Protein AF-0000000082846440 (afdb_homodimer)

pLDDT: mean 71.42, std 30.98, range [16.47, 98.06]

Sequence (1108 aa):
MDTTSIDSFGSFGTASIDEDKLRETFQKALLSAKKEAWNESFSQLTEIINIGTTDIPFLSKVYMWCGLIAMKMDQIDIAYDFFQHELDAQKLLNNLEGAAQAYKRIIELRVKSGNFNRAKSLGLELIGLAQDKNDKEVVLDARLTLIDIYIKETEKTENDEEKKSIFEEAKNQLRLCAAESESSNPLVLMREAKIEAMTGNDSNAETLYIQCINIFNKMKNLEKIHECHFEIGNMHSGKFLLPAIERLKTALYYAKKCNNKNKTIEYTIGVSELLSRGNRYDEAFSNALDALRLSRDYSDQYSIYSIIAAADALIGLKLYEKVAYFIVIGSLLAKVTDNAKLFEKLYKKIDAATIQMRNELAENEKVELHLDGSDDWMPFEDVGTVIRLEHVTTLETWRQTITGIMEKKKKAAEPAPEQSEDDFFNLIMKLNSRMETQRAELPQINFSRPVTRPQSSLSKQKSSRILPGLRASVAKFKDLKVDAKTLKGYLKKRGKAKSKVSLNSDSLSQDIAEDSSVAETICSAGDVASCDSISLNKENIENREPSTSGPSQRMDTTSIDSFGSFGTASIDEDKLRETFQKALLSAKKEAWNESFSQLTEIINIGTTDIPFLSKVYMWCGLIAMKMDQIDIAYDFFQHELDAQKLLNNLEGAAQAYKRIIELRVKSGNFNRAKSLGLELIGLAQDKNDKEVVLDARLTLIDIYIKETEKTENDEEKKSIFEEAKNQLRLCAAESESSNPLVLMREAKIEAMTGNDSNAETLYIQCINIFNKMKNLEKIHECHFEIGNMHSGKFLLPAIERLKTALYYAKKCNNKNKTIEYTIGVSELLSRGNRYDEAFSNALDALRLSRDYSDQYSIYSIIAAADALIGLKLYEKVAYFIVIGSLLAKVTDNAKLFEKLYKKIDAATIQMRNELAENEKVELHLDGSDDWMPFEDVGTVIRLEHVTTLETWRQTITGIMEKKKKAAEPAPEQSEDDFFNLIMKLNSRMETQRAELPQINFSRPVTRPQSSLSKQKSSRILPGLRASVAKFKDLKVDAKTLKGYLKKRGKAKSKVSLNSDSLSQDIAEDSSVAETICSAGDVASCDSISLNKENIENREPSTSGPSQR

Solvent-accessible surface area (backbone atoms only — not comparable to full-atom values): 62756 Å² total; per-residue (Å²): 135,86,79,78,69,86,67,79,68,66,82,70,73,80,64,79,70,55,60,66,57,50,52,51,44,47,53,50,19,50,53,28,42,76,57,57,32,47,67,61,16,43,51,42,47,50,47,46,60,70,72,53,76,87,51,56,73,59,49,26,53,50,26,41,50,47,13,53,46,25,47,75,68,66,35,60,68,63,14,47,52,26,28,50,50,20,28,50,43,20,55,75,65,68,35,62,71,57,25,51,50,30,49,50,53,46,31,50,52,27,50,74,71,64,38,51,67,60,26,50,52,50,31,52,50,47,29,50,54,23,54,74,66,67,37,68,68,55,26,47,52,28,46,51,51,39,33,50,50,34,51,53,49,38,72,72,44,83,53,65,69,60,31,50,54,40,48,50,54,30,50,51,49,48,53,54,42,54,71,74,38,68,95,74,47,50,71,58,40,47,53,51,18,51,53,30,42,76,73,66,39,48,71,61,16,49,52,36,36,51,52,32,42,57,52,29,57,76,66,66,37,50,72,58,38,19,50,43,29,37,51,51,12,57,68,26,52,85,79,37,56,67,65,12,48,41,26,29,52,50,14,30,53,33,23,53,73,66,65,38,62,68,55,30,36,52,34,32,36,49,47,14,46,50,29,36,74,67,70,38,23,68,62,7,28,55,34,7,50,51,20,27,66,61,16,64,86,68,31,68,67,50,24,38,52,13,34,52,39,28,34,54,11,26,54,71,67,66,38,58,29,41,28,51,28,40,42,50,54,33,38,51,50,22,58,75,66,67,34,64,68,60,34,50,53,42,46,53,50,53,39,52,47,50,51,54,50,50,72,71,41,58,92,87,55,79,64,71,36,52,59,41,46,83,82,43,94,77,52,73,88,68,94,75,59,67,48,39,64,80,42,48,74,42,74,66,43,32,52,51,47,52,49,48,53,53,52,55,54,45,44,68,67,6,65,86,84,77,72,68,83,73,48,54,66,48,42,61,59,42,55,61,51,54,54,59,68,63,67,64,81,74,69,39,73,45,82,69,78,84,72,80,75,86,82,72,88,74,68,78,72,76,72,78,68,68,83,67,70,81,68,69,86,66,76,76,34,57,80,31,81,80,60,76,74,61,65,66,63,65,78,47,66,82,74,71,81,77,82,77,77,79,72,83,74,77,71,88,73,74,86,77,75,77,90,74,77,73,37,73,72,80,78,81,78,71,81,73,70,69,81,67,70,74,67,77,83,70,67,82,77,67,78,82,71,81,81,77,82,72,84,72,90,120,140,80,82,77,73,85,66,80,68,68,81,69,74,81,64,82,69,55,61,66,56,50,51,50,43,48,53,52,19,50,53,28,42,76,64,61,34,48,67,62,15,43,50,42,48,49,49,46,62,70,72,50,75,88,52,56,72,59,50,27,54,51,26,42,50,49,13,54,47,26,47,76,68,67,33,58,66,63,14,46,52,26,28,51,52,20,28,50,42,20,56,73,64,69,33,61,71,56,26,51,52,28,50,50,54,47,31,51,52,27,49,74,72,65,40,52,68,60,26,50,51,50,30,53,50,49,29,49,54,23,52,74,67,66,36,65,69,55,27,46,52,29,47,51,49,41,32,50,50,34,52,54,49,37,73,72,45,82,53,65,70,61,31,50,54,41,47,50,52,29,50,53,50,47,54,55,42,55,71,74,39,68,97,73,47,50,70,58,40,45,53,51,19,50,52,30,42,75,70,66,38,48,71,61,15,47,53,38,36,51,52,32,40,56,53,28,57,76,67,66,37,50,72,60,39,19,51,42,30,36,52,52,11,58,68,26,52,84,78,36,57,66,66,13,47,41,28,29,53,50,14,32,54,33,23,53,72,67,66,36,62,68,55,29,38,52,36,32,37,50,46,14,48,51,30,34,75,69,68,37,23,70,60,8,29,54,34,7,51,51,20,28,66,60,17,66,85,68,32,69,67,51,24,38,52,13,34,51,40,26,33,54,11,27,53,73,67,66,39,56,29,40,28,50,30,42,42,50,54,32,39,52,50,22,57,76,67,67,34,65,69,60,35,49,53,43,46,53,50,53,39,51,48,52,52,53,49,50,73,73,42,58,92,88,57,77,66,72,34,52,59,43,47,83,82,45,94,76,52,73,86,71,88,76,59,68,50,38,65,80,41,49,71,41,75,67,43,32,52,51,46,53,50,49,51,53,50,55,54,44,40,71,67,16,73,83,86,80,74,71,86,73,50,54,69,49,42,59,59,43,52,61,52,52,54,61,66,64,69,64,81,73,72,45,77,55,83,70,80,86,72,82,77,88,86,71,87,72,70,79,70,76,72,79,62,74,76,62,72,86,65,68,86,66,75,76,44,61,80,28,81,75,63,78,72,63,66,67,62,70,76,60,66,82,73,73,81,78,80,76,77,78,70,81,74,77,70,88,72,74,87,75,77,75,91,76,78,74,29,73,62,84,78,80,78,70,82,74,72,68,83,69,72,76,66,79,86,69,69,82,78,69,80,85,73,81,82,79,83,74,86,79,87,128

Secondary structure (DSSP, 8-state):
-----TT-----------HHHHHHHHHHHHHHHHTT-HHHHHHHHHHHHHH--S-HHHHHHHHHHHHHHHHHTT-HHHHHHHHHHHHHHHHHTT-HHHHHHHHHHHHHHHHHTT-HHHHHHHHHHHHHHHHHTT-HHHHHHHHHHHHHHHHHHHHH---HHHHHHHHHHHHHHHHHHHHHS-TT-HHHHHHHHHHHHHTT-HHHHHHHHHHHHHHHHHHT-HHHHHHHHHHHHHHHHTT-HHHHHHHHHHHHHHHHHTT-HHHHHHHHHHHHHHHHHTT-HHHHHHHHHHHHHHHHTT-HHHHHHHHHHHHHHHHHHT-HHHHHHHHHHHHHHHHHTT-HHHHHHHHHHHHHHHHHHHHHS-TT---EEE---TT-SS----SS-EEEGGGGSSHHHHHHHHHHHHHHHHHHT--SS---TTHHHHHHHHHHHHTTT-------------------------------STTSTTSSTT-----THHHHHTTTGGG-----------------------------------GGGG----GGGS------------/-----TT-----------HHHHHHHHHHHHHHHHTT-HHHHHHHHHHHHHH--S-HHHHHHHHHHHHHHHHHTT-HHHHHHHHHHHHHHHHHTT-HHHHHHHHHHHHHHHHHTT-HHHHHHHHHHHHHHHHHTT-HHHHHHHHHHHHHHHHHHHHH---HHHHHHHHHHHHHHHHHHHHHS-TT-HHHHHHHHHHHHHTT-HHHHHHHHHHHHHHHHHHT-HHHHHHHHHHHHHHHHTT-HHHHHHHHHHHHHHHHHTT-HHHHHHHHHHHHHHHHHTT-HHHHHHHHHHHHHHHHTT-HHHHHHHHHHHHHHHHHHT-HHHHHHHHHHHHHHHHHTT-HHHHHHHHHHHHHHHHHHHHHS-TT---EEE---TT-SS-----S-EEEGGGGSSHHHHHHHHHHHHHHHHHHT--SS---TTHHHHHHHHHHHHTTT-------------------------------STTSTTSSTT-----THHHHHTTTGGG-----------------------------------GGGG----GGG-------------

Nearest PDB structures (foldseek):
  4wne-assembly1_A  TM=6.270E-01  e=1.825E-10  Homo sapiens
  4wng-assembly1_A  TM=6.332E-01  e=2.844E-10  Homo sapiens
  4g2v-assembly1_A  TM=6.435E-01  e=6.122E-10  Mus musculus
  3ro2-assembly1_A  TM=6.299E-01  e=8.120E-10  Mus musculus
  4wnf-assembly1_A  TM=7.459E-01  e=2.399E-07  Homo sapiens

Organism: NCBI:txid2654633

Structure (mmCIF, N/CA/C/O backbone):
data_AF-0000000082846440-model_v1
#
loop_
_entity.id
_entity.type
_entity.pdbx_description
1 polymer 'Uncharacterized protein'
#
loop_
_atom_site.group_PDB
_atom_site.id
_atom_site.type_symbol
_atom_site.label_atom_id
_atom_site.label_alt_id
_atom_site.label_comp_id
_atom_site.label_asym_id
_atom_site.label_entity_id
_atom_site.label_seq_id
_atom_site.pdbx_PDB_ins_code
_atom_site.Cartn_x
_atom_site.Cartn_y
_atom_site.Cartn_z
_atom_site.occupancy
_atom_site.B_iso_or_equiv
_atom_site.auth_seq_id
_atom_site.auth_comp_id
_atom_site.auth_asym_id
_atom_site.auth_atom_id
_atom_site.pdbx_PDB_model_num
ATOM 1 N N . MET A 1 1 ? -9.531 -56 -32.125 1 20.36 1 MET A N 1
ATOM 2 C CA . MET A 1 1 ? -10.359 -55.562 -33.25 1 20.36 1 MET A CA 1
ATOM 3 C C . MET A 1 1 ? -9.602 -54.562 -34.094 1 20.36 1 MET A C 1
ATOM 5 O O . MET A 1 1 ? -8.562 -54.031 -33.688 1 20.36 1 MET A O 1
ATOM 9 N N . ASP A 1 2 ? -10.398 -53.781 -35 1 21.12 2 ASP A N 1
ATOM 10 C CA . ASP A 1 2 ? -10.156 -53.062 -36.25 1 21.12 2 ASP A CA 1
ATOM 11 C C . ASP A 1 2 ? -9.258 -51.844 -36.031 1 21.12 2 ASP A C 1
ATOM 13 O O . ASP A 1 2 ? -9.555 -51 -35.156 1 21.12 2 ASP A O 1
ATOM 17 N N . THR A 1 3 ? -7.965 -51.906 -36.344 1 25.47 3 THR A N 1
ATOM 18 C CA . THR A 1 3 ? -6.848 -51 -36.5 1 25.47 3 THR A CA 1
ATOM 19 C C . THR A 1 3 ? -7.246 -49.844 -37.438 1 25.47 3 THR A C 1
ATOM 21 O O . THR A 1 3 ? -7.129 -49.938 -38.656 1 25.47 3 THR A O 1
ATOM 24 N N . THR A 1 4 ? -8.5 -49.281 -37.188 1 26.36 4 THR A N 1
ATOM 25 C CA . THR A 1 4 ? -8.953 -48.219 -38.094 1 26.36 4 THR A CA 1
ATOM 26 C C . THR A 1 4 ? -7.832 -47.219 -38.344 1 26.36 4 THR A C 1
ATOM 28 O O . THR A 1 4 ? -7.223 -46.719 -37.406 1 26.36 4 THR A O 1
ATOM 31 N N . SER A 1 5 ? -7.215 -47.312 -39.5 1 24.45 5 SER A N 1
ATOM 32 C CA . SER A 1 5 ? -6.105 -46.719 -40.219 1 24.45 5 SER A CA 1
ATOM 33 C C . SER A 1 5 ? -6.223 -45.188 -40.25 1 24.45 5 SER A C 1
ATOM 35 O O . SER A 1 5 ? -7.289 -44.656 -40.562 1 24.45 5 SER A O 1
ATOM 37 N N . ILE A 1 6 ? -5.547 -44.5 -39.406 1 26.11 6 ILE A N 1
ATOM 38 C CA . ILE A 1 6 ? -5.277 -43.062 -39.344 1 26.11 6 ILE A CA 1
ATOM 39 C C . ILE A 1 6 ? -4.895 -42.531 -40.719 1 26.11 6 ILE A C 1
ATOM 41 O O . ILE A 1 6 ? -4.348 -41.438 -40.844 1 26.11 6 ILE A O 1
ATOM 45 N N . ASP A 1 7 ? -5.043 -43.438 -41.844 1 26.3 7 ASP A N 1
ATOM 46 C CA . ASP A 1 7 ? -4.48 -43.094 -43.156 1 26.3 7 ASP A CA 1
ATOM 47 C C . ASP A 1 7 ? -5.172 -41.875 -43.75 1 26.3 7 ASP A C 1
ATOM 49 O O . ASP A 1 7 ? -4.73 -41.344 -44.75 1 26.3 7 ASP A O 1
ATOM 53 N N . SER A 1 8 ? -6.48 -41.781 -43.562 1 27.19 8 SER A N 1
ATOM 54 C CA . SER A 1 8 ? -7.164 -40.938 -44.531 1 27.19 8 SER A CA 1
ATOM 55 C C . SER A 1 8 ? -6.758 -39.469 -44.344 1 27.19 8 SER A C 1
ATOM 57 O O . SER A 1 8 ? -7.461 -38.688 -43.719 1 27.19 8 SER A O 1
ATOM 59 N N . PHE A 1 9 ? -5.516 -39.188 -43.969 1 28 9 PHE A N 1
ATOM 60 C CA . PHE A 1 9 ? -5.113 -37.781 -44.062 1 28 9 PHE A CA 1
ATOM 61 C C . PHE A 1 9 ? -5.336 -37.25 -45.469 1 28 9 PHE A C 1
ATOM 63 O O . PHE A 1 9 ? -4.613 -37.625 -46.406 1 28 9 PHE A O 1
ATOM 70 N N . GLY A 1 10 ? -6.57 -37.188 -45.938 1 27.73 10 GLY A N 1
ATOM 71 C CA . GLY A 1 10 ? -6.953 -36.656 -47.25 1 27.73 10 GLY A CA 1
ATOM 72 C C . GLY A 1 10 ? -6.043 -35.531 -47.719 1 27.73 10 GLY A C 1
ATOM 73 O O . GLY A 1 10 ? -5.301 -34.938 -46.938 1 27.73 10 GLY A O 1
ATOM 74 N N . SER A 1 11 ? -5.645 -35.594 -49.031 1 29.34 11 SER A N 1
ATOM 75 C CA . SER A 1 11 ? -4.949 -34.625 -49.844 1 29.34 11 SER A CA 1
ATOM 76 C C . SER A 1 11 ? -5.488 -33.219 -49.594 1 29.34 11 SER A C 1
ATOM 78 O O . SER A 1 11 ? -6.637 -32.906 -49.938 1 29.34 11 SER A O 1
ATOM 80 N N . PHE A 1 12 ? -5.293 -32.656 -48.5 1 32.25 12 PHE A N 1
ATOM 81 C CA . PHE A 1 12 ? -5.645 -31.25 -48.344 1 32.25 12 PHE A CA 1
ATOM 82 C C . PHE A 1 12 ? -5.246 -30.469 -49.594 1 32.25 12 PHE A C 1
ATOM 84 O O . PHE A 1 12 ? -4.125 -30.609 -50.094 1 32.25 12 PHE A O 1
ATOM 91 N N . GLY A 1 13 ? -6.148 -30.359 -50.562 1 32.97 13 GLY A N 1
ATOM 92 C CA . GLY A 1 13 ? -5.934 -29.391 -51.625 1 32.97 13 GLY A CA 1
ATOM 93 C C . GLY A 1 13 ? -5.09 -28.203 -51.188 1 32.97 13 GLY A C 1
ATOM 94 O O . GLY A 1 13 ? -5.137 -27.781 -50.031 1 32.97 13 GLY A O 1
ATOM 95 N N . THR A 1 14 ? -3.877 -28.031 -51.75 1 38.09 14 THR A N 1
ATOM 96 C CA . THR A 1 14 ? -2.867 -26.984 -51.625 1 38.09 14 THR A CA 1
ATOM 97 C C . THR A 1 14 ? -3.51 -25.594 -51.688 1 38.09 14 THR A C 1
ATOM 99 O O . THR A 1 14 ? -3.531 -24.969 -52.719 1 38.09 14 THR A O 1
ATOM 102 N N . ALA A 1 15 ? -4.777 -25.422 -51.438 1 39.25 15 ALA A N 1
ATOM 103 C CA . ALA A 1 15 ? -5.156 -24 -51.438 1 39.25 15 ALA A CA 1
ATOM 104 C C . ALA A 1 15 ? -4.133 -23.156 -50.656 1 39.25 15 ALA A C 1
ATOM 106 O O . ALA A 1 15 ? -3.582 -23.594 -49.656 1 39.25 15 ALA A O 1
ATOM 107 N N . SER A 1 16 ? -3.369 -22.359 -51.281 1 49.16 16 SER A N 1
ATOM 108 C CA . SER A 1 16 ? -2.34 -21.422 -50.812 1 49.16 16 SER A CA 1
ATOM 109 C C . SER A 1 16 ? -2.68 -20.844 -49.438 1 49.16 16 SER A C 1
ATOM 111 O O . SER A 1 16 ? -3.65 -20.094 -49.312 1 49.16 16 SER A O 1
ATOM 113 N N . ILE A 1 17 ? -2.656 -21.562 -48.438 1 62.12 17 ILE A N 1
ATOM 114 C CA . ILE A 1 17 ? -2.865 -21.125 -47.062 1 62.12 17 ILE A CA 1
ATOM 115 C C . ILE A 1 17 ? -2.113 -19.812 -46.812 1 62.12 17 ILE A C 1
ATOM 117 O O . ILE A 1 17 ? -0.899 -19.734 -47.031 1 62.12 17 ILE A O 1
ATOM 121 N N . ASP A 1 18 ? -2.799 -18.797 -46.969 1 75.19 18 ASP A N 1
ATOM 122 C CA . ASP A 1 18 ? -2.248 -17.484 -46.688 1 75.19 18 ASP A CA 1
ATOM 123 C C . ASP A 1 18 ? -1.782 -17.375 -45.25 1 75.19 18 ASP A C 1
ATOM 125 O O . ASP A 1 18 ? -2.568 -17.047 -44.375 1 75.19 18 ASP A O 1
ATOM 129 N N . GLU A 1 19 ? -0.537 -17.781 -45.094 1 80.06 19 GLU A N 1
ATOM 130 C CA . GLU A 1 19 ? 0.073 -17.797 -43.781 1 80.06 19 GLU A CA 1
ATOM 131 C C . GLU A 1 19 ? 0.003 -16.422 -43.125 1 80.06 19 GLU A C 1
ATOM 133 O O . GLU A 1 19 ? -0.148 -16.312 -41.906 1 80.06 19 GLU A O 1
ATOM 138 N N . ASP A 1 20 ? 0.022 -15.523 -43.969 1 81.81 20 ASP A N 1
ATOM 139 C CA . ASP A 1 20 ? -0.027 -14.164 -43.438 1 81.81 20 ASP A CA 1
ATOM 140 C C . ASP A 1 20 ? -1.392 -13.867 -42.812 1 81.81 20 ASP A C 1
ATOM 142 O O . ASP A 1 20 ? -1.479 -13.195 -41.781 1 81.81 20 ASP A O 1
ATOM 146 N N . LYS A 1 21 ? -2.35 -14.398 -43.5 1 86.19 21 LYS A N 1
ATOM 147 C CA . LYS A 1 21 ? -3.693 -14.195 -42.969 1 86.19 21 LYS A CA 1
ATOM 148 C C . LYS A 1 21 ? -3.881 -14.93 -41.656 1 86.19 21 LYS A C 1
ATOM 150 O O . LYS A 1 21 ? -4.555 -14.43 -40.75 1 86.19 21 LYS A O 1
ATOM 155 N N . LEU A 1 22 ? -3.318 -16.062 -41.531 1 90.38 22 LEU A N 1
ATOM 156 C CA . LEU A 1 22 ? -3.414 -16.844 -40.281 1 90.38 22 LEU A CA 1
ATOM 157 C C . LEU A 1 22 ? -2.727 -16.109 -39.125 1 90.38 22 LEU A C 1
ATOM 159 O O . LEU A 1 22 ? -3.242 -16.078 -38 1 90.38 22 LEU A O 1
ATOM 163 N N . ARG A 1 23 ? -1.644 -15.516 -39.438 1 90.88 23 ARG A N 1
ATOM 164 C CA . ARG A 1 23 ? -0.904 -14.781 -38.438 1 90.88 23 ARG A CA 1
ATOM 165 C C . ARG A 1 23 ? -1.657 -13.531 -38 1 90.88 23 ARG A C 1
ATOM 167 O O . ARG A 1 23 ? -1.61 -13.141 -36.844 1 90.88 23 ARG A O 1
ATOM 174 N N . GLU A 1 24 ? -2.264 -13.008 -38.969 1 88.81 24 GLU A N 1
ATOM 175 C CA . GLU A 1 24 ? -3.098 -11.859 -38.625 1 88.81 24 GLU A CA 1
ATOM 176 C C . GLU A 1 24 ? -4.246 -12.258 -37.719 1 88.81 24 GLU A C 1
ATOM 178 O O . GLU A 1 24 ? -4.57 -11.531 -36.781 1 88.81 24 GLU A O 1
ATOM 183 N N . THR A 1 25 ? -4.855 -13.359 -38.094 1 91 25 THR A N 1
ATOM 184 C CA . THR A 1 25 ? -5.938 -13.859 -37.25 1 91 25 THR A CA 1
ATOM 185 C C . THR A 1 25 ? -5.43 -14.172 -35.844 1 91 25 THR A C 1
ATOM 187 O O . THR A 1 25 ? -6.145 -13.961 -34.875 1 91 25 THR A O 1
ATOM 190 N N . PHE A 1 26 ? -4.289 -14.672 -35.781 1 93.75 26 PHE A N 1
ATOM 191 C CA . PHE A 1 26 ? -3.68 -14.977 -34.5 1 93.75 26 PHE A CA 1
ATOM 192 C C . PHE A 1 26 ? -3.492 -13.711 -33.688 1 93.75 26 PHE A C 1
ATOM 194 O O . PHE A 1 26 ? -3.795 -13.695 -32.469 1 93.75 26 PHE A O 1
ATOM 201 N N . GLN A 1 27 ? -2.996 -12.688 -34.281 1 91.62 27 GLN A N 1
ATOM 202 C CA . GLN A 1 27 ? -2.801 -11.422 -33.562 1 91.62 27 GLN A CA 1
ATOM 203 C C . GLN A 1 27 ? -4.129 -10.852 -33.094 1 91.62 27 GLN A C 1
ATOM 205 O O . GLN A 1 27 ? -4.199 -10.281 -32 1 91.62 27 GLN A O 1
ATOM 210 N N . LYS A 1 28 ? -5.105 -11.031 -33.875 1 88.69 28 LYS A N 1
ATOM 211 C CA . LYS A 1 28 ? -6.438 -10.602 -33.469 1 88.69 28 LYS A CA 1
ATOM 212 C C . LYS A 1 28 ? -6.922 -11.391 -32.25 1 88.69 28 LYS A C 1
ATOM 214 O O . LYS A 1 28 ? -7.562 -10.844 -31.359 1 88.69 28 LYS A O 1
ATOM 219 N N . ALA A 1 29 ? -6.66 -12.609 -32.281 1 91.38 29 ALA A N 1
ATOM 220 C CA . ALA A 1 29 ? -7.059 -13.469 -31.156 1 91.38 29 ALA A CA 1
ATOM 221 C C . ALA A 1 29 ? -6.371 -13.039 -29.859 1 91.38 29 ALA A C 1
ATOM 223 O O . ALA A 1 29 ? -6.992 -13.031 -28.797 1 91.38 29 ALA A O 1
ATOM 224 N N . LEU A 1 30 ? -5.117 -12.688 -30 1 90.75 30 LEU A N 1
ATOM 225 C CA . LEU A 1 30 ? -4.363 -12.25 -28.828 1 90.75 30 LEU A CA 1
ATOM 226 C C . LEU A 1 30 ? -4.91 -10.938 -28.297 1 90.75 30 LEU A C 1
ATOM 228 O O . LEU A 1 30 ? -4.957 -10.727 -27.078 1 90.75 30 LEU A O 1
ATOM 232 N N . LEU A 1 31 ? -5.223 -10.117 -29.156 1 85.81 31 LEU A N 1
ATOM 233 C CA . LEU A 1 31 ? -5.82 -8.859 -28.734 1 85.81 31 LEU A CA 1
ATOM 234 C C . LEU A 1 31 ? -7.148 -9.094 -28.031 1 85.81 31 LEU A C 1
ATOM 236 O O . LEU A 1 31 ? -7.445 -8.43 -27.031 1 85.81 31 LEU A O 1
ATOM 240 N N . SER A 1 32 ? -7.879 -10 -28.562 1 84.06 32 SER A N 1
ATOM 241 C CA . SER A 1 32 ? -9.141 -10.359 -27.922 1 84.06 32 SER A CA 1
ATOM 242 C C . SER A 1 32 ? -8.906 -10.945 -26.547 1 84.06 32 SER A C 1
ATOM 244 O O . SER A 1 32 ? -9.672 -10.688 -25.609 1 84.06 32 SER A O 1
ATOM 246 N N . ALA A 1 33 ? -7.895 -11.68 -26.453 1 86.19 33 ALA A N 1
ATOM 247 C CA . ALA A 1 33 ? -7.555 -12.273 -25.172 1 86.19 33 ALA A CA 1
ATOM 248 C C . ALA A 1 33 ? -7.133 -11.195 -24.172 1 86.19 33 ALA A C 1
ATOM 250 O O . ALA A 1 33 ? -7.465 -11.281 -22.984 1 86.19 33 ALA A O 1
ATOM 251 N N . LYS A 1 34 ? -6.395 -10.211 -24.641 1 77.94 34 LYS A N 1
ATOM 252 C CA . LYS A 1 34 ? -5.961 -9.102 -23.797 1 77.94 34 LYS A CA 1
ATOM 253 C C . LYS A 1 34 ? -7.16 -8.328 -23.25 1 77.94 34 LYS A C 1
ATOM 255 O O . LYS A 1 34 ? -7.117 -7.809 -22.141 1 77.94 34 LYS A O 1
ATOM 260 N N . LYS A 1 35 ? -8.156 -8.359 -24.047 1 68.44 35 LYS A N 1
ATOM 261 C CA . LYS A 1 35 ? -9.391 -7.688 -23.641 1 68.44 35 LYS A CA 1
ATOM 262 C C . LYS A 1 35 ? -10.305 -8.633 -22.859 1 68.44 35 LYS A C 1
ATOM 264 O O . LYS A 1 35 ? -11.469 -8.305 -22.609 1 68.44 35 LYS A O 1
ATOM 269 N N . GLU A 1 36 ? -9.75 -9.82 -22.703 1 70 36 GLU A N 1
ATOM 270 C CA . GLU A 1 36 ? -10.414 -10.875 -21.938 1 70 36 GLU A CA 1
ATOM 271 C C . GLU A 1 36 ? -11.68 -11.359 -22.641 1 70 36 GLU A C 1
ATOM 273 O O . GLU A 1 36 ? -12.625 -11.797 -21.984 1 70 36 GLU A O 1
ATOM 278 N N . ALA A 1 37 ? -11.844 -11.016 -23.828 1 79.38 37 ALA A N 1
ATOM 279 C CA . ALA A 1 37 ? -12.867 -11.625 -24.656 1 79.38 37 ALA A CA 1
ATOM 280 C C . ALA A 1 37 ? -12.5 -13.062 -25.031 1 79.38 37 ALA A C 1
ATOM 282 O O . ALA A 1 37 ? -12.133 -13.344 -26.172 1 79.38 37 ALA A O 1
ATOM 283 N N . TRP A 1 38 ? -12.688 -13.992 -24.172 1 85.31 38 TRP A N 1
ATOM 284 C CA . TRP A 1 38 ? -12.109 -15.328 -24.266 1 85.31 38 TRP A CA 1
ATOM 285 C C . TRP A 1 38 ? -12.797 -16.141 -25.344 1 85.31 38 TRP A C 1
ATOM 287 O O . TRP A 1 38 ? -12.133 -16.859 -26.109 1 85.31 38 TRP A O 1
ATOM 297 N N . ASN A 1 39 ? -14.102 -16.031 -25.406 1 85.38 39 ASN A N 1
ATOM 298 C CA . ASN A 1 39 ? -14.828 -16.812 -26.406 1 85.38 39 ASN A CA 1
ATOM 299 C C . ASN A 1 39 ? -14.445 -16.406 -27.828 1 85.38 39 ASN A C 1
ATOM 301 O O . ASN A 1 39 ? -14.266 -17.266 -28.688 1 85.38 39 ASN A O 1
ATOM 305 N N . GLU A 1 40 ? -14.406 -15.125 -27.922 1 87.44 40 GLU A N 1
ATOM 306 C CA . GLU A 1 40 ? -14.016 -14.617 -29.234 1 87.44 40 GLU A CA 1
ATOM 307 C C . GLU A 1 40 ? -12.594 -15.055 -29.578 1 87.44 40 GLU A C 1
ATOM 309 O O . GLU A 1 40 ? -12.336 -15.484 -30.703 1 87.44 40 GLU A O 1
ATOM 314 N N . SER A 1 41 ? -11.766 -14.914 -28.688 1 92.19 41 SER A N 1
ATOM 315 C CA . SER A 1 41 ? -10.383 -15.312 -28.906 1 92.19 41 SER A CA 1
ATOM 316 C C . SER A 1 41 ? -10.273 -16.797 -29.234 1 92.19 41 SER A C 1
ATOM 318 O O . SER A 1 41 ? -9.562 -17.188 -30.156 1 92.19 41 SER A O 1
ATOM 320 N N . PHE A 1 42 ? -10.984 -17.578 -28.547 1 93.06 42 PHE A N 1
ATOM 321 C CA . PHE A 1 42 ? -10.953 -19.016 -28.75 1 93.06 42 PHE A CA 1
ATOM 322 C C . PHE A 1 42 ? -11.453 -19.391 -30.141 1 93.06 42 PHE A C 1
ATOM 324 O O . PHE A 1 42 ? -10.891 -20.25 -30.797 1 93.06 42 PHE A O 1
ATOM 331 N N . SER A 1 43 ? -12.5 -18.734 -30.516 1 91.88 43 SER A N 1
ATOM 332 C CA . SER A 1 43 ? -13.07 -18.984 -31.828 1 91.88 43 SER A CA 1
ATOM 333 C C . SER A 1 43 ? -12.078 -18.625 -32.938 1 91.88 43 SER A C 1
ATOM 335 O O . SER A 1 43 ? -11.945 -19.359 -33.938 1 91.88 43 SER A O 1
ATOM 337 N N . GLN A 1 44 ? -11.445 -17.594 -32.781 1 92.88 44 GLN A N 1
ATOM 338 C CA . GLN A 1 44 ? -10.453 -17.156 -33.75 1 92.88 44 GLN A CA 1
ATOM 339 C C . GLN A 1 44 ? -9.297 -18.156 -33.844 1 92.88 44 GLN A C 1
ATOM 341 O O . GLN A 1 44 ? -8.828 -18.469 -34.938 1 92.88 44 GLN A O 1
ATOM 346 N N . LEU A 1 45 ? -8.914 -18.625 -32.75 1 94.81 45 LEU A N 1
ATOM 347 C CA . LEU A 1 45 ? -7.82 -19.594 -32.719 1 94.81 45 LEU A CA 1
ATOM 348 C C . LEU A 1 45 ? -8.242 -20.922 -33.344 1 94.81 45 LEU A C 1
ATOM 350 O O . LEU A 1 45 ? -7.477 -21.531 -34.094 1 94.81 45 LEU A O 1
ATOM 354 N N . THR A 1 46 ? -9.43 -21.312 -32.969 1 93 46 THR A N 1
ATOM 355 C CA . THR A 1 46 ? -9.922 -22.578 -33.531 1 93 46 THR A CA 1
ATOM 356 C C . THR A 1 46 ? -10.094 -22.484 -35.031 1 93 46 THR A C 1
ATOM 358 O O . THR A 1 46 ? -9.922 -23.469 -35.75 1 93 46 THR A O 1
ATOM 361 N N . GLU A 1 47 ? -10.414 -21.297 -35.469 1 91.62 47 GLU A N 1
ATOM 362 C CA . GLU A 1 47 ? -10.484 -21.094 -36.906 1 91.62 47 GLU A CA 1
ATOM 363 C C . GLU A 1 47 ? -9.141 -21.375 -37.562 1 91.62 47 GLU A C 1
ATOM 365 O O . GLU A 1 47 ? -9.086 -21.969 -38.656 1 91.62 47 GLU A O 1
ATOM 370 N N . ILE A 1 48 ? -8.141 -20.969 -36.938 1 92.25 48 ILE A N 1
ATOM 371 C CA . ILE A 1 48 ? -6.793 -21.203 -37.469 1 92.25 48 ILE A CA 1
ATOM 372 C C . ILE A 1 48 ? -6.527 -22.703 -37.531 1 92.25 48 ILE A C 1
ATOM 374 O O . ILE A 1 48 ? -5.957 -23.203 -38.5 1 92.25 48 ILE A O 1
ATOM 378 N N . ILE A 1 49 ? -6.922 -23.438 -36.562 1 91.75 49 ILE A N 1
ATOM 379 C CA . ILE A 1 49 ? -6.699 -24.891 -36.5 1 91.75 49 ILE A CA 1
ATOM 380 C C . ILE A 1 49 ? -7.488 -25.578 -37.594 1 91.75 49 ILE A C 1
ATOM 382 O O . ILE A 1 49 ? -6.996 -26.531 -38.219 1 91.75 49 ILE A O 1
ATOM 386 N N . ASN A 1 50 ? -8.641 -25.094 -37.844 1 89.25 50 ASN A N 1
ATOM 387 C CA . ASN A 1 50 ? -9.484 -25.688 -38.875 1 89.25 50 ASN A CA 1
ATOM 388 C C . ASN A 1 50 ? -8.906 -25.469 -40.281 1 89.25 50 ASN A C 1
ATOM 390 O O . ASN A 1 50 ? -9.016 -26.344 -41.156 1 89.25 50 ASN A O 1
ATOM 394 N N . ILE A 1 51 ? -8.414 -24.281 -40.469 1 86.94 51 ILE A N 1
ATOM 395 C CA . ILE A 1 51 ? -7.789 -23.984 -41.75 1 86.94 51 ILE A CA 1
ATOM 396 C C . ILE A 1 51 ? -6.516 -24.812 -41.906 1 86.94 51 ILE A C 1
ATOM 398 O O . ILE A 1 51 ? -6.238 -25.344 -42.969 1 86.94 51 ILE A O 1
ATOM 402 N N . GLY A 1 52 ? -5.77 -24.969 -40.781 1 84.12 52 GLY A N 1
ATOM 403 C CA . GLY A 1 52 ? -4.57 -25.797 -40.781 1 84.12 52 GLY A CA 1
ATOM 404 C C . GLY A 1 52 ? -3.34 -25.062 -41.281 1 84.12 52 GLY A C 1
ATOM 405 O O . GLY A 1 52 ? -3.453 -24.062 -42 1 84.12 52 GLY A O 1
ATOM 406 N N . THR A 1 53 ? -2.23 -25.422 -40.75 1 86.5 53 THR A N 1
ATOM 407 C CA . THR A 1 53 ? -0.945 -24.891 -41.188 1 86.5 53 THR A CA 1
ATOM 408 C C . THR A 1 53 ? 0.142 -25.953 -41.094 1 86.5 53 THR A C 1
ATOM 410 O O . THR A 1 53 ? 0.029 -26.906 -40.344 1 86.5 53 THR A O 1
ATOM 413 N N . THR A 1 54 ? 1.135 -25.766 -42.031 1 84.75 54 THR A N 1
ATOM 414 C CA . THR A 1 54 ? 2.27 -26.688 -42.031 1 84.75 54 THR A CA 1
ATOM 415 C C . THR A 1 54 ? 3.373 -26.156 -41.094 1 84.75 54 THR A C 1
ATOM 417 O O . THR A 1 54 ? 4.375 -26.844 -40.875 1 84.75 54 THR A O 1
ATOM 420 N N . ASP A 1 55 ? 3.27 -24.969 -40.656 1 89.88 55 ASP A N 1
ATOM 421 C CA . ASP A 1 55 ? 4.207 -24.391 -39.688 1 89.88 55 ASP A CA 1
ATOM 422 C C . ASP A 1 55 ? 3.969 -24.938 -38.281 1 89.88 55 ASP A C 1
ATOM 424 O O . ASP A 1 55 ? 3.205 -24.359 -37.5 1 89.88 55 ASP A O 1
ATOM 428 N N . ILE A 1 56 ? 4.672 -25.922 -37.938 1 90.19 56 ILE A N 1
ATOM 429 C CA . ILE A 1 56 ? 4.434 -26.672 -36.719 1 90.19 56 ILE A CA 1
ATOM 430 C C . ILE A 1 56 ? 4.707 -25.766 -35.5 1 90.19 56 ILE A C 1
ATOM 432 O O . ILE A 1 56 ? 3.945 -25.781 -34.531 1 90.19 56 ILE A O 1
ATOM 436 N N . PRO A 1 57 ? 5.797 -24.969 -35.531 1 91 57 PRO A N 1
ATOM 437 C CA . PRO A 1 57 ? 6.016 -24.062 -34.406 1 91 57 PRO A CA 1
ATOM 438 C C . PRO A 1 57 ? 4.859 -23.094 -34.219 1 91 57 PRO A C 1
ATOM 440 O O . PRO A 1 57 ? 4.461 -22.828 -33.062 1 91 57 PRO A O 1
ATOM 443 N N . PHE A 1 58 ? 4.379 -22.672 -35.281 1 91.94 58 PHE A N 1
ATOM 444 C CA . PHE A 1 58 ? 3.24 -21.766 -35.188 1 91.94 58 PHE A CA 1
ATOM 445 C C . PHE A 1 58 ? 2.008 -22.484 -34.656 1 91.94 58 PHE A C 1
ATOM 447 O O . PHE A 1 58 ? 1.299 -21.969 -33.812 1 91.94 58 PHE A O 1
ATOM 454 N N . LEU A 1 59 ? 1.781 -23.578 -35.156 1 91.81 59 LEU A N 1
ATOM 455 C CA . LEU A 1 59 ? 0.642 -24.375 -34.719 1 91.81 59 LEU A CA 1
ATOM 456 C C . LEU A 1 59 ? 0.743 -24.703 -33.25 1 91.81 59 LEU A C 1
ATOM 458 O O . LEU A 1 59 ? -0.267 -24.703 -32.531 1 91.81 59 LEU A O 1
ATOM 462 N N . SER A 1 60 ? 1.889 -25 -32.719 1 93.44 60 SER A N 1
ATOM 463 C CA . SER A 1 60 ? 2.119 -25.266 -31.312 1 93.44 60 SER A CA 1
ATOM 464 C C . SER A 1 60 ? 1.715 -24.078 -30.453 1 93.44 60 SER A C 1
ATOM 466 O O . SER A 1 60 ? 1.102 -24.234 -29.406 1 93.44 60 SER A O 1
ATOM 468 N N . LYS A 1 61 ? 2.037 -22.938 -30.938 1 94 61 LYS A N 1
ATOM 469 C CA . LYS A 1 61 ? 1.678 -21.703 -30.234 1 94 61 LYS A CA 1
ATOM 470 C C . LYS A 1 61 ? 0.163 -21.531 -30.188 1 94 61 LYS A C 1
ATOM 472 O O . LYS A 1 61 ? -0.376 -21.062 -29.172 1 94 61 LYS A O 1
ATOM 477 N N . VAL A 1 62 ? -0.4 -21.859 -31.25 1 94.19 62 VAL A N 1
ATOM 478 C CA . VAL A 1 62 ? -1.854 -21.766 -31.312 1 94.19 62 VAL A CA 1
ATOM 479 C C . VAL A 1 62 ? -2.482 -22.719 -30.312 1 94.19 62 VAL A C 1
ATOM 481 O O . VAL A 1 62 ? -3.408 -22.344 -29.578 1 94.19 62 VAL A O 1
ATOM 484 N N . TYR A 1 63 ? -2.006 -23.938 -30.219 1 94.44 63 TYR A N 1
ATOM 485 C CA . TYR A 1 63 ? -2.504 -24.906 -29.266 1 94.44 63 TYR A CA 1
ATOM 486 C C . TYR A 1 63 ? -2.33 -24.391 -27.828 1 94.44 63 TYR A C 1
ATOM 488 O O . TYR A 1 63 ? -3.229 -24.547 -27 1 94.44 63 TYR A O 1
ATOM 496 N N . MET A 1 64 ? -1.199 -23.875 -27.594 1 95.44 64 MET A N 1
ATOM 497 C CA . MET A 1 64 ? -0.906 -23.344 -26.266 1 95.44 64 MET A CA 1
ATOM 498 C C . MET A 1 64 ? -1.938 -22.297 -25.859 1 95.44 64 MET A C 1
ATOM 500 O O . MET A 1 64 ? -2.496 -22.359 -24.766 1 95.44 64 MET A O 1
ATOM 504 N N . TRP A 1 65 ? -2.178 -21.406 -26.719 1 94.44 65 TRP A N 1
ATOM 505 C CA . TRP A 1 65 ? -3.104 -20.328 -26.406 1 94.44 65 TRP A CA 1
ATOM 506 C C . TRP A 1 65 ? -4.527 -20.844 -26.266 1 94.44 65 TRP A C 1
ATOM 508 O O . TRP A 1 65 ? -5.293 -20.375 -25.422 1 94.44 65 TRP A O 1
ATOM 518 N N . CYS A 1 66 ? -4.883 -21.766 -27.094 1 92.81 66 CYS A N 1
ATOM 519 C CA . CYS A 1 66 ? -6.191 -22.391 -26.938 1 92.81 66 CYS A CA 1
ATOM 520 C C . CYS A 1 66 ? -6.34 -23.016 -25.562 1 92.81 66 CYS A C 1
ATOM 522 O O . CYS A 1 66 ? -7.371 -22.844 -24.906 1 92.81 66 CYS A O 1
ATOM 524 N N . GLY A 1 67 ? -5.324 -23.672 -25.156 1 93.81 67 GLY A N 1
ATOM 525 C CA . GLY A 1 67 ? -5.34 -24.281 -23.828 1 93.81 67 GLY A CA 1
ATOM 526 C C . GLY A 1 67 ? -5.453 -23.266 -22.703 1 93.81 67 GLY A C 1
ATOM 527 O O . GLY A 1 67 ? -6.238 -23.438 -21.781 1 93.81 67 GLY A O 1
ATOM 528 N N . LEU A 1 68 ? -4.672 -22.219 -22.812 1 92.06 68 LEU A N 1
ATOM 529 C CA . LEU A 1 68 ? -4.664 -21.172 -21.797 1 92.06 68 LEU A CA 1
ATOM 530 C C . LEU A 1 68 ? -6.035 -20.516 -21.688 1 92.06 68 LEU A C 1
ATOM 532 O O . LEU A 1 68 ? -6.52 -20.266 -20.578 1 92.06 68 LEU A O 1
ATOM 536 N N . ILE A 1 69 ? -6.566 -20.266 -22.797 1 88.31 69 ILE A N 1
ATOM 537 C CA . ILE A 1 69 ? -7.875 -19.625 -22.812 1 88.31 69 ILE A CA 1
ATOM 538 C C . ILE A 1 69 ? -8.922 -20.578 -22.266 1 88.31 69 ILE A C 1
ATOM 540 O O . ILE A 1 69 ? -9.805 -20.172 -21.5 1 88.31 69 ILE A O 1
ATOM 544 N N . ALA A 1 70 ? -8.805 -21.781 -22.625 1 88.81 70 ALA A N 1
ATOM 545 C CA . ALA A 1 70 ? -9.711 -22.797 -22.094 1 88.81 70 ALA A CA 1
ATOM 546 C C . ALA A 1 70 ? -9.594 -22.891 -20.578 1 88.81 70 ALA A C 1
ATOM 548 O O . ALA A 1 70 ? -10.594 -23.094 -19.891 1 88.81 70 ALA A O 1
ATOM 549 N N . MET A 1 71 ? -8.391 -22.75 -20.094 1 86.19 71 MET A N 1
ATOM 550 C CA . MET A 1 71 ? -8.164 -22.766 -18.641 1 86.19 71 MET A CA 1
ATOM 551 C C . MET A 1 71 ? -8.867 -21.578 -17.984 1 86.19 71 MET A C 1
ATOM 553 O O . MET A 1 71 ? -9.469 -21.734 -16.922 1 86.19 71 MET A O 1
ATOM 557 N N . LYS A 1 72 ? -8.719 -20.453 -18.609 1 78.69 72 LYS A N 1
ATOM 558 C CA . LYS A 1 72 ? -9.367 -19.25 -18.078 1 78.69 72 LYS A CA 1
ATOM 559 C C . LYS A 1 72 ? -10.883 -19.391 -18.078 1 78.69 72 LYS A C 1
ATOM 561 O O . LYS A 1 72 ? -11.562 -18.828 -17.219 1 78.69 72 LYS A O 1
ATOM 566 N N . MET A 1 73 ? -11.375 -20.141 -19 1 75.75 73 MET A N 1
ATOM 567 C CA . MET A 1 73 ? -12.812 -20.391 -19.094 1 75.75 73 MET A CA 1
ATOM 568 C C . MET A 1 73 ? -13.219 -21.594 -18.25 1 75.75 73 MET A C 1
ATOM 570 O O . MET A 1 73 ? -14.359 -22.047 -18.328 1 75.75 73 MET A O 1
ATOM 574 N N . ASP A 1 74 ? -12.281 -22.141 -17.531 1 75.12 74 ASP A N 1
ATOM 575 C CA . ASP A 1 74 ? -12.461 -23.266 -16.609 1 75.12 74 ASP A CA 1
ATOM 576 C C . ASP A 1 74 ? -12.898 -24.531 -17.359 1 75.12 74 ASP A C 1
ATOM 578 O O . ASP A 1 74 ? -13.734 -25.281 -16.859 1 75.12 74 ASP A O 1
ATOM 582 N N . GLN A 1 75 ? -12.617 -24.578 -18.516 1 82.81 75 GLN A N 1
ATOM 583 C CA . GLN A 1 75 ? -12.805 -25.797 -19.297 1 82.81 75 GLN A CA 1
ATOM 584 C C . GLN A 1 75 ? -11.562 -26.688 -19.25 1 82.81 75 GLN A C 1
ATOM 586 O O . GLN A 1 75 ? -10.789 -26.719 -20.219 1 82.81 75 GLN A O 1
ATOM 591 N N . ILE A 1 76 ? -11.461 -27.484 -18.25 1 86.62 76 ILE A N 1
ATOM 592 C CA . ILE A 1 76 ? -10.227 -28.188 -17.891 1 86.62 76 ILE A CA 1
ATOM 593 C C . ILE A 1 76 ? -9.945 -29.281 -18.906 1 86.62 76 ILE A C 1
ATOM 595 O O . ILE A 1 76 ? -8.797 -29.469 -19.328 1 86.62 76 ILE A O 1
ATOM 599 N N . ASP A 1 77 ? -10.961 -29.922 -19.344 1 87.31 77 ASP A N 1
ATOM 600 C CA . ASP A 1 77 ? -10.758 -31.031 -20.266 1 87.31 77 ASP A CA 1
ATOM 601 C C . ASP A 1 77 ? -10.305 -30.547 -21.641 1 87.31 77 ASP A C 1
ATOM 603 O O . ASP A 1 77 ? -9.422 -31.141 -22.25 1 87.31 77 ASP A O 1
ATOM 607 N N . ILE A 1 78 ? -10.953 -29.5 -22.031 1 90.5 78 ILE A N 1
ATOM 608 C CA . ILE A 1 78 ? -10.57 -28.922 -23.328 1 90.5 78 ILE A CA 1
ATOM 609 C C . ILE A 1 78 ? -9.141 -28.391 -23.25 1 90.5 78 ILE A C 1
ATOM 611 O O . ILE A 1 78 ? -8.359 -28.562 -24.188 1 90.5 78 ILE A O 1
ATOM 615 N N . ALA A 1 79 ? -8.812 -27.781 -22.188 1 94.06 79 ALA A N 1
ATOM 616 C CA . ALA A 1 79 ? -7.461 -27.266 -21.984 1 94.06 79 ALA A CA 1
ATOM 617 C C . ALA A 1 79 ? -6.438 -28.406 -22.047 1 94.06 79 ALA A C 1
ATOM 619 O O . ALA A 1 79 ? -5.391 -28.281 -22.688 1 94.06 79 ALA A O 1
ATOM 620 N N . TYR A 1 80 ? -6.75 -29.5 -21.422 1 93.19 80 TYR A N 1
ATOM 621 C CA . TYR A 1 80 ? -5.863 -30.656 -21.391 1 93.19 80 TYR A CA 1
ATOM 622 C C . TYR A 1 80 ? -5.555 -31.125 -22.812 1 93.19 80 TYR A C 1
ATOM 624 O O . TYR A 1 80 ? -4.398 -31.391 -23.156 1 93.19 80 TYR A O 1
ATOM 632 N N . ASP A 1 81 ? -6.582 -31.203 -23.562 1 93.5 81 ASP A N 1
ATOM 633 C CA . ASP A 1 81 ? -6.422 -31.688 -24.922 1 93.5 81 ASP A CA 1
ATOM 634 C C . ASP A 1 81 ? -5.488 -30.781 -25.719 1 93.5 81 ASP A C 1
ATOM 636 O O . ASP A 1 81 ? -4.613 -31.25 -26.453 1 93.5 81 ASP A O 1
ATOM 640 N N . PHE A 1 82 ? -5.754 -29.594 -25.578 1 95.56 82 PHE A N 1
ATOM 641 C CA . PHE A 1 82 ? -4.949 -28.656 -26.359 1 95.56 82 PHE A CA 1
ATOM 642 C C . PHE A 1 82 ? -3.504 -28.656 -25.875 1 95.56 82 PHE A C 1
ATOM 644 O O . PHE A 1 82 ? -2.572 -28.547 -26.672 1 95.56 82 PHE A O 1
ATOM 651 N N . PHE A 1 83 ? -3.289 -28.781 -24.625 1 95.88 83 PHE A N 1
ATOM 652 C CA . PHE A 1 83 ? -1.924 -28.828 -24.125 1 95.88 83 PHE A CA 1
ATOM 653 C C . PHE A 1 83 ? -1.228 -30.109 -24.547 1 95.88 83 PHE A C 1
ATOM 655 O O . PHE A 1 83 ? -0.019 -30.125 -24.797 1 95.88 83 PHE A O 1
ATOM 662 N N . GLN A 1 84 ? -1.999 -31.156 -24.625 1 95.06 84 GLN A N 1
ATOM 663 C CA . GLN A 1 84 ? -1.432 -32.406 -25.125 1 95.06 84 GLN A CA 1
ATOM 664 C C . GLN A 1 84 ? -0.994 -32.25 -26.578 1 95.06 84 GLN A C 1
ATOM 666 O O . GLN A 1 84 ? 0.067 -32.75 -26.969 1 95.06 84 GLN A O 1
ATOM 671 N N . HIS A 1 85 ? -1.803 -31.578 -27.312 1 95.06 85 HIS A N 1
ATOM 672 C CA . HIS A 1 85 ? -1.426 -31.297 -28.688 1 95.06 85 HIS A CA 1
ATOM 673 C C . HIS A 1 85 ? -0.171 -30.438 -28.766 1 95.06 85 HIS A C 1
ATOM 675 O O . HIS A 1 85 ? 0.694 -30.672 -29.609 1 95.06 85 HIS A O 1
ATOM 681 N N . GLU A 1 86 ? -0.153 -29.484 -27.922 1 95.62 86 GLU A N 1
ATOM 682 C CA . GLU A 1 86 ? 1.05 -28.672 -27.844 1 95.62 86 GLU A CA 1
ATOM 683 C C . GLU A 1 86 ? 2.281 -29.516 -27.547 1 95.62 86 GLU A C 1
ATOM 685 O O . GLU A 1 86 ? 3.322 -29.359 -28.188 1 95.62 86 GLU A O 1
ATOM 690 N N . LEU A 1 87 ? 2.166 -30.375 -26.547 1 95.56 87 LEU A N 1
ATOM 691 C CA . LEU A 1 87 ? 3.27 -31.234 -26.141 1 95.56 87 LEU A CA 1
ATOM 692 C C . LEU A 1 87 ? 3.738 -32.125 -27.297 1 95.56 87 LEU A C 1
ATOM 694 O O . LEU A 1 87 ? 4.941 -32.25 -27.547 1 95.56 87 LEU A O 1
ATOM 698 N N . ASP A 1 88 ? 2.818 -32.625 -27.984 1 93.69 88 ASP A N 1
ATOM 699 C CA . ASP A 1 88 ? 3.148 -33.469 -29.125 1 93.69 88 ASP A CA 1
ATOM 700 C C . ASP A 1 88 ? 3.891 -32.688 -30.188 1 93.69 88 ASP A C 1
ATOM 702 O O . ASP A 1 88 ? 4.855 -33.188 -30.781 1 93.69 88 ASP A O 1
ATOM 706 N N . ALA A 1 89 ? 3.377 -31.531 -30.406 1 91.94 89 ALA A N 1
ATOM 707 C CA . ALA A 1 89 ? 4.043 -30.672 -31.391 1 91.94 89 ALA A CA 1
ATOM 708 C C . ALA A 1 89 ? 5.469 -30.359 -30.953 1 91.94 89 ALA A C 1
ATOM 710 O O . ALA A 1 89 ? 6.395 -30.391 -31.766 1 91.94 89 ALA A O 1
ATOM 711 N N . GLN A 1 90 ? 5.656 -30.141 -29.75 1 94.12 90 GLN A N 1
ATOM 712 C CA . GLN A 1 90 ? 6.977 -29.797 -29.234 1 94.12 90 GLN A CA 1
ATOM 713 C C . GLN A 1 90 ? 7.918 -31 -29.312 1 94.12 90 GLN A C 1
ATOM 715 O O . GLN A 1 90 ? 9.109 -30.844 -29.594 1 94.12 90 GLN A O 1
ATOM 720 N N . LYS A 1 91 ? 7.367 -32.125 -29.031 1 91.44 91 LYS A N 1
ATOM 721 C CA . LYS A 1 91 ? 8.164 -33.344 -29.125 1 91.44 91 LYS A CA 1
ATOM 722 C C . LYS A 1 91 ? 8.586 -33.594 -30.578 1 91.44 91 LYS A C 1
ATOM 724 O O . LYS A 1 91 ? 9.727 -33.969 -30.828 1 91.44 91 LYS A O 1
ATOM 729 N N . LEU A 1 92 ? 7.66 -33.312 -31.438 1 90.94 92 LEU A N 1
ATOM 730 C CA . LEU A 1 92 ? 7.953 -33.5 -32.844 1 90.94 92 LEU A CA 1
ATOM 731 C C . LEU A 1 92 ? 9.07 -32.531 -33.281 1 90.94 92 LEU A C 1
ATOM 733 O O . LEU A 1 92 ? 9.891 -32.906 -34.156 1 90.94 92 LEU A O 1
ATOM 737 N N . LEU A 1 93 ? 9.055 -31.406 -32.688 1 92.38 93 LEU A N 1
ATOM 738 C CA . LEU A 1 93 ? 10.062 -30.391 -33.031 1 92.38 93 LEU A CA 1
ATOM 739 C C . LEU A 1 93 ? 11.352 -30.641 -32.25 1 92.38 93 LEU A C 1
ATOM 741 O O . LEU A 1 93 ? 12.344 -29.938 -32.438 1 92.38 93 LEU A O 1
ATOM 745 N N . ASN A 1 94 ? 11.406 -31.625 -31.391 1 91.38 94 ASN A N 1
ATOM 746 C CA . ASN A 1 94 ? 12.531 -31.922 -30.5 1 91.38 94 ASN A CA 1
ATOM 747 C C . ASN A 1 94 ? 12.953 -30.703 -29.703 1 91.38 94 ASN A C 1
ATOM 749 O O . ASN A 1 94 ? 14.148 -30.453 -29.531 1 91.38 94 ASN A O 1
ATOM 753 N N . ASN A 1 95 ? 11.984 -29.922 -29.406 1 93.25 95 ASN A N 1
ATOM 754 C CA . ASN A 1 95 ? 12.18 -28.734 -28.578 1 93.25 95 ASN A CA 1
ATOM 755 C C . ASN A 1 95 ? 11.938 -29.062 -27.094 1 93.25 95 ASN A C 1
ATOM 757 O O . ASN A 1 95 ? 10.805 -28.984 -26.625 1 93.25 95 ASN A O 1
ATOM 761 N N . LEU A 1 96 ? 12.969 -29.266 -26.391 1 92.94 96 LEU A N 1
ATOM 762 C CA . LEU A 1 96 ? 12.875 -29.703 -25 1 92.94 96 LEU A CA 1
ATOM 763 C C . LEU A 1 96 ? 12.258 -28.609 -24.141 1 92.94 96 LEU A C 1
ATOM 765 O O . LEU A 1 96 ? 11.406 -28.891 -23.297 1 92.94 96 LEU A O 1
ATOM 769 N N . GLU A 1 97 ? 12.711 -27.422 -24.328 1 91.81 97 GLU A N 1
ATOM 770 C CA . GLU A 1 97 ? 12.211 -26.312 -23.516 1 91.81 97 GLU A CA 1
ATOM 771 C C . GLU A 1 97 ? 10.711 -26.125 -23.719 1 91.81 97 GLU A C 1
ATOM 773 O O . GLU A 1 97 ? 9.969 -25.938 -22.75 1 91.81 97 GLU A O 1
ATOM 778 N N . GLY A 1 98 ? 10.312 -26.172 -24.906 1 93.19 98 GLY A N 1
ATOM 779 C CA . GLY A 1 98 ? 8.891 -26.078 -25.203 1 93.19 98 GLY A CA 1
ATOM 780 C C . GLY A 1 98 ? 8.086 -27.234 -24.641 1 93.19 98 GLY A C 1
ATOM 781 O O . GLY A 1 98 ? 6.988 -27.031 -24.109 1 93.19 98 GLY A O 1
ATOM 782 N N . ALA A 1 99 ? 8.609 -28.359 -24.75 1 94 99 ALA A N 1
ATOM 783 C CA . ALA A 1 99 ? 7.961 -29.547 -24.203 1 94 99 ALA A CA 1
ATOM 784 C C . ALA A 1 99 ? 7.836 -29.453 -22.688 1 94 99 ALA A C 1
ATOM 786 O O . ALA A 1 99 ? 6.809 -29.828 -22.109 1 94 99 ALA A O 1
ATOM 787 N N . ALA A 1 100 ? 8.906 -29 -22.125 1 95.06 100 ALA A N 1
ATOM 788 C CA . ALA A 1 100 ? 8.906 -28.844 -20.672 1 95.06 100 ALA A CA 1
ATOM 789 C C . ALA A 1 100 ? 7.785 -27.906 -20.219 1 95.06 100 ALA A C 1
ATOM 791 O O . ALA A 1 100 ? 7.098 -28.188 -19.234 1 95.06 100 ALA A O 1
ATOM 792 N N . GLN A 1 101 ? 7.621 -26.875 -20.922 1 94.19 101 GLN A N 1
ATOM 793 C CA . GLN A 1 101 ? 6.566 -25.922 -20.594 1 94.19 101 GLN A CA 1
ATOM 794 C C . GLN A 1 101 ? 5.188 -26.547 -20.766 1 94.19 101 GLN A C 1
ATOM 796 O O . GLN A 1 101 ? 4.281 -26.312 -19.969 1 94.19 101 GLN A O 1
ATOM 801 N N . ALA A 1 102 ? 5.059 -27.25 -21.781 1 94.19 102 ALA A N 1
ATOM 802 C CA . ALA A 1 102 ? 3.791 -27.938 -22 1 94.19 102 ALA A CA 1
ATOM 803 C C . ALA A 1 102 ? 3.506 -28.953 -20.891 1 94.19 102 ALA A C 1
ATOM 805 O O . ALA A 1 102 ? 2.379 -29.031 -20.391 1 94.19 102 ALA A O 1
ATOM 806 N N . TYR A 1 103 ? 4.5 -29.734 -20.531 1 95.06 103 TYR A N 1
ATOM 807 C CA . TYR A 1 103 ? 4.363 -30.641 -19.406 1 95.06 103 TYR A CA 1
ATOM 808 C C . TYR A 1 103 ? 3.877 -29.922 -18.172 1 95.06 103 TYR A C 1
ATOM 810 O O . TYR A 1 103 ? 2.963 -30.391 -17.484 1 95.06 103 TYR A O 1
ATOM 818 N N . LYS A 1 104 ? 4.465 -28.812 -17.859 1 94.69 104 LYS A N 1
ATOM 819 C CA . LYS A 1 104 ? 4.129 -28.062 -16.656 1 94.69 104 LYS A CA 1
ATOM 820 C C . LYS A 1 104 ? 2.68 -27.594 -16.688 1 94.69 104 LYS A C 1
ATOM 822 O O . LYS A 1 104 ? 1.994 -27.625 -15.656 1 94.69 104 LYS A O 1
ATOM 827 N N . ARG A 1 105 ? 2.262 -27.188 -17.812 1 94.12 105 ARG A N 1
ATOM 828 C CA . ARG A 1 105 ? 0.876 -26.75 -17.938 1 94.12 105 ARG A CA 1
ATOM 829 C C . ARG A 1 105 ? -0.087 -27.906 -17.703 1 94.12 105 ARG A C 1
ATOM 831 O O . ARG A 1 105 ? -1.122 -27.75 -17.062 1 94.12 105 ARG A O 1
ATOM 838 N N . ILE A 1 106 ? 0.229 -29.031 -18.219 1 94.31 106 ILE A N 1
ATOM 839 C CA . ILE A 1 106 ? -0.596 -30.219 -18.031 1 94.31 106 ILE A CA 1
ATOM 840 C C . ILE A 1 106 ? -0.58 -30.625 -16.562 1 94.31 106 ILE A C 1
ATOM 842 O O . ILE A 1 106 ? -1.62 -30.969 -15.992 1 94.31 106 ILE A O 1
ATOM 846 N N . ILE A 1 107 ? 0.566 -30.562 -16.031 1 94.5 107 ILE A N 1
ATOM 847 C CA . ILE A 1 107 ? 0.725 -30.906 -14.625 1 94.5 107 ILE A CA 1
ATOM 848 C C . ILE A 1 107 ? -0.137 -29.984 -13.766 1 94.5 107 ILE A C 1
ATOM 850 O O . ILE A 1 107 ? -0.83 -30.453 -12.852 1 94.5 107 ILE A O 1
ATOM 854 N N . GLU A 1 108 ? -0.066 -28.75 -14.062 1 92.12 108 GLU A N 1
ATOM 855 C CA . GLU A 1 108 ? -0.866 -27.781 -13.312 1 92.12 108 GLU A CA 1
ATOM 856 C C . GLU A 1 108 ? -2.35 -28.125 -13.375 1 92.12 108 GLU A C 1
ATOM 858 O O . GLU A 1 108 ? -3.057 -28.031 -12.367 1 92.12 108 GLU A O 1
ATOM 863 N N . LEU A 1 109 ? -2.799 -28.516 -14.477 1 90.69 109 LEU A N 1
ATOM 864 C CA . LEU A 1 109 ? -4.195 -28.891 -14.656 1 90.69 109 LEU A CA 1
ATOM 865 C C . LEU A 1 109 ? -4.539 -30.125 -13.82 1 90.69 109 LEU A C 1
ATOM 867 O O . LEU A 1 109 ? -5.613 -30.203 -13.227 1 90.69 109 LEU A O 1
ATOM 871 N N . ARG A 1 110 ? -3.68 -31 -13.828 1 91.38 110 ARG A N 1
ATOM 872 C CA . ARG A 1 110 ? -3.912 -32.25 -13.086 1 91.38 110 ARG A CA 1
ATOM 873 C C . ARG A 1 110 ? -3.902 -31.984 -11.586 1 91.38 110 ARG A C 1
ATOM 875 O O . ARG A 1 110 ? -4.684 -32.594 -10.844 1 91.38 110 ARG A O 1
ATOM 882 N N . VAL A 1 111 ? -3.045 -31.141 -11.172 1 91.12 111 VAL A N 1
ATOM 883 C CA . VAL A 1 111 ? -2.996 -30.781 -9.766 1 91.12 111 VAL A CA 1
ATOM 884 C C . VAL A 1 111 ? -4.293 -30.078 -9.367 1 91.12 111 VAL A C 1
ATOM 886 O O . VAL A 1 111 ? -4.883 -30.391 -8.328 1 91.12 111 VAL A O 1
ATOM 889 N N . LYS A 1 112 ? -4.734 -29.234 -10.188 1 82.5 112 LYS A N 1
ATOM 890 C CA . LYS A 1 112 ? -5.965 -28.5 -9.922 1 82.5 112 LYS A CA 1
ATOM 891 C C . LYS A 1 112 ? -7.16 -29.453 -9.828 1 82.5 112 LYS A C 1
ATOM 893 O O . LYS A 1 112 ? -8.094 -29.203 -9.055 1 82.5 112 LYS A O 1
ATOM 898 N N . SER A 1 113 ? -7.105 -30.453 -10.609 1 84.12 113 SER A N 1
ATOM 899 C CA . SER A 1 113 ? -8.211 -31.406 -10.633 1 84.12 113 SER A CA 1
ATOM 900 C C . SER A 1 113 ? -8.047 -32.469 -9.547 1 84.12 113 SER A C 1
ATOM 902 O O . SER A 1 113 ? -8.867 -33.375 -9.43 1 84.12 113 SER A O 1
ATOM 904 N N . GLY A 1 114 ? -6.957 -32.469 -8.844 1 87.38 114 GLY A N 1
ATOM 905 C CA . GLY A 1 114 ? -6.73 -33.375 -7.738 1 87.38 114 GLY A CA 1
ATOM 906 C C . GLY A 1 114 ? -6.141 -34.719 -8.172 1 87.38 114 GLY A C 1
ATOM 907 O O . GLY A 1 114 ? -6.074 -35.656 -7.379 1 87.38 114 GLY A O 1
ATOM 908 N N . ASN A 1 115 ? -5.812 -34.812 -9.414 1 91.88 115 ASN A N 1
ATOM 909 C CA . ASN A 1 115 ? -5.191 -36.031 -9.914 1 91.88 115 ASN A CA 1
ATOM 910 C C . ASN A 1 115 ? -3.68 -36.031 -9.711 1 91.88 115 ASN A C 1
ATOM 912 O O . ASN A 1 115 ? -2.922 -35.938 -10.688 1 91.88 115 ASN A O 1
ATOM 916 N N . PHE A 1 116 ? -3.24 -36.281 -8.531 1 94.06 116 PHE A N 1
ATOM 917 C CA . PHE A 1 116 ? -1.838 -36.156 -8.156 1 94.06 116 PHE A CA 1
ATOM 918 C C . PHE A 1 116 ? -1.011 -37.281 -8.719 1 94.06 116 PHE A C 1
ATOM 920 O O . PHE A 1 116 ? 0.158 -37.125 -9.062 1 94.06 116 PHE A O 1
ATOM 927 N N . ASN A 1 117 ? -1.633 -38.406 -8.82 1 94.06 117 ASN A N 1
ATOM 928 C CA . ASN A 1 117 ? -0.902 -39.562 -9.367 1 94.06 117 ASN A CA 1
ATOM 929 C C . ASN A 1 117 ? -0.45 -39.312 -10.797 1 94.06 117 ASN A C 1
ATOM 931 O O . ASN A 1 117 ? 0.705 -39.562 -11.148 1 94.06 117 ASN A O 1
ATOM 935 N N . ARG A 1 118 ? -1.397 -38.844 -11.523 1 94.44 118 ARG A N 1
ATOM 936 C CA . ARG A 1 118 ? -1.041 -38.531 -12.906 1 94.44 118 ARG A CA 1
ATOM 937 C C . ARG A 1 118 ? -0.043 -37.375 -12.977 1 94.44 118 ARG A C 1
ATOM 939 O O . ARG A 1 118 ? 0.855 -37.375 -13.82 1 94.44 118 ARG A O 1
ATOM 946 N N . ALA A 1 119 ? -0.213 -36.406 -12.188 1 96.06 119 ALA A N 1
ATOM 947 C CA . ALA A 1 119 ? 0.712 -35.281 -12.141 1 96.06 119 ALA A CA 1
ATOM 948 C C . ALA A 1 119 ? 2.133 -35.719 -11.844 1 96.06 119 ALA A C 1
ATOM 950 O O . ALA A 1 119 ? 3.086 -35.312 -12.5 1 96.06 119 ALA A O 1
ATOM 951 N N . LYS A 1 120 ? 2.293 -36.625 -10.867 1 95.81 120 LYS A N 1
ATOM 952 C CA . LYS A 1 120 ? 3.605 -37.125 -10.492 1 95.81 120 LYS A CA 1
ATOM 953 C C . LYS A 1 120 ? 4.23 -37.938 -11.641 1 95.81 120 LYS A C 1
ATOM 955 O O . LYS A 1 120 ? 5.422 -37.781 -11.922 1 95.81 120 LYS A O 1
ATOM 960 N N . SER A 1 121 ? 3.352 -38.719 -12.258 1 96.38 121 SER A N 1
ATOM 961 C CA . SER A 1 121 ? 3.832 -39.5 -13.391 1 96.38 121 SER A CA 1
ATOM 962 C C . SER A 1 121 ? 4.359 -38.594 -14.5 1 96.38 121 SER A C 1
ATOM 964 O O . SER A 1 121 ? 5.41 -38.875 -15.086 1 96.38 121 SER A O 1
ATOM 966 N N . LEU A 1 122 ? 3.617 -37.562 -14.742 1 95.62 122 LEU A N 1
ATOM 967 C CA . LEU A 1 122 ? 4.043 -36.625 -15.766 1 95.62 122 LEU A CA 1
ATOM 968 C C . LEU A 1 122 ? 5.336 -35.906 -15.352 1 95.62 122 LEU A C 1
ATOM 970 O O . LEU A 1 122 ? 6.199 -35.656 -16.188 1 95.62 122 LEU A O 1
ATOM 974 N N . GLY A 1 123 ? 5.457 -35.594 -14.078 1 95.75 123 GLY A N 1
ATOM 975 C CA . GLY A 1 123 ? 6.691 -35 -13.578 1 95.75 123 GLY A CA 1
ATOM 976 C C . GLY A 1 123 ? 7.902 -35.906 -13.789 1 95.75 123 GLY A C 1
ATOM 977 O O . GLY A 1 123 ? 8.953 -35.438 -14.227 1 95.75 123 GLY A O 1
ATOM 978 N N . LEU A 1 124 ? 7.707 -37.125 -13.516 1 95.5 124 LEU A N 1
ATOM 979 C CA . LEU A 1 124 ? 8.789 -38.094 -13.68 1 95.5 124 LEU A CA 1
ATOM 980 C C . LEU A 1 124 ? 9.141 -38.281 -15.156 1 95.5 124 LEU A C 1
ATOM 982 O O . LEU A 1 124 ? 10.312 -38.406 -15.5 1 95.5 124 LEU A O 1
ATOM 986 N N . GLU A 1 125 ? 8.062 -38.219 -15.969 1 94.81 125 GLU A N 1
ATOM 987 C CA . GLU A 1 125 ? 8.305 -38.312 -17.406 1 94.81 125 GLU A CA 1
ATOM 988 C C . GLU A 1 125 ? 9.133 -37.125 -17.891 1 94.81 125 GLU A C 1
ATOM 990 O O . GLU A 1 125 ? 10.031 -37.281 -18.734 1 94.81 125 GLU A O 1
ATOM 995 N N . LEU A 1 126 ? 8.82 -36 -17.422 1 95.44 126 LEU A N 1
ATOM 996 C CA . LEU A 1 126 ? 9.555 -34.812 -17.812 1 95.44 126 LEU A CA 1
ATOM 997 C C . LEU A 1 126 ? 11.008 -34.875 -17.359 1 95.44 126 LEU A C 1
ATOM 999 O O . LEU A 1 126 ? 11.914 -34.5 -18.109 1 95.44 126 LEU A O 1
ATOM 1003 N N . ILE A 1 127 ? 11.289 -35.344 -16.141 1 94.62 127 ILE A N 1
ATOM 1004 C CA . ILE A 1 127 ? 12.656 -35.531 -15.656 1 94.62 127 ILE A CA 1
ATOM 1005 C C . ILE A 1 127 ? 13.414 -36.469 -16.562 1 94.62 127 ILE A C 1
ATOM 1007 O O . ILE A 1 127 ? 14.547 -36.219 -16.969 1 94.62 127 ILE A O 1
ATOM 1011 N N . GLY A 1 128 ? 12.758 -37.562 -16.906 1 94 128 GLY A N 1
ATOM 1012 C CA . GLY A 1 128 ? 13.367 -38.531 -17.797 1 94 128 GLY A CA 1
ATOM 1013 C C . GLY A 1 128 ? 13.734 -37.969 -19.141 1 94 128 GLY A C 1
ATOM 1014 O O . GLY A 1 128 ? 14.836 -38.188 -19.641 1 94 128 GLY A O 1
ATOM 1015 N N . LEU A 1 129 ? 12.781 -37.219 -19.656 1 93.38 129 LEU A N 1
ATOM 1016 C CA . LEU A 1 129 ? 13.008 -36.594 -20.953 1 93.38 129 LEU A CA 1
ATOM 1017 C C . LEU A 1 129 ? 14.188 -35.625 -20.875 1 93.38 129 LEU A C 1
ATOM 1019 O O . LEU A 1 129 ? 15.008 -35.562 -21.797 1 93.38 129 LEU A O 1
ATOM 1023 N N . ALA A 1 130 ? 14.258 -34.844 -19.844 1 94.12 130 ALA A N 1
ATOM 1024 C CA . ALA A 1 130 ? 15.32 -33.875 -19.672 1 94.12 130 ALA A CA 1
ATOM 1025 C C . ALA A 1 130 ? 16.672 -34.531 -19.453 1 94.12 130 ALA A C 1
ATOM 1027 O O . ALA A 1 130 ? 17.703 -34.062 -19.938 1 94.12 130 ALA A O 1
ATOM 1028 N N . GLN A 1 131 ? 16.656 -35.625 -18.703 1 92.88 131 GLN A N 1
ATOM 1029 C CA . GLN A 1 131 ? 17.875 -36.375 -18.469 1 92.88 131 GLN A CA 1
ATOM 1030 C C . GLN A 1 131 ? 18.422 -36.969 -19.75 1 92.88 131 GLN A C 1
ATOM 1032 O O . GLN A 1 131 ? 19.625 -37 -19.984 1 92.88 131 GLN A O 1
ATOM 1037 N N . ASP A 1 132 ? 17.484 -37.469 -20.562 1 92.88 132 ASP A N 1
ATOM 1038 C CA . ASP A 1 132 ? 17.859 -38.031 -21.844 1 92.88 132 ASP A CA 1
ATOM 1039 C C . ASP A 1 132 ? 18.562 -37 -22.719 1 92.88 132 ASP A C 1
ATOM 1041 O O . ASP A 1 132 ? 19.469 -37.344 -23.484 1 92.88 132 ASP A O 1
ATOM 1045 N N . LYS A 1 133 ? 18.156 -35.844 -22.562 1 92.88 133 LYS A N 1
ATOM 1046 C CA . LYS A 1 133 ? 18.734 -34.75 -23.375 1 92.88 133 LYS A CA 1
ATOM 1047 C C . LYS A 1 133 ? 19.891 -34.094 -22.641 1 92.88 133 LYS A C 1
ATOM 1049 O O . LYS A 1 133 ? 20.469 -33.125 -23.156 1 92.88 133 LYS A O 1
ATOM 1054 N N . ASN A 1 134 ? 20.266 -34.531 -21.422 1 89.75 134 ASN A N 1
ATOM 1055 C CA . ASN A 1 134 ? 21.375 -34.031 -20.609 1 89.75 134 ASN A CA 1
ATOM 1056 C C . ASN A 1 134 ? 21.297 -32.531 -20.375 1 89.75 134 ASN A C 1
ATOM 1058 O O . ASN A 1 134 ? 22.297 -31.828 -20.5 1 89.75 134 ASN A O 1
ATOM 1062 N N . ASP A 1 135 ? 20.188 -32.031 -20.344 1 91.19 135 ASP A N 1
ATOM 1063 C CA . ASP A 1 135 ? 19.969 -30.625 -20.016 1 91.19 135 ASP A CA 1
ATOM 1064 C C . ASP A 1 135 ? 19.781 -30.422 -18.516 1 91.19 135 ASP A C 1
ATOM 1066 O O . ASP A 1 135 ? 18.672 -30.578 -17.984 1 91.19 135 ASP A O 1
ATOM 1070 N N . LYS A 1 136 ? 20.797 -30 -17.828 1 87 136 LYS A N 1
ATOM 1071 C CA . LYS A 1 136 ? 20.812 -29.922 -16.375 1 87 136 LYS A CA 1
ATOM 1072 C C . LYS A 1 136 ? 19.812 -28.891 -15.867 1 87 136 LYS A C 1
ATOM 1074 O O . LYS A 1 136 ? 19.234 -29.062 -14.797 1 87 136 LYS A O 1
ATOM 1079 N N . GLU A 1 137 ? 19.688 -27.844 -16.594 1 88.31 137 GLU A N 1
ATOM 1080 C CA . GLU A 1 137 ? 18.781 -26.781 -16.172 1 88.31 137 GLU A CA 1
ATOM 1081 C C . GLU A 1 137 ? 17.328 -27.25 -16.234 1 88.31 137 GLU A C 1
ATOM 1083 O O . GLU A 1 137 ? 16.547 -26.984 -15.312 1 88.31 137 GLU A O 1
ATOM 1088 N N . VAL A 1 138 ? 17 -27.984 -17.25 1 91.38 138 VAL A N 1
ATOM 1089 C CA . VAL A 1 138 ? 15.625 -28.469 -17.406 1 91.38 138 VAL A CA 1
ATOM 1090 C C . VAL A 1 138 ? 15.367 -29.609 -16.406 1 91.38 138 VAL A C 1
ATOM 1092 O O . VAL A 1 138 ? 14.25 -29.75 -15.898 1 91.38 138 VAL A O 1
ATOM 1095 N N . VAL A 1 139 ? 16.359 -30.344 -16.141 1 92.06 139 VAL A N 1
ATOM 1096 C CA . VAL A 1 139 ? 16.234 -31.406 -15.141 1 92.06 139 VAL A CA 1
ATOM 1097 C C . VAL A 1 139 ? 15.898 -30.781 -13.781 1 92.06 139 VAL A C 1
ATOM 1099 O O . VAL A 1 139 ? 14.984 -31.234 -13.094 1 92.06 139 VAL A O 1
ATOM 1102 N N . LEU A 1 140 ? 16.703 -29.781 -13.406 1 91.31 140 LEU A N 1
ATOM 1103 C CA . LEU A 1 140 ? 16.469 -29.109 -12.133 1 91.31 140 LEU A CA 1
ATOM 1104 C C . LEU A 1 140 ? 15.062 -28.531 -12.07 1 91.31 140 LEU A C 1
ATOM 1106 O O . LEU A 1 140 ? 14.367 -28.703 -11.062 1 91.31 140 LEU A O 1
ATOM 1110 N N . ASP A 1 141 ? 14.68 -27.906 -13.07 1 91.94 141 ASP A N 1
ATOM 1111 C CA . ASP A 1 141 ? 13.352 -27.312 -13.133 1 91.94 141 ASP A CA 1
ATOM 1112 C C . ASP A 1 141 ? 12.258 -28.375 -13.008 1 91.94 141 ASP A C 1
ATOM 1114 O O . ASP A 1 141 ? 11.242 -28.156 -12.344 1 91.94 141 ASP A O 1
ATOM 1118 N N . ALA A 1 142 ? 12.438 -29.422 -13.664 1 93.5 142 ALA A N 1
ATOM 1119 C CA . ALA A 1 142 ? 11.484 -30.531 -13.602 1 93.5 142 ALA A CA 1
ATOM 1120 C C . ALA A 1 142 ? 11.406 -31.094 -12.188 1 93.5 142 ALA A C 1
ATOM 1122 O O . ALA A 1 142 ? 10.32 -31.422 -11.703 1 93.5 142 ALA A O 1
ATOM 1123 N N . ARG A 1 143 ? 12.523 -31.234 -11.594 1 93.25 143 ARG A N 1
ATOM 1124 C CA . ARG A 1 143 ? 12.539 -31.734 -10.227 1 93.25 143 ARG A CA 1
ATOM 1125 C C . ARG A 1 143 ? 11.828 -30.781 -9.281 1 93.25 143 ARG A C 1
ATOM 1127 O O . ARG A 1 143 ? 11.109 -31.203 -8.375 1 93.25 143 ARG A O 1
ATOM 1134 N N . LEU A 1 144 ? 12.102 -29.562 -9.477 1 93.19 144 LEU A N 1
ATOM 1135 C CA . LEU A 1 144 ? 11.406 -28.562 -8.664 1 93.19 144 LEU A CA 1
ATOM 1136 C C . LEU A 1 144 ? 9.898 -28.656 -8.867 1 93.19 144 LEU A C 1
ATOM 1138 O O . LEU A 1 144 ? 9.133 -28.531 -7.906 1 93.19 144 LEU A O 1
ATOM 1142 N N . THR A 1 145 ? 9.508 -28.859 -10.047 1 94.56 145 THR A N 1
ATOM 1143 C CA . THR A 1 145 ? 8.086 -29.031 -10.344 1 94.56 145 THR A CA 1
ATOM 1144 C C . THR A 1 145 ? 7.523 -30.234 -9.602 1 94.56 145 THR A C 1
ATOM 1146 O O . THR A 1 145 ? 6.41 -30.188 -9.07 1 94.56 145 THR A O 1
ATOM 1149 N N . LEU A 1 146 ? 8.25 -31.266 -9.602 1 94.75 146 LEU A N 1
ATOM 1150 C CA . LEU A 1 146 ? 7.832 -32.469 -8.898 1 94.75 146 LEU A CA 1
ATOM 1151 C C . LEU A 1 146 ? 7.699 -32.188 -7.398 1 94.75 146 LEU A C 1
ATOM 1153 O O . LEU A 1 146 ? 6.762 -32.688 -6.762 1 94.75 146 LEU A O 1
ATOM 1157 N N . ILE A 1 147 ? 8.625 -31.484 -6.859 1 94.5 147 ILE A N 1
ATOM 1158 C CA . ILE A 1 147 ? 8.562 -31.109 -5.449 1 94.5 147 ILE A CA 1
ATOM 1159 C C . ILE A 1 147 ? 7.285 -30.312 -5.184 1 94.5 147 ILE A C 1
ATOM 1161 O O . ILE A 1 147 ? 6.602 -30.547 -4.184 1 94.5 147 ILE A O 1
ATOM 1165 N N . ASP A 1 148 ? 6.941 -29.469 -6.039 1 94.19 148 ASP A N 1
ATOM 1166 C CA . ASP A 1 148 ? 5.73 -28.672 -5.895 1 94.19 148 ASP A CA 1
ATOM 1167 C C . ASP A 1 148 ? 4.484 -29.562 -5.875 1 94.19 148 ASP A C 1
ATOM 1169 O O . ASP A 1 148 ? 3.523 -29.266 -5.156 1 94.19 148 ASP A O 1
ATOM 1173 N N . ILE A 1 149 ? 4.5 -30.5 -6.695 1 94.38 149 ILE A N 1
ATOM 1174 C CA . ILE A 1 149 ? 3.383 -31.438 -6.723 1 94.38 149 ILE A CA 1
ATOM 1175 C C . ILE A 1 149 ? 3.244 -32.125 -5.359 1 94.38 149 ILE A C 1
ATOM 1177 O O . ILE A 1 149 ? 2.143 -32.188 -4.812 1 94.38 149 ILE A O 1
ATOM 1181 N N . TYR A 1 150 ? 4.367 -32.562 -4.84 1 93.56 150 TYR A N 1
ATOM 1182 C CA . TYR A 1 150 ? 4.348 -33.188 -3.531 1 93.56 150 TYR A CA 1
ATOM 1183 C C . TYR A 1 150 ? 3.832 -32.25 -2.459 1 93.56 150 TYR A C 1
ATOM 1185 O O . TYR A 1 150 ? 3.064 -32.656 -1.581 1 93.56 150 TYR A O 1
ATOM 1193 N N . ILE A 1 151 ? 4.258 -31.047 -2.537 1 91.38 151 ILE A N 1
ATOM 1194 C CA . ILE A 1 151 ? 3.85 -30.047 -1.562 1 91.38 151 ILE A CA 1
ATOM 1195 C C . ILE A 1 151 ? 2.338 -29.844 -1.638 1 91.38 151 ILE A C 1
ATOM 1197 O O . ILE A 1 151 ? 1.648 -29.875 -0.617 1 91.38 151 ILE A O 1
ATOM 1201 N N . LYS A 1 152 ? 1.819 -29.719 -2.781 1 90.62 152 LYS A N 1
ATOM 1202 C CA . LYS A 1 152 ? 0.389 -29.5 -2.967 1 90.62 152 LYS A CA 1
ATOM 1203 C C . LYS A 1 152 ? -0.418 -30.719 -2.545 1 90.62 152 LYS A C 1
ATOM 1205 O O . LYS A 1 152 ? -1.513 -30.594 -1.994 1 90.62 152 LYS A O 1
ATOM 1210 N N . GLU A 1 153 ? 0.107 -31.828 -2.859 1 92.12 153 GLU A N 1
ATOM 1211 C CA . GLU A 1 153 ? -0.55 -33.062 -2.445 1 92.12 153 GLU A CA 1
ATOM 1212 C C . GLU A 1 153 ? -0.635 -33.156 -0.924 1 92.12 153 GLU A C 1
ATOM 1214 O O . GLU A 1 153 ? -1.649 -33.594 -0.38 1 92.12 153 GLU A O 1
ATOM 1219 N N . THR A 1 154 ? 0.414 -32.75 -0.267 1 89.94 154 THR A N 1
ATOM 1220 C CA . THR A 1 154 ? 0.456 -32.781 1.19 1 89.94 154 THR A CA 1
ATOM 1221 C C . THR A 1 154 ? -0.614 -31.875 1.776 1 89.94 154 THR A C 1
ATOM 1223 O O . THR A 1 154 ? -1.247 -32.219 2.779 1 89.94 154 THR A O 1
ATOM 1226 N N . GLU A 1 155 ? -0.79 -30.797 1.182 1 84.44 155 GLU A N 1
ATOM 1227 C CA . GLU A 1 155 ? -1.776 -29.828 1.646 1 84.44 155 GLU A CA 1
ATOM 1228 C C . GLU A 1 155 ? -3.191 -30.391 1.549 1 84.44 155 GLU A C 1
ATOM 1230 O O . GLU A 1 155 ? -4.059 -30.047 2.357 1 84.44 155 GLU A O 1
ATOM 1235 N N . LYS A 1 156 ? -3.43 -31.281 0.625 1 86.62 156 LYS A N 1
ATOM 1236 C CA . LYS A 1 156 ? -4.77 -31.812 0.384 1 86.62 156 LYS A CA 1
ATOM 1237 C C . LYS A 1 156 ? -4.977 -33.125 1.115 1 86.62 156 LYS A C 1
ATOM 1239 O O . LYS A 1 156 ? -6.102 -33.625 1.211 1 86.62 156 LYS A O 1
ATOM 1244 N N . THR A 1 157 ? -3.895 -33.625 1.578 1 87.69 157 THR A N 1
ATOM 1245 C CA . THR A 1 157 ? -3.965 -34.906 2.281 1 87.69 157 THR A CA 1
ATOM 1246 C C . THR A 1 157 ? -4.324 -34.688 3.75 1 87.69 157 THR A C 1
ATOM 1248 O O . THR A 1 157 ? -3.77 -33.812 4.41 1 87.69 157 THR A O 1
ATOM 1251 N N . GLU A 1 158 ? -5.281 -35.375 4.234 1 82.88 158 GLU A N 1
ATOM 1252 C CA . GLU A 1 158 ? -5.762 -35.188 5.602 1 82.88 158 GLU A CA 1
ATOM 1253 C C . GLU A 1 158 ? -5.035 -36.156 6.559 1 82.88 158 GLU A C 1
ATOM 1255 O O . GLU A 1 158 ? -4.73 -35.781 7.691 1 82.88 158 GLU A O 1
ATOM 1260 N N . ASN A 1 159 ? -4.645 -37.344 6.07 1 86.44 159 ASN A N 1
ATOM 1261 C CA . ASN A 1 159 ? -4.008 -38.344 6.898 1 86.44 159 ASN A CA 1
ATOM 1262 C C . ASN A 1 159 ? -2.559 -38 7.215 1 86.44 159 ASN A C 1
ATOM 1264 O O . ASN A 1 159 ? -1.737 -37.844 6.309 1 86.44 159 ASN A O 1
ATOM 1268 N N . ASP A 1 160 ? -2.168 -38.062 8.461 1 84.25 160 ASP A N 1
ATOM 1269 C CA . ASP A 1 160 ? -0.857 -37.594 8.906 1 84.25 160 ASP A CA 1
ATOM 1270 C C . ASP A 1 160 ? 0.244 -38.562 8.445 1 84.25 160 ASP A C 1
ATOM 1272 O O . ASP A 1 160 ? 1.347 -38.125 8.109 1 84.25 160 ASP A O 1
ATOM 1276 N N . GLU A 1 161 ? -0.074 -39.812 8.5 1 87.19 161 GLU A N 1
ATOM 1277 C CA . GLU A 1 161 ? 0.928 -40.781 8.062 1 87.19 161 GLU A CA 1
ATOM 1278 C C . GLU A 1 161 ? 1.229 -40.625 6.578 1 87.19 161 GLU A C 1
ATOM 1280 O O . GLU A 1 161 ? 2.385 -40.719 6.16 1 87.19 161 GLU A O 1
ATOM 1285 N N . GLU A 1 162 ? 0.192 -40.438 5.816 1 88.88 162 GLU A N 1
ATOM 1286 C CA . GLU A 1 162 ? 0.359 -40.25 4.379 1 88.88 162 GLU A CA 1
ATOM 1287 C C . GLU A 1 162 ? 1.093 -38.938 4.09 1 88.88 162 GLU A C 1
ATOM 1289 O O . GLU A 1 162 ? 1.924 -38.875 3.184 1 88.88 162 GLU A O 1
ATOM 1294 N N . LYS A 1 163 ? 0.872 -37.969 4.855 1 87 163 LYS A N 1
ATOM 1295 C CA . LYS A 1 163 ? 1.54 -36.688 4.719 1 87 163 LYS A CA 1
ATOM 1296 C C . LYS A 1 163 ? 3.047 -36.812 4.914 1 87 163 LYS A C 1
ATOM 1298 O O . LYS A 1 163 ? 3.832 -36.25 4.16 1 87 163 LYS A O 1
ATOM 1303 N N . LYS A 1 164 ? 3.332 -37.562 5.887 1 85.62 164 LYS A N 1
ATOM 1304 C CA . LYS A 1 164 ? 4.746 -37.75 6.191 1 85.62 164 LYS A CA 1
ATOM 1305 C C . LYS A 1 164 ? 5.465 -38.438 5.039 1 85.62 164 LYS A C 1
ATOM 1307 O O . LYS A 1 164 ? 6.602 -38.094 4.707 1 85.62 164 LYS A O 1
ATOM 1312 N N . SER A 1 165 ? 4.785 -39.438 4.516 1 89.25 165 SER A N 1
ATOM 1313 C CA . SER A 1 165 ? 5.375 -40.156 3.402 1 89.25 165 SER A CA 1
ATOM 1314 C C . SER A 1 165 ? 5.59 -39.25 2.193 1 89.25 165 SER A C 1
ATOM 1316 O O . SER A 1 165 ? 6.637 -39.312 1.546 1 89.25 165 SER A O 1
ATOM 1318 N N . ILE A 1 166 ? 4.633 -38.469 1.908 1 89.31 166 ILE A N 1
ATOM 1319 C CA . ILE A 1 166 ? 4.711 -37.531 0.78 1 89.31 166 ILE A CA 1
ATOM 1320 C C . ILE A 1 166 ? 5.824 -36.531 1.019 1 89.31 166 ILE A C 1
ATOM 1322 O O . ILE A 1 166 ? 6.578 -36.188 0.101 1 89.31 166 ILE A O 1
ATOM 1326 N N . PHE A 1 167 ? 5.992 -36.156 2.234 1 87.62 167 PHE A N 1
ATOM 1327 C CA . PHE A 1 167 ? 7.027 -35.188 2.58 1 87.62 167 PHE A CA 1
ATOM 1328 C C . PHE A 1 167 ? 8.414 -35.781 2.402 1 87.62 167 PHE A C 1
ATOM 1330 O O . PHE A 1 167 ? 9.352 -35.094 1.99 1 87.62 167 PHE A O 1
ATOM 1337 N N . GLU A 1 168 ? 8.469 -37 2.766 1 90.06 168 GLU A N 1
ATOM 1338 C CA . GLU A 1 168 ? 9.758 -37.656 2.607 1 90.06 168 GLU A CA 1
ATOM 1339 C C . GLU A 1 168 ? 10.164 -37.719 1.139 1 90.06 168 GLU A C 1
ATOM 1341 O O . GLU A 1 168 ? 11.352 -37.594 0.811 1 90.06 168 GLU A O 1
ATOM 1346 N N . GLU A 1 169 ? 9.211 -37.969 0.302 1 91.81 169 GLU A N 1
ATOM 1347 C CA . GLU A 1 169 ? 9.5 -37.969 -1.129 1 91.81 169 GLU A CA 1
ATOM 1348 C C . GLU A 1 169 ? 9.93 -36.594 -1.618 1 91.81 169 GLU A C 1
ATOM 1350 O O . GLU A 1 169 ? 10.844 -36.469 -2.443 1 91.81 169 GLU A O 1
ATOM 1355 N N . ALA A 1 170 ? 9.289 -35.562 -1.144 1 92.44 170 ALA A N 1
ATOM 1356 C CA . ALA A 1 170 ? 9.664 -34.188 -1.492 1 92.44 170 ALA A CA 1
ATOM 1357 C C . ALA A 1 170 ? 11.086 -33.875 -1.037 1 92.44 170 ALA A C 1
ATOM 1359 O O . ALA A 1 170 ? 11.859 -33.281 -1.774 1 92.44 170 ALA A O 1
ATOM 1360 N N . LYS A 1 171 ? 11.438 -34.344 0.152 1 90.31 171 LYS A N 1
ATOM 1361 C CA . LYS A 1 171 ? 12.781 -34.125 0.694 1 90.31 171 LYS A CA 1
ATOM 1362 C C . LYS A 1 171 ? 13.836 -34.844 -0.134 1 90.31 171 LYS A C 1
ATOM 1364 O O . LYS A 1 171 ? 14.938 -34.312 -0.332 1 90.31 171 LYS A O 1
ATOM 1369 N N . ASN A 1 172 ? 13.438 -36 -0.514 1 91.12 172 ASN A N 1
ATOM 1370 C CA . ASN A 1 172 ? 14.352 -36.75 -1.36 1 91.12 172 ASN A CA 1
ATOM 1371 C C . ASN A 1 172 ? 14.648 -36.031 -2.666 1 91.12 172 ASN A C 1
ATOM 1373 O O . ASN A 1 172 ? 15.797 -35.969 -3.102 1 91.12 172 ASN A O 1
ATOM 1377 N N . GLN A 1 173 ? 13.609 -35.531 -3.279 1 90.81 173 GLN A N 1
ATOM 1378 C CA . GLN A 1 173 ? 13.797 -34.781 -4.512 1 90.81 173 GLN A CA 1
ATOM 1379 C C . GLN A 1 173 ? 14.609 -33.5 -4.254 1 90.81 173 GLN A C 1
ATOM 1381 O O . GLN A 1 173 ? 15.406 -33.094 -5.098 1 90.81 173 GLN A O 1
ATOM 1386 N N . LEU A 1 174 ? 14.469 -32.906 -3.141 1 91.44 174 LEU A N 1
ATOM 1387 C CA . LEU A 1 174 ? 15.219 -31.703 -2.773 1 91.44 174 LEU A CA 1
ATOM 1388 C C . LEU A 1 174 ? 16.703 -32 -2.645 1 91.44 174 LEU A C 1
ATOM 1390 O O . LEU A 1 174 ? 17.547 -31.219 -3.066 1 91.44 174 LEU A O 1
ATOM 1394 N N . ARG A 1 175 ? 16.984 -33.094 -2.066 1 89.19 175 ARG A N 1
ATOM 1395 C CA . ARG A 1 175 ? 18.375 -33.531 -1.935 1 89.19 175 ARG A CA 1
ATOM 1396 C C . ARG A 1 175 ? 19.016 -33.719 -3.303 1 89.19 175 ARG A C 1
ATOM 1398 O O . ARG A 1 175 ? 20.188 -33.375 -3.502 1 89.19 175 ARG A O 1
ATOM 1405 N N . LEU A 1 176 ? 18.25 -34.219 -4.227 1 89.19 176 LEU A N 1
ATOM 1406 C CA . LEU A 1 176 ? 18.75 -34.406 -5.582 1 89.19 176 LEU A CA 1
ATOM 1407 C C . LEU A 1 176 ? 19 -33.062 -6.27 1 89.19 176 LEU A C 1
ATOM 1409 O O . LEU A 1 176 ? 19.969 -32.938 -7.02 1 89.19 176 LEU A O 1
ATOM 1413 N N . CYS A 1 177 ? 18.125 -32.125 -5.992 1 89.62 177 CYS A N 1
ATOM 1414 C CA . CYS A 1 177 ? 18.297 -30.797 -6.547 1 89.62 177 CYS A CA 1
ATOM 1415 C C . CYS A 1 177 ? 19.562 -30.141 -5.984 1 89.62 177 CYS A C 1
ATOM 1417 O O . CYS A 1 177 ? 20.312 -29.484 -6.719 1 89.62 177 CYS A O 1
ATOM 1419 N N . ALA A 1 178 ? 19.734 -30.25 -4.703 1 83.06 178 ALA A N 1
ATOM 1420 C CA . ALA A 1 178 ? 20.875 -29.641 -4.043 1 83.06 178 ALA A CA 1
ATOM 1421 C C . ALA A 1 178 ? 22.188 -30.219 -4.578 1 83.06 178 ALA A C 1
ATOM 1423 O O . ALA A 1 178 ? 23.188 -29.5 -4.688 1 83.06 178 ALA A O 1
ATOM 1424 N N . ALA A 1 179 ? 22.109 -31.469 -4.922 1 79.75 179 ALA A N 1
ATOM 1425 C CA . ALA A 1 179 ? 23.297 -32.125 -5.461 1 79.75 179 ALA A CA 1
ATOM 1426 C C . ALA A 1 179 ? 23.609 -31.641 -6.871 1 79.75 179 ALA A C 1
ATOM 1428 O O . ALA A 1 179 ? 24.766 -31.594 -7.277 1 79.75 179 ALA A O 1
ATOM 1429 N N . GLU A 1 180 ? 22.625 -31.25 -7.586 1 74 180 GLU A N 1
ATOM 1430 C CA . GLU A 1 180 ? 22.781 -30.859 -8.984 1 74 180 GLU A CA 1
ATOM 1431 C C . GLU A 1 180 ? 23 -29.359 -9.109 1 74 180 GLU A C 1
ATOM 1433 O O . GLU A 1 180 ? 23.516 -28.875 -10.133 1 74 180 GLU A O 1
ATOM 1438 N N . SER A 1 181 ? 22.562 -28.656 -8.086 1 71.56 181 SER A N 1
ATOM 1439 C CA . SER A 1 181 ? 22.609 -27.203 -8.219 1 71.56 181 SER A CA 1
ATOM 1440 C C . SER A 1 181 ? 23.703 -26.609 -7.352 1 71.56 181 SER A C 1
ATOM 1442 O O . SER A 1 181 ? 24.203 -27.25 -6.43 1 71.56 181 SER A O 1
ATOM 1444 N N . GLU A 1 182 ? 24.203 -25.516 -7.816 1 66.5 182 GLU A N 1
ATOM 1445 C CA . GLU A 1 182 ? 25.125 -24.75 -6.973 1 66.5 182 GLU A CA 1
ATOM 1446 C C . GLU A 1 182 ? 24.453 -24.344 -5.668 1 66.5 182 GLU A C 1
ATOM 1448 O O . GLU A 1 182 ? 23.234 -24.141 -5.621 1 66.5 182 GLU A O 1
ATOM 1453 N N . SER A 1 183 ? 25.031 -24.594 -4.457 1 61.88 183 SER A N 1
ATOM 1454 C CA . SER A 1 183 ? 24.594 -24.422 -3.078 1 61.88 183 SER A CA 1
ATOM 1455 C C . SER A 1 183 ? 23.766 -23.141 -2.916 1 61.88 183 SER A C 1
ATOM 1457 O O . SER A 1 183 ? 23 -23.016 -1.97 1 61.88 183 SER A O 1
ATOM 1459 N N . SER A 1 184 ? 23.516 -22.391 -3.994 1 76.19 184 SER A N 1
ATOM 1460 C CA . SER A 1 184 ? 22.938 -21.078 -3.727 1 76.19 184 SER A CA 1
ATOM 1461 C C . SER A 1 184 ? 21.797 -20.781 -4.695 1 76.19 184 SER A C 1
ATOM 1463 O O . SER A 1 184 ? 21.469 -19.609 -4.914 1 76.19 184 SER A O 1
ATOM 1465 N N . ASN A 1 185 ? 21.109 -21.875 -5.168 1 88 185 ASN A N 1
ATOM 1466 C CA . ASN A 1 185 ? 20 -21.578 -6.062 1 88 185 ASN A CA 1
ATOM 1467 C C . ASN A 1 185 ? 18.75 -21.172 -5.289 1 88 185 ASN A C 1
ATOM 1469 O O . ASN A 1 185 ? 18.219 -21.969 -4.504 1 88 185 ASN A O 1
ATOM 1473 N N . PRO A 1 186 ? 18.281 -19.938 -5.504 1 91 186 PRO A N 1
ATOM 1474 C CA . PRO A 1 186 ? 17.188 -19.438 -4.676 1 91 186 PRO A CA 1
ATOM 1475 C C . PRO A 1 186 ? 15.875 -20.203 -4.895 1 91 186 PRO A C 1
ATOM 1477 O O . PRO A 1 186 ? 15.031 -20.266 -3.994 1 91 186 PRO A O 1
ATOM 1480 N N . LEU A 1 187 ? 15.703 -20.875 -5.992 1 91.5 187 LEU A N 1
ATOM 1481 C CA . LEU A 1 187 ? 14.484 -21.625 -6.25 1 91.5 187 LEU A CA 1
ATOM 1482 C C . LEU A 1 187 ? 14.461 -22.906 -5.418 1 91.5 187 LEU A C 1
ATOM 1484 O O . LEU A 1 187 ? 13.391 -23.344 -4.969 1 91.5 187 LEU A O 1
ATOM 1488 N N . VAL A 1 188 ? 15.586 -23.484 -5.258 1 91.62 188 VAL A N 1
ATOM 1489 C CA . VAL A 1 188 ? 15.711 -24.656 -4.414 1 91.62 188 VAL A CA 1
ATOM 1490 C C . VAL A 1 188 ? 15.5 -24.281 -2.949 1 91.62 188 VAL A C 1
ATOM 14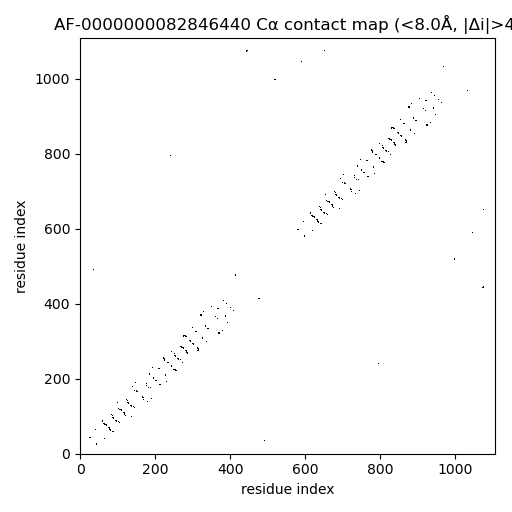92 O O . VAL A 1 188 ? 14.766 -24.953 -2.225 1 91.62 188 VAL A O 1
ATOM 1495 N N . LEU A 1 189 ? 16.109 -23.156 -2.596 1 92.44 189 LEU A N 1
ATOM 1496 C CA . LEU A 1 189 ? 16 -22.672 -1.225 1 92.44 189 LEU A CA 1
ATOM 1497 C C . LEU A 1 189 ? 14.547 -22.375 -0.87 1 92.44 189 LEU A C 1
ATOM 1499 O O . LEU A 1 189 ? 14.117 -22.625 0.257 1 92.44 189 LEU A O 1
ATOM 1503 N N . MET A 1 190 ? 13.812 -21.891 -1.798 1 93.62 190 MET A N 1
ATOM 1504 C CA . MET A 1 190 ? 12.406 -21.547 -1.57 1 93.62 190 MET A CA 1
ATOM 1505 C C . MET A 1 190 ? 11.594 -22.797 -1.252 1 93.62 190 MET A C 1
ATOM 1507 O O . MET A 1 190 ? 10.719 -22.781 -0.381 1 93.62 190 MET A O 1
ATOM 1511 N N . ARG A 1 191 ? 11.844 -23.828 -1.967 1 93.06 191 ARG A N 1
ATOM 1512 C CA . ARG A 1 191 ? 11.125 -25.062 -1.715 1 93.06 191 ARG A CA 1
ATOM 1513 C C . ARG A 1 191 ? 11.57 -25.703 -0.398 1 93.06 191 ARG A C 1
ATOM 1515 O O . ARG A 1 191 ? 10.758 -26.312 0.305 1 93.06 191 ARG A O 1
ATOM 1522 N N . GLU A 1 192 ? 12.836 -25.562 -0.143 1 91.25 192 GLU A N 1
ATOM 1523 C CA . GLU A 1 192 ? 13.312 -26.016 1.162 1 91.25 192 GLU A CA 1
ATOM 1524 C C . GLU A 1 192 ? 12.617 -25.266 2.293 1 91.25 192 GLU A C 1
ATOM 1526 O O . GLU A 1 192 ? 12.195 -25.875 3.283 1 91.25 192 GLU A O 1
ATOM 1531 N N . ALA A 1 193 ? 12.516 -24 2.098 1 93.88 193 ALA A N 1
ATOM 1532 C CA . ALA A 1 193 ? 11.844 -23.172 3.096 1 93.88 193 ALA A CA 1
ATOM 1533 C C . ALA A 1 193 ? 10.398 -23.609 3.281 1 93.88 193 ALA A C 1
ATOM 1535 O O . ALA A 1 193 ? 9.906 -23.703 4.41 1 93.88 193 ALA A O 1
ATOM 1536 N N . LYS A 1 194 ? 9.742 -23.875 2.195 1 92.12 194 LYS A N 1
ATOM 1537 C CA . LYS A 1 194 ? 8.336 -24.281 2.252 1 92.12 194 LYS A CA 1
ATOM 1538 C C . LYS A 1 194 ? 8.172 -25.609 2.982 1 92.12 194 LYS A C 1
ATOM 1540 O O . LYS A 1 194 ? 7.258 -25.766 3.797 1 92.12 194 LYS A O 1
ATOM 1545 N N . ILE A 1 195 ? 9.031 -26.484 2.729 1 90 195 ILE A N 1
ATOM 1546 C CA . ILE A 1 195 ? 8.984 -27.797 3.375 1 90 195 ILE A CA 1
ATOM 1547 C C . ILE A 1 195 ? 9.266 -27.641 4.867 1 90 195 ILE A C 1
ATOM 1549 O O . ILE A 1 195 ? 8.594 -28.266 5.699 1 90 195 ILE A O 1
ATOM 1553 N N . GLU A 1 196 ? 10.211 -26.781 5.199 1 90.25 196 GLU A N 1
ATOM 1554 C CA . GLU A 1 196 ? 10.516 -26.516 6.602 1 90.25 196 GLU A CA 1
ATOM 1555 C C . GLU A 1 196 ? 9.32 -25.891 7.316 1 90.25 196 GLU A C 1
ATOM 1557 O O . GLU A 1 196 ? 9.031 -26.234 8.469 1 90.25 196 GLU A O 1
ATOM 1562 N N . ALA A 1 197 ? 8.664 -25.047 6.676 1 89.81 197 ALA A N 1
ATOM 1563 C CA . ALA A 1 197 ? 7.488 -24.406 7.262 1 89.81 197 ALA A CA 1
ATOM 1564 C C . ALA A 1 197 ? 6.371 -25.406 7.504 1 89.81 197 ALA A C 1
ATOM 1566 O O . ALA A 1 197 ? 5.711 -25.375 8.547 1 89.81 197 ALA A O 1
ATOM 1567 N N . MET A 1 198 ? 6.191 -26.297 6.586 1 86.56 198 MET A N 1
ATOM 1568 C CA . MET A 1 198 ? 5.121 -27.281 6.68 1 86.56 198 MET A CA 1
ATOM 1569 C C . MET A 1 198 ? 5.414 -28.312 7.773 1 86.56 198 MET A C 1
ATOM 1571 O O . MET A 1 198 ? 4.496 -28.906 8.336 1 86.56 198 MET A O 1
ATOM 1575 N N . THR A 1 199 ? 6.703 -28.453 8.07 1 84.44 199 THR A N 1
ATOM 1576 C CA . THR A 1 199 ? 7.094 -29.406 9.109 1 84.44 199 THR A CA 1
ATOM 1577 C C . THR A 1 199 ? 7.133 -28.734 10.477 1 84.44 199 THR A C 1
ATOM 1579 O O . THR A 1 199 ? 7.48 -29.359 11.477 1 84.44 199 THR A O 1
ATOM 1582 N N . GLY A 1 200 ? 6.875 -27.438 10.523 1 84.81 200 GLY A N 1
ATOM 1583 C CA . GLY A 1 200 ? 6.77 -26.734 11.781 1 84.81 200 GLY A CA 1
ATOM 1584 C C . GLY A 1 200 ? 8.055 -26.031 12.18 1 84.81 200 GLY A C 1
ATOM 1585 O O . GLY A 1 200 ? 8.156 -25.469 13.273 1 84.81 200 GLY A O 1
ATOM 1586 N N . ASN A 1 201 ? 9.039 -26.094 11.359 1 90.06 201 ASN A N 1
ATOM 1587 C CA . ASN A 1 201 ? 10.281 -25.375 11.633 1 90.06 201 ASN A CA 1
ATOM 1588 C C . ASN A 1 201 ? 10.25 -23.953 11.086 1 90.06 201 ASN A C 1
ATOM 1590 O O . ASN A 1 201 ? 10.984 -23.625 10.156 1 90.06 201 ASN A O 1
ATOM 1594 N N . ASP A 1 202 ? 9.555 -23.125 11.734 1 91.44 202 ASP A N 1
ATOM 1595 C CA . ASP A 1 202 ? 9.25 -21.797 11.227 1 91.44 202 ASP A CA 1
ATOM 1596 C C . ASP A 1 202 ? 10.484 -20.906 11.242 1 91.44 202 ASP A C 1
ATOM 1598 O O . ASP A 1 202 ? 10.695 -20.109 10.32 1 91.44 202 ASP A O 1
ATOM 1602 N N . SER A 1 203 ? 11.289 -20.953 12.305 1 93.12 203 SER A N 1
ATOM 1603 C CA . SER A 1 203 ? 12.469 -20.094 12.406 1 93.12 203 SER A CA 1
ATOM 1604 C C . SER A 1 203 ? 13.438 -20.344 11.258 1 93.12 203 SER A C 1
ATOM 1606 O O . SER A 1 203 ? 13.906 -19.391 10.617 1 93.12 203 SER A O 1
ATOM 1608 N N . ASN A 1 204 ? 13.648 -21.672 11.016 1 94.12 204 ASN A N 1
ATOM 1609 C CA . ASN A 1 204 ? 14.531 -22.016 9.906 1 94.12 204 ASN A CA 1
ATOM 1610 C C . ASN A 1 204 ? 13.914 -21.625 8.562 1 94.12 204 ASN A C 1
ATOM 1612 O O . ASN A 1 204 ? 14.617 -21.172 7.664 1 94.12 204 ASN A O 1
ATOM 1616 N N . ALA A 1 205 ? 12.664 -21.891 8.398 1 95.06 205 ALA A N 1
ATOM 1617 C CA . ALA A 1 205 ? 11.961 -21.531 7.172 1 95.06 205 ALA A CA 1
ATOM 1618 C C . ALA A 1 205 ? 12.094 -20.031 6.879 1 95.06 205 ALA A C 1
ATOM 1620 O O . ALA A 1 205 ? 12.398 -19.641 5.75 1 95.06 205 ALA A O 1
ATOM 1621 N N . GLU A 1 206 ? 11.898 -19.234 7.887 1 95.38 206 GLU A N 1
ATOM 1622 C CA . GLU A 1 206 ? 11.984 -17.781 7.715 1 95.38 206 GLU A CA 1
ATOM 1623 C C . GLU A 1 206 ? 13.391 -17.359 7.312 1 95.38 206 GLU A C 1
ATOM 1625 O O . GLU A 1 206 ? 13.562 -16.484 6.453 1 95.38 206 GLU A O 1
ATOM 1630 N N . THR A 1 207 ? 14.375 -17.953 7.965 1 96.12 207 THR A N 1
ATOM 1631 C CA . THR A 1 207 ? 15.758 -17.656 7.625 1 96.12 207 THR A CA 1
ATOM 1632 C C . THR A 1 207 ? 16.031 -17.969 6.156 1 96.12 207 THR A C 1
ATOM 1634 O O . THR A 1 207 ? 16.688 -17.188 5.461 1 96.12 207 THR A O 1
ATOM 1637 N N . LEU A 1 208 ? 15.539 -19.094 5.723 1 94.94 208 LEU A N 1
ATOM 1638 C CA . LEU A 1 208 ? 15.727 -19.516 4.336 1 94.94 208 LEU A CA 1
ATOM 1639 C C . LEU A 1 208 ? 15.023 -18.547 3.387 1 94.94 208 LEU A C 1
ATOM 1641 O O . LEU A 1 208 ? 15.578 -18.172 2.352 1 94.94 208 LEU A O 1
ATOM 1645 N N . TYR A 1 209 ? 13.812 -18.141 3.695 1 96.31 209 TYR A N 1
ATOM 1646 C CA . TYR A 1 209 ? 13.086 -17.188 2.859 1 96.31 209 TYR A CA 1
ATOM 1647 C C . TYR A 1 209 ? 13.82 -15.859 2.797 1 96.31 209 TYR A C 1
ATOM 1649 O O . TYR A 1 209 ? 13.859 -15.219 1.745 1 96.31 209 TYR A O 1
ATOM 1657 N N . ILE A 1 210 ? 14.359 -15.414 3.902 1 95.31 210 ILE A N 1
ATOM 1658 C CA . ILE A 1 210 ? 15.094 -14.148 3.936 1 95.31 210 ILE A CA 1
ATOM 1659 C C . ILE A 1 210 ? 16.312 -14.242 3.029 1 95.31 210 ILE A C 1
ATOM 1661 O O . ILE A 1 210 ? 16.641 -13.297 2.307 1 95.31 210 ILE A O 1
ATOM 1665 N N . GLN A 1 211 ? 16.953 -15.398 3.064 1 94.88 211 GLN A N 1
ATOM 1666 C CA . GLN A 1 211 ? 18.078 -15.617 2.156 1 94.88 211 GLN A CA 1
ATOM 1667 C C . GLN A 1 211 ? 17.625 -15.539 0.699 1 94.88 211 GLN A C 1
ATOM 1669 O O . GLN A 1 211 ? 18.312 -14.938 -0.134 1 94.88 211 GLN A O 1
ATOM 1674 N N . CYS A 1 212 ? 16.516 -16.125 0.426 1 95.75 212 CYS A N 1
ATOM 1675 C CA . CYS A 1 212 ? 15.953 -16.062 -0.918 1 95.75 212 CYS A CA 1
ATOM 1676 C C . CYS A 1 212 ? 15.695 -14.617 -1.332 1 95.75 212 CYS A C 1
ATOM 1678 O O . CYS A 1 212 ? 16.047 -14.211 -2.438 1 95.75 212 CYS A O 1
ATOM 1680 N N . ILE A 1 213 ? 15.125 -13.867 -0.445 1 95.69 213 ILE A N 1
ATOM 1681 C CA . ILE A 1 213 ? 14.781 -12.477 -0.718 1 95.69 213 ILE A CA 1
ATOM 1682 C C . ILE A 1 213 ? 16.047 -11.688 -1.051 1 95.69 213 ILE A C 1
ATOM 1684 O O . ILE A 1 213 ? 16.062 -10.914 -2.006 1 95.69 213 ILE A O 1
ATOM 1688 N N . ASN A 1 214 ? 17.062 -11.906 -0.282 1 93.12 214 ASN A N 1
ATOM 1689 C CA . ASN A 1 214 ? 18.328 -11.219 -0.518 1 93.12 214 ASN A CA 1
ATOM 1690 C C . ASN A 1 214 ? 18.891 -11.539 -1.899 1 93.12 214 ASN A C 1
ATOM 1692 O O . ASN A 1 214 ? 19.359 -10.641 -2.607 1 93.12 214 ASN A O 1
ATOM 1696 N N . ILE A 1 215 ? 18.812 -12.797 -2.279 1 93.56 215 ILE A N 1
ATOM 1697 C CA . ILE A 1 215 ? 19.328 -13.219 -3.578 1 93.56 215 ILE A CA 1
ATOM 1698 C C . ILE A 1 215 ? 18.453 -12.641 -4.691 1 93.56 215 ILE A C 1
ATOM 1700 O O . ILE A 1 215 ? 18.969 -12.125 -5.688 1 93.56 215 ILE A O 1
ATOM 1704 N N . PHE A 1 216 ? 17.156 -12.664 -4.535 1 94.62 216 PHE A N 1
ATOM 1705 C CA . PHE A 1 216 ? 16.25 -12.164 -5.555 1 94.62 216 PHE A CA 1
ATOM 1706 C C . PHE A 1 216 ? 16.375 -10.656 -5.711 1 94.62 216 PHE A C 1
ATOM 1708 O O . PHE A 1 216 ? 16.188 -10.125 -6.809 1 94.62 216 PHE A O 1
ATOM 1715 N N . ASN A 1 217 ? 16.641 -10.016 -4.629 1 92.38 217 ASN A N 1
ATOM 1716 C CA . ASN A 1 217 ? 16.891 -8.578 -4.723 1 92.38 217 ASN A CA 1
ATOM 1717 C C . ASN A 1 217 ? 18.078 -8.266 -5.617 1 92.38 217 ASN A C 1
ATOM 1719 O O . ASN A 1 217 ? 18.031 -7.332 -6.422 1 92.38 217 ASN A O 1
ATOM 1723 N N . LYS A 1 218 ? 19.125 -9.07 -5.453 1 88.56 218 LYS A N 1
ATOM 1724 C CA . LYS A 1 218 ? 20.297 -8.891 -6.293 1 88.56 218 LYS A CA 1
ATOM 1725 C C . LYS A 1 218 ? 19.984 -9.164 -7.758 1 88.56 218 LYS A C 1
ATOM 1727 O O . LYS A 1 218 ? 20.516 -8.5 -8.648 1 88.56 218 LYS A O 1
ATOM 1732 N N . MET A 1 219 ? 19.062 -10.094 -7.902 1 91 219 MET A N 1
ATOM 1733 C CA . MET A 1 219 ? 18.656 -10.477 -9.258 1 91 219 MET A CA 1
ATOM 1734 C C . MET A 1 219 ? 17.562 -9.555 -9.781 1 91 219 MET A C 1
ATOM 1736 O O . MET A 1 219 ? 17.156 -9.664 -10.938 1 91 219 MET A O 1
ATOM 1740 N N . LYS A 1 220 ? 17.047 -8.656 -8.969 1 88.62 220 LYS A N 1
ATOM 1741 C CA . LYS A 1 220 ? 15.977 -7.723 -9.289 1 88.62 220 LYS A CA 1
ATOM 1742 C C . LYS A 1 220 ? 14.727 -8.469 -9.766 1 88.62 220 LYS A C 1
ATOM 1744 O O . LYS A 1 220 ? 14.102 -8.078 -10.75 1 88.62 220 LYS A O 1
ATOM 1749 N N . ASN A 1 221 ? 14.508 -9.633 -9.164 1 92.69 221 ASN A N 1
ATOM 1750 C CA . ASN A 1 221 ? 13.312 -10.422 -9.453 1 92.69 221 ASN A CA 1
ATOM 1751 C C . ASN A 1 221 ? 12.188 -10.109 -8.469 1 92.69 221 ASN A C 1
ATOM 1753 O O . ASN A 1 221 ? 12.008 -10.812 -7.477 1 92.69 221 ASN A O 1
ATOM 1757 N N . LEU A 1 222 ? 11.383 -9.156 -8.742 1 92.31 222 LEU A N 1
ATOM 1758 C CA . LEU A 1 222 ? 10.336 -8.656 -7.855 1 92.31 222 LEU A CA 1
ATOM 1759 C C . LEU A 1 222 ? 9.211 -9.68 -7.711 1 92.31 222 LEU A C 1
ATOM 1761 O O . LEU A 1 222 ? 8.547 -9.727 -6.676 1 92.31 222 LEU A O 1
ATOM 1765 N N . GLU A 1 223 ? 9.016 -10.523 -8.688 1 93.31 223 GLU A N 1
ATOM 1766 C CA . GLU A 1 223 ? 7.953 -11.523 -8.664 1 93.31 223 GLU A CA 1
ATOM 1767 C C . GLU A 1 223 ? 8.188 -12.562 -7.574 1 93.31 223 GLU A C 1
ATOM 1769 O O . GLU A 1 223 ? 7.258 -12.938 -6.863 1 93.31 223 GLU A O 1
ATOM 1774 N N . LYS A 1 224 ? 9.391 -12.875 -7.48 1 94.81 224 LYS A N 1
ATOM 1775 C CA . LYS A 1 224 ? 9.695 -13.898 -6.48 1 94.81 224 LYS A CA 1
ATOM 1776 C C . LYS A 1 224 ? 9.805 -13.281 -5.086 1 94.81 224 LYS A C 1
ATOM 1778 O O . LYS A 1 224 ? 9.539 -13.953 -4.086 1 94.81 224 LYS A O 1
ATOM 1783 N N . ILE A 1 225 ? 10.086 -12.008 -5.039 1 96.44 225 ILE A N 1
ATOM 1784 C CA . ILE A 1 225 ? 10.195 -11.328 -3.752 1 96.44 225 ILE A CA 1
ATOM 1785 C C . ILE A 1 225 ? 8.82 -11.289 -3.076 1 96.44 225 ILE A C 1
ATOM 1787 O O . ILE A 1 225 ? 8.695 -11.641 -1.901 1 96.44 225 ILE A O 1
ATOM 1791 N N . HIS A 1 226 ? 7.82 -10.898 -3.85 1 97.06 226 HIS A N 1
ATOM 1792 C CA . HIS A 1 226 ? 6.508 -10.82 -3.215 1 97.06 226 HIS A CA 1
ATOM 1793 C C . HIS A 1 226 ? 6.012 -12.203 -2.811 1 97.06 226 HIS A C 1
ATOM 1795 O O . HIS A 1 226 ? 5.32 -12.352 -1.801 1 97.06 226 HIS A O 1
ATOM 1801 N N . GLU A 1 227 ? 6.371 -13.266 -3.496 1 95.81 227 GLU A N 1
ATOM 1802 C CA . GLU A 1 227 ? 5.977 -14.617 -3.135 1 95.81 227 GLU A CA 1
ATOM 1803 C C . GLU A 1 227 ? 6.609 -15.039 -1.811 1 95.81 227 GLU A C 1
ATOM 1805 O O . GLU A 1 227 ? 5.953 -15.672 -0.976 1 95.81 227 GLU A O 1
ATOM 1810 N N . CYS A 1 228 ? 7.863 -14.68 -1.708 1 96.81 228 CYS A N 1
ATOM 1811 C CA . CYS A 1 228 ? 8.555 -15.023 -0.468 1 96.81 228 CYS A CA 1
ATOM 1812 C C . CYS A 1 228 ? 7.895 -14.336 0.726 1 96.81 228 CYS A C 1
ATOM 1814 O O . CYS A 1 228 ? 7.652 -14.977 1.753 1 96.81 228 CYS A O 1
ATOM 1816 N N . HIS A 1 229 ? 7.613 -13.07 0.567 1 97.31 229 HIS A N 1
ATOM 1817 C CA . HIS A 1 229 ? 6.965 -12.344 1.653 1 97.31 229 HIS A CA 1
ATOM 1818 C C . HIS A 1 229 ? 5.582 -12.922 1.955 1 97.31 229 HIS A C 1
ATOM 1820 O O . HIS A 1 229 ? 5.18 -12.992 3.117 1 97.31 229 HIS A O 1
ATOM 1826 N N . PHE A 1 230 ? 4.906 -13.375 0.96 1 97.31 230 PHE A N 1
ATOM 1827 C CA . PHE A 1 230 ? 3.594 -13.977 1.143 1 97.31 230 PHE A CA 1
ATOM 1828 C C . PHE A 1 230 ? 3.697 -15.273 1.942 1 97.31 230 PHE A C 1
ATOM 1830 O O . PHE A 1 230 ? 2.916 -15.5 2.867 1 97.31 230 PHE A O 1
ATOM 1837 N N . GLU A 1 231 ? 4.652 -16.031 1.592 1 95.06 231 GLU A N 1
ATOM 1838 C CA . GLU A 1 231 ? 4.836 -17.297 2.281 1 95.06 231 GLU A CA 1
ATOM 1839 C C . GLU A 1 231 ? 5.203 -17.078 3.746 1 95.06 231 GLU A C 1
ATOM 1841 O O . GLU A 1 231 ? 4.742 -17.812 4.621 1 95.06 231 GLU A O 1
ATOM 1846 N N . ILE A 1 232 ? 6.051 -16.094 3.977 1 95.5 232 ILE A N 1
ATOM 1847 C CA . ILE A 1 232 ? 6.398 -15.773 5.355 1 95.5 232 ILE A CA 1
ATOM 1848 C C . ILE A 1 232 ? 5.148 -15.344 6.121 1 95.5 232 ILE A C 1
ATOM 1850 O O . ILE A 1 232 ? 4.93 -15.773 7.258 1 95.5 232 ILE A O 1
ATOM 1854 N N . GLY A 1 233 ? 4.344 -14.508 5.469 1 94.62 233 GLY A N 1
ATOM 1855 C CA . GLY A 1 233 ? 3.098 -14.078 6.082 1 94.62 233 GLY A CA 1
ATOM 1856 C C . GLY A 1 233 ? 2.16 -15.234 6.398 1 94.62 233 GLY A C 1
ATOM 1857 O O . GLY A 1 233 ? 1.574 -15.281 7.48 1 94.62 233 GLY A O 1
ATOM 1858 N N . ASN A 1 234 ? 2.055 -16.125 5.496 1 90.69 234 ASN A N 1
ATOM 1859 C CA . ASN A 1 234 ? 1.199 -17.281 5.688 1 90.69 234 ASN A CA 1
ATOM 1860 C C . ASN A 1 234 ? 1.689 -18.156 6.844 1 90.69 234 ASN A C 1
ATOM 1862 O O . ASN A 1 234 ? 0.885 -18.703 7.594 1 90.69 234 ASN A O 1
ATOM 1866 N N . MET A 1 235 ? 2.949 -18.266 6.902 1 90.69 235 MET A N 1
ATOM 1867 C CA . MET A 1 235 ? 3.543 -19.031 7.984 1 90.69 235 MET A CA 1
ATOM 1868 C C . MET A 1 235 ? 3.184 -18.438 9.344 1 90.69 235 MET A C 1
ATOM 1870 O O . MET A 1 235 ? 2.883 -19.172 10.289 1 90.69 235 MET A O 1
ATOM 1874 N N . HIS A 1 236 ? 3.115 -17.109 9.422 1 92.31 236 HIS A N 1
ATOM 1875 C CA . HIS A 1 236 ? 2.859 -16.406 10.672 1 92.31 236 HIS A CA 1
ATOM 1876 C C . HIS A 1 236 ? 1.364 -16.297 10.953 1 92.31 236 HIS A C 1
ATOM 1878 O O . HIS A 1 236 ? 0.955 -16.031 12.078 1 92.31 236 HIS A O 1
ATOM 1884 N N . SER A 1 237 ? 0.518 -16.469 10.016 1 90.56 237 SER A N 1
ATOM 1885 C CA . SER A 1 237 ? -0.903 -16.141 10.102 1 90.56 237 SER A CA 1
ATOM 1886 C C . SER A 1 237 ? -1.587 -16.938 11.211 1 90.56 237 SER A C 1
ATOM 1888 O O . SER A 1 237 ? -2.527 -16.438 11.836 1 90.56 237 SER A O 1
ATOM 1890 N N . GLY A 1 238 ? -1.126 -18.141 11.508 1 85.44 238 GLY A N 1
ATOM 1891 C CA . GLY A 1 238 ? -1.755 -18.969 12.531 1 85.44 238 GLY A CA 1
ATOM 1892 C C . GLY A 1 238 ? -1.294 -18.625 13.938 1 85.44 238 GLY A C 1
ATOM 1893 O O . GLY A 1 238 ? -2.016 -18.859 14.906 1 85.44 238 GLY A O 1
ATOM 1894 N N . LYS A 1 239 ? -0.172 -17.984 14.07 1 87.25 239 LYS A N 1
ATOM 1895 C CA . LYS A 1 239 ? 0.419 -17.812 15.391 1 87.25 239 LYS A CA 1
ATOM 1896 C C . LYS A 1 239 ? 0.529 -16.328 15.75 1 87.25 239 LYS A C 1
ATOM 1898 O O . LYS A 1 239 ? 0.205 -15.93 16.875 1 87.25 239 LYS A O 1
ATOM 1903 N N . PHE A 1 240 ? 0.956 -15.57 14.836 1 91.94 240 PHE A N 1
ATOM 1904 C CA . PHE A 1 240 ? 1.215 -14.156 15.094 1 91.94 240 PHE A CA 1
ATOM 1905 C C . PHE A 1 240 ? 0.542 -13.281 14.039 1 91.94 240 PHE A C 1
ATOM 1907 O O . PHE A 1 240 ? 1.023 -13.188 12.906 1 91.94 240 PHE A O 1
ATOM 1914 N N . LEU A 1 241 ? -0.395 -12.57 14.406 1 94.12 241 LEU A N 1
ATOM 1915 C CA . LEU A 1 241 ? -1.214 -11.828 13.453 1 94.12 241 LEU A CA 1
ATOM 1916 C C . LEU A 1 241 ? -0.47 -10.602 12.938 1 94.12 241 LEU A C 1
ATOM 1918 O O . LEU A 1 241 ? -0.485 -10.32 11.742 1 94.12 241 LEU A O 1
ATOM 1922 N N . LEU A 1 242 ? 0.208 -9.898 13.859 1 94.5 242 LEU A N 1
ATOM 1923 C CA . LEU A 1 242 ? 0.828 -8.633 13.477 1 94.5 242 LEU A CA 1
ATOM 1924 C C . LEU A 1 242 ? 1.938 -8.859 12.453 1 94.5 242 LEU A C 1
ATOM 1926 O O . LEU A 1 242 ? 1.958 -8.219 11.398 1 94.5 242 LEU A O 1
ATOM 1930 N N . PRO A 1 243 ? 2.887 -9.812 12.688 1 94.44 243 PRO A N 1
ATOM 1931 C CA . PRO A 1 243 ? 3.891 -10.086 11.664 1 94.44 243 PRO A CA 1
ATOM 1932 C C . PRO A 1 243 ? 3.275 -10.562 10.352 1 94.44 243 PRO A C 1
ATOM 1934 O O . PRO A 1 243 ? 3.773 -10.234 9.273 1 94.44 243 PRO A O 1
ATOM 1937 N N . ALA A 1 244 ? 2.229 -11.305 10.43 1 96.44 244 ALA A N 1
ATOM 1938 C CA . ALA A 1 244 ? 1.558 -11.805 9.234 1 96.44 244 ALA A CA 1
ATOM 1939 C C . ALA A 1 244 ? 0.979 -10.664 8.406 1 96.44 244 ALA A C 1
ATOM 1941 O O . ALA A 1 244 ? 1.153 -10.625 7.188 1 96.44 244 ALA A O 1
ATOM 1942 N N . ILE A 1 245 ? 0.347 -9.719 9.102 1 96.88 245 ILE A N 1
ATOM 1943 C CA . ILE A 1 245 ? -0.264 -8.578 8.422 1 96.88 245 ILE A CA 1
ATOM 1944 C C . ILE A 1 245 ? 0.818 -7.734 7.754 1 96.88 245 ILE A C 1
ATOM 1946 O O . ILE A 1 245 ? 0.69 -7.363 6.586 1 96.88 245 ILE A O 1
ATOM 1950 N N . GLU A 1 246 ? 1.839 -7.418 8.445 1 96.5 246 GLU A N 1
ATOM 1951 C CA . GLU A 1 246 ? 2.916 -6.59 7.91 1 96.5 246 GLU A CA 1
ATOM 1952 C C . GLU A 1 246 ? 3.566 -7.246 6.695 1 96.5 246 GLU A C 1
ATOM 1954 O O . GLU A 1 246 ? 3.842 -6.578 5.695 1 96.5 246 GLU A O 1
ATOM 1959 N N . ARG A 1 247 ? 3.834 -8.57 6.75 1 96.81 247 ARG A N 1
ATOM 1960 C CA . ARG A 1 247 ? 4.465 -9.281 5.641 1 96.81 247 ARG A CA 1
ATOM 1961 C C . ARG A 1 247 ? 3.537 -9.344 4.43 1 96.81 247 ARG A C 1
ATOM 1963 O O . ARG A 1 247 ? 3.99 -9.227 3.291 1 96.81 247 ARG A O 1
ATOM 1970 N N . LEU A 1 248 ? 2.293 -9.531 4.695 1 97.25 248 LEU A N 1
ATOM 1971 C CA . LEU A 1 248 ? 1.346 -9.562 3.588 1 97.25 248 LEU A CA 1
ATOM 1972 C C . LEU A 1 248 ? 1.239 -8.195 2.928 1 97.25 248 LEU A C 1
ATOM 1974 O O . LEU A 1 248 ? 1.115 -8.094 1.704 1 97.25 248 LEU A O 1
ATOM 1978 N N . LYS A 1 249 ? 1.253 -7.16 3.736 1 96.81 249 LYS A N 1
ATOM 1979 C CA . LYS A 1 249 ? 1.258 -5.812 3.182 1 96.81 249 LYS A CA 1
ATOM 1980 C C . LYS A 1 249 ? 2.514 -5.562 2.352 1 96.81 249 LYS A C 1
ATOM 1982 O O . LYS A 1 249 ? 2.461 -4.887 1.322 1 96.81 249 LYS A O 1
ATOM 1987 N N . THR A 1 250 ? 3.627 -6.113 2.789 1 97.06 250 THR A N 1
ATOM 1988 C CA . THR A 1 250 ? 4.867 -6.012 2.025 1 97.06 250 THR A CA 1
ATOM 1989 C C . THR A 1 250 ? 4.758 -6.773 0.71 1 97.06 250 THR A C 1
ATOM 1991 O O . THR A 1 250 ? 5.195 -6.289 -0.334 1 97.06 250 THR A O 1
ATOM 1994 N N . ALA A 1 251 ? 4.191 -7.988 0.801 1 97.94 251 ALA A N 1
ATOM 1995 C CA . ALA A 1 251 ? 3.951 -8.758 -0.415 1 97.94 251 ALA A CA 1
ATOM 1996 C C . ALA A 1 251 ? 3.08 -7.98 -1.396 1 97.94 251 ALA A C 1
ATOM 1998 O O . ALA A 1 251 ? 3.357 -7.957 -2.598 1 97.94 251 ALA A O 1
ATOM 1999 N N . LEU A 1 252 ? 2.051 -7.348 -0.873 1 97.38 252 LEU A N 1
ATOM 2000 C CA . LEU A 1 252 ? 1.145 -6.543 -1.685 1 97.38 252 LEU A CA 1
ATOM 2001 C C . LEU A 1 252 ? 1.892 -5.395 -2.355 1 97.38 252 LEU A C 1
ATOM 2003 O O . LEU A 1 252 ? 1.658 -5.098 -3.529 1 97.38 252 LEU A O 1
ATOM 2007 N N . TYR A 1 253 ? 2.771 -4.773 -1.58 1 96.56 253 TYR A N 1
ATOM 2008 C CA . TYR A 1 253 ? 3.594 -3.686 -2.104 1 96.56 253 TYR A CA 1
ATOM 2009 C C . TYR A 1 253 ? 4.379 -4.137 -3.328 1 96.56 253 TYR A C 1
ATOM 2011 O O . TYR A 1 253 ? 4.352 -3.479 -4.371 1 96.56 253 TYR A O 1
ATOM 2019 N N . TYR A 1 254 ? 5.012 -5.27 -3.277 1 97.19 254 TYR A N 1
ATOM 2020 C CA . TYR A 1 254 ? 5.848 -5.75 -4.371 1 97.19 254 TYR A CA 1
ATOM 2021 C C . TYR A 1 254 ? 4.992 -6.289 -5.512 1 97.19 254 TYR A C 1
ATOM 2023 O O . TYR A 1 254 ? 5.367 -6.18 -6.684 1 97.19 254 TYR A O 1
ATOM 2031 N N . ALA A 1 255 ? 3.877 -6.848 -5.219 1 96.81 255 ALA A N 1
ATOM 2032 C CA . ALA A 1 255 ? 2.975 -7.305 -6.273 1 96.81 255 ALA A CA 1
ATOM 2033 C C . ALA A 1 255 ? 2.492 -6.133 -7.125 1 96.81 255 ALA A C 1
ATOM 2035 O O . ALA A 1 255 ? 2.4 -6.242 -8.352 1 96.81 255 ALA A O 1
ATOM 2036 N N . LYS A 1 256 ? 2.213 -5.023 -6.457 1 94.25 256 LYS A N 1
ATOM 2037 C CA . LYS A 1 256 ? 1.796 -3.816 -7.168 1 94.25 256 LYS A CA 1
ATOM 2038 C C . LYS A 1 256 ? 2.932 -3.262 -8.023 1 94.25 256 LYS A C 1
ATOM 2040 O O . LYS A 1 256 ? 2.707 -2.812 -9.148 1 94.25 256 LYS A O 1
ATOM 2045 N N . LYS A 1 257 ? 4.082 -3.398 -7.477 1 92.06 257 LYS A N 1
ATOM 2046 C CA . LYS A 1 257 ? 5.25 -2.879 -8.18 1 92.06 257 LYS A CA 1
ATOM 2047 C C . LYS A 1 257 ? 5.504 -3.656 -9.469 1 92.06 257 LYS A C 1
ATOM 2049 O O . LYS A 1 257 ? 5.973 -3.092 -10.461 1 92.06 257 LYS A O 1
ATOM 2054 N N . CYS A 1 258 ? 5.219 -4.926 -9.453 1 92.31 258 CYS A N 1
ATOM 2055 C CA . CYS A 1 258 ? 5.43 -5.738 -10.648 1 92.31 258 CYS A CA 1
ATOM 2056 C C . CYS A 1 258 ? 4.18 -5.766 -11.523 1 92.31 258 CYS A C 1
ATOM 2058 O O . CYS A 1 258 ? 4.137 -6.473 -12.531 1 92.31 258 CYS A O 1
ATOM 2060 N N . ASN A 1 259 ? 3.113 -5.066 -11.148 1 90.06 259 ASN A N 1
ATOM 2061 C CA . ASN A 1 259 ? 1.856 -4.941 -11.875 1 90.06 259 ASN A CA 1
ATOM 2062 C C . ASN A 1 259 ? 1.176 -6.293 -12.062 1 90.06 259 ASN A C 1
ATOM 2064 O O . ASN A 1 259 ? 0.647 -6.586 -13.133 1 90.06 259 ASN A O 1
ATOM 2068 N N . ASN A 1 260 ? 1.373 -7.137 -11.102 1 91.56 260 ASN A N 1
ATOM 2069 C CA . ASN A 1 260 ? 0.641 -8.398 -11.07 1 91.56 260 ASN A CA 1
ATOM 2070 C C . ASN A 1 260 ? -0.754 -8.227 -10.484 1 91.56 260 ASN A C 1
ATOM 2072 O O . ASN A 1 260 ? -0.928 -8.281 -9.266 1 91.56 260 ASN A O 1
ATOM 2076 N N . LYS A 1 261 ? -1.722 -8.078 -11.219 1 88.56 261 LYS A N 1
ATOM 2077 C CA . LYS A 1 261 ? -3.074 -7.73 -10.781 1 88.56 261 LYS A CA 1
ATOM 2078 C C . LYS A 1 261 ? -3.705 -8.867 -9.984 1 88.56 261 LYS A C 1
ATOM 2080 O O . LYS A 1 261 ? -4.359 -8.633 -8.969 1 88.56 261 LYS A O 1
ATOM 2085 N N . ASN A 1 262 ? -3.486 -10.062 -10.43 1 88 262 ASN A N 1
ATOM 2086 C CA . ASN A 1 262 ? -4.055 -11.219 -9.75 1 88 262 ASN A CA 1
ATOM 2087 C C . ASN A 1 262 ? -3.568 -11.32 -8.305 1 88 262 ASN A C 1
ATOM 2089 O O . ASN A 1 262 ? -4.375 -11.438 -7.383 1 88 262 ASN A O 1
ATOM 2093 N N . LYS A 1 263 ? -2.305 -11.172 -8.227 1 94.5 263 LYS A N 1
ATOM 2094 C CA . LYS A 1 263 ? -1.73 -11.289 -6.887 1 94.5 263 LYS A CA 1
ATOM 2095 C C . LYS A 1 263 ? -2.078 -10.078 -6.027 1 94.5 263 LYS A C 1
ATOM 2097 O O . LYS A 1 263 ? -2.246 -10.195 -4.812 1 94.5 263 LYS A O 1
ATOM 2102 N N . THR A 1 264 ? -2.193 -8.93 -6.66 1 96.25 264 THR A N 1
ATOM 2103 C CA . THR A 1 264 ? -2.605 -7.734 -5.93 1 96.25 264 THR A CA 1
ATOM 2104 C C . THR A 1 264 ? -3.986 -7.93 -5.309 1 96.25 264 THR A C 1
ATOM 2106 O O . THR A 1 264 ? -4.195 -7.613 -4.137 1 96.25 264 THR A O 1
ATOM 2109 N N . ILE A 1 265 ? -4.891 -8.508 -6.035 1 95.56 265 ILE A N 1
ATOM 2110 C CA . ILE A 1 265 ? -6.246 -8.75 -5.551 1 95.56 265 ILE A CA 1
ATOM 2111 C C . ILE A 1 265 ? -6.223 -9.805 -4.449 1 95.56 265 ILE A C 1
ATOM 2113 O O . ILE A 1 265 ? -6.789 -9.602 -3.373 1 95.56 265 ILE A O 1
ATOM 2117 N N . GLU A 1 266 ? -5.508 -10.82 -4.715 1 95.56 266 GLU A N 1
ATOM 2118 C CA . GLU A 1 266 ? -5.426 -11.93 -3.77 1 95.56 266 GLU A CA 1
ATOM 2119 C C . GLU A 1 266 ? -4.844 -11.477 -2.434 1 95.56 266 GLU A C 1
ATOM 2121 O O . GLU A 1 266 ? -5.391 -11.789 -1.375 1 95.56 266 GLU A O 1
ATOM 2126 N N . TYR A 1 267 ? -3.752 -10.75 -2.518 1 97.69 267 TYR A N 1
ATOM 2127 C CA . TYR A 1 267 ? -3.096 -10.297 -1.295 1 97.69 267 TYR A CA 1
ATOM 2128 C C . TYR A 1 267 ? -3.959 -9.281 -0.559 1 97.69 267 TYR A C 1
ATOM 2130 O O . TYR A 1 267 ? -3.969 -9.242 0.674 1 97.69 267 TYR A O 1
ATOM 2138 N N . THR A 1 268 ? -4.664 -8.43 -1.312 1 97.62 268 THR A N 1
ATOM 2139 C CA . THR A 1 268 ? -5.551 -7.461 -0.675 1 97.62 268 THR A CA 1
ATOM 2140 C C . THR A 1 268 ? -6.66 -8.164 0.093 1 97.62 268 THR A C 1
ATOM 2142 O O . THR A 1 268 ? -7.016 -7.758 1.2 1 97.62 268 THR A O 1
ATOM 2145 N N . ILE A 1 269 ? -7.203 -9.18 -0.467 1 97.44 269 ILE A N 1
ATOM 2146 C CA . ILE A 1 269 ? -8.211 -9.977 0.212 1 97.44 269 ILE A CA 1
ATOM 2147 C C . ILE A 1 269 ? -7.613 -10.609 1.47 1 97.44 269 ILE A C 1
ATOM 2149 O O . ILE A 1 269 ? -8.227 -10.57 2.539 1 97.44 269 ILE A O 1
ATOM 2153 N N . GLY A 1 270 ? -6.426 -11.141 1.283 1 97.31 270 GLY A N 1
ATOM 2154 C CA . GLY A 1 270 ? -5.742 -11.727 2.424 1 97.31 270 GLY A CA 1
ATOM 2155 C C . GLY A 1 270 ? -5.531 -10.75 3.564 1 97.31 270 GLY A C 1
ATOM 2156 O O . GLY A 1 270 ? -5.727 -11.102 4.73 1 97.31 270 GLY A O 1
ATOM 2157 N N . VAL A 1 271 ? -5.117 -9.516 3.236 1 97.5 271 VAL A N 1
ATOM 2158 C CA . VAL A 1 271 ? -4.93 -8.477 4.25 1 97.5 271 VAL A CA 1
ATOM 2159 C C . VAL A 1 271 ? -6.25 -8.211 4.965 1 97.5 271 VAL A C 1
ATOM 2161 O O . VAL A 1 271 ? -6.289 -8.102 6.191 1 97.5 271 VAL A O 1
ATOM 2164 N N . SER A 1 272 ? -7.32 -8.133 4.191 1 97.88 272 SER A N 1
ATOM 2165 C CA . SER A 1 272 ? -8.641 -7.891 4.762 1 97.88 272 SER A CA 1
ATOM 2166 C C . SER A 1 272 ? -9.031 -8.992 5.746 1 97.88 272 SER A C 1
ATOM 2168 O O . SER A 1 272 ? -9.516 -8.711 6.844 1 97.88 272 SER A O 1
ATOM 2170 N N . GLU A 1 273 ? -8.75 -10.172 5.41 1 97.06 273 GLU A N 1
ATOM 2171 C CA . GLU A 1 273 ? -9.102 -11.305 6.254 1 97.06 273 GLU A CA 1
ATOM 2172 C C . GLU A 1 273 ? -8.305 -11.297 7.559 1 97.06 273 GLU A C 1
ATOM 2174 O O . GLU A 1 273 ? -8.859 -11.523 8.633 1 97.06 273 GLU A O 1
ATOM 2179 N N . LEU A 1 274 ? -7.051 -11.055 7.438 1 97 274 LEU A N 1
ATOM 2180 C CA . LEU A 1 274 ? -6.207 -11.023 8.625 1 97 274 LEU A CA 1
ATOM 2181 C C . LEU A 1 274 ? -6.605 -9.875 9.547 1 97 274 LEU A C 1
ATOM 2183 O O . LEU A 1 274 ? -6.594 -10.023 10.766 1 97 274 LEU A O 1
ATOM 2187 N N . LEU A 1 275 ? -6.91 -8.758 8.953 1 97.19 275 LEU A N 1
ATOM 2188 C CA . LEU A 1 275 ? -7.34 -7.609 9.742 1 97.19 275 LEU A CA 1
ATOM 2189 C C . LEU A 1 275 ? -8.641 -7.918 10.484 1 97.19 275 LEU A C 1
ATOM 2191 O O . LEU A 1 275 ? -8.812 -7.516 11.633 1 97.19 275 LEU A O 1
ATOM 2195 N N . SER A 1 276 ? -9.547 -8.633 9.844 1 96.5 276 SER A N 1
ATOM 2196 C CA . SER A 1 276 ? -10.797 -9.039 10.484 1 96.5 276 SER A CA 1
ATOM 2197 C C . SER A 1 276 ? -10.531 -9.953 11.68 1 96.5 276 SER A C 1
ATOM 2199 O O . SER A 1 276 ? -11.18 -9.828 12.719 1 96.5 276 SER A O 1
ATOM 2201 N N . ARG A 1 277 ? -9.586 -10.789 11.531 1 95.31 277 ARG A N 1
ATOM 2202 C CA . ARG A 1 277 ? -9.219 -11.68 12.625 1 95.31 277 ARG A CA 1
ATOM 2203 C C . ARG A 1 277 ? -8.648 -10.898 13.805 1 95.31 277 ARG A C 1
ATOM 2205 O O . ARG A 1 277 ? -8.781 -11.312 14.961 1 95.31 277 ARG A O 1
ATOM 2212 N N . GLY A 1 278 ? -8.023 -9.789 13.461 1 94.06 278 GLY A N 1
ATOM 2213 C CA . GLY A 1 278 ? -7.461 -8.938 14.492 1 94.06 278 GLY A CA 1
ATOM 2214 C C . GLY A 1 278 ? -8.445 -7.898 15.008 1 94.06 278 GLY A C 1
ATOM 2215 O O . GLY A 1 278 ? -8.047 -6.922 15.648 1 94.06 278 GLY A O 1
ATOM 2216 N N . ASN A 1 279 ? -9.68 -7.996 14.648 1 94.12 279 ASN A N 1
ATOM 2217 C CA . ASN A 1 279 ? -10.766 -7.129 15.094 1 94.12 279 ASN A CA 1
ATOM 2218 C C . ASN A 1 279 ? -10.602 -5.707 14.57 1 94.12 279 ASN A C 1
ATOM 2220 O O . ASN A 1 279 ? -10.984 -4.746 15.234 1 94.12 279 ASN A O 1
ATOM 2224 N N . ARG A 1 280 ? -9.906 -5.465 13.555 1 94.75 280 ARG A N 1
ATOM 2225 C CA . ARG A 1 280 ? -9.812 -4.191 12.844 1 94.75 280 ARG A CA 1
ATOM 2226 C C . ARG A 1 280 ? -10.75 -4.168 11.633 1 94.75 280 ARG A C 1
ATOM 2228 O O . ARG A 1 280 ? -10.289 -4.09 10.492 1 94.75 280 ARG A O 1
ATOM 2235 N N . TYR A 1 281 ? -11.984 -4.16 11.938 1 96.81 281 TYR A N 1
ATOM 2236 C CA . TYR A 1 281 ? -13.031 -4.457 10.961 1 96.81 281 TYR A CA 1
ATOM 2237 C C . TYR A 1 281 ? -13.172 -3.318 9.953 1 96.81 281 TYR A C 1
ATOM 2239 O O . TYR A 1 281 ? -13.391 -3.557 8.766 1 96.81 281 TYR A O 1
ATOM 2247 N N . ASP A 1 282 ? -13.031 -2.084 10.406 1 95.19 282 ASP A N 1
ATOM 2248 C CA . ASP A 1 282 ? -13.172 -0.953 9.492 1 95.19 282 ASP A CA 1
ATOM 2249 C C . ASP A 1 282 ? -12.094 -0.982 8.414 1 95.19 282 ASP A C 1
ATOM 2251 O O . ASP A 1 282 ? -12.391 -0.789 7.23 1 95.19 282 ASP A O 1
ATOM 2255 N N . GLU A 1 283 ? -10.914 -1.222 8.844 1 96.06 283 GLU A N 1
ATOM 2256 C CA . GLU A 1 283 ? -9.805 -1.319 7.906 1 96.06 283 GLU A CA 1
ATOM 2257 C C . GLU A 1 283 ? -9.969 -2.52 6.98 1 96.06 283 GLU A C 1
ATOM 2259 O O . GLU A 1 283 ? -9.672 -2.436 5.785 1 96.06 283 GLU A O 1
ATOM 2264 N N . ALA A 1 284 ? -10.398 -3.654 7.555 1 98 284 ALA A N 1
ATOM 2265 C CA . ALA A 1 284 ? -10.641 -4.863 6.773 1 98 284 ALA A CA 1
ATOM 2266 C C . ALA A 1 284 ? -11.672 -4.605 5.676 1 98 284 ALA A C 1
ATOM 2268 O O . ALA A 1 284 ? -11.477 -4.996 4.523 1 98 284 ALA A O 1
ATOM 2269 N N . PHE A 1 285 ? -12.75 -3.887 6.027 1 97.81 285 PHE A N 1
ATOM 2270 C CA . PHE A 1 285 ? -13.797 -3.572 5.07 1 97.81 285 PHE A CA 1
ATOM 2271 C C . PHE A 1 285 ? -13.273 -2.678 3.957 1 97.81 285 PHE A C 1
ATOM 2273 O O . PHE A 1 285 ? -13.578 -2.891 2.781 1 97.81 285 PHE A O 1
ATOM 2280 N N . SER A 1 286 ? -12.508 -1.702 4.359 1 96.31 286 SER A N 1
ATOM 2281 C CA . SER A 1 286 ? -11.93 -0.801 3.373 1 96.31 286 SER A CA 1
ATOM 2282 C C . SER A 1 286 ? -11.07 -1.562 2.369 1 96.31 286 SER A C 1
ATOM 2284 O O . SER A 1 286 ? -11.148 -1.321 1.163 1 96.31 286 SER A O 1
ATOM 2286 N N . ASN A 1 287 ? -10.234 -2.492 2.811 1 97.19 287 ASN A N 1
ATOM 2287 C CA . ASN A 1 287 ? -9.398 -3.311 1.933 1 97.19 287 ASN A CA 1
ATOM 2288 C C . ASN A 1 287 ? -10.242 -4.223 1.049 1 97.19 287 ASN A C 1
ATOM 2290 O O . ASN A 1 287 ? -9.938 -4.406 -0.131 1 97.19 287 ASN A O 1
ATOM 2294 N N . ALA A 1 288 ? -11.281 -4.797 1.623 1 97.88 288 ALA A N 1
ATOM 2295 C CA . ALA A 1 288 ? -12.156 -5.664 0.847 1 97.88 288 ALA A CA 1
ATOM 2296 C C . ALA A 1 288 ? -12.82 -4.898 -0.296 1 97.88 288 ALA A C 1
ATOM 2298 O O . ALA A 1 288 ? -12.945 -5.414 -1.407 1 97.88 288 ALA A O 1
ATOM 2299 N N . LEU A 1 289 ? -13.195 -3.68 0.002 1 96.19 289 LEU A N 1
ATOM 2300 C CA . LEU A 1 289 ? -13.812 -2.848 -1.026 1 96.19 289 LEU A CA 1
ATOM 2301 C C . LEU A 1 289 ? -12.812 -2.527 -2.133 1 96.19 289 LEU A C 1
ATOM 2303 O O . LEU A 1 289 ? -13.18 -2.467 -3.309 1 96.19 289 LEU A O 1
ATOM 2307 N N . ASP A 1 290 ? -11.633 -2.297 -1.744 1 95.69 290 ASP A N 1
ATOM 2308 C CA . ASP A 1 290 ? -10.594 -2.057 -2.744 1 95.69 290 ASP A CA 1
ATOM 2309 C C . ASP A 1 290 ? -10.391 -3.283 -3.631 1 95.69 290 ASP A C 1
ATOM 2311 O O . ASP A 1 290 ? -10.258 -3.16 -4.848 1 95.69 290 ASP A O 1
ATOM 2315 N N . ALA A 1 291 ? -10.32 -4.445 -2.998 1 96.81 291 ALA A N 1
ATOM 2316 C CA . ALA A 1 291 ? -10.188 -5.688 -3.756 1 96.81 291 ALA A CA 1
ATOM 2317 C C . ALA A 1 291 ? -11.352 -5.871 -4.719 1 96.81 291 ALA A C 1
ATOM 2319 O O . ALA A 1 291 ? -11.164 -6.316 -5.855 1 96.81 291 ALA A O 1
ATOM 2320 N N . LEU A 1 292 ? -12.539 -5.516 -4.23 1 95.81 292 LEU A N 1
ATOM 2321 C CA . LEU A 1 292 ? -13.734 -5.629 -5.07 1 95.81 292 LEU A CA 1
ATOM 2322 C C . LEU A 1 292 ? -13.648 -4.691 -6.27 1 95.81 292 LEU A C 1
ATOM 2324 O O . LEU A 1 292 ? -13.977 -5.078 -7.391 1 95.81 292 LEU A O 1
ATOM 2328 N N . ARG A 1 293 ? -13.219 -3.521 -6.039 1 93.44 293 ARG A N 1
ATOM 2329 C CA . ARG A 1 293 ? -13.062 -2.545 -7.113 1 93.44 293 ARG A CA 1
ATOM 2330 C C . ARG A 1 293 ? -12.094 -3.051 -8.18 1 93.44 293 ARG A C 1
ATOM 2332 O O . ARG A 1 293 ? -12.344 -2.904 -9.375 1 93.44 293 ARG A O 1
ATOM 2339 N N . LEU A 1 294 ? -11.07 -3.67 -7.746 1 91.19 294 LEU A N 1
ATOM 2340 C CA . LEU A 1 294 ? -10.047 -4.164 -8.664 1 91.19 294 LEU A CA 1
ATOM 2341 C C . LEU A 1 294 ? -10.531 -5.406 -9.398 1 91.19 294 LEU A C 1
ATOM 2343 O O . LEU A 1 294 ? -10.195 -5.605 -10.57 1 91.19 294 LEU A O 1
ATOM 2347 N N . SER A 1 295 ? -11.297 -6.227 -8.727 1 90.94 295 SER A N 1
ATOM 2348 C CA . SER A 1 295 ? -11.641 -7.539 -9.266 1 90.94 295 SER A CA 1
ATOM 2349 C C . SER A 1 295 ? -12.859 -7.465 -10.172 1 90.94 295 SER A C 1
ATOM 2351 O O . SER A 1 295 ? -13.047 -8.312 -11.047 1 90.94 295 SER A O 1
ATOM 2353 N N . ARG A 1 296 ? -13.688 -6.547 -9.938 1 84.12 296 ARG A N 1
ATOM 2354 C CA . ARG A 1 296 ? -14.969 -6.492 -10.633 1 84.12 296 ARG A CA 1
ATOM 2355 C C . ARG A 1 296 ? -14.766 -6.539 -12.148 1 84.12 296 ARG A C 1
ATOM 2357 O O . ARG A 1 296 ? -15.531 -7.199 -12.859 1 84.12 296 ARG A O 1
ATOM 2364 N N . ASP A 1 297 ? -13.664 -5.879 -12.617 1 72.38 297 ASP A N 1
ATOM 2365 C CA . ASP A 1 297 ? -13.43 -5.879 -14.055 1 72.38 297 ASP A CA 1
ATOM 2366 C C . ASP A 1 297 ? -12.414 -6.949 -14.445 1 72.38 297 ASP A C 1
ATOM 2368 O O . ASP A 1 297 ? -12.055 -7.07 -15.617 1 72.38 297 ASP A O 1
ATOM 2372 N N . TYR A 1 298 ? -12.109 -7.699 -13.5 1 75.19 298 TYR A N 1
ATOM 2373 C CA . TYR A 1 298 ? -10.977 -8.578 -13.773 1 75.19 298 TYR A CA 1
ATOM 2374 C C . TYR A 1 298 ? -11.359 -10.039 -13.594 1 75.19 298 TYR A C 1
ATOM 2376 O O . TYR A 1 298 ? -11.016 -10.883 -14.422 1 75.19 298 TYR A O 1
ATOM 2384 N N . SER A 1 299 ? -12.031 -10.383 -12.539 1 79.69 299 SER A N 1
ATOM 2385 C CA . SER A 1 299 ? -12.336 -11.773 -12.211 1 79.69 299 SER A CA 1
ATOM 2386 C C . SER A 1 299 ? -13.586 -11.875 -11.336 1 79.69 299 SER A C 1
ATOM 2388 O O . SER A 1 299 ? -13.625 -11.32 -10.234 1 79.69 299 SER A O 1
ATOM 2390 N N . ASP A 1 300 ? -14.5 -12.688 -11.773 1 81.56 300 ASP A N 1
ATOM 2391 C CA . ASP A 1 300 ? -15.727 -12.898 -11.008 1 81.56 300 ASP A CA 1
ATOM 2392 C C . ASP A 1 300 ? -15.445 -13.672 -9.727 1 81.56 300 ASP A C 1
ATOM 2394 O O . ASP A 1 300 ? -16.047 -13.406 -8.688 1 81.56 300 ASP A O 1
ATOM 2398 N N . GLN A 1 301 ? -14.594 -14.531 -9.906 1 84.94 301 GLN A N 1
ATOM 2399 C CA . GLN A 1 301 ? -14.25 -15.344 -8.742 1 84.94 301 GLN A CA 1
ATOM 2400 C C . GLN A 1 301 ? -13.648 -14.492 -7.633 1 84.94 301 GLN A C 1
ATOM 2402 O O . GLN A 1 301 ? -14.062 -14.586 -6.477 1 84.94 301 GLN A O 1
ATOM 2407 N N . TYR A 1 302 ? -12.766 -13.641 -8.031 1 90.12 302 TYR A N 1
ATOM 2408 C CA . TYR A 1 302 ? -12.133 -12.773 -7.047 1 90.12 302 TYR A CA 1
ATOM 2409 C C . TYR A 1 302 ? -13.125 -11.75 -6.5 1 90.12 302 TYR A C 1
ATOM 2411 O O . TYR A 1 302 ? -13.039 -11.352 -5.34 1 90.12 302 TYR A O 1
ATOM 2419 N N . SER A 1 303 ? -14.023 -11.445 -7.375 1 92.69 303 SER A N 1
ATOM 2420 C CA . SER A 1 303 ? -15.062 -10.539 -6.898 1 92.69 303 SER A CA 1
ATOM 2421 C C . SER A 1 303 ? -15.883 -11.18 -5.781 1 92.69 303 SER A C 1
ATOM 2423 O O . SER A 1 303 ? -16.203 -10.523 -4.785 1 92.69 303 SER A O 1
ATOM 2425 N N . ILE A 1 304 ? -16.203 -12.391 -5.953 1 94.88 304 ILE A N 1
ATOM 2426 C CA . ILE A 1 304 ? -16.984 -13.086 -4.941 1 94.88 304 ILE A CA 1
ATOM 2427 C C . ILE A 1 304 ? -16.172 -13.219 -3.656 1 94.88 304 ILE A C 1
ATOM 2429 O O . ILE A 1 304 ? -16.688 -12.984 -2.562 1 94.88 304 ILE A O 1
ATOM 2433 N N . TYR A 1 305 ? -14.914 -13.531 -3.783 1 95.5 305 TYR A N 1
ATOM 2434 C CA . TYR A 1 305 ? -14.055 -13.609 -2.607 1 95.5 305 TYR A CA 1
ATOM 2435 C C . TYR A 1 305 ? -13.977 -12.266 -1.895 1 95.5 305 TYR A C 1
ATOM 2437 O O . TYR A 1 305 ? -13.953 -12.211 -0.663 1 95.5 305 TYR A O 1
ATOM 2445 N N . SER A 1 306 ? -13.867 -11.211 -2.654 1 96.88 306 SER A N 1
ATOM 2446 C CA . SER A 1 306 ? -13.836 -9.875 -2.074 1 96.88 306 SER A CA 1
ATOM 2447 C C . SER A 1 306 ? -15.125 -9.57 -1.312 1 96.88 306 SER A C 1
ATOM 2449 O O . SER A 1 306 ? -15.094 -8.945 -0.254 1 96.88 306 SER A O 1
ATOM 2451 N N . ILE A 1 307 ? -16.188 -10.023 -1.846 1 97.06 307 ILE A N 1
ATOM 2452 C CA . ILE A 1 307 ? -17.484 -9.805 -1.221 1 97.06 307 ILE A CA 1
ATOM 2453 C C . ILE A 1 307 ? -17.562 -10.586 0.091 1 97.06 307 ILE A C 1
ATOM 2455 O O . ILE A 1 307 ? -18.078 -10.078 1.094 1 97.06 307 ILE A O 1
ATOM 2459 N N . ILE A 1 308 ? -17.094 -11.734 0.093 1 97.56 308 ILE A N 1
ATOM 2460 C CA . ILE A 1 308 ? -17.078 -12.547 1.302 1 97.56 308 ILE A CA 1
ATOM 2461 C C . ILE A 1 308 ? -16.234 -11.859 2.377 1 97.56 308 ILE A C 1
ATOM 2463 O O . ILE A 1 308 ? -16.656 -11.781 3.537 1 97.56 308 ILE A O 1
ATOM 2467 N N . ALA A 1 309 ? -15.086 -11.359 1.979 1 97.69 309 ALA A N 1
ATOM 2468 C CA . ALA A 1 309 ? -14.234 -10.641 2.922 1 97.69 309 ALA A CA 1
ATOM 2469 C C . ALA A 1 309 ? -14.938 -9.398 3.463 1 97.69 309 ALA A C 1
ATOM 2471 O O . ALA A 1 309 ? -14.852 -9.094 4.656 1 97.69 309 ALA A O 1
ATOM 2472 N N . ALA A 1 310 ? -15.594 -8.711 2.572 1 97.56 310 ALA A N 1
ATOM 2473 C CA . ALA A 1 310 ? -16.344 -7.531 2.996 1 97.56 310 ALA A CA 1
ATOM 2474 C C . ALA A 1 310 ? -17.438 -7.906 3.992 1 97.56 310 ALA A C 1
ATOM 2476 O O . ALA A 1 310 ? -17.625 -7.234 5.012 1 97.56 310 ALA A O 1
ATOM 2477 N N . ALA A 1 311 ? -18.125 -8.961 3.699 1 97.5 311 ALA A N 1
ATOM 2478 C CA . ALA A 1 311 ? -19.188 -9.43 4.574 1 97.5 311 ALA A CA 1
ATOM 2479 C C . ALA A 1 311 ? -18.656 -9.789 5.957 1 97.5 311 ALA A C 1
ATOM 2481 O O . ALA A 1 311 ? -19.266 -9.469 6.977 1 97.5 311 ALA A O 1
ATOM 2482 N N . ASP A 1 312 ? -17.547 -10.43 6.004 1 97.19 312 ASP A N 1
ATOM 2483 C CA . ASP A 1 312 ? -16.922 -10.805 7.273 1 97.19 312 ASP A CA 1
ATOM 2484 C C . ASP A 1 312 ? -16.609 -9.578 8.117 1 97.19 312 ASP A C 1
ATOM 2486 O O . ASP A 1 312 ? -16.875 -9.555 9.32 1 97.19 312 ASP A O 1
ATOM 2490 N N . ALA A 1 313 ? -16.031 -8.625 7.469 1 97.38 313 ALA A N 1
ATOM 2491 C CA . ALA A 1 313 ? -15.711 -7.391 8.18 1 97.38 313 ALA A CA 1
ATOM 2492 C C . ALA A 1 313 ? -16.984 -6.711 8.695 1 97.38 313 ALA A C 1
ATOM 2494 O O . ALA A 1 313 ? -17.016 -6.246 9.836 1 97.38 313 ALA A O 1
ATOM 2495 N N . LEU A 1 314 ? -18 -6.723 7.906 1 96.94 314 LEU A N 1
ATOM 2496 C CA . LEU A 1 314 ? -19.25 -6.055 8.258 1 96.94 314 LEU A CA 1
ATOM 2497 C C . LEU A 1 314 ? -19.969 -6.797 9.375 1 96.94 314 LEU A C 1
ATOM 2499 O O . LEU A 1 314 ? -20.641 -6.176 10.211 1 96.94 314 LEU A O 1
ATOM 2503 N N . ILE A 1 315 ? -19.891 -8.062 9.383 1 96.12 315 ILE A N 1
ATOM 2504 C CA . ILE A 1 315 ? -20.469 -8.844 10.477 1 96.12 315 ILE A CA 1
ATOM 2505 C C . ILE A 1 315 ? -19.812 -8.438 11.797 1 96.12 315 ILE A C 1
ATOM 2507 O O . ILE A 1 315 ? -20.5 -8.273 12.812 1 96.12 315 ILE A O 1
ATOM 2511 N N . GLY A 1 316 ? -18.484 -8.266 11.742 1 94.75 316 GLY A N 1
ATOM 2512 C CA . GLY A 1 316 ? -17.781 -7.793 12.922 1 94.75 316 GLY A CA 1
ATOM 2513 C C . GLY A 1 316 ? -18.234 -6.414 13.367 1 94.75 316 GLY A C 1
ATOM 2514 O O . GLY A 1 316 ? -18.266 -6.125 14.562 1 94.75 316 GLY A O 1
ATOM 2515 N N . LEU A 1 317 ? -18.594 -5.531 12.414 1 94.56 317 LEU A N 1
ATOM 2516 C CA . LEU A 1 317 ? -19.047 -4.176 12.703 1 94.56 317 LEU A CA 1
ATOM 2517 C C . LEU A 1 317 ? -20.531 -4.164 13.062 1 94.56 317 LEU A C 1
ATOM 2519 O O . LEU A 1 317 ? -21.078 -3.117 13.398 1 94.56 317 LEU A O 1
ATOM 2523 N N . LYS A 1 318 ? -21.219 -5.328 12.93 1 93.94 318 LYS A N 1
ATOM 2524 C CA . LYS A 1 318 ? -22.625 -5.504 13.227 1 93.94 318 LYS A CA 1
ATOM 2525 C C . LYS A 1 318 ? -23.5 -4.637 12.312 1 93.94 318 LYS A C 1
ATOM 2527 O O . LYS A 1 318 ? -24.469 -4.039 12.766 1 93.94 318 LYS A O 1
ATOM 2532 N N . LEU A 1 319 ? -23.047 -4.445 11.133 1 94.94 319 LEU A N 1
ATOM 2533 C CA . LEU A 1 319 ? -23.812 -3.756 10.102 1 94.94 319 LEU A CA 1
ATOM 2534 C C . LEU A 1 319 ? -24.484 -4.754 9.164 1 94.94 319 LEU A C 1
ATOM 2536 O O . LEU A 1 319 ? -24.094 -4.895 8.008 1 94.94 319 LEU A O 1
ATOM 2540 N N . TYR A 1 320 ? -25.609 -5.305 9.562 1 95.31 320 TYR A N 1
ATOM 2541 C CA . TYR A 1 320 ? -26.203 -6.488 8.953 1 95.31 320 TYR A CA 1
ATOM 2542 C C . TYR A 1 320 ? -26.891 -6.137 7.641 1 95.31 320 TYR A C 1
ATOM 2544 O O . TYR A 1 320 ? -26.906 -6.945 6.707 1 95.31 320 TYR A O 1
ATOM 2552 N N . GLU A 1 321 ? -27.438 -4.965 7.539 1 93.5 321 GLU A N 1
ATOM 2553 C CA . GLU A 1 321 ? -28.078 -4.57 6.297 1 93.5 321 GLU A CA 1
ATOM 2554 C C . GLU A 1 321 ? -27.078 -4.496 5.145 1 93.5 321 GLU A C 1
ATOM 2556 O O . GLU A 1 321 ? -27.406 -4.852 4.012 1 93.5 321 GLU A O 1
ATOM 2561 N N . LYS A 1 322 ? -25.938 -4.039 5.473 1 94.44 322 LYS A N 1
ATOM 2562 C CA . LYS A 1 322 ? -24.891 -3.994 4.465 1 94.44 322 LYS A CA 1
ATOM 2563 C C . LYS A 1 322 ? -24.391 -5.398 4.125 1 94.44 322 LYS A C 1
ATOM 2565 O O . LYS A 1 322 ? -24.047 -5.68 2.973 1 94.44 322 LYS A O 1
ATOM 2570 N N . VAL A 1 323 ? -24.359 -6.285 5.129 1 96.94 323 VAL A N 1
ATOM 2571 C CA . VAL A 1 323 ? -23.984 -7.676 4.898 1 96.94 323 VAL A CA 1
ATOM 2572 C C . VAL A 1 323 ? -24.938 -8.305 3.885 1 96.94 323 VAL A C 1
ATOM 2574 O O . VAL A 1 323 ? -24.5 -8.93 2.918 1 96.94 323 VAL A O 1
ATOM 2577 N N . ALA A 1 324 ? -26.188 -8.078 4.145 1 95.25 324 ALA A N 1
ATOM 2578 C CA . ALA A 1 324 ? -27.203 -8.641 3.262 1 95.25 324 ALA A CA 1
ATOM 2579 C C . ALA A 1 324 ? -27.016 -8.156 1.827 1 95.25 324 ALA A C 1
ATOM 2581 O O . ALA A 1 324 ? -27.125 -8.938 0.88 1 95.25 324 ALA A O 1
ATOM 2582 N N . TYR A 1 325 ? -26.75 -6.926 1.689 1 94.06 325 TYR A N 1
ATOM 2583 C CA . TYR A 1 325 ? -26.547 -6.355 0.363 1 94.06 325 TYR A CA 1
ATOM 2584 C C . TYR A 1 325 ? -25.422 -7.078 -0.373 1 94.06 325 TYR A C 1
ATOM 2586 O O . TYR A 1 325 ? -25.609 -7.543 -1.501 1 94.06 325 TYR A O 1
ATOM 2594 N N . PHE A 1 326 ? -24.297 -7.18 0.225 1 96 326 PHE A N 1
ATOM 2595 C CA . PHE A 1 326 ? -23.125 -7.75 -0.431 1 96 326 PHE A CA 1
ATOM 2596 C C . PHE A 1 326 ? -23.328 -9.242 -0.687 1 96 326 PHE A C 1
ATOM 2598 O O . PHE A 1 326 ? -22.938 -9.75 -1.739 1 96 326 PHE A O 1
ATOM 2605 N N . ILE A 1 327 ? -23.922 -9.891 0.238 1 96.44 327 ILE A N 1
ATOM 2606 C CA . ILE A 1 327 ? -24.094 -11.328 0.078 1 96.44 327 ILE A CA 1
ATOM 2607 C C . ILE A 1 327 ? -25.094 -11.602 -1.044 1 96.44 327 ILE A C 1
ATOM 2609 O O . ILE A 1 327 ? -24.938 -12.555 -1.806 1 96.44 327 ILE A O 1
ATOM 2613 N N . VAL A 1 328 ? -26.078 -10.781 -1.13 1 94 328 VAL A N 1
ATOM 2614 C CA . VAL A 1 328 ? -27.031 -10.945 -2.217 1 94 328 VAL A CA 1
ATOM 2615 C C . VAL A 1 328 ? -26.328 -10.758 -3.561 1 94 328 VAL A C 1
ATOM 2617 O O . VAL A 1 328 ? -26.484 -11.578 -4.469 1 94 328 VAL A O 1
ATOM 2620 N N . ILE A 1 329 ? -25.578 -9.727 -3.684 1 93.56 329 ILE A N 1
ATOM 2621 C CA . ILE A 1 329 ? -24.844 -9.461 -4.918 1 93.56 329 ILE A CA 1
ATOM 2622 C C . ILE A 1 329 ? -23.891 -10.617 -5.207 1 93.56 329 ILE A C 1
ATOM 2624 O O . ILE A 1 329 ? -23.781 -11.07 -6.348 1 93.56 329 ILE A O 1
ATOM 2628 N N . GLY A 1 330 ? -23.172 -11.07 -4.191 1 94.88 330 GLY A N 1
ATOM 2629 C CA . GLY A 1 330 ? -22.266 -12.188 -4.355 1 94.88 330 GLY A CA 1
ATOM 2630 C C . GLY A 1 330 ? -22.953 -13.469 -4.777 1 94.88 330 GLY A C 1
ATOM 2631 O O . GLY A 1 330 ? -22.453 -14.203 -5.625 1 94.88 330 GLY A O 1
ATOM 2632 N N . SER A 1 331 ? -24.109 -13.68 -4.223 1 94.88 331 SER A N 1
ATOM 2633 C CA . SER A 1 331 ? -24.875 -14.883 -4.547 1 94.88 331 SER A CA 1
ATOM 2634 C C . SER A 1 331 ? -25.391 -14.836 -5.98 1 94.88 331 SER A C 1
ATOM 2636 O O . SER A 1 331 ? -25.406 -15.859 -6.668 1 94.88 331 SER A O 1
ATOM 2638 N N . LEU A 1 332 ? -25.781 -13.711 -6.359 1 91.69 332 LEU A N 1
ATOM 2639 C CA . LEU A 1 332 ? -26.203 -13.539 -7.746 1 91.69 332 LEU A CA 1
ATOM 2640 C C . LEU A 1 332 ? -25.062 -13.836 -8.703 1 91.69 332 LEU A C 1
ATOM 2642 O O . LEU A 1 332 ? -25.234 -14.555 -9.688 1 91.69 332 LEU A O 1
ATOM 2646 N N . LEU A 1 333 ? -23.969 -13.32 -8.32 1 89.62 333 LEU A N 1
ATOM 2647 C CA . LEU A 1 333 ? -22.781 -13.539 -9.148 1 89.62 333 LEU A CA 1
ATOM 2648 C C . LEU A 1 333 ? -22.391 -15.008 -9.164 1 89.62 333 LEU A C 1
ATOM 2650 O O . LEU A 1 333 ? -22.016 -15.547 -10.211 1 89.62 333 LEU A O 1
ATOM 2654 N N . ALA A 1 334 ? -22.438 -15.602 -8.023 1 91.12 334 ALA A N 1
ATOM 2655 C CA . ALA A 1 334 ? -22.109 -17.016 -7.926 1 91.12 334 ALA A CA 1
ATOM 2656 C C . ALA A 1 334 ? -23.062 -17.875 -8.75 1 91.12 334 ALA A C 1
ATOM 2658 O O . ALA A 1 334 ? -22.672 -18.875 -9.352 1 91.12 334 ALA A O 1
ATOM 2659 N N . LYS A 1 335 ? -24.281 -17.5 -8.797 1 88.94 335 LYS A N 1
ATOM 2660 C CA . LYS A 1 335 ? -25.281 -18.234 -9.562 1 88.94 335 LYS A CA 1
ATOM 2661 C C . LYS A 1 335 ? -25.062 -18.062 -11.062 1 88.94 335 LYS A C 1
ATOM 2663 O O . LYS A 1 335 ? -25.141 -19.047 -11.812 1 88.94 335 LYS A O 1
ATOM 2668 N N . VAL A 1 336 ? -24.766 -16.875 -11.453 1 82.06 336 VAL A N 1
ATOM 2669 C CA . VAL A 1 336 ? -24.562 -16.609 -12.875 1 82.06 336 VAL A CA 1
ATOM 2670 C C . VAL A 1 336 ? -23.312 -17.328 -13.367 1 82.06 336 VAL A C 1
ATOM 2672 O O . VAL A 1 336 ? -23.266 -17.797 -14.508 1 82.06 336 VAL A O 1
ATOM 2675 N N . THR A 1 337 ? -22.375 -17.406 -12.523 1 78.38 337 THR A N 1
ATOM 2676 C CA . THR A 1 337 ? -21.125 -18.062 -12.914 1 78.38 337 THR A CA 1
ATOM 2677 C C . THR A 1 337 ? -21.156 -19.547 -12.586 1 78.38 337 THR A C 1
ATOM 2679 O O . THR A 1 337 ? -20.156 -20.25 -12.75 1 78.38 337 THR A O 1
ATOM 2682 N N . ASP A 1 338 ? -22.219 -20.016 -12.039 1 81.62 338 ASP A N 1
ATOM 2683 C CA . ASP A 1 338 ? -22.438 -21.406 -11.703 1 81.62 338 ASP A CA 1
ATOM 2684 C C . ASP A 1 338 ? -21.359 -21.922 -10.75 1 81.62 338 ASP A C 1
ATOM 2686 O O . ASP A 1 338 ? -20.734 -22.953 -11 1 81.62 338 ASP A O 1
ATOM 2690 N N . ASN A 1 339 ? -21.062 -21.172 -9.844 1 84.94 339 ASN A N 1
ATOM 2691 C CA . ASN A 1 339 ? -20.109 -21.562 -8.82 1 84.94 339 ASN A CA 1
ATOM 2692 C C . ASN A 1 339 ? -20.797 -22 -7.535 1 84.94 339 ASN A C 1
ATOM 2694 O O . ASN A 1 339 ? -21.047 -21.172 -6.645 1 84.94 339 ASN A O 1
ATOM 2698 N N . ALA A 1 340 ? -21.016 -23.234 -7.316 1 87.31 340 ALA A N 1
ATOM 2699 C CA . ALA A 1 340 ? -21.812 -23.781 -6.227 1 87.31 340 ALA A CA 1
ATOM 2700 C C . ALA A 1 340 ? -21.078 -23.672 -4.895 1 87.31 340 ALA A C 1
ATOM 2702 O O . ALA A 1 340 ? -21.703 -23.406 -3.857 1 87.31 340 ALA A O 1
ATOM 2703 N N . LYS A 1 341 ? -19.812 -23.859 -4.945 1 88.5 341 LYS A N 1
ATOM 2704 C CA . LYS A 1 341 ? -19.031 -23.812 -3.717 1 88.5 341 LYS A CA 1
ATOM 2705 C C . LYS A 1 341 ? -19.062 -22.422 -3.09 1 88.5 341 LYS A C 1
ATOM 2707 O O . LYS A 1 341 ? -19.25 -22.281 -1.88 1 88.5 341 LYS A O 1
ATOM 2712 N N . LEU A 1 342 ? -18.891 -21.453 -3.939 1 91.25 342 LEU A N 1
ATOM 2713 C CA . LEU A 1 342 ? -18.891 -20.078 -3.438 1 91.25 342 LEU A CA 1
ATOM 2714 C C . LEU A 1 342 ? -20.297 -19.656 -3.021 1 91.25 342 LEU A C 1
ATOM 2716 O O . LEU A 1 342 ? -20.453 -18.875 -2.072 1 91.25 342 LEU A O 1
ATOM 2720 N N . PHE A 1 343 ? -21.266 -20.203 -3.703 1 94.81 343 PHE A N 1
ATOM 2721 C CA . PHE A 1 343 ? -22.641 -19.922 -3.316 1 94.81 343 PHE A CA 1
ATOM 2722 C C . PHE A 1 343 ? -22.922 -20.438 -1.905 1 94.81 343 PHE A C 1
ATOM 2724 O O . PHE A 1 343 ? -23.578 -19.75 -1.11 1 94.81 343 PHE A O 1
ATOM 2731 N N . GLU A 1 344 ? -22.422 -21.531 -1.634 1 95.62 344 GLU A N 1
ATOM 2732 C CA . GLU A 1 344 ? -22.609 -22.125 -0.31 1 95.62 344 GLU A CA 1
ATOM 2733 C C . GLU A 1 344 ? -21.906 -21.297 0.764 1 95.62 344 GLU A C 1
ATOM 2735 O O . GLU A 1 344 ? -22.422 -21.125 1.866 1 95.62 344 GLU A O 1
ATOM 2740 N N . LYS A 1 345 ? -20.734 -20.875 0.443 1 94.88 345 LYS A N 1
ATOM 2741 C CA . LYS A 1 345 ? -20 -20.031 1.392 1 94.88 345 LYS A CA 1
ATOM 2742 C C . LYS A 1 345 ? -20.766 -18.75 1.706 1 94.88 345 LYS A C 1
ATOM 2744 O O . LYS A 1 345 ? -20.781 -18.312 2.854 1 94.88 345 LYS A O 1
ATOM 2749 N N . LEU A 1 346 ? -21.312 -18.188 0.727 1 96.94 346 LEU A N 1
ATOM 2750 C CA . LEU A 1 346 ? -22.094 -16.969 0.896 1 96.94 346 LEU A CA 1
ATOM 2751 C C . LEU A 1 346 ? -23.328 -17.234 1.74 1 96.94 346 LEU A C 1
ATOM 2753 O O . LEU A 1 346 ? -23.688 -16.422 2.594 1 96.94 346 LEU A O 1
ATOM 2757 N N . TYR A 1 347 ? -23.906 -18.359 1.535 1 96.81 347 TYR A N 1
ATOM 2758 C CA . TYR A 1 347 ? -25.062 -18.75 2.342 1 96.81 347 TYR A CA 1
ATOM 2759 C C . TYR A 1 347 ? -24.672 -18.859 3.814 1 96.81 347 TYR A C 1
ATOM 2761 O O . TYR A 1 347 ? -25.391 -18.359 4.688 1 96.81 347 TYR A O 1
ATOM 2769 N N . LYS A 1 348 ? -23.594 -19.438 4.055 1 95.69 348 LYS A N 1
ATOM 2770 C CA . LYS A 1 348 ? -23.141 -19.609 5.438 1 95.69 348 LYS A CA 1
ATOM 2771 C C . LYS A 1 348 ? -22.953 -18.25 6.121 1 95.69 348 LYS A C 1
ATOM 2773 O O . LYS A 1 348 ? -23.219 -18.109 7.316 1 95.69 348 LYS A O 1
ATOM 2778 N N . LYS A 1 349 ? -22.562 -17.312 5.355 1 95.62 349 LYS A N 1
ATOM 2779 C CA . LYS A 1 349 ? -22.312 -15.992 5.914 1 95.62 349 LYS A CA 1
ATOM 2780 C C . LYS A 1 349 ? -23.609 -15.281 6.25 1 95.62 349 LYS A C 1
ATOM 2782 O O . LYS A 1 349 ? -23.719 -14.641 7.297 1 95.62 349 LYS A O 1
ATOM 2787 N N . ILE A 1 350 ? -24.578 -15.406 5.355 1 95.5 350 ILE A N 1
ATOM 2788 C CA . ILE A 1 350 ? -25.844 -14.734 5.621 1 95.5 350 ILE A CA 1
ATOM 2789 C C . ILE A 1 350 ? -26.578 -15.453 6.75 1 95.5 350 ILE A C 1
ATOM 2791 O O . ILE A 1 350 ? -27.281 -14.82 7.543 1 95.5 350 ILE A O 1
ATOM 2795 N N . ASP A 1 351 ? -26.406 -16.719 6.77 1 94.06 351 ASP A N 1
ATOM 2796 C CA . ASP A 1 351 ? -26.984 -17.469 7.875 1 94.06 351 ASP A CA 1
ATOM 2797 C C . ASP A 1 351 ? -26.391 -17.031 9.211 1 94.06 351 ASP A C 1
ATOM 2799 O O . ASP A 1 351 ? -27.125 -16.781 10.172 1 94.06 351 ASP A O 1
ATOM 2803 N N . ALA A 1 352 ? -25.125 -16.906 9.25 1 92.25 352 ALA A N 1
ATOM 2804 C CA . ALA A 1 352 ? -24.438 -16.453 10.453 1 92.25 352 ALA A CA 1
ATOM 2805 C C . ALA A 1 352 ? -24.875 -15.039 10.844 1 92.25 352 ALA A C 1
ATOM 2807 O O . ALA A 1 352 ? -25.094 -14.758 12.023 1 92.25 352 ALA A O 1
ATOM 2808 N N . ALA A 1 353 ? -25 -14.188 9.898 1 94.06 353 ALA A N 1
ATOM 2809 C CA . ALA A 1 353 ? -25.375 -12.797 10.148 1 94.06 353 ALA A CA 1
ATOM 2810 C C . ALA A 1 353 ? -26.797 -12.711 10.703 1 94.06 353 ALA A C 1
ATOM 2812 O O . ALA A 1 353 ? -27.062 -11.945 11.633 1 94.06 353 ALA A O 1
ATOM 2813 N N . THR A 1 354 ? -27.703 -13.492 10.164 1 93.06 354 THR A N 1
ATOM 2814 C CA . THR A 1 354 ? -29.094 -13.461 10.609 1 93.06 354 THR A CA 1
ATOM 2815 C C . THR A 1 354 ? -29.219 -14.031 12.016 1 93.06 354 THR A C 1
ATOM 2817 O O . THR A 1 354 ? -30.016 -13.539 12.82 1 93.06 354 THR A O 1
ATOM 2820 N N . ILE A 1 355 ? -28.484 -15.039 12.273 1 91.19 355 ILE A N 1
ATOM 2821 C CA . ILE A 1 355 ? -28.5 -15.625 13.602 1 91.19 355 ILE A CA 1
ATOM 2822 C C . ILE A 1 355 ? -27.969 -14.617 14.617 1 91.19 355 ILE A C 1
ATOM 2824 O O . ILE A 1 355 ? -28.547 -14.453 15.703 1 91.19 355 ILE A O 1
ATOM 2828 N N . GLN A 1 356 ? -26.922 -13.977 14.281 1 92.31 356 GLN A N 1
ATOM 2829 C CA . GLN A 1 356 ? -26.359 -12.977 15.18 1 92.31 356 GLN A CA 1
ATOM 2830 C C . GLN A 1 356 ? -27.328 -11.828 15.414 1 92.31 356 GLN A C 1
ATOM 2832 O O . GLN A 1 356 ? -27.469 -11.352 16.531 1 92.31 356 GLN A O 1
ATOM 2837 N N . MET A 1 357 ? -27.938 -11.414 14.359 1 92.62 357 MET A N 1
ATOM 2838 C CA . MET A 1 357 ? -28.922 -10.336 14.484 1 92.62 357 MET A CA 1
ATOM 2839 C C . MET A 1 357 ? -30.094 -10.766 15.359 1 92.62 357 MET A C 1
ATOM 2841 O O . MET A 1 357 ? -30.562 -9.992 16.188 1 92.62 357 MET A O 1
ATOM 2845 N N . ARG A 1 358 ? -30.531 -11.953 15.172 1 91.25 358 ARG A N 1
ATOM 2846 C CA . ARG A 1 358 ? -31.641 -12.492 15.953 1 91.25 358 ARG A CA 1
ATOM 2847 C C . ARG A 1 358 ? -31.312 -12.484 17.438 1 91.25 358 ARG A C 1
ATOM 2849 O O . ARG A 1 358 ? -32.156 -12.156 18.266 1 91.25 358 ARG A O 1
ATOM 2856 N N . ASN A 1 359 ? -30.109 -12.812 17.75 1 91.44 359 ASN A N 1
ATOM 2857 C CA . ASN A 1 359 ? -29.672 -12.867 19.141 1 91.44 359 ASN A CA 1
ATOM 2858 C C . ASN A 1 359 ? -29.609 -11.477 19.766 1 91.44 359 ASN A C 1
ATOM 2860 O O . ASN A 1 359 ? -29.703 -11.336 20.984 1 91.44 359 ASN A O 1
ATOM 2864 N N . GLU A 1 360 ? -29.516 -10.461 18.969 1 91.31 360 GLU A N 1
ATOM 2865 C CA . GLU A 1 360 ? -29.391 -9.102 19.469 1 91.31 360 GLU A CA 1
ATOM 2866 C C . GLU A 1 360 ? -30.75 -8.43 19.578 1 91.31 360 GLU A C 1
ATOM 2868 O O . GLU A 1 360 ? -30.922 -7.457 20.328 1 91.31 360 GLU A O 1
ATOM 2873 N N . LEU A 1 361 ? -31.672 -8.945 18.844 1 89.81 361 LEU A N 1
ATOM 2874 C CA . LEU A 1 361 ? -33.031 -8.375 18.844 1 89.81 361 LEU A CA 1
ATOM 2875 C C . LEU A 1 361 ? -33.875 -8.969 19.953 1 89.81 361 LEU A C 1
ATOM 2877 O O . LEU A 1 361 ? -33.594 -10.086 20.422 1 89.81 361 LEU A O 1
ATOM 2881 N N . ALA A 1 362 ? -34.812 -8.133 20.391 1 88.12 362 ALA A N 1
ATOM 2882 C CA . ALA A 1 362 ? -35.75 -8.617 21.375 1 88.12 362 ALA A CA 1
ATOM 2883 C C . ALA A 1 362 ? -36.594 -9.758 20.812 1 88.12 362 ALA A C 1
ATOM 2885 O O . ALA A 1 362 ? -36.719 -9.922 19.594 1 88.12 362 ALA A O 1
ATOM 2886 N N . GLU A 1 363 ? -37.094 -10.625 21.656 1 83.88 363 GLU A N 1
ATOM 2887 C CA . GLU A 1 363 ? -37.812 -11.844 21.297 1 83.88 363 GLU A CA 1
ATOM 2888 C C . GLU A 1 363 ? -38.969 -11.547 20.344 1 83.88 363 GLU A C 1
ATOM 2890 O O . GLU A 1 363 ? -39.25 -12.336 19.438 1 83.88 363 GLU A O 1
ATOM 2895 N N . ASN A 1 364 ? -39.562 -10.406 20.438 1 84.44 364 ASN A N 1
ATOM 2896 C CA . ASN A 1 364 ? -40.75 -10.125 19.641 1 84.44 364 ASN A CA 1
ATOM 2897 C C . ASN A 1 364 ? -40.406 -9.391 18.344 1 84.44 364 ASN A C 1
ATOM 2899 O O . ASN A 1 364 ? -41.281 -9.133 17.516 1 84.44 364 ASN A O 1
ATOM 2903 N N . GLU A 1 365 ? -39.156 -9.078 18.141 1 88.19 365 GLU A N 1
ATOM 2904 C CA . GLU A 1 365 ? -38.781 -8.328 16.953 1 88.19 365 GLU A CA 1
ATOM 2905 C C . GLU A 1 365 ? -38.344 -9.266 15.82 1 88.19 365 GLU A C 1
ATOM 2907 O O . GLU A 1 365 ? -37.656 -10.25 16.062 1 88.19 365 GLU A O 1
ATOM 2912 N N . LYS A 1 366 ? -38.906 -8.992 14.656 1 87.56 366 LYS A N 1
ATOM 2913 C CA . LYS A 1 366 ? -38.562 -9.82 13.492 1 87.56 366 LYS A CA 1
ATOM 2914 C C . LYS A 1 366 ? -37.281 -9.344 12.828 1 87.56 366 LYS A C 1
ATOM 2916 O O . LYS A 1 366 ? -36.938 -8.156 12.875 1 87.56 366 LYS A O 1
ATOM 2921 N N . VAL A 1 367 ? -36.562 -10.375 12.281 1 91.5 367 VAL A N 1
ATOM 2922 C CA . VAL A 1 367 ? -35.312 -10.078 11.562 1 91.5 367 VAL A CA 1
ATOM 2923 C C . VAL A 1 367 ? -35.625 -9.648 10.133 1 91.5 367 VAL A C 1
ATOM 2925 O O . VAL A 1 367 ? -36.156 -10.445 9.344 1 91.5 367 VAL A O 1
ATOM 2928 N N . GLU A 1 368 ? -35.531 -8.391 9.852 1 90.81 368 GLU A N 1
ATOM 2929 C CA . GLU A 1 368 ? -35.688 -7.828 8.516 1 90.81 368 GLU A CA 1
ATOM 2930 C C . GLU A 1 368 ? -34.469 -7.02 8.086 1 90.81 368 GLU A C 1
ATOM 2932 O O . GLU A 1 368 ? -34.156 -5.996 8.695 1 90.81 368 GLU A O 1
ATOM 2937 N N . LEU A 1 369 ? -33.844 -7.566 7.012 1 92.5 369 LEU A N 1
ATOM 2938 C CA . LEU A 1 369 ? -32.656 -6.895 6.535 1 92.5 369 LEU A CA 1
ATOM 2939 C C . LEU A 1 369 ? -32.906 -6.152 5.23 1 92.5 369 LEU A C 1
ATOM 2941 O O . LEU A 1 369 ? -33.062 -6.777 4.18 1 92.5 369 LEU A O 1
ATOM 2945 N N . HIS A 1 370 ? -32.938 -4.844 5.332 1 90.88 370 HIS A N 1
ATOM 2946 C CA . HIS A 1 370 ? -33.031 -4.008 4.137 1 90.88 370 HIS A CA 1
ATOM 2947 C C . HIS A 1 370 ? -31.656 -3.828 3.486 1 90.88 370 HIS A C 1
ATOM 2949 O O . HIS A 1 370 ? -30.672 -3.566 4.172 1 90.88 370 HIS A O 1
ATOM 2955 N N . LEU A 1 371 ? -31.625 -4.031 2.225 1 90.38 371 LEU A N 1
ATOM 2956 C CA . LEU A 1 371 ? -30.344 -3.951 1.521 1 90.38 371 LEU A CA 1
ATOM 2957 C C . LEU A 1 371 ? -29.812 -2.52 1.503 1 90.38 371 LEU A C 1
ATOM 2959 O O . LEU A 1 371 ? -30.531 -1.602 1.079 1 90.38 371 LEU A O 1
ATOM 2963 N N . ASP A 1 372 ? -28.562 -2.34 2.037 1 90.38 372 ASP A N 1
ATOM 2964 C CA . ASP A 1 372 ? -27.891 -1.042 2.068 1 90.38 372 ASP A CA 1
ATOM 2965 C C . ASP A 1 372 ? -26.594 -1.076 1.274 1 90.38 372 ASP A C 1
ATOM 2967 O O . ASP A 1 372 ? -25.562 -1.55 1.772 1 90.38 372 ASP A O 1
ATOM 2971 N N . GLY A 1 373 ? -26.625 -0.547 0.062 1 88.75 373 GLY A N 1
ATOM 2972 C CA . GLY A 1 373 ? -25.453 -0.548 -0.803 1 88.75 373 GLY A CA 1
ATOM 2973 C C . GLY A 1 373 ? -24.719 0.78 -0.815 1 88.75 373 GLY A C 1
ATOM 2974 O O . GLY A 1 373 ? -24 1.085 -1.763 1 88.75 373 GLY A O 1
ATOM 2975 N N . SER A 1 374 ? -24.766 1.563 0.221 1 86.38 374 SER A N 1
ATOM 2976 C CA . SER A 1 374 ? -24.266 2.932 0.234 1 86.38 374 SER A CA 1
ATOM 2977 C C . SER A 1 374 ? -22.734 2.957 0.118 1 86.38 374 SER A C 1
ATOM 2979 O O . SER A 1 374 ? -22.172 3.918 -0.404 1 86.38 374 SER A O 1
ATOM 2981 N N . ASP A 1 375 ? -22.141 1.844 0.456 1 86.12 375 ASP A N 1
ATOM 2982 C CA . ASP A 1 375 ? -20.672 1.837 0.457 1 86.12 375 ASP A CA 1
ATOM 2983 C C . ASP A 1 375 ? -20.125 1.299 -0.863 1 86.12 375 ASP A C 1
ATOM 2985 O O . ASP A 1 375 ? -18.938 1.44 -1.15 1 86.12 375 ASP A O 1
ATOM 2989 N N . ASP A 1 376 ? -21 0.729 -1.537 1 87 376 ASP A N 1
ATOM 2990 C CA . ASP A 1 376 ? -20.594 0.222 -2.842 1 87 376 ASP A CA 1
ATOM 2991 C C . ASP A 1 376 ? -20.578 1.338 -3.885 1 87 376 ASP A C 1
ATOM 2993 O O . ASP A 1 376 ? -21.531 2.098 -4.004 1 87 376 ASP A O 1
ATOM 2997 N N . TRP A 1 377 ? -19.422 1.45 -4.547 1 80.81 377 TRP A N 1
ATOM 2998 C CA . TRP A 1 377 ? -19.328 2.518 -5.535 1 80.81 377 TRP A CA 1
ATOM 2999 C C . TRP A 1 377 ? -20.234 2.23 -6.73 1 80.81 377 TRP A C 1
ATOM 3001 O O . TRP A 1 377 ? -20.594 3.145 -7.48 1 80.81 377 TRP A O 1
ATOM 3011 N N . MET A 1 378 ? -20.625 0.937 -6.949 1 81.31 378 MET A N 1
ATOM 3012 C CA . MET A 1 378 ? -21.578 0.51 -7.965 1 81.31 378 MET A CA 1
ATOM 3013 C C . MET A 1 378 ? -22.734 -0.259 -7.336 1 81.31 378 MET A C 1
ATOM 3015 O O . MET A 1 378 ? -22.844 -1.476 -7.504 1 81.31 378 MET A O 1
ATOM 3019 N N . PRO A 1 379 ? -23.562 0.508 -6.727 1 79.81 379 PRO A N 1
ATOM 3020 C CA . PRO A 1 379 ? -24.609 -0.205 -5.984 1 79.81 379 PRO A CA 1
ATOM 3021 C C . PRO A 1 379 ? -25.641 -0.872 -6.902 1 79.81 379 PRO A C 1
ATOM 3023 O O . PRO A 1 379 ? -25.938 -0.352 -7.98 1 79.81 379 PRO A O 1
ATOM 3026 N N . PHE A 1 380 ? -25.984 -1.963 -6.371 1 76.12 380 PHE A N 1
ATOM 3027 C CA . PHE A 1 380 ? -27.062 -2.742 -6.992 1 76.12 380 PHE A CA 1
ATOM 3028 C C . PHE A 1 380 ? -28.422 -2.111 -6.727 1 76.12 380 PHE A C 1
ATOM 3030 O O . PHE A 1 380 ? -28.703 -1.695 -5.602 1 76.12 380 PHE A O 1
ATOM 3037 N N . GLU A 1 381 ? -29.062 -1.685 -7.863 1 66.62 381 GLU A N 1
ATOM 3038 C CA . GLU A 1 381 ? -30.406 -1.16 -7.699 1 66.62 381 GLU A CA 1
ATOM 3039 C C . GLU A 1 381 ? -31.359 -2.238 -7.184 1 66.62 381 GLU A C 1
ATOM 3041 O O . GLU A 1 381 ? -31.562 -3.262 -7.844 1 66.62 381 GLU A O 1
ATOM 3046 N N . ASP A 1 382 ? -31.594 -2.119 -5.898 1 64.5 382 ASP A N 1
ATOM 3047 C CA . ASP A 1 382 ? -32.438 -3.174 -5.336 1 64.5 382 ASP A CA 1
ATOM 3048 C C . ASP A 1 382 ? -33.906 -2.777 -5.367 1 64.5 382 ASP A C 1
ATOM 3050 O O . ASP A 1 382 ? -34.25 -1.605 -5.191 1 64.5 382 ASP A O 1
ATOM 3054 N N . VAL A 1 383 ? -34.906 -3.523 -5.918 1 61.06 383 VAL A N 1
ATOM 3055 C CA . VAL A 1 383 ? -36.312 -3.352 -6.121 1 61.06 383 VAL A CA 1
ATOM 3056 C C . VAL A 1 383 ? -37.062 -3.48 -4.785 1 61.06 383 VAL A C 1
ATOM 3058 O O . VAL A 1 383 ? -38.125 -4.086 -4.711 1 61.06 383 VAL A O 1
ATOM 3061 N N . GLY A 1 384 ? -36.312 -3.023 -3.662 1 69.38 384 GLY A N 1
ATOM 3062 C CA . GLY A 1 384 ? -37.031 -3.076 -2.395 1 69.38 384 GLY A CA 1
ATOM 3063 C C . GLY A 1 384 ? -36.969 -4.445 -1.741 1 69.38 384 GLY A C 1
ATOM 3064 O O . GLY A 1 384 ? -37.906 -4.84 -1.052 1 69.38 384 GLY A O 1
ATOM 3065 N N . THR A 1 385 ? -35.938 -5.172 -1.96 1 81.19 385 THR A N 1
ATOM 3066 C CA . THR A 1 385 ? -35.812 -6.527 -1.441 1 81.19 385 THR A CA 1
ATOM 3067 C C . THR A 1 385 ? -35.406 -6.508 0.032 1 81.19 385 THR A C 1
ATOM 3069 O O . THR A 1 385 ? -34.531 -5.738 0.434 1 81.19 385 THR A O 1
ATOM 3072 N N . VAL A 1 386 ? -36.281 -7.281 0.822 1 89.62 386 VAL A N 1
ATOM 3073 C CA . VAL A 1 386 ? -36 -7.438 2.25 1 89.62 386 VAL A CA 1
ATOM 3074 C C . VAL A 1 386 ? -35.688 -8.898 2.559 1 89.62 386 VAL A C 1
ATOM 3076 O O . VAL A 1 386 ? -36.406 -9.805 2.125 1 89.62 386 VAL A O 1
ATOM 3079 N N . ILE A 1 387 ? -34.625 -9.133 3.229 1 92 387 ILE A N 1
ATOM 3080 C CA . ILE A 1 387 ? -34.219 -10.492 3.584 1 92 387 ILE A CA 1
ATOM 3081 C C . ILE A 1 387 ? -34.688 -10.812 5.004 1 92 387 ILE A C 1
ATOM 3083 O O . ILE A 1 387 ? -34.406 -10.047 5.934 1 92 387 ILE A O 1
ATOM 3087 N N . ARG A 1 388 ? -35.406 -11.93 5.102 1 91.12 388 ARG A N 1
ATOM 3088 C CA . ARG A 1 388 ? -35.938 -12.383 6.379 1 91.12 388 ARG A CA 1
ATOM 3089 C C . ARG A 1 388 ? -35.375 -13.734 6.77 1 91.12 388 ARG A C 1
ATOM 3091 O O . ARG A 1 388 ? -34.656 -14.367 5.98 1 91.12 388 ARG A O 1
ATOM 3098 N N . LEU A 1 389 ? -35.625 -14.133 7.949 1 88.75 389 LEU A N 1
ATOM 3099 C CA . LEU A 1 389 ? -35.125 -15.398 8.461 1 88.75 389 LEU A CA 1
ATOM 3100 C C . LEU A 1 389 ? -35.625 -16.562 7.629 1 88.75 389 LEU A C 1
ATOM 3102 O O . LEU A 1 389 ? -34.938 -17.562 7.453 1 88.75 389 LEU A O 1
ATOM 3106 N N . GLU A 1 390 ? -36.781 -16.422 7.125 1 86.81 390 GLU A N 1
ATOM 3107 C CA . GLU A 1 390 ? -37.406 -17.469 6.336 1 86.81 390 GLU A CA 1
ATOM 3108 C C . GLU A 1 390 ? -36.656 -17.688 5.016 1 86.81 390 GLU A C 1
ATOM 3110 O O . GLU A 1 390 ? -36.719 -18.766 4.43 1 86.81 390 GLU A O 1
ATOM 3115 N N . HIS A 1 391 ? -35.969 -16.672 4.598 1 89.75 391 HIS A N 1
ATOM 3116 C CA . HIS A 1 391 ? -35.312 -16.734 3.311 1 89.75 391 HIS A CA 1
ATOM 3117 C C . HIS A 1 391 ? -33.969 -17.484 3.424 1 89.75 391 HIS A C 1
ATOM 3119 O O . HIS A 1 391 ? -33.375 -17.859 2.412 1 89.75 391 HIS A O 1
ATOM 3125 N N . VAL A 1 392 ? -33.438 -17.734 4.742 1 91.31 392 VAL A N 1
ATOM 3126 C CA . VAL A 1 392 ? -32.094 -18.234 4.918 1 91.31 392 VAL A CA 1
ATOM 3127 C C . VAL A 1 392 ? -32.094 -19.5 5.77 1 91.31 392 VAL A C 1
ATOM 3129 O O . VAL A 1 392 ? -31.094 -19.844 6.387 1 91.31 392 VAL A O 1
ATOM 3132 N N . THR A 1 393 ? -33.156 -20.203 5.82 1 90.06 393 THR A N 1
ATOM 3133 C CA . THR A 1 393 ? -33.281 -21.375 6.684 1 90.06 393 THR A CA 1
ATOM 3134 C C . THR A 1 393 ? -32.406 -22.516 6.188 1 90.06 393 THR A C 1
ATOM 3136 O O . THR A 1 393 ? -31.766 -23.203 6.984 1 90.06 393 THR A O 1
ATOM 3139 N N . THR A 1 394 ? -32.469 -22.719 4.887 1 93.38 394 THR A N 1
ATOM 3140 C CA . THR A 1 394 ? -31.641 -23.75 4.266 1 93.38 394 THR A CA 1
ATOM 3141 C C . THR A 1 394 ? -30.969 -23.203 3.006 1 93.38 394 THR A C 1
ATOM 3143 O O . THR A 1 394 ? -31.328 -22.125 2.521 1 93.38 394 THR A O 1
ATOM 3146 N N . LEU A 1 395 ? -30 -23.969 2.533 1 95.25 395 LEU A N 1
ATOM 3147 C CA . LEU A 1 395 ? -29.312 -23.609 1.301 1 95.25 395 LEU A CA 1
ATOM 3148 C C . LEU A 1 395 ? -30.281 -23.547 0.127 1 95.25 395 LEU A C 1
ATOM 3150 O O . LEU A 1 395 ? -30.156 -22.688 -0.749 1 95.25 395 LEU A O 1
ATOM 3154 N N . GLU A 1 396 ? -31.219 -24.469 0.147 1 93.75 396 GLU A N 1
ATOM 3155 C CA . GLU A 1 396 ? -32.188 -24.531 -0.936 1 93.75 396 GLU A CA 1
ATOM 3156 C C . GLU A 1 396 ? -33.156 -23.344 -0.899 1 93.75 396 GLU A C 1
ATOM 3158 O O . GLU A 1 396 ? -33.5 -22.781 -1.944 1 93.75 396 GLU A O 1
ATOM 3163 N N . THR A 1 397 ? -33.562 -22.984 0.259 1 94.88 397 THR A N 1
ATOM 3164 C CA . THR A 1 397 ? -34.438 -21.812 0.381 1 94.88 397 THR A CA 1
ATOM 3165 C C . THR A 1 397 ? -33.719 -20.547 -0.082 1 94.88 397 THR A C 1
ATOM 3167 O O . THR A 1 397 ? -34.344 -19.672 -0.697 1 94.88 397 THR A O 1
ATOM 3170 N N . TRP A 1 398 ? -32.469 -20.516 0.258 1 95.81 398 TRP A N 1
ATOM 3171 C CA . TRP A 1 398 ? -31.672 -19.359 -0.169 1 95.81 398 TRP A CA 1
ATOM 3172 C C . TRP A 1 398 ? -31.547 -19.312 -1.688 1 95.81 398 TRP A C 1
ATOM 3174 O O . TRP A 1 398 ? -31.641 -18.25 -2.295 1 95.81 398 TRP A O 1
ATOM 3184 N N . ARG A 1 399 ? -31.375 -20.438 -2.299 1 94.81 399 ARG A N 1
ATOM 3185 C CA . ARG A 1 399 ? -31.297 -20.531 -3.752 1 94.81 399 ARG A CA 1
ATOM 3186 C C . ARG A 1 399 ? -32.594 -20.016 -4.395 1 94.81 399 ARG A C 1
ATOM 3188 O O . ARG A 1 399 ? -32.531 -19.328 -5.414 1 94.81 399 ARG A O 1
ATOM 3195 N N . GLN A 1 400 ? -33.688 -20.391 -3.76 1 92.56 400 GLN A N 1
ATOM 3196 C CA . GLN A 1 400 ? -34.969 -19.953 -4.27 1 92.56 400 GLN A CA 1
ATOM 3197 C C . GLN A 1 400 ? -35.125 -18.438 -4.125 1 92.56 400 GLN A C 1
ATOM 3199 O O . GLN A 1 400 ? -35.688 -17.781 -5.016 1 92.56 400 GLN A O 1
ATOM 3204 N N . THR A 1 401 ? -34.688 -18 -3.021 1 92.44 401 THR A N 1
ATOM 3205 C CA . THR A 1 401 ? -34.781 -16.562 -2.773 1 92.44 401 THR A CA 1
ATOM 3206 C C . THR A 1 401 ? -33.969 -15.789 -3.822 1 92.44 401 THR A C 1
ATOM 3208 O O . THR A 1 401 ? -34.5 -14.812 -4.387 1 92.44 401 THR A O 1
ATOM 3211 N N . ILE A 1 402 ? -32.781 -16.203 -4.098 1 93.06 402 ILE A N 1
ATOM 3212 C CA . ILE A 1 402 ? -31.906 -15.516 -5.035 1 93.06 402 ILE A CA 1
ATOM 3213 C C . ILE A 1 402 ? -32.469 -15.641 -6.453 1 93.06 402 ILE A C 1
ATOM 3215 O O . ILE A 1 402 ? -32.406 -14.695 -7.238 1 93.06 402 ILE A O 1
ATOM 3219 N N . THR A 1 403 ? -33 -16.75 -6.75 1 91 403 THR A N 1
ATOM 3220 C CA . THR A 1 403 ? -33.656 -16.938 -8.047 1 91 403 THR A CA 1
ATOM 3221 C C . THR A 1 403 ? -34.844 -15.984 -8.203 1 91 403 THR A C 1
ATOM 3223 O O . THR A 1 403 ? -35.062 -15.438 -9.281 1 91 403 THR A O 1
ATOM 3226 N N . GLY A 1 404 ? -35.531 -15.906 -7.102 1 86.44 404 GLY A N 1
ATOM 3227 C CA . GLY A 1 404 ? -36.656 -14.977 -7.109 1 86.44 404 GLY A CA 1
ATOM 3228 C C . GLY A 1 404 ? -36.219 -13.539 -7.355 1 86.44 404 GLY A C 1
ATOM 3229 O O . GLY A 1 404 ? -36.906 -12.805 -8.086 1 86.44 404 GLY A O 1
ATOM 3230 N N . ILE A 1 405 ? -35.125 -13.188 -6.766 1 86.38 405 ILE A N 1
ATOM 3231 C CA . ILE A 1 405 ? -34.625 -11.836 -6.938 1 86.38 405 ILE A CA 1
ATOM 3232 C C . ILE A 1 405 ? -34.188 -11.633 -8.383 1 86.38 405 ILE A C 1
ATOM 3234 O O . ILE A 1 405 ? -34.406 -10.578 -8.969 1 86.38 405 ILE A O 1
ATOM 3238 N N . MET A 1 406 ? -33.594 -12.594 -8.945 1 85.12 406 MET A N 1
ATOM 3239 C CA . MET A 1 406 ? -33.094 -12.539 -10.32 1 85.12 406 MET A CA 1
ATOM 3240 C C . MET A 1 406 ? -34.281 -12.406 -11.297 1 85.12 406 MET A C 1
ATOM 3242 O O . MET A 1 406 ? -34.188 -11.641 -12.266 1 85.12 406 MET A O 1
ATOM 3246 N N . GLU A 1 407 ? -35.281 -13.117 -11.023 1 82 407 GLU A N 1
ATOM 3247 C CA . GLU A 1 407 ? -36.469 -13.102 -11.891 1 82 407 GLU A CA 1
ATOM 3248 C C . GLU A 1 407 ? -37.188 -11.766 -11.789 1 82 407 GLU A C 1
ATOM 3250 O O . GLU A 1 407 ? -37.688 -11.242 -12.797 1 82 407 GLU A O 1
ATOM 3255 N N . LYS A 1 408 ? -37.25 -11.258 -10.594 1 76.38 408 LYS A N 1
ATOM 3256 C CA . LYS A 1 408 ? -37.875 -9.969 -10.398 1 76.38 408 LYS A CA 1
ATOM 3257 C C . LYS A 1 408 ? -37.156 -8.867 -11.156 1 76.38 408 LYS A C 1
ATOM 3259 O O . LYS A 1 408 ? -37.781 -7.961 -11.719 1 76.38 408 LYS A O 1
ATOM 3264 N N . LYS A 1 409 ? -35.938 -8.938 -11.266 1 69.75 409 LYS A N 1
ATOM 3265 C CA . LYS A 1 409 ? -35.125 -7.941 -11.961 1 69.75 409 LYS A CA 1
ATOM 3266 C C . LYS A 1 409 ? -35.281 -8.086 -13.477 1 69.75 409 LYS A C 1
ATOM 3268 O O . LYS A 1 409 ? -35.312 -7.09 -14.203 1 69.75 409 LYS A O 1
ATOM 3273 N N . LYS A 1 410 ? -35.406 -9.273 -13.977 1 64.25 410 LYS A N 1
ATOM 3274 C CA . LYS A 1 410 ? -35.625 -9.523 -15.398 1 64.25 410 LYS A CA 1
ATOM 3275 C C . LYS A 1 410 ? -36.969 -8.992 -15.844 1 64.25 410 LYS A C 1
ATOM 3277 O O . LYS A 1 410 ? -37.094 -8.438 -16.938 1 64.25 410 LYS A O 1
ATOM 3282 N N . LYS A 1 411 ? -37.969 -9.133 -15.148 1 59.78 411 LYS A N 1
ATOM 3283 C CA . LYS A 1 411 ? -39.312 -8.664 -15.469 1 59.78 411 LYS A CA 1
ATOM 3284 C C . LYS A 1 411 ? -39.375 -7.141 -15.445 1 59.78 411 LYS A C 1
ATOM 3286 O O . LYS A 1 411 ? -40.094 -6.535 -16.25 1 59.78 411 LYS A O 1
ATOM 3291 N N . ALA A 1 412 ? -38.625 -6.465 -14.75 1 55.47 412 ALA A N 1
ATOM 3292 C CA . ALA A 1 412 ? -38.656 -5.008 -14.656 1 55.47 412 ALA A CA 1
ATOM 3293 C C . ALA A 1 412 ? -37.906 -4.375 -15.844 1 55.47 412 ALA A C 1
ATOM 3295 O O . ALA A 1 412 ? -38.219 -3.248 -16.234 1 55.47 412 ALA A O 1
ATOM 3296 N N . ALA A 1 413 ? -37.031 -4.902 -16.719 1 50 413 ALA A N 1
ATOM 3297 C CA . ALA A 1 413 ? -36.219 -4.414 -17.844 1 50 413 ALA A CA 1
ATOM 3298 C C . ALA A 1 413 ? -36.969 -4.633 -19.156 1 50 413 ALA A C 1
ATOM 3300 O O . ALA A 1 413 ? -36.531 -4.18 -20.219 1 50 413 ALA A O 1
ATOM 3301 N N . GLU A 1 414 ? -38.031 -5.211 -19.609 1 42.5 414 GLU A N 1
ATOM 3302 C CA . GLU A 1 414 ? -38.719 -5.477 -20.875 1 42.5 414 GLU A CA 1
ATOM 3303 C C . GLU A 1 414 ? -39.312 -4.199 -21.469 1 42.5 414 GLU A C 1
ATOM 3305 O O . GLU A 1 414 ? -40.344 -3.725 -21 1 42.5 414 GLU A O 1
ATOM 3310 N N . PRO A 1 415 ? -38.656 -3.033 -22.172 1 39.69 415 PRO A N 1
ATOM 3311 C CA . PRO A 1 415 ? -39.406 -2.139 -23.078 1 39.69 415 PRO A CA 1
ATOM 3312 C C . PRO A 1 415 ? -40.094 -2.883 -24.219 1 39.69 415 PRO A C 1
ATOM 3314 O O . PRO A 1 415 ? -39.812 -4.07 -24.438 1 39.69 415 PRO A O 1
ATOM 3317 N N . ALA A 1 416 ? -40.688 -1.759 -25.625 1 33.09 416 ALA A N 1
ATOM 3318 C CA . ALA A 1 416 ? -41.094 -1.92 -27.016 1 33.09 416 ALA A CA 1
ATOM 3319 C C . ALA A 1 416 ? -40.156 -2.883 -27.75 1 33.09 416 ALA A C 1
ATOM 3321 O O . ALA A 1 416 ? -39.031 -3.131 -27.297 1 33.09 416 ALA A O 1
ATOM 3322 N N . PRO A 1 417 ? -40.438 -2.871 -29.375 1 31.22 417 PRO A N 1
ATOM 3323 C CA . PRO A 1 417 ? -39.875 -3.84 -30.328 1 31.22 417 PRO A CA 1
ATOM 3324 C C . PRO A 1 417 ? -38.375 -4.066 -30.109 1 31.22 417 PRO A C 1
ATOM 3326 O O . PRO A 1 417 ? -37.719 -3.297 -29.391 1 31.22 417 PRO A O 1
ATOM 3329 N N . GLU A 1 418 ? -37.688 -4.688 -31.266 1 31.88 418 GLU A N 1
ATOM 3330 C CA . GLU A 1 418 ? -36.562 -5.574 -31.547 1 31.88 418 GLU A CA 1
ATOM 3331 C C . GLU A 1 418 ? -35.219 -4.875 -31.281 1 31.88 418 GLU A C 1
ATOM 3333 O O . GLU A 1 418 ? -34.188 -5.297 -31.797 1 31.88 418 GLU A O 1
ATOM 3338 N N . GLN A 1 419 ? -35.25 -3.496 -30.953 1 29.62 419 GLN A N 1
ATOM 3339 C CA . GLN A 1 419 ? -33.875 -3.127 -31.266 1 29.62 419 GLN A CA 1
ATOM 3340 C C . GLN A 1 419 ? -32.875 -4.008 -30.5 1 29.62 419 GLN A C 1
ATOM 3342 O O . GLN A 1 419 ? -33.219 -4.543 -29.438 1 29.62 419 GLN A O 1
ATOM 3347 N N . SER A 1 420 ? -31.625 -4.262 -31.125 1 28.56 420 SER A N 1
ATOM 3348 C CA . SER A 1 420 ? -30.594 -5.262 -30.891 1 28.56 420 SER A CA 1
ATOM 3349 C C . SER A 1 420 ? -30.188 -5.305 -29.422 1 28.56 420 SER A C 1
ATOM 3351 O O . SER A 1 420 ? -30.219 -4.285 -28.734 1 28.56 420 SER A O 1
ATOM 3353 N N . GLU A 1 421 ? -30.203 -6.52 -28.891 1 30.12 421 GLU A N 1
ATOM 3354 C CA . GLU A 1 421 ? -29.969 -7.156 -27.609 1 30.12 421 GLU A CA 1
ATOM 3355 C C . GLU A 1 421 ? -28.797 -6.496 -26.875 1 30.12 421 GLU A C 1
ATOM 3357 O O . GLU A 1 421 ? -28.531 -6.805 -25.719 1 30.12 421 GLU A O 1
ATOM 3362 N N . ASP A 1 422 ? -28.062 -5.695 -27.75 1 31.52 422 ASP A N 1
ATOM 3363 C CA . ASP A 1 422 ? -26.75 -5.289 -27.266 1 31.52 422 ASP A CA 1
ATOM 3364 C C . ASP A 1 422 ? -26.859 -4.176 -26.219 1 31.52 422 ASP A C 1
ATOM 3366 O O . ASP A 1 422 ? -25.891 -3.861 -25.531 1 31.52 422 ASP A O 1
ATOM 3370 N N . ASP A 1 423 ? -28.078 -3.434 -26.328 1 30.05 423 ASP A N 1
ATOM 3371 C CA . ASP A 1 423 ? -28.125 -2.098 -25.734 1 30.05 423 ASP A CA 1
ATOM 3372 C C . ASP A 1 423 ? -28.344 -2.166 -24.234 1 30.05 423 ASP A C 1
ATOM 3374 O O . ASP A 1 423 ? -28.25 -1.151 -23.531 1 30.05 423 ASP A O 1
ATOM 3378 N N . PHE A 1 424 ? -28.938 -3.199 -23.812 1 29.36 424 PHE A N 1
ATOM 3379 C CA . PHE A 1 424 ? -29.531 -2.957 -22.5 1 29.36 424 PHE A CA 1
ATOM 3380 C C . PHE A 1 424 ? -28.453 -2.773 -21.438 1 29.36 424 PHE A C 1
ATOM 3382 O O . PHE A 1 424 ? -28.531 -1.856 -20.625 1 29.36 424 PHE A O 1
ATOM 3389 N N . PHE A 1 425 ? -27.578 -3.781 -21.359 1 30.58 425 PHE A N 1
ATOM 3390 C CA . PHE A 1 425 ? -26.656 -3.607 -20.25 1 30.58 425 PHE A CA 1
ATOM 3391 C C . PHE A 1 425 ? -25.812 -2.357 -20.438 1 30.58 425 PHE A C 1
ATOM 3393 O O . PHE A 1 425 ? -25.391 -1.735 -19.453 1 30.58 425 PHE A O 1
ATOM 3400 N N . ASN A 1 426 ? -25.781 -1.955 -21.75 1 31.81 426 ASN A N 1
ATOM 3401 C CA . ASN A 1 426 ? -25.109 -0.676 -21.984 1 31.81 426 ASN A CA 1
ATOM 3402 C C . ASN A 1 426 ? -25.875 0.476 -21.328 1 31.81 426 ASN A C 1
ATOM 3404 O O . ASN A 1 426 ? -25.25 1.421 -20.828 1 31.81 426 ASN A O 1
ATOM 3408 N N . LEU A 1 427 ? -27.172 0.351 -21.406 1 30.08 427 LEU A N 1
ATOM 3409 C CA . LEU A 1 427 ? -27.953 1.461 -20.891 1 30.08 427 LEU A CA 1
ATOM 3410 C C . LEU A 1 427 ? -27.812 1.577 -19.375 1 30.08 427 LEU A C 1
ATOM 3412 O O . LEU A 1 427 ? -27.641 2.68 -18.844 1 30.08 427 LEU A O 1
ATOM 3416 N N . ILE A 1 428 ? -27.969 0.422 -18.719 1 30.69 428 ILE A N 1
ATOM 3417 C CA . ILE A 1 428 ? -27.938 0.65 -17.281 1 30.69 428 ILE A CA 1
ATOM 3418 C C . ILE A 1 428 ? -26.562 1.202 -16.891 1 30.69 428 ILE A C 1
ATOM 3420 O O . ILE A 1 428 ? -26.469 2.135 -16.078 1 30.69 428 ILE A O 1
ATOM 3424 N N . MET A 1 429 ? -25.562 0.546 -17.5 1 29.58 429 MET A N 1
ATOM 3425 C CA . MET A 1 429 ? -24.266 1.076 -17.078 1 29.58 429 MET A CA 1
ATOM 3426 C C . MET A 1 429 ? -24.047 2.467 -17.672 1 29.58 429 MET A C 1
ATOM 3428 O O . MET A 1 429 ? -23.297 3.266 -17.109 1 29.58 429 MET A O 1
ATOM 3432 N N . LYS A 1 430 ? -24.672 2.756 -18.859 1 30.08 430 LYS A N 1
ATOM 3433 C CA . LYS A 1 430 ? -24.578 4.102 -19.422 1 30.08 430 LYS A CA 1
ATOM 3434 C C . LYS A 1 430 ? -25.359 5.102 -18.562 1 30.08 430 LYS A C 1
ATOM 3436 O O . LYS A 1 430 ? -25.047 6.297 -18.562 1 30.08 430 LYS A O 1
ATOM 3441 N N . LEU A 1 431 ? -26.547 4.691 -18.172 1 28.97 431 LEU A N 1
ATOM 3442 C CA . LEU A 1 431 ? -27.234 5.734 -17.422 1 28.97 431 LEU A CA 1
ATOM 3443 C C . LEU A 1 431 ? -26.375 6.246 -16.281 1 28.97 431 LEU A C 1
ATOM 3445 O O . LEU A 1 431 ? -26.375 7.438 -15.977 1 28.97 431 LEU A O 1
ATOM 3449 N N . ASN A 1 432 ? -25.703 5.285 -15.648 1 28.11 432 ASN A N 1
ATOM 3450 C CA . ASN A 1 432 ? -24.953 5.828 -14.531 1 28.11 432 ASN A CA 1
ATOM 3451 C C . ASN A 1 432 ? -23.719 6.609 -15.008 1 28.11 432 ASN A C 1
ATOM 3453 O O . ASN A 1 432 ? -23.078 7.297 -14.211 1 28.11 432 ASN A O 1
ATOM 3457 N N . SER A 1 433 ? -23.453 6.332 -16.297 1 27.58 433 SER A N 1
ATOM 3458 C CA . SER A 1 433 ? -22.312 7.133 -16.719 1 27.58 433 SER A CA 1
ATOM 3459 C C . SER A 1 433 ? -22.703 8.594 -16.938 1 27.58 433 SER A C 1
ATOM 3461 O O . SER A 1 433 ? -21.844 9.461 -17.094 1 27.58 433 SER A O 1
ATOM 3463 N N . ARG A 1 434 ? -23.984 8.773 -17.266 1 27.22 434 ARG A N 1
ATOM 3464 C CA . ARG A 1 434 ? -24.281 10.18 -17.5 1 27.22 434 ARG A CA 1
ATOM 3465 C C . ARG A 1 434 ? -24.047 11.008 -16.234 1 27.22 434 ARG A C 1
ATOM 3467 O O . ARG A 1 434 ? -23.938 12.234 -16.297 1 27.22 434 ARG A O 1
ATOM 3474 N N . MET A 1 435 ? -24.469 10.305 -15.156 1 23.59 435 MET A N 1
ATOM 3475 C CA . MET A 1 435 ? -24.375 11.227 -14.031 1 23.59 435 MET A CA 1
ATOM 3476 C C . MET A 1 435 ? -22.922 11.609 -13.758 1 23.59 435 MET A C 1
ATOM 3478 O O . MET A 1 435 ? -22.656 12.43 -12.883 1 23.59 435 MET A O 1
ATOM 3482 N N . GLU A 1 436 ? -22.062 10.836 -14.43 1 24.47 436 GLU A N 1
ATOM 3483 C CA . GLU A 1 436 ? -20.734 11.328 -14.078 1 24.47 436 GLU A CA 1
ATOM 3484 C C . GLU A 1 436 ? -20.531 12.75 -14.586 1 24.47 436 GLU A C 1
ATOM 3486 O O . GLU A 1 436 ? -19.562 13.414 -14.203 1 24.47 436 GLU A O 1
ATOM 3491 N N . THR A 1 437 ? -21.281 13.039 -15.633 1 23.44 437 THR A N 1
ATOM 3492 C CA . THR A 1 437 ? -20.891 14.375 -16.062 1 23.44 437 THR A CA 1
ATOM 3493 C C . THR A 1 437 ? -21.312 15.414 -15.023 1 23.44 437 THR A C 1
ATOM 3495 O O . THR A 1 437 ? -20.734 16.5 -14.945 1 23.44 437 THR A O 1
ATOM 3498 N N . GLN A 1 438 ? -22.609 15.242 -14.523 1 21.64 438 GLN A N 1
ATOM 3499 C CA . GLN A 1 438 ? -23.062 16.359 -13.703 1 21.64 438 GLN A CA 1
ATOM 3500 C C . GLN A 1 438 ? -22.328 16.406 -12.367 1 21.64 438 GLN A C 1
ATOM 3502 O O . GLN A 1 438 ? -22.812 17 -11.398 1 21.64 438 GLN A O 1
ATOM 3507 N N . ARG A 1 439 ? -21.547 15.461 -12.055 1 20.2 439 ARG A N 1
ATOM 3508 C CA . ARG A 1 439 ? -20.953 15.703 -10.75 1 20.2 439 ARG A CA 1
ATOM 3509 C C . ARG A 1 439 ? -20.328 17.094 -10.672 1 20.2 439 ARG A C 1
ATOM 3511 O O . ARG A 1 439 ? -19.312 17.359 -11.297 1 20.2 439 ARG A O 1
ATOM 3518 N N . ALA A 1 440 ? -21.203 18.094 -10.664 1 19.77 440 ALA A N 1
ATOM 3519 C CA . ALA A 1 440 ? -21.062 19.484 -10.281 1 19.77 440 ALA A CA 1
ATOM 3520 C C . ALA A 1 440 ? -20.078 19.641 -9.133 1 19.77 440 ALA A C 1
ATOM 3522 O O . ALA A 1 440 ? -19.781 18.688 -8.422 1 19.77 440 ALA A O 1
ATOM 3523 N N . GLU A 1 441 ? -19.516 20.938 -9.016 1 20.14 441 GLU A N 1
ATOM 3524 C CA . GLU A 1 441 ? -18.703 21.75 -8.109 1 20.14 441 GLU A CA 1
ATOM 3525 C C . GLU A 1 441 ? -19.219 21.672 -6.68 1 20.14 441 GLU A C 1
ATOM 3527 O O . GLU A 1 441 ? -20.359 22.062 -6.406 1 20.14 441 GLU A O 1
ATOM 3532 N N . LEU A 1 442 ? -19.156 20.531 -6.074 1 18.25 442 LEU A N 1
ATOM 3533 C CA . LEU A 1 442 ? -19.672 20.531 -4.707 1 18.25 442 LEU A CA 1
ATOM 3534 C C . LEU A 1 442 ? -19.375 21.859 -4.012 1 18.25 442 LEU A C 1
ATOM 3536 O O . LEU A 1 442 ? -18.234 22.328 -4.02 1 18.25 442 LEU A O 1
ATOM 3540 N N . PRO A 1 443 ? -20.391 22.672 -3.922 1 19.91 443 PRO A N 1
ATOM 3541 C CA . PRO A 1 443 ? -20.266 23.922 -3.176 1 19.91 443 PRO A CA 1
ATOM 3542 C C . PRO A 1 443 ? -19.594 23.75 -1.82 1 19.91 443 PRO A C 1
ATOM 3544 O O . PRO A 1 443 ? -19.641 22.656 -1.243 1 19.91 443 PRO A O 1
ATOM 3547 N N . GLN A 1 444 ? -18.469 24.453 -1.727 1 20.52 444 GLN A N 1
ATOM 3548 C CA . GLN A 1 444 ? -17.734 24.688 -0.491 1 20.52 444 GLN A CA 1
ATOM 3549 C C . GLN A 1 444 ? -18.688 24.938 0.679 1 20.52 444 GLN A C 1
ATOM 3551 O O . GLN A 1 444 ? -19.344 25.969 0.746 1 20.52 444 GLN A O 1
ATOM 3556 N N . ILE A 1 445 ? -19.578 23.984 0.949 1 19.55 445 ILE A N 1
ATOM 3557 C CA . ILE A 1 445 ? -20.562 24.141 2.012 1 19.55 445 ILE A CA 1
ATOM 3558 C C . ILE A 1 445 ? -19.891 24.672 3.273 1 19.55 445 ILE A C 1
ATOM 3560 O O . ILE A 1 445 ? -19 24.016 3.83 1 19.55 445 ILE A O 1
ATOM 3564 N N . ASN A 1 446 ? -19.922 26.078 3.404 1 20.05 446 ASN A N 1
ATOM 3565 C CA . ASN A 1 446 ? -19.625 26.969 4.516 1 20.05 446 ASN A CA 1
ATOM 3566 C C . ASN A 1 446 ? -20.422 26.609 5.758 1 20.05 446 ASN A C 1
ATOM 3568 O O . ASN A 1 446 ? -21.656 26.75 5.773 1 20.05 446 ASN A O 1
ATOM 3572 N N . PHE A 1 447 ? -20.188 25.578 6.363 1 18.72 447 PHE A N 1
ATOM 3573 C CA . PHE A 1 447 ? -21 25.219 7.52 1 18.72 447 PHE A CA 1
ATOM 3574 C C . PHE A 1 447 ? -21.016 26.344 8.547 1 18.72 447 PHE A C 1
ATOM 3576 O O . PHE A 1 447 ? -20.016 26.594 9.211 1 18.72 447 PHE A O 1
ATOM 3583 N N . SER A 1 448 ? -21.75 27.562 8.203 1 20.31 448 SER A N 1
ATOM 3584 C CA . SER A 1 448 ? -22.031 28.609 9.18 1 20.31 448 SER A CA 1
ATOM 3585 C C . SER A 1 448 ? -22.766 28.062 10.391 1 20.31 448 SER A C 1
ATOM 3587 O O . SER A 1 448 ? -23.547 27.125 10.266 1 20.31 448 SER A O 1
ATOM 3589 N N . ARG A 1 449 ? -22.203 28.422 11.5 1 19.88 449 ARG A N 1
ATOM 3590 C CA . ARG A 1 449 ? -22.781 28.141 12.82 1 19.88 449 ARG A CA 1
ATOM 3591 C C . ARG A 1 449 ? -24.219 28.609 12.906 1 19.88 449 ARG A C 1
ATOM 3593 O O . ARG A 1 449 ? -24.531 29.734 12.492 1 19.88 449 ARG A O 1
ATOM 3600 N N . PRO A 1 450 ? -25.359 27.766 12.953 1 21.39 450 PRO A N 1
ATOM 3601 C CA . PRO A 1 450 ? -26.766 28.125 13.125 1 21.39 450 PRO A CA 1
ATOM 3602 C C . PRO A 1 450 ? -26.984 29.078 14.297 1 21.39 450 PRO A C 1
ATOM 3604 O O . PRO A 1 450 ? -26.703 28.734 15.445 1 21.39 450 PRO A O 1
ATOM 3607 N N . VAL A 1 451 ? -26.562 30.375 14.188 1 20.55 451 VAL A N 1
ATOM 3608 C CA . VAL A 1 451 ? -27.016 31.234 15.266 1 20.55 451 VAL A CA 1
ATOM 3609 C C . VAL A 1 451 ? -28.531 31.203 15.352 1 20.55 451 VAL A C 1
ATOM 3611 O O . VAL A 1 451 ? -29.219 31.172 14.328 1 20.55 451 VAL A O 1
ATOM 3614 N N . THR A 1 452 ? -29.156 31.062 16.516 1 20.31 452 THR A N 1
ATOM 3615 C CA . THR A 1 452 ? -30.531 30.844 16.969 1 20.31 452 THR A CA 1
ATOM 3616 C C . THR A 1 452 ? -31.391 32.062 16.656 1 20.31 452 THR A C 1
ATOM 3618 O O . THR A 1 452 ? -32.5 32.188 17.188 1 20.31 452 THR A O 1
ATOM 3621 N N . ARG A 1 453 ? -31.062 33.062 15.688 1 22.81 453 ARG A N 1
ATOM 3622 C CA . ARG A 1 453 ? -31.969 34.219 15.781 1 22.81 453 ARG A CA 1
ATOM 3623 C C . ARG A 1 453 ? -33.438 33.75 15.609 1 22.81 453 ARG A C 1
ATOM 3625 O O . ARG A 1 453 ? -33.688 32.719 14.992 1 22.81 453 ARG A O 1
ATOM 3632 N N . PRO A 1 454 ? -34.531 34.625 16.047 1 21.38 454 PRO A N 1
ATOM 3633 C CA . PRO A 1 454 ? -35.969 34.406 16.297 1 21.38 454 PRO A CA 1
ATOM 3634 C C . PRO A 1 454 ? -36.719 33.938 15.055 1 21.38 454 PRO A C 1
ATOM 3636 O O . PRO A 1 454 ? -36.156 33.969 13.953 1 21.38 454 PRO A O 1
ATOM 3639 N N . GLN A 1 455 ? -38.094 34.281 14.875 1 20.38 455 GLN A N 1
ATOM 3640 C CA . GLN A 1 455 ? -39.375 33.719 14.477 1 20.38 455 GLN A CA 1
ATOM 3641 C C . GLN A 1 455 ? -39.562 33.719 12.961 1 20.38 455 GLN A C 1
ATOM 3643 O O . GLN A 1 455 ? -40.188 32.844 12.383 1 20.38 455 GLN A O 1
ATOM 3648 N N . SER A 1 456 ? -39.344 34.938 12.297 1 20.83 456 SER A N 1
ATOM 3649 C CA . SER A 1 456 ? -40.375 35.344 11.375 1 20.83 456 SER A CA 1
ATOM 3650 C C . SER A 1 456 ? -40.469 34.406 10.18 1 20.83 456 SER A C 1
ATOM 3652 O O . SER A 1 456 ? -39.594 33.594 9.945 1 20.83 456 SER A O 1
ATOM 3654 N N . SER A 1 457 ? -41.375 34.906 9.047 1 20.47 457 SER A N 1
ATOM 3655 C CA . SER A 1 457 ? -42.188 34.25 8.023 1 20.47 457 SER A CA 1
ATOM 3656 C C . SER A 1 457 ? -41.312 33.531 6.992 1 20.47 457 SER A C 1
ATOM 3658 O O . SER A 1 457 ? -40.531 34.188 6.289 1 20.47 457 SER A O 1
ATOM 3660 N N . LEU A 1 458 ? -40.906 32.531 7.312 1 21.06 458 LEU A N 1
ATOM 3661 C CA . LEU A 1 458 ? -39.875 31.641 6.75 1 21.06 458 LEU A CA 1
ATOM 3662 C C . LEU A 1 458 ? -40.25 31.234 5.324 1 21.06 458 LEU A C 1
ATOM 3664 O O . LEU A 1 458 ? -41.156 30.438 5.117 1 21.06 458 LEU A O 1
ATOM 3668 N N . SER A 1 459 ? -40.312 32.312 4.473 1 18.38 459 SER A N 1
ATOM 3669 C CA . SER A 1 459 ? -40.906 32.188 3.152 1 18.38 459 SER A CA 1
ATOM 3670 C C . SER A 1 459 ? -40.438 30.922 2.438 1 18.38 459 SER A C 1
ATOM 3672 O O . SER A 1 459 ? -39.344 30.438 2.715 1 18.38 459 SER A O 1
ATOM 3674 N N . LYS A 1 460 ? -41.406 30.281 1.678 1 23.58 460 LYS A N 1
ATOM 3675 C CA . LYS A 1 460 ? -41.5 29 0.99 1 23.58 460 LYS A CA 1
ATOM 3676 C C . LYS A 1 460 ? -40.344 28.766 0.049 1 23.58 460 LYS A C 1
ATOM 3678 O O . LYS A 1 460 ? -40.406 29.109 -1.133 1 23.58 460 LYS A O 1
ATOM 3683 N N . GLN A 1 461 ? -39.219 29.297 0.29 1 19.23 461 GLN A N 1
ATOM 3684 C CA . GLN A 1 461 ? -38.438 29.234 -0.943 1 19.23 461 GLN A CA 1
ATOM 3685 C C . GLN A 1 461 ? -38.406 27.812 -1.496 1 19.23 461 GLN A C 1
ATOM 3687 O O . GLN A 1 461 ? -38.125 26.859 -0.76 1 19.23 461 GLN A O 1
ATOM 3692 N N . LYS A 1 462 ? -39 27.578 -2.703 1 22.27 462 LYS A N 1
ATOM 3693 C CA . LYS A 1 462 ? -39.281 26.391 -3.504 1 22.27 462 LYS A CA 1
ATOM 3694 C C . LYS A 1 462 ? -38.125 25.422 -3.51 1 22.27 462 LYS A C 1
ATOM 3696 O O . LYS A 1 462 ? -36.969 25.844 -3.617 1 22.27 462 LYS A O 1
ATOM 3701 N N . SER A 1 463 ? -38.25 24.359 -2.725 1 19.75 463 SER A N 1
ATOM 3702 C CA . SER A 1 463 ? -37.625 23.047 -2.646 1 19.75 463 SER A CA 1
ATOM 3703 C C . SER A 1 463 ? -37.344 22.484 -4.035 1 19.75 463 SER A C 1
ATOM 3705 O O . SER A 1 463 ? -38.281 22.219 -4.805 1 19.75 463 SER A O 1
ATOM 3707 N N . SER A 1 464 ? -36.469 23.234 -4.797 1 20.19 464 SER A N 1
ATOM 3708 C CA . SER A 1 464 ? -36.375 22.938 -6.223 1 20.19 464 SER A CA 1
ATOM 3709 C C . SER A 1 464 ? -36.34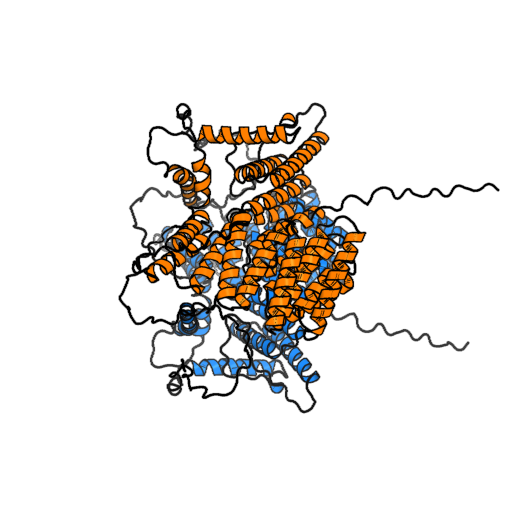4 21.438 -6.48 1 20.19 464 SER A C 1
ATOM 3711 O O . SER A 1 464 ? -35.438 20.734 -6.027 1 20.19 464 SER A O 1
ATOM 3713 N N . ARG A 1 465 ? -37.5 20.859 -6.367 1 22.86 465 ARG A N 1
ATOM 3714 C CA . ARG A 1 465 ? -38.062 19.547 -6.699 1 22.86 465 ARG A CA 1
ATOM 3715 C C . ARG A 1 465 ? -37.531 19.047 -8.031 1 22.86 465 ARG A C 1
ATOM 3717 O O . ARG A 1 465 ? -37.906 19.531 -9.094 1 22.86 465 ARG A O 1
ATOM 3724 N N . ILE A 1 466 ? -36.156 18.844 -7.949 1 19.11 466 ILE A N 1
ATOM 3725 C CA . ILE A 1 466 ? -35.562 18.453 -9.227 1 19.11 466 ILE A CA 1
ATOM 3726 C C . ILE A 1 466 ? -36.438 17.391 -9.891 1 19.11 466 ILE A C 1
ATOM 3728 O O . ILE A 1 466 ? -36.781 17.5 -11.078 1 19.11 466 ILE A O 1
ATOM 3732 N N . LEU A 1 467 ? -36.406 16.125 -9.344 1 17.42 467 LEU A N 1
ATOM 3733 C CA . LEU A 1 467 ? -36.75 15.141 -10.359 1 17.42 467 LEU A CA 1
ATOM 3734 C C . LEU A 1 467 ? -38.25 15.047 -10.539 1 17.42 467 LEU A C 1
ATOM 3736 O O . LEU A 1 467 ? -38.969 14.594 -9.633 1 17.42 467 LEU A O 1
ATOM 3740 N N . PRO A 1 468 ? -38.844 15.992 -11 1 21.05 468 PRO A N 1
ATOM 3741 C CA . PRO A 1 468 ? -40.312 15.82 -11.172 1 21.05 468 PRO A CA 1
ATOM 3742 C C . PRO A 1 468 ? -40.688 14.438 -11.688 1 21.05 468 PRO A C 1
ATOM 3744 O O . PRO A 1 468 ? -41.594 13.805 -11.156 1 21.05 468 PRO A O 1
ATOM 3747 N N . GLY A 1 469 ? -40.25 14.258 -12.945 1 19.89 469 GLY A N 1
ATOM 3748 C CA . GLY A 1 469 ? -41.094 13.672 -13.969 1 19.89 469 GLY A CA 1
ATOM 3749 C C . GLY A 1 469 ? -41.188 12.156 -13.875 1 19.89 469 GLY A C 1
ATOM 3750 O O . GLY A 1 469 ? -41.875 11.523 -14.664 1 19.89 469 GLY A O 1
ATOM 3751 N N . LEU A 1 470 ? -40.219 11.453 -13.242 1 18.53 470 LEU A N 1
ATOM 3752 C CA . LEU A 1 470 ? -40.156 10.109 -13.797 1 18.53 470 LEU A CA 1
ATOM 3753 C C . LEU A 1 470 ? -41.312 9.258 -13.336 1 18.53 470 LEU A C 1
ATOM 3755 O O . LEU A 1 470 ? -41.25 8.031 -13.359 1 18.53 470 LEU A O 1
ATOM 3759 N N . ARG A 1 471 ? -42.25 9.82 -12.617 1 21.02 471 ARG A N 1
ATOM 3760 C CA . ARG A 1 471 ? -43.25 8.906 -12.109 1 21.02 471 ARG A CA 1
ATOM 3761 C C . ARG A 1 471 ? -43.938 8.141 -13.242 1 21.02 471 ARG A C 1
ATOM 3763 O O . ARG A 1 471 ? -44.406 7.02 -13.047 1 21.02 471 ARG A O 1
ATOM 3770 N N . ALA A 1 472 ? -44.188 8.805 -14.25 1 20.45 472 ALA A N 1
ATOM 3771 C CA . ALA A 1 472 ? -45.406 8.336 -14.945 1 20.45 472 ALA A CA 1
ATOM 3772 C C . ALA A 1 472 ? -45.156 6.953 -15.555 1 20.45 472 ALA A C 1
ATOM 3774 O O . ALA A 1 472 ? -46.062 6.105 -15.547 1 20.45 472 ALA A O 1
ATOM 3775 N N . SER A 1 473 ? -44.062 6.691 -16.391 1 19.17 473 SER A N 1
ATOM 3776 C CA . SER A 1 473 ? -44.25 5.711 -17.453 1 19.17 473 SER A CA 1
ATOM 3777 C C . SER A 1 473 ? -44.031 4.293 -16.938 1 19.17 473 SER A C 1
ATOM 3779 O O . SER A 1 473 ? -42.906 3.816 -16.875 1 19.17 473 SER A O 1
ATOM 3781 N N . VAL A 1 474 ? -44.406 3.902 -15.734 1 20.11 474 VAL A N 1
ATOM 3782 C CA . VAL A 1 474 ? -44.344 2.592 -15.102 1 20.11 474 VAL A CA 1
ATOM 3783 C C . VAL A 1 474 ? -45.062 1.558 -15.953 1 20.11 474 VAL A C 1
ATOM 3785 O O . VAL A 1 474 ? -44.719 0.375 -15.945 1 20.11 474 VAL A O 1
ATOM 3788 N N . ALA A 1 475 ? -46.094 1.865 -16.641 1 21.12 475 ALA A N 1
ATOM 3789 C CA . ALA A 1 475 ? -47.031 0.837 -17.031 1 21.12 475 ALA A CA 1
ATOM 3790 C C . ALA A 1 475 ? -46.438 -0.118 -18.062 1 21.12 475 ALA A C 1
ATOM 3792 O O . ALA A 1 475 ? -46.719 -1.317 -18.047 1 21.12 475 ALA A O 1
ATOM 3793 N N . LYS A 1 476 ? -45.719 0.327 -19.109 1 23.08 476 LYS A N 1
ATOM 3794 C CA . LYS A 1 476 ? -45.688 -0.438 -20.344 1 23.08 476 LYS A CA 1
ATOM 3795 C C . LYS A 1 476 ? -44.656 -1.563 -20.281 1 23.08 476 LYS A C 1
ATOM 3797 O O . LYS A 1 476 ? -44.625 -2.432 -21.141 1 23.08 476 LYS A O 1
ATOM 3802 N N . PHE A 1 477 ? -43.531 -1.466 -19.453 1 20.17 477 PHE A N 1
ATOM 3803 C CA . PHE A 1 477 ? -42.406 -2.293 -19.875 1 20.17 477 PHE A CA 1
ATOM 3804 C C . PHE A 1 477 ? -42.594 -3.73 -19.406 1 20.17 477 PHE A C 1
ATOM 3806 O O . PHE A 1 477 ? -42.062 -4.117 -18.359 1 20.17 477 PHE A O 1
ATOM 3813 N N . LYS A 1 478 ? -43.688 -4.332 -19.344 1 21.92 478 LYS A N 1
ATOM 3814 C CA . LYS A 1 478 ? -44 -5.688 -18.922 1 21.92 478 LYS A CA 1
ATOM 3815 C C . LYS A 1 478 ? -43.188 -6.719 -19.703 1 21.92 478 LYS A C 1
ATOM 3817 O O . LYS A 1 478 ? -42.75 -7.711 -19.125 1 21.92 478 LYS A O 1
ATOM 3822 N N . ASP A 1 479 ? -43.281 -6.801 -21.016 1 21.8 479 ASP A N 1
ATOM 3823 C CA . ASP A 1 479 ? -43.25 -8.039 -21.797 1 21.8 479 ASP A CA 1
ATOM 3824 C C . ASP A 1 479 ? -41.812 -8.414 -22.172 1 21.8 479 ASP A C 1
ATOM 3826 O O . ASP A 1 479 ? -41.594 -9.219 -23.094 1 21.8 479 ASP A O 1
ATOM 3830 N N . LEU A 1 480 ? -40.656 -7.746 -21.703 1 23.17 480 LEU A N 1
ATOM 3831 C CA . LEU A 1 480 ? -39.438 -8.016 -22.484 1 23.17 480 LEU A CA 1
ATOM 3832 C C . LEU A 1 480 ? -38.812 -9.336 -22.062 1 23.17 480 LEU A C 1
ATOM 3834 O O . LEU A 1 480 ? -38.531 -9.547 -20.875 1 23.17 480 LEU A O 1
ATOM 3838 N N . LYS A 1 481 ? -38.844 -10.445 -22.828 1 24.47 481 LYS A N 1
ATOM 3839 C CA . LYS A 1 481 ? -38.375 -11.828 -22.781 1 24.47 481 LYS A CA 1
ATOM 3840 C C . LYS A 1 481 ? -36.844 -11.898 -22.75 1 24.47 481 LYS A C 1
ATOM 3842 O O . LYS A 1 481 ? -36.188 -11.445 -23.688 1 24.47 481 LYS A O 1
ATOM 3847 N N . VAL A 1 482 ? -36.188 -11.875 -21.594 1 25.33 482 VAL A N 1
ATOM 3848 C CA . VAL A 1 482 ? -34.75 -11.781 -21.328 1 25.33 482 VAL A CA 1
ATOM 3849 C C . VAL A 1 482 ? -34.094 -13.133 -21.594 1 25.33 482 VAL A C 1
ATOM 3851 O O . VAL A 1 482 ? -34.406 -14.117 -20.922 1 25.33 482 VAL A O 1
ATOM 3854 N N . ASP A 1 483 ? -33.75 -13.57 -22.859 1 23.88 483 ASP A N 1
ATOM 3855 C CA . ASP A 1 483 ? -33.094 -14.828 -23.188 1 23.88 483 ASP A CA 1
ATOM 3856 C C . ASP A 1 483 ? -31.719 -14.914 -22.516 1 23.88 483 ASP A C 1
ATOM 3858 O O . ASP A 1 483 ? -31.125 -13.891 -22.203 1 23.88 483 ASP A O 1
ATOM 3862 N N . ALA A 1 484 ? -31.188 -16.156 -22.406 1 24.75 484 ALA A N 1
ATOM 3863 C CA . ALA A 1 484 ? -30.031 -16.703 -21.688 1 24.75 484 ALA A CA 1
ATOM 3864 C C . ALA A 1 484 ? -28.734 -16.078 -22.188 1 24.75 484 ALA A C 1
ATOM 3866 O O . ALA A 1 484 ? -27.797 -15.875 -21.422 1 24.75 484 ALA A O 1
ATOM 3867 N N . LYS A 1 485 ? -28.547 -15.906 -23.453 1 29 485 LYS A N 1
ATOM 3868 C CA . LYS A 1 485 ? -27.328 -15.453 -24.125 1 29 485 LYS A CA 1
ATOM 3869 C C . LYS A 1 485 ? -26.969 -14.039 -23.703 1 29 485 LYS A C 1
ATOM 3871 O O . LYS A 1 485 ? -25.797 -13.648 -23.766 1 29 485 LYS A O 1
ATOM 3876 N N . THR A 1 486 ? -27.922 -13.234 -23.281 1 28.3 486 THR A N 1
ATOM 3877 C CA . THR A 1 486 ? -27.797 -11.82 -22.922 1 28.3 486 THR A CA 1
ATOM 3878 C C . THR A 1 486 ? -27.031 -11.664 -21.609 1 28.3 486 THR A C 1
ATOM 3880 O O . THR A 1 486 ? -26.391 -10.633 -21.391 1 28.3 486 THR A O 1
ATOM 3883 N N . LEU A 1 487 ? -27.031 -12.625 -20.875 1 25.7 487 LEU A N 1
ATOM 3884 C CA . LEU A 1 487 ? -26.312 -12.594 -19.609 1 25.7 487 LEU A CA 1
ATOM 3885 C C . LEU A 1 487 ? -24.797 -12.633 -19.844 1 25.7 487 LEU A C 1
ATOM 3887 O O . LEU A 1 487 ? -24.047 -11.914 -19.172 1 25.7 487 LEU A O 1
ATOM 3891 N N . LYS A 1 488 ? -24.281 -13.328 -20.797 1 27.06 488 LYS A N 1
ATOM 3892 C CA . LYS A 1 488 ? -22.844 -13.586 -20.953 1 27.06 488 LYS A CA 1
ATOM 3893 C C . LYS A 1 488 ? -22.141 -12.367 -21.547 1 27.06 488 LYS A C 1
ATOM 3895 O O . LYS A 1 488 ? -21 -12.062 -21.172 1 27.06 488 LYS A O 1
ATOM 3900 N N . GLY A 1 489 ? -22.672 -11.648 -22.5 1 28.25 489 GLY A N 1
ATOM 3901 C CA . GLY A 1 489 ? -22.062 -10.531 -23.219 1 28.25 489 GLY A CA 1
ATOM 3902 C C . GLY A 1 489 ? -21.797 -9.328 -22.328 1 28.25 489 GLY A C 1
ATOM 3903 O O . GLY A 1 489 ? -20.984 -8.477 -22.672 1 28.25 489 GLY A O 1
ATOM 3904 N N . TYR A 1 490 ? -22.547 -9.109 -21.234 1 30.16 490 TYR A N 1
ATOM 3905 C CA . TYR A 1 490 ? -22.5 -7.91 -20.406 1 30.16 490 TYR A CA 1
ATOM 3906 C C . TYR A 1 490 ? -21.156 -7.777 -19.703 1 30.16 490 TYR A C 1
ATOM 3908 O O . TYR A 1 490 ? -20.688 -6.664 -19.469 1 30.16 490 TYR A O 1
ATOM 3916 N N . LEU A 1 491 ? -20.406 -8.766 -19.469 1 25.75 491 LEU A N 1
ATOM 3917 C CA . LEU A 1 491 ? -19.156 -8.711 -18.703 1 25.75 491 LEU A CA 1
ATOM 3918 C C . LEU A 1 491 ? -18.016 -8.242 -19.594 1 25.75 491 LEU A C 1
ATOM 3920 O O . LEU A 1 491 ? -17.047 -7.641 -19.109 1 25.75 491 LEU A O 1
ATOM 3924 N N . LYS A 1 492 ? -17.859 -8.398 -20.938 1 26.05 492 LYS A N 1
ATOM 3925 C CA . LYS A 1 492 ? -16.641 -8.227 -21.734 1 26.05 492 LYS A CA 1
ATOM 3926 C C . LYS A 1 492 ? -16.531 -6.801 -22.266 1 26.05 492 LYS A C 1
ATOM 3928 O O . LYS A 1 492 ? -15.422 -6.332 -22.547 1 26.05 492 LYS A O 1
ATOM 3933 N N . LYS A 1 493 ? -17.5 -5.969 -22.609 1 27.44 493 LYS A N 1
ATOM 3934 C CA . LYS A 1 493 ? -17.344 -4.918 -23.609 1 27.44 493 LYS A CA 1
ATOM 3935 C C . LYS A 1 493 ? -16.797 -3.641 -23 1 27.44 493 LYS A C 1
ATOM 3937 O O . LYS A 1 493 ? -16.641 -2.629 -23.672 1 27.44 493 LYS A O 1
ATOM 3942 N N . ARG A 1 494 ? -16.469 -3.402 -21.781 1 26.14 494 ARG A N 1
ATOM 3943 C CA . ARG A 1 494 ? -16.297 -2.014 -21.359 1 26.14 494 ARG A CA 1
ATOM 3944 C C . ARG A 1 494 ? -14.961 -1.46 -21.812 1 26.14 494 ARG A C 1
ATOM 3946 O O . ARG A 1 494 ? -14.602 -0.326 -21.469 1 26.14 494 ARG A O 1
ATOM 3953 N N . GLY A 1 495 ? -14.008 -2.107 -22.5 1 21.69 495 GLY A N 1
ATOM 3954 C CA . GLY A 1 495 ? -12.688 -1.525 -22.656 1 21.69 495 GLY A CA 1
ATOM 3955 C C . GLY A 1 495 ? -12.617 -0.517 -23.797 1 21.69 495 GLY A C 1
ATOM 3956 O O . GLY A 1 495 ? -11.562 0.077 -24.031 1 21.69 495 GLY A O 1
ATOM 3957 N N . LYS A 1 496 ? -13.484 -0.355 -24.766 1 23.06 496 LYS A N 1
ATOM 3958 C CA . LYS A 1 496 ? -13.008 0.307 -25.969 1 23.06 496 LYS A CA 1
ATOM 3959 C C . LYS A 1 496 ? -13.195 1.818 -25.875 1 23.06 496 LYS A C 1
ATOM 3961 O O . LYS A 1 496 ? -14.242 2.342 -26.281 1 23.06 496 LYS A O 1
ATOM 3966 N N . ALA A 1 497 ? -13.078 2.68 -24.891 1 22.03 497 ALA A N 1
ATOM 3967 C CA . ALA A 1 497 ? -13.281 4.094 -25.203 1 22.03 497 ALA A CA 1
ATOM 3968 C C . ALA A 1 497 ? -12.266 4.578 -26.234 1 22.03 497 ALA A C 1
ATOM 3970 O O . ALA A 1 497 ? -11.055 4.387 -26.062 1 22.03 497 ALA A O 1
ATOM 3971 N N . LYS A 1 498 ? -12.648 4.781 -27.547 1 21.73 498 LYS A N 1
ATOM 3972 C CA . LYS A 1 498 ? -12.055 5.262 -28.781 1 21.73 498 LYS A CA 1
ATOM 3973 C C . LYS A 1 498 ? -11.641 6.727 -28.672 1 21.73 498 LYS A C 1
ATOM 3975 O O . LYS A 1 498 ? -12.492 7.605 -28.547 1 21.73 498 LYS A O 1
ATOM 3980 N N . SER A 1 499 ? -10.82 7.348 -27.859 1 18.7 499 SER A N 1
ATOM 3981 C CA . SER A 1 499 ? -10.422 8.719 -28.188 1 18.7 499 SER A CA 1
ATOM 3982 C C . SER A 1 499 ? -9.758 8.797 -29.547 1 18.7 499 SER A C 1
ATOM 3984 O O . SER A 1 499 ? -8.812 8.055 -29.828 1 18.7 499 SER A O 1
ATOM 3986 N N . LYS A 1 500 ? -10.531 9.148 -30.609 1 21.06 500 LYS A N 1
ATOM 3987 C CA . LYS A 1 500 ? -10.219 9.383 -32.031 1 21.06 500 LYS A CA 1
ATOM 3988 C C . LYS A 1 500 ? -9.219 10.523 -32.188 1 21.06 500 LYS A C 1
ATOM 3990 O O . LYS A 1 500 ? -9.609 11.688 -32.281 1 21.06 500 LYS A O 1
ATOM 3995 N N . VAL A 1 501 ? -8.203 10.898 -31.422 1 18.67 501 VAL A N 1
ATOM 3996 C CA . VAL A 1 501 ? -7.32 11.938 -31.938 1 18.67 501 VAL A CA 1
ATOM 3997 C C . VAL A 1 501 ? -6.723 11.492 -33.281 1 18.67 501 VAL A C 1
ATOM 3999 O O . VAL A 1 501 ? -6.148 10.406 -33.375 1 18.67 501 VAL A O 1
ATOM 4002 N N . SER A 1 502 ? -7.355 11.93 -34.375 1 18.2 502 SER A N 1
ATOM 4003 C CA . SER A 1 502 ? -7.035 11.82 -35.812 1 18.2 502 SER A CA 1
ATOM 4004 C C . SER A 1 502 ? -5.602 12.266 -36.094 1 18.2 502 SER A C 1
ATOM 4006 O O . SER A 1 502 ? -5.293 13.453 -36.062 1 18.2 502 SER A O 1
ATOM 4008 N N . LEU A 1 503 ? -4.602 11.82 -35.375 1 17.34 503 LEU A N 1
ATOM 4009 C CA . LEU A 1 503 ? -3.25 12.141 -35.844 1 17.34 503 LEU A CA 1
ATOM 4010 C C . LEU A 1 503 ? -3.066 11.75 -37.312 1 17.34 503 LEU A C 1
ATOM 4012 O O . LEU A 1 503 ? -3.529 10.688 -37.719 1 17.34 503 LEU A O 1
ATOM 4016 N N . ASN A 1 504 ? -2.938 12.742 -38.188 1 17.7 504 ASN A N 1
ATOM 4017 C CA . ASN A 1 504 ? -2.551 12.773 -39.594 1 17.7 504 ASN A CA 1
ATOM 4018 C C . ASN A 1 504 ? -1.478 11.734 -39.906 1 17.7 504 ASN A C 1
ATOM 4020 O O . ASN A 1 504 ? -0.552 11.539 -39.125 1 17.7 504 ASN A O 1
ATOM 4024 N N . SER A 1 505 ? -1.831 10.781 -40.781 1 18.62 505 SER A N 1
ATOM 4025 C CA . SER A 1 505 ? -1.416 9.516 -41.375 1 18.62 505 SER A CA 1
ATOM 4026 C C . SER A 1 505 ? -0.089 9.656 -42.125 1 18.62 505 SER A C 1
ATOM 4028 O O . SER A 1 505 ? 0.266 8.805 -42.938 1 18.62 505 SER A O 1
ATOM 4030 N N . ASP A 1 506 ? 0.675 10.75 -41.906 1 17.8 506 ASP A N 1
ATOM 4031 C CA . ASP A 1 506 ? 1.644 10.797 -43 1 17.8 506 ASP A CA 1
ATOM 4032 C C . ASP A 1 506 ? 2.357 9.453 -43.156 1 17.8 506 ASP A C 1
ATOM 4034 O O . ASP A 1 506 ? 2.404 8.656 -42.219 1 17.8 506 ASP A O 1
ATOM 4038 N N . SER A 1 507 ? 2.957 9.133 -44.375 1 17.75 507 SER A N 1
ATOM 4039 C CA . SER A 1 507 ? 3.375 8.086 -45.312 1 17.75 507 SER A CA 1
ATOM 4040 C C . SER A 1 507 ? 4.566 7.305 -44.75 1 17.75 507 SER A C 1
ATOM 4042 O O . SER A 1 507 ? 5.098 6.422 -45.438 1 17.75 507 SER A O 1
ATOM 4044 N N . LEU A 1 508 ? 5.105 7.609 -43.594 1 17.14 508 LEU A N 1
ATOM 4045 C CA . LEU A 1 508 ? 6.426 7 -43.688 1 17.14 508 LEU A CA 1
ATOM 4046 C C . LEU A 1 508 ? 6.32 5.48 -43.75 1 17.14 508 LEU A C 1
ATOM 4048 O O . LEU A 1 508 ? 5.879 4.848 -42.781 1 17.14 508 LEU A O 1
ATOM 4052 N N . SER A 1 509 ? 5.996 4.77 -44.906 1 16.83 509 SER A N 1
ATOM 4053 C CA . SER A 1 509 ? 5.797 3.428 -45.438 1 16.83 509 SER A CA 1
ATOM 4054 C C . SER A 1 509 ? 6.918 2.488 -45 1 16.83 509 SER A C 1
ATOM 4056 O O . SER A 1 509 ? 6.852 1.28 -45.25 1 16.83 509 SER A O 1
ATOM 4058 N N . GLN A 1 510 ? 8.078 3.006 -44.656 1 17.03 510 GLN A N 1
ATOM 4059 C CA . GLN A 1 510 ? 9.109 2.121 -45.156 1 17.03 510 GLN A CA 1
ATOM 4060 C C . GLN A 1 510 ? 9.055 0.75 -44.5 1 17.03 510 GLN A C 1
ATOM 4062 O O . GLN A 1 510 ? 8.445 0.597 -43.438 1 17.03 510 GLN A O 1
ATOM 4067 N N . ASP A 1 511 ? 10.188 -0.121 -44.594 1 17.09 511 ASP A N 1
ATOM 4068 C CA . ASP A 1 511 ? 10.664 -1.484 -44.781 1 17.09 511 ASP A CA 1
ATOM 4069 C C . ASP A 1 511 ? 10.703 -2.256 -43.469 1 17.09 511 ASP A C 1
ATOM 4071 O O . ASP A 1 511 ? 11.555 -1.989 -42.625 1 17.09 511 ASP A O 1
ATOM 4075 N N . ILE A 1 512 ? 9.562 -2.4 -42.812 1 17.67 512 ILE A N 1
ATOM 4076 C CA . ILE A 1 512 ? 9.398 -3.137 -41.562 1 17.67 512 ILE A CA 1
ATOM 4077 C C . ILE A 1 512 ? 9.742 -4.609 -41.781 1 17.67 512 ILE A C 1
ATOM 4079 O O . ILE A 1 512 ? 8.93 -5.367 -42.312 1 17.67 512 ILE A O 1
ATOM 4083 N N . ALA A 1 513 ? 10.922 -4.883 -42.312 1 16.72 513 ALA A N 1
ATOM 4084 C CA . ALA A 1 513 ? 11.195 -6.285 -42.656 1 16.72 513 ALA A CA 1
ATOM 4085 C C . ALA A 1 513 ? 10.828 -7.195 -41.469 1 16.72 513 ALA A C 1
ATOM 4087 O O . ALA A 1 513 ? 10.711 -6.738 -40.344 1 16.72 513 ALA A O 1
ATOM 4088 N N . GLU A 1 514 ? 10.984 -8.641 -41.625 1 17.12 514 GLU A N 1
ATOM 4089 C CA . GLU A 1 514 ? 10.508 -10.008 -41.438 1 17.12 514 GLU A CA 1
ATOM 4090 C C . GLU A 1 514 ? 10.852 -10.531 -40.031 1 17.12 514 GLU A C 1
ATOM 4092 O O . GLU A 1 514 ? 10.352 -11.57 -39.594 1 17.12 514 GLU A O 1
ATOM 4097 N N . ASP A 1 515 ? 11.805 -10 -39.219 1 17.83 515 ASP A N 1
ATOM 4098 C CA . ASP A 1 515 ? 12.391 -11.07 -38.406 1 17.83 515 ASP A CA 1
ATOM 4099 C C . ASP A 1 515 ? 11.461 -11.484 -37.281 1 17.83 515 ASP A C 1
ATOM 4101 O O . ASP A 1 515 ? 11.164 -10.68 -36.375 1 17.83 515 ASP A O 1
ATOM 4105 N N . SER A 1 516 ? 10.438 -12.453 -37.406 1 18.45 516 SER A N 1
ATOM 4106 C CA . SER A 1 516 ? 9.367 -13.211 -36.75 1 18.45 516 SER A CA 1
ATOM 4107 C C . SER A 1 516 ? 9.844 -13.844 -35.469 1 18.45 516 SER A C 1
ATOM 4109 O O . SER A 1 516 ? 9.102 -14.586 -34.812 1 18.45 516 SER A O 1
ATOM 4111 N N . SER A 1 517 ? 11.148 -13.914 -35.094 1 18.47 517 SER A N 1
ATOM 4112 C CA . SER A 1 517 ? 11.5 -15.148 -34.406 1 18.47 517 SER A CA 1
ATOM 4113 C C . SER A 1 517 ? 10.82 -15.219 -33.031 1 18.47 517 SER A C 1
ATOM 4115 O O . SER A 1 517 ? 10.289 -14.219 -32.531 1 18.47 517 SER A O 1
ATOM 4117 N N . VAL A 1 518 ? 11.312 -16.156 -31.984 1 18.33 518 VAL A N 1
ATOM 4118 C CA . VAL A 1 518 ? 10.984 -17.203 -31.031 1 18.33 518 VAL A CA 1
ATOM 4119 C C . VAL A 1 518 ? 10.758 -16.594 -29.641 1 18.33 518 VAL A C 1
ATOM 4121 O O . VAL A 1 518 ? 11.648 -16.641 -28.781 1 18.33 518 VAL A O 1
ATOM 4124 N N . ALA A 1 519 ? 10.617 -15.336 -29.438 1 18.53 519 ALA A N 1
ATOM 4125 C CA . ALA A 1 519 ? 10.75 -14.953 -28.031 1 18.53 519 ALA A CA 1
ATOM 4126 C C . ALA A 1 519 ? 9.609 -15.523 -27.203 1 18.53 519 ALA A C 1
ATOM 4128 O O . ALA A 1 519 ? 8.57 -14.883 -27.031 1 18.53 519 ALA A O 1
ATOM 4129 N N . GLU A 1 520 ? 9.039 -16.812 -27.391 1 19.73 520 GLU A N 1
ATOM 4130 C CA . GLU A 1 520 ? 7.848 -17.359 -26.75 1 19.73 520 GLU A CA 1
ATOM 4131 C C . GLU A 1 520 ? 8.078 -17.578 -25.266 1 19.73 520 GLU A C 1
ATOM 4133 O O . GLU A 1 520 ? 7.238 -18.172 -24.578 1 19.73 520 GLU A O 1
ATOM 4138 N N . THR A 1 521 ? 9.242 -17.328 -24.609 1 18.78 521 THR A N 1
ATOM 4139 C CA . THR A 1 521 ? 9.539 -18.234 -23.5 1 18.78 521 THR A CA 1
ATOM 4140 C C . THR A 1 521 ? 8.398 -18.25 -22.484 1 18.78 521 THR A C 1
ATOM 4142 O O . THR A 1 521 ? 7.566 -17.344 -22.469 1 18.78 521 THR A O 1
ATOM 4145 N N . ILE A 1 522 ? 8.719 -18.875 -21.094 1 18.09 522 ILE A N 1
ATOM 4146 C CA . ILE A 1 522 ? 8.219 -19.766 -20.062 1 18.09 522 ILE A CA 1
ATOM 4147 C C . ILE A 1 522 ? 7.352 -19 -19.078 1 18.09 522 ILE A C 1
ATOM 4149 O O . ILE A 1 522 ? 7.828 -18.078 -18.406 1 18.09 522 ILE A O 1
ATOM 4153 N N . CYS A 1 523 ? 6.203 -18.656 -19.391 1 19.98 523 CYS A N 1
ATOM 4154 C CA . CYS A 1 523 ? 5.18 -18.25 -18.438 1 19.98 523 CYS A CA 1
ATOM 4155 C C . CYS A 1 523 ? 5.199 -19.141 -17.188 1 19.98 523 CYS A C 1
ATOM 4157 O O . CYS A 1 523 ? 4.992 -20.359 -17.297 1 19.98 523 CYS A O 1
ATOM 4159 N N . SER A 1 524 ? 6.082 -18.891 -16.156 1 20.34 524 SER A N 1
ATOM 4160 C CA . SER A 1 524 ? 6.199 -19.578 -14.883 1 20.34 524 SER A CA 1
ATOM 4161 C C . SER A 1 524 ? 4.832 -19.891 -14.289 1 20.34 524 SER A C 1
ATOM 4163 O O . SER A 1 524 ? 3.969 -19.016 -14.211 1 20.34 524 SER A O 1
ATOM 4165 N N . ALA A 1 525 ? 4.301 -21.094 -14.305 1 21.08 525 ALA A N 1
ATOM 4166 C CA . ALA A 1 525 ? 3.15 -21.875 -13.859 1 21.08 525 ALA A CA 1
ATOM 4167 C C . ALA A 1 525 ? 2.908 -21.703 -12.367 1 21.08 525 ALA A C 1
ATOM 4169 O O . ALA A 1 525 ? 2.078 -22.391 -11.781 1 21.08 525 ALA A O 1
ATOM 4170 N N . GLY A 1 526 ? 3.729 -20.953 -11.602 1 21.5 526 GLY A N 1
ATOM 4171 C CA . GLY A 1 526 ? 3.65 -21.297 -10.195 1 21.5 526 GLY A CA 1
ATOM 4172 C C . GLY A 1 526 ? 2.252 -21.156 -9.617 1 21.5 526 GLY A C 1
ATOM 4173 O O . GLY A 1 526 ? 1.754 -22.062 -8.953 1 21.5 526 GLY A O 1
ATOM 4174 N N . ASP A 1 527 ? 1.786 -19.953 -9.406 1 22.33 527 ASP A N 1
ATOM 4175 C CA . ASP A 1 527 ? 1.177 -19.625 -8.125 1 22.33 527 ASP A CA 1
ATOM 4176 C C . ASP A 1 527 ? -0.299 -20.016 -8.094 1 22.33 527 ASP A C 1
ATOM 4178 O O . ASP A 1 527 ? -1.177 -19.156 -8.195 1 22.33 527 ASP A O 1
ATOM 4182 N N . VAL A 1 528 ? -0.734 -21 -8.758 1 20.83 528 VAL A N 1
ATOM 4183 C CA . VAL A 1 528 ? -2.17 -21.141 -8.547 1 20.83 528 VAL A CA 1
ATOM 4184 C C . VAL A 1 528 ? -2.439 -21.531 -7.094 1 20.83 528 VAL A C 1
ATOM 4186 O O . VAL A 1 528 ? -2.434 -22.719 -6.75 1 20.83 528 VAL A O 1
ATOM 4189 N N . ALA A 1 529 ? -1.674 -21.172 -6.16 1 22.58 529 ALA A N 1
ATOM 4190 C CA . ALA A 1 529 ? -2.049 -21.562 -4.805 1 22.58 529 ALA A CA 1
ATOM 4191 C C . ALA A 1 529 ? -3.463 -21.109 -4.469 1 22.58 529 ALA A C 1
ATOM 4193 O O . ALA A 1 529 ? -3.816 -19.938 -4.703 1 22.58 529 ALA A O 1
ATOM 4194 N N . SER A 1 530 ? -4.426 -22 -4.473 1 23.14 530 SER A N 1
ATOM 4195 C CA . SER A 1 530 ? -5.84 -21.906 -4.137 1 23.14 530 SER A CA 1
ATOM 4196 C C . SER A 1 530 ? -6.055 -21.109 -2.854 1 23.14 530 SER A C 1
ATOM 4198 O O . SER A 1 530 ? -5.262 -21.219 -1.916 1 23.14 530 SER A O 1
ATOM 4200 N N . CYS A 1 531 ? -6.762 -20.078 -2.861 1 23.69 531 CYS A N 1
ATOM 4201 C CA . CYS A 1 531 ? -7.289 -19.234 -1.797 1 23.69 531 CYS A CA 1
ATOM 4202 C C . CYS A 1 531 ? -7.934 -20.078 -0.702 1 23.69 531 CYS A C 1
ATOM 4204 O O . CYS A 1 531 ? -8.438 -19.547 0.284 1 23.69 531 CYS A O 1
ATOM 4206 N N . ASP A 1 532 ? -8.078 -21.391 -0.861 1 24.61 532 ASP A N 1
ATOM 4207 C CA . ASP A 1 532 ? -8.789 -22.109 0.193 1 24.61 532 ASP A CA 1
ATOM 4208 C C . ASP A 1 532 ? -7.98 -22.125 1.486 1 24.61 532 ASP A C 1
ATOM 4210 O O . ASP A 1 532 ? -8.438 -22.641 2.506 1 24.61 532 ASP A O 1
ATOM 4214 N N . SER A 1 533 ? -6.738 -22 1.396 1 26.09 533 SER A N 1
ATOM 4215 C CA . SER A 1 533 ? -5.957 -22.359 2.572 1 26.09 533 SER A CA 1
ATOM 4216 C C . SER A 1 533 ? -6.156 -21.359 3.699 1 26.09 533 SER A C 1
ATOM 4218 O O . SER A 1 533 ? -5.551 -21.484 4.766 1 26.09 533 SER A O 1
ATOM 4220 N N . ILE A 1 534 ? -6.676 -20.266 3.389 1 23.83 534 ILE A N 1
ATOM 4221 C CA . ILE A 1 534 ? -6.789 -19.438 4.582 1 23.83 534 ILE A CA 1
ATOM 4222 C C . ILE A 1 534 ? -7.855 -20.016 5.512 1 23.83 534 ILE A C 1
ATOM 4224 O O . ILE A 1 534 ? -8.281 -19.344 6.461 1 23.83 534 ILE A O 1
ATOM 4228 N N . SER A 1 535 ? -8.484 -21.188 5.23 1 24.47 535 SER A N 1
ATOM 4229 C CA . SER A 1 535 ? -9.531 -21.578 6.164 1 24.47 535 SER A CA 1
ATOM 4230 C C . SER A 1 535 ? -8.969 -21.797 7.566 1 24.47 535 SER A C 1
ATOM 4232 O O . SER A 1 535 ? -7.953 -22.484 7.734 1 24.47 535 SER A O 1
ATOM 4234 N N . LEU A 1 536 ? -9.477 -21.062 8.555 1 23.45 536 LEU A N 1
ATOM 4235 C CA . LEU A 1 536 ? -9.375 -20.969 10.008 1 23.45 536 LEU A CA 1
ATOM 4236 C C . LEU A 1 536 ? -9.617 -22.312 10.664 1 23.45 536 LEU A C 1
ATOM 4238 O O . LEU A 1 536 ? -10.633 -22.969 10.398 1 23.45 536 LEU A O 1
ATOM 4242 N N . ASN A 1 537 ? -8.609 -23.094 10.938 1 20.8 537 ASN A N 1
ATOM 4243 C CA . ASN A 1 537 ? -8.609 -24.156 11.938 1 20.8 537 ASN A CA 1
ATOM 4244 C C . ASN A 1 537 ? -9.266 -23.688 13.242 1 20.8 537 ASN A C 1
ATOM 4246 O O . ASN A 1 537 ? -8.609 -23.078 14.086 1 20.8 537 ASN A O 1
ATOM 4250 N N . LYS A 1 538 ? -10.477 -23.25 13.328 1 24.58 538 LYS A N 1
ATOM 4251 C CA . LYS A 1 538 ? -11.219 -23.016 14.555 1 24.58 538 LYS A CA 1
ATOM 4252 C C . LYS A 1 538 ? -11.273 -24.266 15.43 1 24.58 538 LYS A C 1
ATOM 4254 O O . LYS A 1 538 ? -11.828 -24.234 16.531 1 24.58 538 LYS A O 1
ATOM 4259 N N . GLU A 1 539 ? -11.133 -25.531 14.945 1 22.75 539 GLU A N 1
ATOM 4260 C CA . GLU A 1 539 ? -11.773 -26.547 15.773 1 22.75 539 GLU A CA 1
ATOM 4261 C C . GLU A 1 539 ? -11.047 -26.703 17.109 1 22.75 539 GLU A C 1
ATOM 4263 O O . GLU A 1 539 ? -11.664 -27.078 18.109 1 22.75 539 GLU A O 1
ATOM 4268 N N . ASN A 1 540 ? -9.805 -26.875 17.219 1 21.91 540 ASN A N 1
ATOM 4269 C CA . ASN A 1 540 ? -9.352 -27.734 18.312 1 21.91 540 ASN A CA 1
ATOM 4270 C C . ASN A 1 540 ? -9.477 -27.016 19.656 1 21.91 540 ASN A C 1
ATOM 4272 O O . ASN A 1 540 ? -8.867 -27.438 20.641 1 21.91 540 ASN A O 1
ATOM 4276 N N . ILE A 1 541 ? -9.82 -25.812 19.781 1 22.64 541 ILE A N 1
ATOM 4277 C CA . ILE A 1 541 ? -9.617 -25.312 21.141 1 22.64 541 ILE A CA 1
ATOM 4278 C C . ILE A 1 541 ? -10.719 -25.844 22.062 1 22.64 541 ILE A C 1
ATOM 4280 O O . ILE A 1 541 ? -11.07 -25.203 23.047 1 22.64 541 ILE A O 1
ATOM 4284 N N . GLU A 1 542 ? -11.547 -26.844 21.641 1 20.75 542 GLU A N 1
ATOM 4285 C CA . GLU A 1 542 ? -12.609 -27.094 22.625 1 20.75 542 GLU A CA 1
ATOM 4286 C C . GLU A 1 542 ? -12.031 -27.484 23.984 1 20.75 542 GLU A C 1
ATOM 4288 O O . GLU A 1 542 ? -12.406 -26.891 25 1 20.75 542 GLU A O 1
ATOM 4293 N N . ASN A 1 543 ? -12.047 -28.844 24.344 1 19.78 543 ASN A N 1
ATOM 4294 C CA . ASN A 1 543 ? -12.547 -29.562 25.516 1 19.78 543 ASN A CA 1
ATOM 4295 C C . ASN A 1 543 ? -11.477 -29.688 26.594 1 19.78 543 ASN A C 1
ATOM 4297 O O . ASN A 1 543 ? -10.945 -30.781 26.828 1 19.78 543 ASN A O 1
ATOM 4301 N N . ARG A 1 544 ? -10.406 -29 26.656 1 20.52 544 ARG A N 1
ATOM 4302 C CA . ARG A 1 544 ? -9.625 -29.453 27.812 1 20.52 544 ARG A CA 1
ATOM 4303 C C . ARG A 1 544 ? -10.406 -29.297 29.109 1 20.52 544 ARG A C 1
ATOM 4305 O O . ARG A 1 544 ? -10.734 -28.172 29.5 1 20.52 544 ARG A O 1
ATOM 4312 N N . GLU A 1 545 ? -11.289 -30.328 29.516 1 20.12 545 GLU A N 1
ATOM 4313 C CA . GLU A 1 545 ? -11.969 -30.547 30.797 1 20.12 545 GLU A CA 1
ATOM 4314 C C . GLU A 1 545 ? -11.008 -30.344 31.969 1 20.12 545 GLU A C 1
ATOM 4316 O O . GLU A 1 545 ? -9.836 -30.719 31.891 1 20.12 545 GLU A O 1
ATOM 4321 N N . PRO A 1 546 ? -11.281 -29.438 32.844 1 22.06 546 PRO A N 1
ATOM 4322 C CA . PRO A 1 546 ? -10.609 -29.312 34.125 1 22.06 546 PRO A CA 1
ATOM 4323 C C . PRO A 1 546 ? -10.594 -30.625 34.906 1 22.06 546 PRO A C 1
ATOM 4325 O O . PRO A 1 546 ? -11.594 -31.344 34.938 1 22.06 546 PRO A O 1
ATOM 4328 N N . SER A 1 547 ? -9.609 -31.547 34.812 1 19.11 547 SER A N 1
ATOM 4329 C CA . SER A 1 547 ? -9.406 -32.719 35.656 1 19.11 547 SER A CA 1
ATOM 4330 C C . SER A 1 547 ? -9.648 -32.406 37.125 1 19.11 547 SER A C 1
ATOM 4332 O O . SER A 1 547 ? -8.977 -31.531 37.688 1 19.11 547 SER A O 1
ATOM 4334 N N . THR A 1 548 ? -10.914 -32.469 37.656 1 20.34 548 THR A N 1
ATOM 4335 C CA . THR A 1 548 ? -11.352 -32.531 39.031 1 20.34 548 THR A CA 1
ATOM 4336 C C . THR A 1 548 ? -10.625 -33.656 39.75 1 20.34 548 THR A C 1
ATOM 4338 O O . THR A 1 548 ? -10.781 -34.844 39.406 1 20.34 548 THR A O 1
ATOM 4341 N N . SER A 1 549 ? -9.359 -33.531 40.125 1 19.05 549 SER A N 1
ATOM 4342 C CA . SER A 1 549 ? -8.727 -34.406 41.125 1 19.05 549 SER A CA 1
ATOM 4343 C C . SER A 1 549 ? -9.602 -34.562 42.375 1 19.05 549 SER A C 1
ATOM 4345 O O . SER A 1 549 ? -9.914 -33.562 43.031 1 19.05 549 SER A O 1
ATOM 4347 N N . GLY A 1 550 ? -10.664 -35.406 42.375 1 19.98 550 GLY A N 1
ATOM 4348 C CA . GLY A 1 550 ? -11.359 -36 43.531 1 19.98 550 GLY A CA 1
ATOM 4349 C C . GLY A 1 550 ? -10.414 -36.5 44.594 1 19.98 550 GLY A C 1
ATOM 4350 O O . GLY A 1 550 ? -9.227 -36.719 44.344 1 19.98 550 GLY A O 1
ATOM 4351 N N . PRO A 1 551 ? -10.656 -36.219 46 1 25.23 551 PRO A N 1
ATOM 4352 C CA . PRO A 1 551 ? -10.141 -36.812 47.219 1 25.23 551 PRO A CA 1
ATOM 4353 C C . PRO A 1 551 ? -10.188 -38.312 47.219 1 25.23 551 PRO A C 1
ATOM 4355 O O . PRO A 1 551 ? -11.203 -38.906 46.812 1 25.23 551 PRO A O 1
ATOM 4358 N N . SER A 1 552 ? -9.305 -39.031 46.625 1 19.27 552 SER A N 1
ATOM 4359 C CA . SER A 1 552 ? -9.195 -40.406 47.062 1 19.27 552 SER A CA 1
ATOM 4360 C C . SER A 1 552 ? -9.156 -40.469 48.594 1 19.27 552 SER A C 1
ATOM 4362 O O . SER A 1 552 ? -8.484 -39.688 49.25 1 19.27 552 SER A O 1
ATOM 4364 N N . GLN A 1 553 ? -10.172 -41.156 49.25 1 18.66 553 GLN A N 1
ATOM 4365 C CA . GLN A 1 553 ? -10.453 -41.938 50.469 1 18.66 553 GLN A CA 1
ATOM 4366 C C . GLN A 1 553 ? -9.32 -42.906 50.781 1 18.66 553 GLN A C 1
ATOM 4368 O O . GLN A 1 553 ? -9.117 -43.875 50.062 1 18.66 553 GLN A O 1
ATOM 4373 N N . ARG A 1 554 ? -8.016 -42.5 50.781 1 18.91 554 ARG A N 1
ATOM 4374 C CA . ARG A 1 554 ? -7.457 -42.875 52.062 1 18.91 554 ARG A CA 1
ATOM 4375 C C . ARG A 1 554 ? -7.668 -41.781 53.125 1 18.91 554 ARG A C 1
ATOM 4377 O O . ARG A 1 554 ? -7.594 -40.594 52.812 1 18.91 554 ARG A O 1
ATOM 4384 N N . MET B 1 1 ? 5.449 62.125 19.297 1 21.81 1 MET B N 1
ATOM 4385 C CA . MET B 1 1 ? 4.66 60.906 19.094 1 21.81 1 MET B CA 1
ATOM 4386 C C . MET B 1 1 ? 3.506 61.156 18.125 1 21.81 1 MET B C 1
ATOM 4388 O O . MET B 1 1 ? 2.422 61.562 18.547 1 21.81 1 MET B O 1
ATOM 4392 N N . ASP B 1 2 ? 3.828 61.781 16.938 1 22.98 2 ASP B N 1
ATOM 4393 C CA . ASP B 1 2 ? 3.197 62.531 15.859 1 22.98 2 ASP B CA 1
ATOM 4394 C C . ASP B 1 2 ? 2.271 61.656 15.031 1 22.98 2 ASP B C 1
ATOM 4396 O O . ASP B 1 2 ? 2.686 60.594 14.539 1 22.98 2 ASP B O 1
ATOM 4400 N N . THR B 1 3 ? 0.9 61.656 15.281 1 26.05 3 THR B N 1
ATOM 4401 C CA . THR B 1 3 ? -0.321 61.094 14.727 1 26.05 3 THR B CA 1
ATOM 4402 C C . THR B 1 3 ? -0.387 61.312 13.219 1 26.05 3 THR B C 1
ATOM 4404 O O . THR B 1 3 ? -0.841 62.344 12.766 1 26.05 3 THR B O 1
ATOM 4407 N N . THR B 1 4 ? 0.715 61 12.484 1 27.27 4 THR B N 1
ATOM 4408 C CA . THR B 1 4 ? 0.677 61.219 11.047 1 27.27 4 THR B CA 1
ATOM 4409 C C . THR B 1 4 ? -0.582 60.594 10.438 1 27.27 4 THR B C 1
ATOM 4411 O O . THR B 1 4 ? -0.887 59.406 10.68 1 27.27 4 THR B O 1
ATOM 4414 N N . SER B 1 5 ? -1.58 61.406 10.094 1 24.77 5 SER B N 1
ATOM 4415 C CA . SER B 1 5 ? -2.941 61.344 9.57 1 24.77 5 SER B CA 1
ATOM 4416 C C . SER B 1 5 ? -3.006 60.469 8.305 1 24.77 5 SER B C 1
ATOM 4418 O O . SER B 1 5 ? -2.197 60.656 7.395 1 24.77 5 SER B O 1
ATOM 4420 N N . ILE B 1 6 ? -3.42 59.219 8.391 1 26.84 6 ILE B N 1
ATOM 4421 C CA . ILE B 1 6 ? -3.801 58.219 7.398 1 26.84 6 ILE B CA 1
ATOM 4422 C C . ILE B 1 6 ? -4.75 58.844 6.379 1 26.84 6 ILE B C 1
ATOM 4424 O O . ILE B 1 6 ? -5.465 58.125 5.668 1 26.84 6 ILE B O 1
ATOM 4428 N N . ASP B 1 7 ? -4.914 60.25 6.395 1 26.44 7 ASP B N 1
ATOM 4429 C CA . ASP B 1 7 ? -5.988 60.875 5.625 1 26.44 7 ASP B CA 1
ATOM 4430 C C . ASP B 1 7 ? -5.758 60.719 4.125 1 26.44 7 ASP B C 1
ATOM 4432 O O . ASP B 1 7 ? -6.617 61.062 3.316 1 26.44 7 ASP B O 1
ATOM 4436 N N . SER B 1 8 ? -4.535 60.719 3.67 1 27.09 8 SER B N 1
ATOM 4437 C CA . SER B 1 8 ? -4.438 61.062 2.25 1 27.09 8 SER B CA 1
ATOM 4438 C C . SER B 1 8 ? -4.977 59.906 1.388 1 27.09 8 SER B C 1
ATOM 4440 O O . SER B 1 8 ? -4.203 59.094 0.879 1 27.09 8 SER B O 1
ATOM 4442 N N . PHE B 1 9 ? -6.004 59.188 1.864 1 28.25 9 PHE B N 1
ATOM 4443 C CA . PHE B 1 9 ? -6.609 58.25 0.923 1 28.25 9 PHE B CA 1
ATOM 4444 C C . PHE B 1 9 ? -7.078 58.969 -0.334 1 28.25 9 PHE B C 1
ATOM 4446 O O . PHE B 1 9 ? -8.039 59.719 -0.292 1 28.25 9 PHE B O 1
ATOM 4453 N N . GLY B 1 10 ? -6.199 59.5 -1.156 1 27.61 10 GLY B N 1
ATOM 4454 C CA . GLY B 1 10 ? -6.496 60.156 -2.42 1 27.61 10 GLY B CA 1
ATOM 4455 C C . GLY B 1 10 ? -7.699 59.562 -3.133 1 27.61 10 GLY B C 1
ATOM 4456 O O . GLY B 1 10 ? -8.109 58.438 -2.838 1 27.61 10 GLY B O 1
ATOM 4457 N N . SER B 1 11 ? -8.578 60.438 -3.67 1 29.86 11 SER B N 1
ATOM 4458 C CA . SER B 1 11 ? -9.734 60.219 -4.543 1 29.86 11 SER B CA 1
ATOM 4459 C C . SER B 1 11 ? -9.422 59.219 -5.633 1 29.86 11 SER B C 1
ATOM 4461 O O . SER B 1 11 ? -8.602 59.469 -6.52 1 29.86 11 SER B O 1
ATOM 4463 N N . PHE B 1 12 ? -9.227 58 -5.328 1 31.95 12 PHE B N 1
ATOM 4464 C CA . PHE B 1 12 ? -9.141 57 -6.387 1 31.95 12 PHE B CA 1
ATOM 4465 C C . PHE B 1 12 ? -10.195 57.25 -7.457 1 31.95 12 PHE B C 1
ATOM 4467 O O . PHE B 1 12 ? -11.375 57.469 -7.148 1 31.95 12 PHE B O 1
ATOM 4474 N N . GLY B 1 13 ? -9.859 58.031 -8.461 1 33.47 13 GLY B N 1
ATOM 4475 C CA . GLY B 1 13 ? -10.711 58.062 -9.641 1 33.47 13 GLY B CA 1
ATOM 4476 C C . GLY B 1 13 ? -11.469 56.781 -9.867 1 33.47 13 GLY B C 1
ATOM 4477 O O . GLY B 1 13 ? -10.945 55.688 -9.594 1 33.47 13 GLY B O 1
ATOM 4478 N N . THR B 1 14 ? -12.797 56.75 -9.703 1 38.03 14 THR B N 1
ATOM 4479 C CA . THR B 1 14 ? -13.805 55.719 -9.906 1 38.03 14 THR B CA 1
ATOM 4480 C C . THR B 1 14 ? -13.562 55 -11.219 1 38.03 14 THR B C 1
ATOM 4482 O O . THR B 1 14 ? -14.148 55.344 -12.25 1 38.03 14 THR B O 1
ATOM 4485 N N . ALA B 1 15 ? -12.391 54.938 -11.773 1 39.31 15 ALA B N 1
ATOM 4486 C CA . ALA B 1 15 ? -12.352 54.094 -12.953 1 39.31 15 ALA B CA 1
ATOM 4487 C C . ALA B 1 15 ? -13.102 52.781 -12.711 1 39.31 15 ALA B C 1
ATOM 4489 O O . ALA B 1 15 ? -13.062 52.219 -11.602 1 39.31 15 ALA B O 1
ATOM 4490 N N . SER B 1 16 ? -14.203 52.531 -13.266 1 49.31 16 SER B N 1
ATOM 4491 C CA . SER B 1 16 ? -15.102 51.375 -13.242 1 49.31 16 SER B CA 1
ATOM 4492 C C . SER B 1 16 ? -14.328 50.062 -13.07 1 49.31 16 SER B C 1
ATOM 4494 O O . SER B 1 16 ? -13.586 49.656 -13.969 1 49.31 16 SER B O 1
ATOM 4496 N N . ILE B 1 17 ? -13.773 49.812 -11.984 1 62.47 17 ILE B N 1
ATOM 4497 C CA . ILE B 1 17 ? -13.086 48.594 -11.656 1 62.47 17 ILE B CA 1
ATOM 4498 C C . ILE B 1 17 ? -13.906 47.375 -12.141 1 62.47 17 ILE B C 1
ATOM 4500 O O . ILE B 1 17 ? -15.078 47.25 -11.766 1 62.47 17 ILE B O 1
ATOM 4504 N N . ASP B 1 18 ? -13.609 46.969 -13.242 1 75.62 18 ASP B N 1
ATOM 4505 C CA . ASP B 1 18 ? -14.242 45.781 -13.797 1 75.62 18 ASP B CA 1
ATOM 4506 C C . ASP B 1 18 ? -14.039 44.562 -12.883 1 75.62 18 ASP B C 1
ATOM 4508 O O . ASP B 1 18 ? -13.031 43.875 -12.992 1 75.62 18 ASP B O 1
ATOM 4512 N N . GLU B 1 19 ? -14.992 44.5 -11.969 1 80.19 19 GLU B N 1
ATOM 4513 C CA . GLU B 1 19 ? -14.945 43.406 -10.977 1 80.19 19 GLU B CA 1
ATOM 4514 C C . GLU B 1 19 ? -14.875 42.062 -11.648 1 80.19 19 GLU B C 1
ATOM 4516 O O . GLU B 1 19 ? -14.234 41.125 -11.133 1 80.19 19 GLU B O 1
ATOM 4521 N N . ASP B 1 20 ? -15.469 42.062 -12.734 1 81.69 20 ASP B N 1
ATOM 4522 C CA . ASP B 1 20 ? -15.461 40.781 -13.438 1 81.69 20 ASP B CA 1
ATOM 4523 C C . ASP B 1 20 ? -14.055 40.406 -13.914 1 81.69 20 ASP B C 1
ATOM 4525 O O . ASP B 1 20 ? -13.664 39.25 -13.883 1 81.69 20 ASP B O 1
ATOM 4529 N N . LYS B 1 21 ? -13.406 41.469 -14.32 1 86.19 21 LYS B N 1
ATOM 4530 C CA . LYS B 1 21 ? -12.039 41.219 -14.766 1 86.19 21 LYS B CA 1
ATOM 4531 C C . LYS B 1 21 ? -11.148 40.781 -13.602 1 86.19 21 LYS B C 1
ATOM 4533 O O . LYS B 1 21 ? -10.266 39.938 -13.758 1 86.19 21 LYS B O 1
ATOM 4538 N N . LEU B 1 22 ? -11.336 41.344 -12.469 1 90.31 22 LEU B N 1
ATOM 4539 C CA . LEU B 1 22 ? -10.562 41 -11.281 1 90.31 22 LEU B CA 1
ATOM 4540 C C . LEU B 1 22 ? -10.812 39.531 -10.891 1 90.31 22 LEU B C 1
ATOM 4542 O O . LEU B 1 22 ? -9.875 38.812 -10.523 1 90.31 22 LEU B O 1
ATOM 4546 N N . ARG B 1 23 ? -12.016 39.156 -11.031 1 90.88 23 ARG B N 1
ATOM 4547 C CA . ARG B 1 23 ? -12.367 37.781 -10.68 1 90.88 23 ARG B CA 1
ATOM 4548 C C . ARG B 1 23 ? -11.773 36.781 -11.68 1 90.88 23 ARG B C 1
ATOM 4550 O O . ARG B 1 23 ? -11.391 35.688 -11.305 1 90.88 23 ARG B O 1
ATOM 4557 N N . GLU B 1 24 ? -11.781 37.25 -12.828 1 88.88 24 GLU B N 1
ATOM 4558 C CA . GLU B 1 24 ? -11.133 36.438 -13.836 1 88.88 24 GLU B CA 1
ATOM 4559 C C . GLU B 1 24 ? -9.641 36.25 -13.547 1 88.88 24 GLU B C 1
ATOM 4561 O O . GLU B 1 24 ? -9.094 35.156 -13.695 1 88.88 24 GLU B O 1
ATOM 4566 N N . THR B 1 25 ? -9.047 37.406 -13.234 1 91.06 25 THR B N 1
ATOM 4567 C CA . THR B 1 25 ? -7.629 37.344 -12.891 1 91.06 25 THR B CA 1
ATOM 4568 C C . THR B 1 25 ? -7.398 36.438 -11.68 1 91.06 25 THR B C 1
ATOM 4570 O O . THR B 1 25 ? -6.387 35.75 -11.609 1 91.06 25 THR B O 1
ATOM 4573 N N . PHE B 1 26 ? -8.25 36.469 -10.789 1 93.69 26 PHE B N 1
ATOM 4574 C CA . PHE B 1 26 ? -8.156 35.625 -9.602 1 93.69 26 PHE B CA 1
ATOM 4575 C C . PHE B 1 26 ? -8.219 34.156 -9.992 1 93.69 26 PHE B C 1
ATOM 4577 O O . PHE B 1 26 ? -7.434 33.344 -9.492 1 93.69 26 PHE B O 1
ATOM 4584 N N . GLN B 1 27 ? -9.141 33.812 -10.828 1 91.56 27 GLN B N 1
ATOM 4585 C CA . GLN B 1 27 ? -9.266 32.438 -11.281 1 91.56 27 GLN B CA 1
ATOM 4586 C C . GLN B 1 27 ? -8 31.969 -12 1 91.56 27 GLN B C 1
ATOM 4588 O O . GLN B 1 27 ? -7.574 30.812 -11.852 1 91.56 27 GLN B O 1
ATOM 4593 N N . LYS B 1 28 ? -7.465 32.844 -12.734 1 88.81 28 LYS B N 1
ATOM 4594 C CA . LYS B 1 28 ? -6.203 32.562 -13.406 1 88.81 28 LYS B CA 1
ATOM 4595 C C . LYS B 1 28 ? -5.09 32.312 -12.391 1 88.81 28 LYS B C 1
ATOM 4597 O O . LYS B 1 28 ? -4.246 31.422 -12.586 1 88.81 28 LYS B O 1
ATOM 4602 N N . ALA B 1 29 ? -5.066 33.062 -11.406 1 91.44 29 ALA B N 1
ATOM 4603 C CA . ALA B 1 29 ? -4.062 32.906 -10.359 1 91.44 29 ALA B CA 1
ATOM 4604 C C . ALA B 1 29 ? -4.184 31.562 -9.664 1 91.44 29 ALA B C 1
ATOM 4606 O O . ALA B 1 29 ? -3.178 30.906 -9.367 1 91.44 29 ALA B O 1
ATOM 4607 N N . LEU B 1 30 ? -5.414 31.188 -9.445 1 90.88 30 LEU B N 1
ATOM 4608 C CA . LEU B 1 30 ? -5.648 29.891 -8.789 1 90.88 30 LEU B CA 1
ATOM 4609 C C . LEU B 1 30 ? -5.203 28.75 -9.688 1 90.88 30 LEU B C 1
ATOM 4611 O O . LEU B 1 30 ? -4.676 27.734 -9.195 1 90.88 30 LEU B O 1
ATOM 4615 N N . LEU B 1 31 ? -5.469 28.891 -10.867 1 85.81 31 LEU B N 1
ATOM 4616 C CA . LEU B 1 31 ? -5.023 27.875 -11.812 1 85.81 31 LEU B CA 1
ATOM 4617 C C . LEU B 1 31 ? -3.502 27.781 -11.836 1 85.81 31 LEU B C 1
ATOM 4619 O O . LEU B 1 31 ? -2.939 26.688 -11.898 1 85.81 31 LEU B O 1
ATOM 4623 N N . SER B 1 32 ? -2.914 28.906 -11.797 1 84.19 32 SER B N 1
ATOM 4624 C CA . SER B 1 32 ? -1.456 28.953 -11.734 1 84.19 32 SER B CA 1
ATOM 4625 C C . SER B 1 32 ? -0.938 28.297 -10.453 1 84.19 32 SER B C 1
ATOM 4627 O O . SER B 1 32 ? 0.085 27.609 -10.477 1 84.19 32 SER B O 1
ATOM 4629 N N . ALA B 1 33 ? -1.63 28.516 -9.445 1 85.94 33 ALA B N 1
ATOM 4630 C CA . ALA B 1 33 ? -1.247 27.906 -8.172 1 85.94 33 ALA B CA 1
ATOM 4631 C C . ALA B 1 33 ? -1.401 26.391 -8.219 1 85.94 33 ALA B C 1
ATOM 4633 O O . ALA B 1 33 ? -0.578 25.656 -7.66 1 85.94 33 ALA B O 1
ATOM 4634 N N . LYS B 1 34 ? -2.459 25.922 -8.867 1 77.44 34 LYS B N 1
ATOM 4635 C CA . LYS B 1 34 ? -2.697 24.5 -9.008 1 77.44 34 LYS B CA 1
ATOM 4636 C C . LYS B 1 34 ? -1.57 23.828 -9.797 1 77.44 34 LYS B C 1
ATOM 4638 O O . LYS B 1 34 ? -1.221 22.672 -9.531 1 77.44 34 LYS B O 1
ATOM 4643 N N . LYS B 1 35 ? -1.018 24.625 -10.617 1 69.19 35 LYS B N 1
ATOM 4644 C CA . LYS B 1 35 ? 0.101 24.125 -11.414 1 69.19 35 LYS B CA 1
ATOM 4645 C C . LYS B 1 35 ? 1.433 24.391 -10.719 1 69.19 35 LYS B C 1
ATOM 4647 O O . LYS B 1 35 ? 2.498 24.219 -11.312 1 69.19 35 LYS B O 1
ATOM 4652 N N . GLU B 1 36 ? 1.265 24.938 -9.547 1 70.81 36 GLU B N 1
ATOM 4653 C CA . GLU B 1 36 ? 2.391 25.219 -8.664 1 70.81 36 GLU B CA 1
ATOM 4654 C C . GLU B 1 36 ? 3.289 26.312 -9.242 1 70.81 36 GLU B C 1
ATOM 4656 O O . GLU B 1 36 ? 4.496 26.328 -8.984 1 70.81 36 GLU B O 1
ATOM 4661 N N . ALA B 1 37 ? 2.855 26.984 -10.211 1 79.81 37 ALA B N 1
ATOM 4662 C CA . ALA B 1 37 ? 3.512 28.203 -10.672 1 79.81 37 ALA B CA 1
ATOM 4663 C C . ALA B 1 37 ? 3.316 29.344 -9.68 1 79.81 37 ALA B C 1
ATOM 4665 O O . ALA B 1 37 ? 2.564 30.281 -9.945 1 79.81 37 ALA B O 1
ATOM 4666 N N . TRP B 1 38 ? 4.031 29.375 -8.625 1 85.38 38 TRP B N 1
ATOM 4667 C CA . TRP B 1 38 ? 3.758 30.219 -7.461 1 85.38 38 TRP B CA 1
ATOM 4668 C C . TRP B 1 38 ? 4.059 31.672 -7.758 1 85.38 38 TRP B C 1
ATOM 4670 O O . TRP B 1 38 ? 3.289 32.562 -7.375 1 85.38 38 TRP B O 1
ATOM 4680 N N . ASN B 1 39 ? 5.152 31.922 -8.438 1 85.62 39 ASN B N 1
ATOM 4681 C CA . ASN B 1 39 ? 5.52 33.312 -8.727 1 85.62 39 ASN B CA 1
ATOM 4682 C C . ASN B 1 39 ? 4.484 33.969 -9.625 1 85.62 39 ASN B C 1
ATOM 4684 O O . ASN B 1 39 ? 4.125 35.125 -9.398 1 85.62 39 ASN B O 1
ATOM 4688 N N . GLU B 1 40 ? 4.152 33.188 -10.57 1 87.56 40 GLU B N 1
ATOM 4689 C CA . GLU B 1 40 ? 3.135 33.719 -11.477 1 87.56 40 GLU B CA 1
ATOM 4690 C C . GLU B 1 40 ? 1.822 33.969 -10.742 1 87.56 40 GLU B C 1
ATOM 4692 O O . GLU B 1 40 ? 1.193 35 -10.93 1 87.56 40 GLU B O 1
ATOM 4697 N N . SER B 1 41 ? 1.453 33.062 -10 1 92.19 41 SER B N 1
ATOM 4698 C CA . SER B 1 41 ? 0.221 33.188 -9.227 1 92.19 41 SER B CA 1
ATOM 4699 C C . SER B 1 41 ? 0.286 34.406 -8.297 1 92.19 41 SER B C 1
ATOM 4701 O O . SER B 1 41 ? -0.665 35.188 -8.211 1 92.19 41 SER B O 1
ATOM 4703 N N . PHE B 1 42 ? 1.365 34.562 -7.68 1 93.06 42 PHE B N 1
ATOM 4704 C CA . PHE B 1 42 ? 1.541 35.656 -6.73 1 93.06 42 PHE B CA 1
ATOM 4705 C C . PHE B 1 42 ? 1.454 37 -7.434 1 93.06 42 PHE B C 1
ATOM 4707 O O . PHE B 1 42 ? 0.845 37.938 -6.918 1 93.06 42 PHE B O 1
ATOM 4714 N N . SER B 1 43 ? 2.068 37.062 -8.562 1 92.06 43 SER B N 1
ATOM 4715 C CA . SER B 1 43 ? 2.041 38.281 -9.344 1 92.06 43 SER B CA 1
ATOM 4716 C C . SER B 1 43 ? 0.621 38.656 -9.773 1 92.06 43 SER B C 1
ATOM 4718 O O . SER B 1 43 ? 0.226 39.812 -9.719 1 92.06 43 SER B O 1
ATOM 4720 N N . GLN B 1 44 ? -0.065 37.719 -10.148 1 92.94 44 GLN B N 1
ATOM 4721 C CA . GLN B 1 44 ? -1.448 37.938 -10.562 1 92.94 44 GLN B CA 1
ATOM 4722 C C . GLN B 1 44 ? -2.301 38.406 -9.391 1 92.94 44 GLN B C 1
ATOM 4724 O O . GLN B 1 44 ? -3.131 39.312 -9.547 1 92.94 44 GLN B O 1
ATOM 4729 N N . LEU B 1 45 ? -2.055 37.875 -8.281 1 94.88 45 LEU B N 1
ATOM 4730 C CA . LEU B 1 45 ? -2.812 38.25 -7.102 1 94.88 45 LEU B CA 1
ATOM 4731 C C . LEU B 1 45 ? -2.447 39.688 -6.668 1 94.88 45 LEU B C 1
ATOM 4733 O O . LEU B 1 45 ? -3.32 40.469 -6.293 1 94.88 45 LEU B O 1
ATOM 4737 N N . THR B 1 46 ? -1.185 39.938 -6.707 1 93.06 46 THR B N 1
ATOM 4738 C CA . THR B 1 46 ? -0.737 41.25 -6.309 1 93.06 46 THR B CA 1
ATOM 4739 C C . THR B 1 46 ? -1.262 42.312 -7.27 1 93.06 46 THR B C 1
ATOM 4741 O O . THR B 1 46 ? -1.525 43.469 -6.871 1 93.06 46 THR B O 1
ATOM 4744 N N . GLU B 1 47 ? -1.405 41.906 -8.477 1 91.5 47 GLU B N 1
ATOM 4745 C CA . GLU B 1 47 ? -2.016 42.812 -9.438 1 91.5 47 GLU B CA 1
ATOM 4746 C C . GLU B 1 47 ? -3.426 43.219 -9.008 1 91.5 47 GLU B C 1
ATOM 4748 O O . GLU B 1 47 ? -3.822 44.375 -9.148 1 91.5 47 GLU B O 1
ATOM 4753 N N . ILE B 1 48 ? -4.109 42.281 -8.539 1 92.19 48 ILE B N 1
ATOM 4754 C CA . ILE B 1 48 ? -5.461 42.562 -8.062 1 92.19 48 ILE B CA 1
ATOM 4755 C C . ILE B 1 48 ? -5.418 43.562 -6.902 1 92.19 48 ILE B C 1
ATOM 4757 O O . ILE B 1 48 ? -6.246 44.469 -6.832 1 92.19 48 ILE B O 1
ATOM 4761 N N . ILE B 1 49 ? -4.508 43.406 -6.031 1 91.69 49 ILE B N 1
ATOM 4762 C CA . ILE B 1 49 ? -4.379 44.281 -4.863 1 91.69 49 ILE B CA 1
ATOM 4763 C C . ILE B 1 49 ? -4.031 45.719 -5.305 1 91.69 49 ILE B C 1
ATOM 4765 O O . ILE B 1 49 ? -4.531 46.688 -4.738 1 91.69 49 ILE B O 1
ATOM 4769 N N . ASN B 1 50 ? -3.244 45.781 -6.297 1 89.12 50 ASN B N 1
ATOM 4770 C CA . ASN B 1 50 ? -2.83 47.094 -6.797 1 89.12 50 ASN B CA 1
ATOM 4771 C C . ASN B 1 50 ? -3.986 47.844 -7.461 1 89.12 50 ASN B C 1
ATOM 4773 O O . ASN B 1 50 ? -4.09 49.062 -7.355 1 89.12 50 ASN B O 1
ATOM 4777 N N . ILE B 1 51 ? -4.734 47.062 -8.203 1 87.25 51 ILE B N 1
ATOM 4778 C CA . ILE B 1 51 ? -5.902 47.688 -8.844 1 87.25 51 ILE B CA 1
ATOM 4779 C C . ILE B 1 51 ? -6.918 48.094 -7.777 1 87.25 51 ILE B C 1
ATOM 4781 O O . ILE B 1 51 ? -7.523 49.156 -7.863 1 87.25 51 ILE B O 1
ATOM 4785 N N . GLY B 1 52 ? -7.059 47.219 -6.742 1 84.38 52 GLY B N 1
ATOM 4786 C CA . GLY B 1 52 ? -7.941 47.531 -5.625 1 84.38 52 GLY B CA 1
ATOM 4787 C C . GLY B 1 52 ? -9.391 47.156 -5.891 1 84.38 52 GLY B C 1
ATOM 4788 O O . GLY B 1 52 ? -9.805 47.062 -7.043 1 84.38 52 GLY B O 1
ATOM 4789 N N . THR B 1 53 ? -10.062 46.812 -4.844 1 86.69 53 THR B N 1
ATOM 4790 C CA . THR B 1 53 ? -11.492 46.5 -4.91 1 86.69 53 THR B CA 1
ATOM 4791 C C . THR B 1 53 ? -12.195 46.938 -3.623 1 86.69 53 THR B C 1
ATOM 4793 O O . THR B 1 53 ? -11.562 47.031 -2.566 1 86.69 53 THR B O 1
ATOM 4796 N N . THR B 1 54 ? -13.508 47.25 -3.84 1 84.44 54 THR B N 1
ATOM 4797 C CA . THR B 1 54 ? -14.305 47.625 -2.674 1 84.44 54 THR B CA 1
ATOM 4798 C C . THR B 1 54 ? -14.984 46.375 -2.082 1 84.44 54 THR B C 1
ATOM 4800 O O . THR B 1 54 ? -15.625 46.469 -1.033 1 84.44 54 THR B O 1
ATOM 4803 N N . ASP B 1 55 ? -14.93 45.312 -2.74 1 90 55 ASP B N 1
ATOM 4804 C CA . ASP B 1 55 ? -15.453 44.031 -2.232 1 90 55 ASP B CA 1
ATOM 4805 C C . ASP B 1 55 ? -14.523 43.438 -1.181 1 90 55 ASP B C 1
ATOM 4807 O O . ASP B 1 55 ? -13.633 42.656 -1.508 1 90 55 ASP B O 1
ATOM 4811 N N . ILE B 1 56 ? -14.789 43.719 0.024 1 90.06 56 ILE B N 1
ATOM 4812 C CA . ILE B 1 56 ? -13.898 43.375 1.124 1 90.06 56 ILE B CA 1
ATOM 4813 C C . ILE B 1 56 ? -13.789 41.844 1.251 1 90.06 56 ILE B C 1
ATOM 4815 O O . ILE B 1 56 ? -12.703 41.312 1.45 1 90.06 56 ILE B O 1
ATOM 4819 N N . PRO B 1 57 ? -14.93 41.125 1.126 1 90.81 57 PRO B N 1
ATOM 4820 C CA . PRO B 1 57 ? -14.812 39.656 1.184 1 90.81 57 PRO B CA 1
ATOM 4821 C C . PRO B 1 57 ? -13.898 39.094 0.094 1 90.81 57 PRO B C 1
ATOM 4823 O O . PRO B 1 57 ? -13.109 38.188 0.357 1 90.81 57 PRO B O 1
ATOM 4826 N N . PHE B 1 58 ? -14.047 39.688 -0.969 1 91.88 58 PHE B N 1
ATOM 4827 C CA . PHE B 1 58 ? -13.195 39.25 -2.068 1 91.88 58 PHE B CA 1
ATOM 4828 C C . PHE B 1 58 ? -11.734 39.594 -1.798 1 91.88 58 PHE B C 1
ATOM 4830 O O . PHE B 1 58 ? -10.844 38.781 -2.014 1 91.88 58 PHE B O 1
ATOM 4837 N N . LEU B 1 59 ? -11.539 40.75 -1.396 1 91.75 59 LEU B N 1
ATOM 4838 C CA . LEU B 1 59 ? -10.188 41.188 -1.081 1 91.75 59 LEU B CA 1
ATOM 4839 C C . LEU B 1 59 ? -9.562 40.312 -0.003 1 91.75 59 LEU B C 1
ATOM 4841 O O . LEU B 1 59 ? -8.367 40 -0.052 1 91.75 59 LEU B O 1
ATOM 4845 N N . SER B 1 60 ? -10.273 39.906 0.983 1 93.44 60 SER B N 1
ATOM 4846 C CA . SER B 1 60 ? -9.805 39.031 2.039 1 93.44 60 SER B CA 1
ATOM 4847 C C . SER B 1 60 ? -9.32 37.688 1.468 1 93.44 60 SER B C 1
ATOM 4849 O O . SER B 1 60 ? -8.289 37.156 1.893 1 93.44 60 SER B O 1
ATOM 4851 N N . LYS B 1 61 ? -10.047 37.188 0.525 1 93.81 61 LYS B N 1
ATOM 4852 C CA . LYS B 1 61 ? -9.68 35.938 -0.134 1 93.81 61 LYS B CA 1
ATOM 4853 C C . LYS B 1 61 ? -8.359 36.094 -0.888 1 93.81 61 LYS B C 1
ATOM 4855 O O . LYS B 1 61 ? -7.539 35.156 -0.899 1 93.81 61 LYS B O 1
ATOM 4860 N N . VAL B 1 62 ? -8.266 37.219 -1.472 1 94.12 62 VAL B N 1
ATOM 4861 C CA . VAL B 1 62 ? -7.035 37.5 -2.209 1 94.12 62 VAL B CA 1
ATOM 4862 C C . VAL B 1 62 ? -5.852 37.531 -1.243 1 94.12 62 VAL B C 1
ATOM 4864 O O . VAL B 1 62 ? -4.801 36.938 -1.519 1 94.12 62 VAL B O 1
ATOM 4867 N N . TYR B 1 63 ? -5.988 38.156 -0.128 1 94.38 63 TYR B N 1
ATOM 4868 C CA . TYR B 1 63 ? -4.934 38.219 0.879 1 94.38 63 TYR B CA 1
ATOM 4869 C C . TYR B 1 63 ? -4.57 36.812 1.363 1 94.38 63 TYR B C 1
ATOM 4871 O O . TYR B 1 63 ? -3.393 36.5 1.533 1 94.38 63 TYR B O 1
ATOM 4879 N N . MET B 1 64 ? -5.547 36.094 1.617 1 95.38 64 MET B N 1
ATOM 4880 C CA . MET B 1 64 ? -5.34 34.719 2.08 1 95.38 64 MET B CA 1
ATOM 4881 C C . MET B 1 64 ? -4.473 33.938 1.097 1 95.38 64 MET B C 1
ATOM 4883 O O . MET B 1 64 ? -3.494 33.312 1.493 1 95.38 64 MET B O 1
ATOM 4887 N N . TRP B 1 65 ? -4.816 34 -0.093 1 94.5 65 TRP B N 1
ATOM 4888 C CA . TRP B 1 65 ? -4.09 33.25 -1.105 1 94.5 65 TRP B CA 1
ATOM 4889 C C . TRP B 1 65 ? -2.674 33.781 -1.275 1 94.5 65 TRP B C 1
ATOM 4891 O O . TRP B 1 65 ? -1.731 33.031 -1.488 1 94.5 65 TRP B O 1
ATOM 4901 N N . CYS B 1 66 ? -2.527 35.062 -1.216 1 92.69 66 CYS B N 1
ATOM 4902 C CA . CYS B 1 66 ? -1.188 35.625 -1.249 1 92.69 66 CYS B CA 1
ATOM 4903 C C . CYS B 1 66 ? -0.329 35.062 -0.118 1 92.69 66 CYS B C 1
ATOM 4905 O O . CYS B 1 66 ? 0.823 34.688 -0.335 1 92.69 66 CYS B O 1
ATOM 4907 N N . GLY B 1 67 ? -0.917 35 1.024 1 93.62 67 GLY B N 1
ATOM 4908 C CA . GLY B 1 67 ? -0.206 34.469 2.168 1 93.62 67 GLY B CA 1
ATOM 4909 C C . GLY B 1 67 ? 0.172 33 1.995 1 93.62 67 GLY B C 1
ATOM 4910 O O . GLY B 1 67 ? 1.304 32.625 2.287 1 93.62 67 GLY B O 1
ATOM 4911 N N . LEU B 1 68 ? -0.768 32.219 1.514 1 91.88 68 LEU B N 1
ATOM 4912 C CA . LEU B 1 68 ? -0.543 30.797 1.316 1 91.88 68 LEU B CA 1
ATOM 4913 C C . LEU B 1 68 ? 0.575 30.562 0.307 1 91.88 68 LEU B C 1
ATOM 4915 O O . LEU B 1 68 ? 1.429 29.688 0.515 1 91.88 68 LEU B O 1
ATOM 4919 N N . ILE B 1 69 ? 0.5 31.312 -0.706 1 88.38 69 ILE B N 1
ATOM 4920 C CA . ILE B 1 69 ? 1.514 31.156 -1.744 1 88.38 69 ILE B CA 1
ATOM 4921 C C . ILE B 1 69 ? 2.871 31.609 -1.206 1 88.38 69 ILE B C 1
ATOM 4923 O O . ILE B 1 69 ? 3.893 30.969 -1.471 1 88.38 69 ILE B O 1
ATOM 4927 N N . ALA B 1 70 ? 2.848 32.656 -0.494 1 88.62 70 ALA B N 1
ATOM 4928 C CA . ALA B 1 70 ? 4.082 33.125 0.131 1 88.62 70 ALA B CA 1
ATOM 4929 C C . ALA B 1 70 ? 4.66 32.062 1.07 1 88.62 70 ALA B C 1
ATOM 4931 O O . ALA B 1 70 ? 5.879 31.891 1.151 1 88.62 70 ALA B O 1
ATOM 4932 N N . MET B 1 71 ? 3.805 31.359 1.752 1 86.06 71 MET B N 1
ATOM 4933 C CA . MET B 1 71 ? 4.234 30.281 2.635 1 86.06 71 MET B CA 1
ATOM 4934 C C . MET B 1 71 ? 4.898 29.172 1.84 1 86.06 71 MET B C 1
ATOM 4936 O O . MET B 1 71 ? 5.922 28.625 2.262 1 86.06 71 MET B O 1
ATOM 4940 N N . LYS B 1 72 ? 4.258 28.844 0.748 1 78.88 72 LYS B N 1
ATOM 4941 C CA . LYS B 1 72 ? 4.809 27.797 -0.113 1 78.88 72 LYS B CA 1
ATOM 4942 C C . LYS B 1 72 ? 6.172 28.203 -0.662 1 78.88 72 LYS B C 1
ATOM 4944 O O . LYS B 1 72 ? 7.031 27.344 -0.898 1 78.88 72 LYS B O 1
ATOM 4949 N N . MET B 1 73 ? 6.348 29.469 -0.837 1 76 73 MET B N 1
ATOM 4950 C CA . MET B 1 73 ? 7.613 30 -1.332 1 76 73 MET B CA 1
ATOM 4951 C C . MET B 1 73 ? 8.586 30.266 -0.182 1 76 73 MET B C 1
ATOM 4953 O O . MET B 1 73 ? 9.648 30.859 -0.381 1 76 73 MET B O 1
ATOM 4957 N N . ASP B 1 74 ? 8.188 29.922 1.008 1 74.94 74 ASP B N 1
ATOM 4958 C CA . ASP B 1 74 ? 8.977 30.031 2.234 1 74.94 74 ASP B CA 1
ATOM 4959 C C . ASP B 1 74 ? 9.297 31.484 2.553 1 74.94 74 ASP B C 1
ATOM 4961 O O . ASP B 1 74 ? 10.398 31.812 3.004 1 74.94 74 ASP B O 1
ATOM 4965 N N . GLN B 1 75 ? 8.555 32.312 2.094 1 82.75 75 GLN B N 1
ATOM 4966 C CA . GLN B 1 75 ? 8.625 33.719 2.467 1 82.75 75 GLN B CA 1
ATOM 4967 C C . GLN B 1 75 ? 7.73 34.031 3.664 1 82.75 75 GLN B C 1
ATOM 4969 O O . GLN B 1 75 ? 6.641 34.594 3.508 1 82.75 75 GLN B O 1
ATOM 4974 N N . ILE B 1 76 ? 8.219 33.812 4.828 1 86.62 76 ILE B N 1
ATOM 4975 C CA . ILE B 1 76 ? 7.434 33.781 6.062 1 86.62 76 ILE B CA 1
ATOM 4976 C C . ILE B 1 76 ? 6.969 35.188 6.43 1 86.62 76 ILE B C 1
ATOM 4978 O O . ILE B 1 76 ? 5.82 35.375 6.836 1 86.62 76 ILE B O 1
ATOM 4982 N N . ASP B 1 77 ? 7.812 36.125 6.219 1 87.38 77 ASP B N 1
ATOM 4983 C CA . ASP B 1 77 ? 7.469 37.469 6.613 1 87.38 77 ASP B CA 1
ATOM 4984 C C . ASP B 1 77 ? 6.375 38.062 5.715 1 87.38 77 ASP B C 1
ATOM 4986 O O . ASP B 1 77 ? 5.457 38.719 6.191 1 87.38 77 ASP B O 1
ATOM 4990 N N . ILE B 1 78 ? 6.555 37.781 4.469 1 90.62 78 ILE B N 1
ATOM 4991 C CA . ILE B 1 78 ? 5.551 38.25 3.52 1 90.62 78 ILE B CA 1
ATOM 4992 C C . ILE B 1 78 ? 4.215 37.562 3.801 1 90.62 78 ILE B C 1
ATOM 4994 O O . ILE B 1 78 ? 3.16 38.188 3.75 1 90.62 78 ILE B O 1
ATOM 4998 N N . ALA B 1 79 ? 4.27 36.312 4.074 1 93.88 79 ALA B N 1
ATOM 4999 C CA . ALA B 1 79 ? 3.061 35.562 4.398 1 93.88 79 ALA B CA 1
ATOM 5000 C C . ALA B 1 79 ? 2.367 36.125 5.629 1 93.88 79 ALA B C 1
ATOM 5002 O O . ALA B 1 79 ? 1.146 36.312 5.641 1 93.88 79 ALA B O 1
ATOM 5003 N N . TYR B 1 80 ? 3.137 36.469 6.613 1 93.12 80 TYR B N 1
ATOM 5004 C CA . TYR B 1 80 ? 2.602 37.031 7.844 1 93.12 80 TYR B CA 1
ATOM 5005 C C . TYR B 1 80 ? 1.811 38.312 7.555 1 93.12 80 TYR B C 1
ATOM 5007 O O . TYR B 1 80 ? 0.699 38.5 8.062 1 93.12 80 TYR B O 1
ATOM 5015 N N . ASP B 1 81 ? 2.4 39.125 6.746 1 93.69 81 ASP B N 1
ATOM 5016 C CA . ASP B 1 81 ? 1.762 40.375 6.426 1 93.69 81 ASP B CA 1
ATOM 5017 C C . ASP B 1 81 ? 0.413 40.156 5.746 1 93.69 81 ASP B C 1
ATOM 5019 O O . ASP B 1 81 ? -0.572 40.812 6.078 1 93.69 81 ASP B O 1
ATOM 5023 N N . PHE B 1 82 ? 0.459 39.344 4.859 1 95.56 82 PHE B N 1
ATOM 5024 C CA . PHE B 1 82 ? -0.773 39.125 4.113 1 95.56 82 PHE B CA 1
ATOM 5025 C C . PHE B 1 82 ? -1.832 38.469 5 1 95.56 82 PHE B C 1
ATOM 5027 O O . PHE B 1 82 ? -3.02 38.781 4.887 1 95.56 82 PHE B O 1
ATOM 5034 N N . PHE B 1 83 ? -1.445 37.594 5.848 1 95.75 83 PHE B N 1
ATOM 5035 C CA . PHE B 1 83 ? -2.414 37 6.746 1 95.75 83 PHE B CA 1
ATOM 5036 C C . PHE B 1 83 ? -2.951 38 7.742 1 95.75 83 PHE B C 1
ATOM 5038 O O . PHE B 1 83 ? -4.117 37.938 8.141 1 95.75 83 PHE B O 1
ATOM 5045 N N . GLN B 1 84 ? -2.105 38.906 8.125 1 95 84 GLN B N 1
ATOM 5046 C CA . GLN B 1 84 ? -2.572 40 8.992 1 95 84 GLN B CA 1
ATOM 5047 C C . GLN B 1 84 ? -3.617 40.844 8.289 1 95 84 GLN B C 1
ATOM 5049 O O . GLN B 1 84 ? -4.621 41.25 8.898 1 95 84 GLN B O 1
ATOM 5054 N N . HIS B 1 85 ? -3.359 41.094 7.055 1 95.06 85 HIS B N 1
ATOM 5055 C CA . HIS B 1 85 ? -4.344 41.844 6.273 1 95.06 85 HIS B CA 1
ATOM 5056 C C . HIS B 1 85 ? -5.652 41.062 6.152 1 95.06 85 HIS B C 1
ATOM 5058 O O . HIS B 1 85 ? -6.734 41.625 6.219 1 95.06 85 HIS B O 1
ATOM 5064 N N . GLU B 1 86 ? -5.484 39.812 5.938 1 95.56 86 GLU B N 1
ATOM 5065 C CA . GLU B 1 86 ? -6.672 38.969 5.906 1 95.56 86 GLU B CA 1
ATOM 5066 C C . GLU B 1 86 ? -7.453 39.062 7.215 1 95.56 86 GLU B C 1
ATOM 5068 O O . GLU B 1 86 ? -8.68 39.219 7.203 1 95.56 86 GLU B O 1
ATOM 5073 N N . LEU B 1 87 ? -6.754 38.969 8.32 1 95.5 87 LEU B N 1
ATOM 5074 C CA . LEU B 1 87 ? -7.371 39 9.641 1 95.5 87 LEU B CA 1
ATOM 5075 C C . LEU B 1 87 ? -8.109 40.344 9.844 1 95.5 87 LEU B C 1
ATOM 5077 O O . LEU B 1 87 ? -9.242 40.344 10.32 1 95.5 87 LEU B O 1
ATOM 5081 N N . ASP B 1 88 ? -7.496 41.344 9.438 1 93.88 88 ASP B N 1
ATOM 5082 C CA . ASP B 1 88 ? -8.109 42.656 9.57 1 93.88 88 ASP B CA 1
ATOM 5083 C C . ASP B 1 88 ? -9.383 42.75 8.742 1 93.88 88 ASP B C 1
ATOM 5085 O O . ASP B 1 88 ? -10.383 43.312 9.195 1 93.88 88 ASP B O 1
ATOM 5089 N N . ALA B 1 89 ? -9.266 42.25 7.586 1 91.94 89 ALA B N 1
ATOM 5090 C CA . ALA B 1 89 ? -10.445 42.25 6.727 1 91.94 89 ALA B CA 1
ATOM 5091 C C . ALA B 1 89 ? -11.578 41.438 7.352 1 91.94 89 ALA B C 1
ATOM 5093 O O . ALA B 1 89 ? -12.734 41.875 7.332 1 91.94 89 ALA B O 1
ATOM 5094 N N . GLN B 1 90 ? -11.266 40.375 7.91 1 94 90 GLN B N 1
ATOM 5095 C CA . GLN B 1 90 ? -12.273 39.531 8.516 1 94 90 GLN B CA 1
ATOM 5096 C C . GLN B 1 90 ? -12.891 40.188 9.75 1 94 90 GLN B C 1
ATOM 5098 O O . GLN B 1 90 ? -14.086 40.062 10 1 94 90 GLN B O 1
ATOM 5103 N N . LYS B 1 91 ? -12.062 40.844 10.469 1 91.19 91 LYS B N 1
ATOM 5104 C CA . LYS B 1 91 ? -12.562 41.562 11.641 1 91.19 91 LYS B CA 1
ATOM 5105 C C . LYS B 1 91 ? -13.5 42.688 11.227 1 91.19 91 LYS B C 1
ATOM 5107 O O . LYS B 1 91 ? -14.539 42.906 11.859 1 91.19 91 LYS B O 1
ATOM 5112 N N . LEU B 1 92 ? -13.117 43.312 10.164 1 91 92 LEU B N 1
ATOM 5113 C CA . LEU B 1 92 ? -13.953 44.375 9.633 1 91 92 LEU B CA 1
ATOM 5114 C C . LEU B 1 92 ? -15.32 43.844 9.211 1 91 92 LEU B C 1
ATOM 5116 O O . LEU B 1 92 ? -16.328 44.531 9.352 1 91 92 LEU B O 1
ATOM 5120 N N . LEU B 1 93 ? -15.281 42.656 8.711 1 92.25 93 LEU B N 1
ATOM 5121 C CA . LEU B 1 93 ? -16.516 42.031 8.242 1 92.25 93 LEU B CA 1
ATOM 5122 C C . LEU B 1 93 ? -17.25 41.375 9.398 1 92.25 93 LEU B C 1
ATOM 5124 O O . LEU B 1 93 ? -18.344 40.844 9.211 1 92.25 93 LEU B O 1
ATOM 5128 N N . ASN B 1 94 ? -16.734 41.406 10.594 1 91.19 94 ASN B N 1
ATOM 5129 C CA . ASN B 1 94 ? -17.281 40.75 11.773 1 91.19 94 ASN B CA 1
ATOM 5130 C C . ASN B 1 94 ? -17.547 39.25 11.516 1 91.19 94 ASN B C 1
ATOM 5132 O O . ASN B 1 94 ? -18.578 38.719 11.945 1 91.19 94 ASN B O 1
ATOM 5136 N N . ASN B 1 95 ? -16.719 38.719 10.695 1 93.25 95 ASN B N 1
ATOM 5137 C CA . ASN B 1 95 ? -16.781 37.312 10.391 1 93.25 95 ASN B CA 1
ATOM 5138 C C . ASN B 1 95 ? -15.859 36.5 11.32 1 93.25 95 ASN B C 1
ATOM 5140 O O . ASN B 1 95 ? -14.672 36.344 11.031 1 93.25 95 ASN B O 1
ATOM 5144 N N . LEU B 1 96 ? -16.422 35.938 12.289 1 92.81 96 LEU B N 1
ATOM 5145 C CA . LEU B 1 96 ? -15.641 35.25 13.312 1 92.81 96 LEU B CA 1
ATOM 5146 C C . LEU B 1 96 ? -14.945 34 12.734 1 92.81 96 LEU B C 1
ATOM 5148 O O . LEU B 1 96 ? -13.781 33.75 13.031 1 92.81 96 LEU B O 1
ATOM 5152 N N . GLU B 1 97 ? -15.672 33.281 11.977 1 91.62 97 GLU B N 1
ATOM 5153 C CA . GLU B 1 97 ? -15.109 32.062 11.398 1 91.62 97 GLU B CA 1
ATOM 5154 C C . GLU B 1 97 ? -13.914 32.375 10.5 1 91.62 97 GLU B C 1
ATOM 5156 O O . GLU B 1 97 ? -12.883 31.703 10.562 1 91.62 97 GLU B O 1
ATOM 5161 N N . GLY B 1 98 ? -14.078 33.344 9.711 1 93.12 98 GLY B N 1
ATOM 5162 C CA . GLY B 1 98 ? -12.969 33.781 8.867 1 93.12 98 GLY B CA 1
ATOM 5163 C C . GLY B 1 98 ? -11.789 34.281 9.664 1 93.12 98 GLY B C 1
ATOM 5164 O O . GLY B 1 98 ? -10.633 34 9.328 1 93.12 98 GLY B O 1
ATOM 5165 N N . ALA B 1 99 ? -12.07 35.031 10.641 1 93.94 99 ALA B N 1
ATOM 5166 C CA . ALA B 1 99 ? -11.016 35.562 11.508 1 93.94 99 ALA B CA 1
ATOM 5167 C C . ALA B 1 99 ? -10.273 34.406 12.203 1 93.94 99 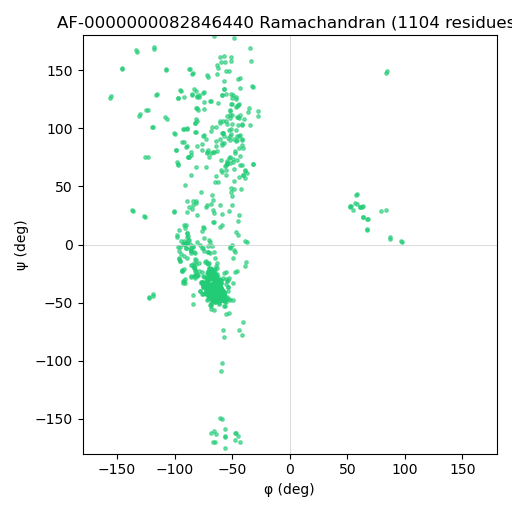ALA B C 1
ATOM 5169 O O . ALA B 1 99 ? -9.047 34.469 12.336 1 93.94 99 ALA B O 1
ATOM 5170 N N . ALA B 1 100 ? -11.055 33.5 12.648 1 94.88 100 ALA B N 1
ATOM 5171 C CA . ALA B 1 100 ? -10.453 32.344 13.32 1 94.88 100 ALA B CA 1
ATOM 5172 C C . ALA B 1 100 ? -9.461 31.641 12.406 1 94.88 100 ALA B C 1
ATOM 5174 O O . ALA B 1 100 ? -8.375 31.234 12.836 1 94.88 100 ALA B O 1
ATOM 5175 N N . GLN B 1 101 ? -9.828 31.484 11.211 1 94 101 GLN B N 1
ATOM 5176 C CA . GLN B 1 101 ? -8.953 30.828 10.242 1 94 101 GLN B CA 1
ATOM 5177 C C . GLN B 1 101 ? -7.695 31.641 10 1 94 101 GLN B C 1
ATOM 5179 O O . GLN B 1 101 ? -6.602 31.094 9.867 1 94 101 GLN B O 1
ATOM 5184 N N . ALA B 1 102 ? -7.871 32.875 9.906 1 94.06 102 ALA B N 1
ATOM 5185 C CA . ALA B 1 102 ? -6.719 33.75 9.734 1 94.06 102 ALA B CA 1
ATOM 5186 C C . ALA B 1 102 ? -5.781 33.656 10.938 1 94.06 102 ALA B C 1
ATOM 5188 O O . ALA B 1 102 ? -4.562 33.594 10.781 1 94.06 102 ALA B O 1
ATOM 5189 N N . TYR B 1 103 ? -6.336 33.719 12.133 1 94.94 103 TYR B N 1
ATOM 5190 C CA . TYR B 1 103 ? -5.543 33.562 13.344 1 94.94 103 TYR B CA 1
ATOM 5191 C C . TYR B 1 103 ? -4.723 32.281 13.273 1 94.94 103 TYR B C 1
ATOM 5193 O O . TYR B 1 103 ? -3.529 32.281 13.586 1 94.94 103 TYR B O 1
ATOM 5201 N N . LYS B 1 104 ? -5.324 31.203 12.891 1 94.56 104 LYS B N 1
ATOM 5202 C CA . LYS B 1 104 ? -4.66 29.891 12.859 1 94.56 104 LYS B CA 1
ATOM 5203 C C . LYS B 1 104 ? -3.492 29.906 11.875 1 94.56 104 LYS B C 1
ATOM 5205 O O . LYS B 1 104 ? -2.441 29.312 12.148 1 94.56 104 LYS B O 1
ATOM 5210 N N . ARG B 1 105 ? -3.711 30.531 10.805 1 94 105 ARG B N 1
ATOM 5211 C CA . ARG B 1 105 ? -2.635 30.625 9.82 1 94 105 ARG B CA 1
ATOM 5212 C C . ARG B 1 105 ? -1.454 31.406 10.359 1 94 105 ARG B C 1
ATOM 5214 O O . ARG B 1 105 ? -0.298 31.047 10.141 1 94 105 ARG B O 1
ATOM 5221 N N . ILE B 1 106 ? -1.731 32.469 11.016 1 94.25 106 ILE B N 1
ATOM 5222 C CA . ILE B 1 106 ? -0.684 33.281 11.617 1 94.25 106 ILE B CA 1
ATOM 5223 C C . ILE B 1 106 ? 0.022 32.5 12.719 1 94.25 106 ILE B C 1
ATOM 5225 O O . ILE B 1 106 ? 1.251 32.531 12.82 1 94.25 106 ILE B O 1
ATOM 5229 N N . ILE B 1 107 ? -0.764 31.812 13.445 1 94.38 107 ILE B N 1
ATOM 5230 C CA . ILE B 1 107 ? -0.221 31 14.531 1 94.38 107 ILE B CA 1
ATOM 5231 C C . ILE B 1 107 ? 0.721 29.938 13.953 1 94.38 107 ILE B C 1
ATOM 5233 O O . ILE B 1 107 ? 1.817 29.734 14.477 1 94.38 107 ILE B O 1
ATOM 5237 N N . GLU B 1 108 ? 0.278 29.328 12.93 1 92.12 108 GLU B N 1
ATOM 5238 C CA . GLU B 1 108 ? 1.106 28.312 12.289 1 92.12 108 GLU B CA 1
ATOM 5239 C C . GLU B 1 108 ? 2.455 28.875 11.867 1 92.12 108 GLU B C 1
ATOM 5241 O O . GLU B 1 108 ? 3.492 28.234 12.039 1 92.12 108 GLU B O 1
ATOM 5246 N N . LEU B 1 109 ? 2.455 30.031 11.359 1 90.56 109 LEU B N 1
ATOM 5247 C CA . LEU B 1 109 ? 3.686 30.688 10.93 1 90.56 109 LEU B CA 1
ATOM 5248 C C . LEU B 1 109 ? 4.594 30.969 12.117 1 90.56 109 LEU B C 1
ATOM 5250 O O . LEU B 1 109 ? 5.812 30.797 12.031 1 90.56 109 LEU B O 1
ATOM 5254 N N . ARG B 1 110 ? 4.016 31.375 13.117 1 91.38 110 ARG B N 1
ATOM 5255 C CA . ARG B 1 110 ? 4.793 31.703 14.312 1 91.38 110 ARG B CA 1
ATOM 5256 C C . ARG B 1 110 ? 5.383 30.453 14.938 1 91.38 110 ARG B C 1
ATOM 5258 O O . ARG B 1 110 ? 6.512 30.469 15.438 1 91.38 110 ARG B O 1
ATOM 5265 N N . VAL B 1 111 ? 4.637 29.438 14.93 1 91 111 VAL B N 1
ATOM 5266 C CA . VAL B 1 111 ? 5.125 28.156 15.453 1 91 111 VAL B CA 1
ATOM 5267 C C . VAL B 1 111 ? 6.297 27.672 14.602 1 91 111 VAL B C 1
ATOM 5269 O O . VAL B 1 111 ? 7.324 27.25 15.133 1 91 111 VAL B O 1
ATOM 5272 N N . LYS B 1 112 ? 6.152 27.797 13.375 1 82.5 112 LYS B N 1
ATOM 5273 C CA . LYS B 1 112 ? 7.199 27.375 12.453 1 82.5 112 LYS B CA 1
ATOM 5274 C C . LYS B 1 112 ? 8.484 28.172 12.664 1 82.5 112 LYS B C 1
ATOM 5276 O O . LYS B 1 112 ? 9.586 27.641 12.508 1 82.5 112 LYS B O 1
ATOM 5281 N N . SER B 1 113 ? 8.297 29.391 13 1 84.25 113 SER B N 1
ATOM 5282 C CA . SER B 1 113 ? 9.453 30.25 13.195 1 84.25 113 SER B CA 1
ATOM 5283 C C . SER B 1 113 ? 9.992 30.141 14.625 1 84.25 113 SER B C 1
ATOM 5285 O O . SER B 1 113 ? 10.945 30.828 14.984 1 84.25 113 SER B O 1
ATOM 5287 N N . GLY B 1 114 ? 9.344 29.406 15.477 1 87.31 114 GLY B N 1
ATOM 5288 C CA . GLY B 1 114 ? 9.805 29.172 16.828 1 87.31 114 GLY B CA 1
ATOM 5289 C C . GLY B 1 114 ? 9.367 30.234 17.812 1 87.31 114 GLY B C 1
ATOM 5290 O O . GLY B 1 114 ? 9.828 30.266 18.953 1 87.31 114 GLY B O 1
ATOM 5291 N N . ASN B 1 115 ? 8.57 31.141 17.344 1 91.94 115 ASN B N 1
ATOM 5292 C CA . ASN B 1 115 ? 8.055 32.188 18.234 1 91.94 115 ASN B CA 1
ATOM 5293 C C . ASN B 1 115 ? 6.805 31.719 18.969 1 91.94 115 ASN B C 1
ATOM 5295 O O . ASN B 1 115 ? 5.707 32.219 18.719 1 91.94 115 ASN B O 1
ATOM 5299 N N . PHE B 1 116 ? 6.98 30.953 20 1 94 116 PHE B N 1
ATOM 5300 C CA . PHE B 1 116 ? 5.875 30.312 20.703 1 94 116 PHE B CA 1
ATOM 5301 C C . PHE B 1 116 ? 5.145 31.312 21.578 1 94 116 PHE B C 1
ATOM 5303 O O . PHE B 1 116 ? 3.93 31.203 21.781 1 94 116 PHE B O 1
ATOM 5310 N N . ASN B 1 117 ? 5.871 32.25 22.078 1 94.06 117 ASN B N 1
ATOM 5311 C CA . ASN B 1 117 ? 5.227 33.25 22.922 1 94.06 117 ASN B CA 1
ATOM 5312 C C . ASN B 1 117 ? 4.16 34.031 22.156 1 94.06 117 ASN B C 1
ATOM 5314 O O . ASN B 1 117 ? 3.045 34.219 22.641 1 94.06 117 ASN B O 1
ATOM 5318 N N . ARG B 1 118 ? 4.586 34.438 21 1 94.44 118 ARG B N 1
ATOM 5319 C CA . ARG B 1 118 ? 3.613 35.156 20.188 1 94.44 118 ARG B CA 1
ATOM 5320 C C . ARG B 1 118 ? 2.475 34.25 19.766 1 94.44 118 ARG B C 1
ATOM 5322 O O . ARG B 1 118 ? 1.319 34.688 19.688 1 94.44 118 ARG B O 1
ATOM 5329 N N . ALA B 1 119 ? 2.771 33.062 19.406 1 96.12 119 ALA B N 1
ATOM 5330 C CA . ALA B 1 119 ? 1.749 32.094 19.016 1 96.12 119 ALA B CA 1
ATOM 5331 C C . ALA B 1 119 ? 0.726 31.891 20.125 1 96.12 119 ALA B C 1
ATOM 5333 O O . ALA B 1 119 ? -0.481 31.891 19.875 1 96.12 119 ALA B O 1
ATOM 5334 N N . LYS B 1 120 ? 1.179 31.75 21.359 1 95.81 120 LYS B N 1
ATOM 5335 C CA . LYS B 1 120 ? 0.292 31.562 22.5 1 95.81 120 LYS B CA 1
ATOM 5336 C C . LYS B 1 120 ? -0.587 32.781 22.734 1 95.81 120 LYS B C 1
ATOM 5338 O O . LYS B 1 120 ? -1.785 32.656 23 1 95.81 120 LYS B O 1
ATOM 5343 N N . SER B 1 121 ? 0.077 33.938 22.578 1 96.44 121 SER B N 1
ATOM 5344 C CA . SER B 1 121 ? -0.677 35.156 22.734 1 96.44 121 SER B CA 1
ATOM 5345 C C . SER B 1 121 ? -1.806 35.25 21.719 1 96.44 121 SER B C 1
ATOM 5347 O O . SER B 1 121 ? -2.926 35.656 22.062 1 96.44 121 SER B O 1
ATOM 5349 N N . LEU B 1 122 ? -1.466 34.906 20.531 1 95.56 122 LEU B N 1
ATOM 5350 C CA . LEU B 1 122 ? -2.473 34.938 19.469 1 95.56 122 LEU B CA 1
ATOM 5351 C C . LEU B 1 122 ? -3.574 33.906 19.75 1 95.56 122 LEU B C 1
ATOM 5353 O O . LEU B 1 122 ? -4.75 34.156 19.5 1 95.56 122 LEU B O 1
ATOM 5357 N N . GLY B 1 123 ? -3.197 32.75 20.25 1 95.62 123 GLY B N 1
ATOM 5358 C CA . GLY B 1 123 ? -4.184 31.75 20.641 1 95.62 123 GLY B CA 1
ATOM 5359 C C . GLY B 1 123 ? -5.152 32.25 21.703 1 95.62 123 GLY B C 1
ATOM 5360 O O . GLY B 1 123 ? -6.359 32.031 21.578 1 95.62 123 GLY B O 1
ATOM 5361 N N . LEU B 1 124 ? -4.625 32.906 22.641 1 95.44 124 LEU B N 1
ATOM 5362 C CA . LEU B 1 124 ? -5.445 33.438 23.719 1 95.44 124 LEU B CA 1
ATOM 5363 C C . LEU B 1 124 ? -6.352 34.562 23.203 1 95.44 124 LEU B C 1
ATOM 5365 O O . LEU B 1 124 ? -7.504 34.656 23.625 1 95.44 124 LEU B O 1
ATOM 5369 N N . GLU B 1 125 ? -5.773 35.344 22.281 1 94.88 125 GLU B N 1
ATOM 5370 C CA . GLU B 1 125 ? -6.586 36.375 21.656 1 94.88 125 GLU B CA 1
ATOM 5371 C C . GLU B 1 125 ? -7.773 35.781 20.906 1 94.88 125 GLU B C 1
ATOM 5373 O O . GLU B 1 125 ? -8.883 36.312 20.969 1 94.88 125 GLU B O 1
ATOM 5378 N N . LEU B 1 126 ? -7.516 34.75 20.219 1 95.38 126 LEU B N 1
ATOM 5379 C CA . LEU B 1 126 ? -8.57 34.094 19.453 1 95.38 126 LEU B CA 1
ATOM 5380 C C . LEU B 1 126 ? -9.633 33.531 20.391 1 95.38 126 LEU B C 1
ATOM 5382 O O . LEU B 1 126 ? -10.828 33.625 20.094 1 95.38 126 LEU B O 1
ATOM 5386 N N . ILE B 1 127 ? -9.258 32.906 21.5 1 94.56 127 ILE B N 1
ATOM 5387 C CA . ILE B 1 127 ? -10.211 32.375 22.469 1 94.56 127 ILE B CA 1
ATOM 5388 C C . ILE B 1 127 ? -11.07 33.531 23 1 94.56 127 ILE B C 1
ATOM 5390 O O . ILE B 1 127 ? -12.297 33.406 23.094 1 94.56 127 ILE B O 1
ATOM 5394 N N . GLY B 1 128 ? -10.43 34.625 23.328 1 93.94 128 GLY B N 1
ATOM 5395 C CA . GLY B 1 128 ? -11.156 35.781 23.812 1 93.94 128 GLY B CA 1
ATOM 5396 C C . GLY B 1 128 ? -12.18 36.312 22.828 1 93.94 128 GLY B C 1
ATOM 5397 O O . GLY B 1 128 ? -13.32 36.594 23.188 1 93.94 128 GLY B O 1
ATOM 5398 N N . LEU B 1 129 ? -11.703 36.375 21.594 1 93.31 129 LEU B N 1
ATOM 5399 C CA . LEU B 1 129 ? -12.602 36.844 20.547 1 93.31 129 LEU B CA 1
ATOM 5400 C C . LEU B 1 129 ? -13.797 35.906 20.391 1 93.31 129 LEU B C 1
ATOM 5402 O O . LEU B 1 129 ? -14.93 36.375 20.219 1 93.31 129 LEU B O 1
ATOM 5406 N N . ALA B 1 130 ? -13.57 34.656 20.438 1 94.12 130 ALA B N 1
ATOM 5407 C CA . ALA B 1 130 ? -14.633 33.656 20.281 1 94.12 130 ALA B CA 1
ATOM 5408 C C . ALA B 1 130 ? -15.578 33.688 21.469 1 94.12 130 ALA B C 1
ATOM 5410 O O . ALA B 1 130 ? -16.797 33.5 21.312 1 94.12 130 ALA B O 1
ATOM 5411 N N . GLN B 1 131 ? -15.023 33.844 22.625 1 92.75 131 GLN B N 1
ATOM 5412 C CA . GLN B 1 131 ? -15.844 33.906 23.828 1 92.75 131 GLN B CA 1
ATOM 5413 C C . GLN B 1 131 ? -16.75 35.156 23.812 1 92.75 131 GLN B C 1
ATOM 5415 O O . GLN B 1 131 ? -17.906 35.062 24.219 1 92.75 131 GLN B O 1
ATOM 5420 N N . ASP B 1 132 ? -16.172 36.25 23.312 1 92.88 132 ASP B N 1
ATOM 5421 C CA . ASP B 1 132 ? -16.953 37.469 23.203 1 92.88 132 ASP B CA 1
ATOM 5422 C C . ASP B 1 132 ? -18.156 37.281 22.297 1 92.88 132 ASP B C 1
ATOM 5424 O O . ASP B 1 132 ? -19.203 37.875 22.516 1 92.88 132 ASP B O 1
ATOM 5428 N N . LYS B 1 133 ? -17.953 36.469 21.359 1 92.75 133 LYS B N 1
ATOM 5429 C CA . LYS B 1 133 ? -19.031 36.25 20.406 1 92.75 133 LYS B CA 1
ATOM 5430 C C . LYS B 1 133 ? -19.875 35.031 20.797 1 92.75 133 LYS B C 1
ATOM 5432 O O . LYS B 1 133 ? -20.812 34.656 20.094 1 92.75 133 LYS B O 1
ATOM 5437 N N . ASN B 1 134 ? -19.594 34.375 21.938 1 89.81 134 ASN B N 1
ATOM 5438 C CA . ASN B 1 134 ? -20.312 33.219 22.516 1 89.81 134 ASN B CA 1
ATOM 5439 C C . ASN B 1 134 ? -20.453 32.094 21.5 1 89.81 134 ASN B C 1
ATOM 5441 O O . ASN B 1 134 ? -21.531 31.5 21.375 1 89.81 134 ASN B O 1
ATOM 5445 N N . ASP B 1 135 ? -19.578 31.938 20.688 1 91.19 135 ASP B N 1
ATOM 5446 C CA . ASP B 1 135 ? -19.516 30.828 19.766 1 91.19 135 ASP B CA 1
ATOM 5447 C C . ASP B 1 135 ? -18.75 29.641 20.359 1 91.19 135 ASP B C 1
ATOM 5449 O O . ASP B 1 135 ? -17.516 29.594 20.266 1 91.19 135 ASP B O 1
ATOM 5453 N N . LYS B 1 136 ? -19.438 28.672 20.859 1 86.88 136 LYS B N 1
ATOM 5454 C CA . LYS B 1 136 ? -18.828 27.562 21.594 1 86.88 136 LYS B CA 1
ATOM 5455 C C . LYS B 1 136 ? -17.953 26.703 20.688 1 86.88 136 LYS B C 1
ATOM 5457 O O . LYS B 1 136 ? -16.938 26.172 21.125 1 86.88 136 LYS B O 1
ATOM 5462 N N . GLU B 1 137 ? -18.359 26.562 19.5 1 88.06 137 GLU B N 1
ATOM 5463 C CA . GLU B 1 137 ? -17.609 25.734 18.562 1 88.06 137 GLU B CA 1
ATOM 5464 C C . GLU B 1 137 ? -16.266 26.375 18.219 1 88.06 137 GLU B C 1
ATOM 5466 O O . GLU B 1 137 ? -15.234 25.688 18.188 1 88.06 137 GLU B O 1
ATOM 5471 N N . VAL B 1 138 ? -16.266 27.672 18.062 1 91.25 138 VAL B N 1
ATOM 5472 C CA . VAL B 1 138 ? -15.023 28.375 17.734 1 91.25 138 VAL B CA 1
ATOM 5473 C C . VAL B 1 138 ? -14.133 28.453 18.969 1 91.25 138 VAL B C 1
ATOM 5475 O O . VAL B 1 138 ? -12.906 28.406 18.875 1 91.25 138 VAL B O 1
ATOM 5478 N N . VAL B 1 139 ? -14.742 28.562 20.078 1 91.81 139 VAL B N 1
ATOM 5479 C CA . VAL B 1 139 ? -13.969 28.562 21.328 1 91.81 139 VAL B CA 1
ATOM 5480 C C . VAL B 1 139 ? -13.219 27.25 21.469 1 91.81 139 VAL B C 1
ATOM 5482 O O . VAL B 1 139 ? -12.023 27.234 21.766 1 91.81 139 VAL B O 1
ATOM 5485 N N . LEU B 1 140 ? -13.969 26.141 21.297 1 91.12 140 LEU B N 1
ATOM 5486 C CA . LEU B 1 140 ? -13.352 24.812 21.406 1 91.12 140 LEU B CA 1
ATOM 5487 C C . LEU B 1 140 ? -12.203 24.672 20.406 1 91.12 140 LEU B C 1
ATOM 5489 O O . LEU B 1 140 ? -11.125 24.203 20.766 1 91.12 140 LEU B O 1
ATOM 5493 N N . ASP B 1 141 ? -12.422 25.078 19.25 1 91.94 141 ASP B N 1
ATOM 5494 C CA . ASP B 1 141 ? -11.406 24.984 18.203 1 91.94 141 ASP B CA 1
ATOM 5495 C C . ASP B 1 141 ? -10.172 25.812 18.562 1 91.94 141 ASP B C 1
ATOM 5497 O O . ASP B 1 141 ? -9.039 25.391 18.328 1 91.94 141 ASP B O 1
ATOM 5501 N N . ALA B 1 142 ? -10.406 26.953 19.047 1 93.44 142 ALA B N 1
ATOM 5502 C CA . ALA B 1 142 ? -9.32 27.828 19.469 1 93.44 142 ALA B CA 1
ATOM 5503 C C . ALA B 1 142 ? -8.523 27.203 20.609 1 93.44 142 ALA B C 1
ATOM 5505 O O . ALA B 1 142 ? -7.293 27.297 20.641 1 93.44 142 ALA B O 1
ATOM 5506 N N . ARG B 1 143 ? -9.203 26.641 21.516 1 93.06 143 ARG B N 1
ATOM 5507 C CA . ARG B 1 143 ? -8.523 25.984 22.625 1 93.06 143 ARG B CA 1
ATOM 5508 C C . ARG B 1 143 ? -7.684 24.812 22.141 1 93.06 143 ARG B C 1
ATOM 5510 O O . ARG B 1 143 ? -6.574 24.594 22.625 1 93.06 143 ARG B O 1
ATOM 5517 N N . LEU B 1 144 ? -8.25 24.078 21.281 1 93.19 144 LEU B N 1
ATOM 5518 C CA . LEU B 1 144 ? -7.492 22.984 20.703 1 93.19 144 LEU B CA 1
ATOM 5519 C C . LEU B 1 144 ? -6.234 23.484 20 1 93.19 144 LEU B C 1
ATOM 5521 O O . LEU B 1 144 ? -5.176 22.875 20.094 1 93.19 144 LEU B O 1
ATOM 5525 N N . THR B 1 145 ? -6.367 24.562 19.328 1 94.5 145 THR B N 1
ATOM 5526 C CA . THR B 1 145 ? -5.219 25.172 18.688 1 94.5 145 THR B CA 1
ATOM 5527 C C . THR B 1 145 ? -4.156 25.562 19.719 1 94.5 145 THR B C 1
ATOM 5529 O O . THR B 1 145 ? -2.961 25.359 19.484 1 94.5 145 THR B O 1
ATOM 5532 N N . LEU B 1 146 ? -4.59 26.078 20.75 1 94.75 146 LEU B N 1
ATOM 5533 C CA . LEU B 1 146 ? -3.67 26.453 21.828 1 94.75 146 LEU B CA 1
ATOM 5534 C C . LEU B 1 146 ? -2.961 25.234 22.391 1 94.75 146 LEU B C 1
ATOM 5536 O O . LEU B 1 146 ? -1.762 25.281 22.672 1 94.75 146 LEU B O 1
ATOM 5540 N N . ILE B 1 147 ? -3.682 24.172 22.562 1 94.44 147 ILE B N 1
ATOM 5541 C CA . ILE B 1 147 ? -3.094 22.922 23.031 1 94.44 147 ILE B CA 1
ATOM 5542 C C . ILE B 1 147 ? -2.018 22.469 22.047 1 94.44 147 ILE B C 1
ATOM 5544 O O . ILE B 1 147 ? -0.935 22.047 22.469 1 94.44 147 ILE B O 1
ATOM 5548 N N . ASP B 1 148 ? -2.25 22.594 20.844 1 94.12 148 ASP B N 1
ATOM 5549 C CA . ASP B 1 148 ? -1.286 22.203 19.812 1 94.12 148 ASP B CA 1
ATOM 5550 C C . ASP B 1 148 ? -0.006 23.031 19.922 1 94.12 148 ASP B C 1
ATOM 5552 O O . ASP B 1 148 ? 1.092 22.516 19.703 1 94.12 148 ASP B O 1
ATOM 5556 N N . ILE B 1 149 ? -0.189 24.25 20.156 1 94.38 149 ILE B N 1
ATOM 5557 C CA . ILE B 1 149 ? 0.97 25.125 20.344 1 94.38 149 ILE B CA 1
ATOM 5558 C C . ILE B 1 149 ? 1.817 24.609 21.5 1 94.38 149 ILE B C 1
ATOM 5560 O O . ILE B 1 149 ? 3.041 24.5 21.391 1 94.38 149 ILE B O 1
ATOM 5564 N N . TYR B 1 150 ? 1.148 24.297 22.578 1 93.56 150 TYR B N 1
ATOM 5565 C CA . TYR B 1 150 ? 1.863 23.781 23.75 1 93.56 150 TYR B CA 1
ATOM 5566 C C . TYR B 1 150 ? 2.59 22.484 23.406 1 93.56 150 TYR B C 1
ATOM 5568 O O . TYR B 1 150 ? 3.727 22.281 23.844 1 93.56 150 TYR B O 1
ATOM 5576 N N . ILE B 1 151 ? 1.932 21.656 22.703 1 91.38 151 ILE B N 1
ATOM 5577 C CA . ILE B 1 151 ? 2.512 20.375 22.328 1 91.38 151 ILE B CA 1
ATOM 5578 C C . ILE B 1 151 ? 3.766 20.594 21.484 1 91.38 151 ILE B C 1
ATOM 5580 O O . ILE B 1 151 ? 4.82 20.031 21.766 1 91.38 151 ILE B O 1
ATOM 5584 N N . LYS B 1 152 ? 3.697 21.438 20.547 1 90.69 152 LYS B N 1
ATOM 5585 C CA . LYS B 1 152 ? 4.828 21.719 19.672 1 90.69 152 LYS B CA 1
ATOM 5586 C C . LYS B 1 152 ? 5.969 22.391 20.438 1 90.69 152 LYS B C 1
ATOM 5588 O O . LYS B 1 152 ? 7.141 22.125 20.156 1 90.69 152 LYS B O 1
ATOM 5593 N N . GLU B 1 153 ? 5.594 23.25 21.281 1 92.25 153 GLU B N 1
ATOM 5594 C CA . GLU B 1 153 ? 6.598 23.906 22.109 1 92.25 153 GLU B CA 1
ATOM 5595 C C . GLU B 1 153 ? 7.355 22.891 22.969 1 92.25 153 GLU B C 1
ATOM 5597 O O . GLU B 1 153 ? 8.57 23 23.141 1 92.25 153 GLU B O 1
ATOM 5602 N N . THR B 1 154 ? 6.652 21.922 23.484 1 90.06 154 THR B N 1
ATOM 5603 C CA . THR B 1 154 ? 7.258 20.891 24.312 1 90.06 154 THR B CA 1
ATOM 5604 C C . THR B 1 154 ? 8.266 20.078 23.5 1 90.06 154 THR B C 1
ATOM 5606 O O . THR B 1 154 ? 9.32 19.703 24.016 1 90.06 154 THR B O 1
ATOM 5609 N N . GLU B 1 155 ? 7.934 19.844 22.344 1 84.38 155 GLU B N 1
ATOM 5610 C CA . GLU B 1 155 ? 8.805 19.062 21.469 1 84.38 155 GLU B CA 1
ATOM 5611 C C . GLU B 1 155 ? 10.117 19.797 21.203 1 84.38 155 GLU B C 1
ATOM 5613 O O . GLU B 1 155 ? 11.164 19.156 21.016 1 84.38 155 GLU B O 1
ATOM 5618 N N . LYS B 1 156 ? 10.102 21.094 21.25 1 86.5 156 LYS B N 1
ATOM 5619 C CA . LYS B 1 156 ? 11.281 21.891 20.938 1 86.5 156 LYS B CA 1
ATOM 5620 C C . LYS B 1 156 ? 12.039 22.281 22.203 1 86.5 156 LYS B C 1
ATOM 5622 O O . LYS B 1 156 ? 13.172 22.766 22.125 1 86.5 156 LYS B O 1
ATOM 5627 N N . THR B 1 157 ? 11.398 22.047 23.25 1 87.69 157 THR B N 1
ATOM 5628 C CA . THR B 1 157 ? 12.016 22.391 24.531 1 87.69 157 THR B CA 1
ATOM 5629 C C . THR B 1 157 ? 12.922 21.266 25.016 1 87.69 157 THR B C 1
ATOM 5631 O O . THR B 1 157 ? 12.547 20.094 24.969 1 87.69 157 THR B O 1
ATOM 5634 N N . GLU B 1 158 ? 14.102 21.562 25.359 1 83 158 GLU B N 1
ATOM 5635 C CA . GLU B 1 158 ? 15.086 20.578 25.781 1 83 158 GLU B CA 1
ATOM 5636 C C . GLU B 1 158 ? 15.047 20.359 27.281 1 83 158 GLU B C 1
ATOM 5638 O O . GLU B 1 158 ? 15.195 19.234 27.766 1 83 158 GLU B O 1
ATOM 5643 N N . ASN B 1 159 ? 14.727 21.422 28.062 1 86.56 159 ASN B N 1
ATOM 5644 C CA . ASN B 1 159 ? 14.727 21.375 29.516 1 86.56 159 ASN B CA 1
ATOM 5645 C C . ASN B 1 159 ? 13.516 20.609 30.047 1 86.56 159 ASN B C 1
ATOM 5647 O O . ASN B 1 159 ? 12.375 21.016 29.812 1 86.56 159 ASN B O 1
ATOM 5651 N N . ASP B 1 160 ? 13.734 19.688 30.938 1 84.44 160 ASP B N 1
ATOM 5652 C CA . ASP B 1 160 ? 12.688 18.797 31.422 1 84.44 160 ASP B CA 1
ATOM 5653 C C . ASP B 1 160 ? 11.711 19.531 32.344 1 84.44 160 ASP B C 1
ATOM 5655 O O . ASP B 1 160 ? 10.508 19.266 32.312 1 84.44 160 ASP B O 1
ATOM 5659 N N . GLU B 1 161 ? 12.281 20.375 33.125 1 87.12 161 GLU B N 1
ATOM 5660 C CA . GLU B 1 161 ? 11.406 21.125 34.031 1 87.12 161 GLU B CA 1
ATOM 5661 C C . GLU B 1 161 ? 10.477 22.047 33.25 1 87.12 161 GLU B C 1
ATOM 5663 O O . GLU B 1 161 ? 9.297 22.172 33.594 1 87.12 161 GLU B O 1
ATOM 5668 N N . GLU B 1 162 ? 11.016 22.688 32.25 1 89.19 162 GLU B N 1
ATOM 5669 C CA . GLU B 1 162 ? 10.211 23.562 31.406 1 89.19 162 GLU B CA 1
ATOM 5670 C C . GLU B 1 162 ? 9.18 22.75 30.625 1 89.19 162 GLU B C 1
ATOM 5672 O O . GLU B 1 162 ? 8.039 23.203 30.438 1 89.19 162 GLU B O 1
ATOM 5677 N N . LYS B 1 163 ? 9.508 21.609 30.234 1 87.25 163 LYS B N 1
ATOM 5678 C CA . LYS B 1 163 ? 8.602 20.719 29.516 1 87.25 163 LYS B CA 1
ATOM 5679 C C . LYS B 1 163 ? 7.391 20.359 30.375 1 87.25 163 LYS B C 1
ATOM 5681 O O . LYS B 1 163 ? 6.258 20.375 29.891 1 87.25 163 LYS B O 1
ATOM 5686 N N . LYS B 1 164 ? 7.715 20.094 31.562 1 85.69 164 LYS B N 1
ATOM 5687 C CA . LYS B 1 164 ? 6.641 19.703 32.469 1 85.69 164 LYS B CA 1
ATOM 5688 C C . LYS B 1 164 ? 5.652 20.859 32.656 1 85.69 164 LYS B C 1
ATOM 5690 O O . LYS B 1 164 ? 4.441 20.641 32.719 1 85.69 164 LYS B O 1
ATOM 5695 N N . SER B 1 165 ? 6.219 22.016 32.812 1 89.38 165 SER B N 1
ATOM 5696 C CA . SER B 1 165 ? 5.363 23.188 33 1 89.38 165 SER B CA 1
ATOM 5697 C C . SER B 1 165 ? 4.473 23.422 31.766 1 89.38 165 SER B C 1
ATOM 5699 O O . SER B 1 165 ? 3.283 23.719 31.922 1 89.38 165 SER B O 1
ATOM 5701 N N . ILE B 1 166 ? 5.035 23.297 30.625 1 89.56 166 ILE B N 1
ATOM 5702 C CA . ILE B 1 166 ? 4.297 23.484 29.391 1 89.56 166 ILE B CA 1
ATOM 5703 C C . ILE B 1 166 ? 3.215 22.406 29.266 1 89.56 166 ILE B C 1
ATOM 5705 O O . ILE B 1 166 ? 2.088 22.703 28.859 1 89.56 166 ILE B O 1
ATOM 5709 N N . PHE B 1 167 ? 3.518 21.25 29.719 1 87.44 167 PHE B N 1
ATOM 5710 C CA . PHE B 1 167 ? 2.562 20.141 29.656 1 87.44 167 PHE B CA 1
ATOM 5711 C C . PHE B 1 167 ? 1.39 20.391 30.594 1 87.44 167 PHE B C 1
ATOM 5713 O O . PHE B 1 167 ? 0.25 20.047 30.281 1 87.44 167 PHE B O 1
ATOM 5720 N N . GLU B 1 168 ? 1.731 20.906 31.672 1 89.94 168 GLU B N 1
ATOM 5721 C CA . GLU B 1 168 ? 0.665 21.203 32.625 1 89.94 168 GLU B CA 1
ATOM 5722 C C . GLU B 1 168 ? -0.314 22.219 32.062 1 89.94 168 GLU B C 1
ATOM 5724 O O . GLU B 1 168 ? -1.52 22.141 32.312 1 89.94 168 GLU B O 1
ATOM 5729 N N . GLU B 1 169 ? 0.211 23.172 31.359 1 91.56 169 GLU B N 1
ATOM 5730 C CA . GLU B 1 169 ? -0.658 24.156 30.734 1 91.56 169 GLU B CA 1
ATOM 5731 C C . GLU B 1 169 ? -1.53 23.516 29.656 1 91.56 169 GLU B C 1
ATOM 5733 O O . GLU B 1 169 ? -2.707 23.859 29.516 1 91.56 169 GLU B O 1
ATOM 5738 N N . ALA B 1 170 ? -0.966 22.625 28.906 1 92.25 170 ALA B N 1
ATOM 5739 C CA . ALA B 1 170 ? -1.724 21.906 27.891 1 92.25 170 ALA B CA 1
ATOM 5740 C C . ALA B 1 170 ? -2.84 21.078 28.516 1 92.25 170 ALA B C 1
ATOM 5742 O O . ALA B 1 170 ? -3.963 21.047 28.016 1 92.25 170 ALA B O 1
ATOM 5743 N N . LYS B 1 171 ? -2.547 20.453 29.641 1 90.19 171 LYS B N 1
ATOM 5744 C CA . LYS B 1 171 ? -3.533 19.641 30.344 1 90.19 171 LYS B CA 1
ATOM 5745 C C . LYS B 1 171 ? -4.672 20.5 30.891 1 90.19 171 LYS B C 1
ATOM 5747 O O . LYS B 1 171 ? -5.832 20.078 30.875 1 90.19 171 LYS B O 1
ATOM 5752 N N . ASN B 1 172 ? -4.254 21.609 31.344 1 91.12 172 ASN B N 1
ATOM 5753 C CA . ASN B 1 172 ? -5.27 22.547 31.828 1 91.12 172 ASN B CA 1
ATOM 5754 C C . ASN B 1 172 ? -6.242 22.938 30.719 1 91.12 172 ASN B C 1
ATOM 5756 O O . ASN B 1 172 ? -7.453 22.984 30.953 1 91.12 172 ASN B O 1
ATOM 5760 N N . GLN B 1 173 ? -5.688 23.281 29.594 1 90.75 173 GLN B N 1
ATOM 5761 C CA . GLN B 1 173 ? -6.539 23.625 28.469 1 90.75 173 GLN B CA 1
ATOM 5762 C C . GLN B 1 173 ? -7.402 22.438 28.047 1 90.75 173 GLN B C 1
ATOM 5764 O O . GLN B 1 173 ? -8.555 22.609 27.625 1 90.75 173 GLN B O 1
ATOM 5769 N N . LEU B 1 174 ? -6.93 21.25 28.156 1 91.38 174 LEU B N 1
ATOM 5770 C CA . LEU B 1 174 ? -7.668 20.047 27.812 1 91.38 174 LEU B CA 1
ATOM 5771 C C . LEU B 1 174 ? -8.859 19.859 28.75 1 91.38 174 LEU B C 1
ATOM 5773 O O . LEU B 1 174 ? -9.945 19.469 28.297 1 91.38 174 LEU B O 1
ATOM 5777 N N . ARG B 1 175 ? -8.633 20.109 29.953 1 89 175 ARG B N 1
ATOM 5778 C CA . ARG B 1 175 ? -9.719 20.016 30.938 1 89 175 ARG B CA 1
ATOM 5779 C C . ARG B 1 175 ? -10.836 21 30.609 1 89 175 ARG B C 1
ATOM 5781 O O . ARG B 1 175 ? -12.016 20.688 30.75 1 89 175 ARG B O 1
ATOM 5788 N N . LEU B 1 176 ? -10.461 22.156 30.141 1 89.31 176 LEU B N 1
ATOM 5789 C CA . LEU B 1 176 ? -11.438 23.172 29.766 1 89.31 176 LEU B CA 1
ATOM 5790 C C . LEU B 1 176 ? -12.227 22.719 28.547 1 89.31 176 LEU B C 1
ATOM 5792 O O . LEU B 1 176 ? -13.43 22.969 28.453 1 89.31 176 LEU B O 1
ATOM 5796 N N . CYS B 1 177 ? -11.523 22.062 27.625 1 89.38 177 CYS B N 1
ATOM 5797 C CA . CYS B 1 177 ? -12.195 21.547 26.438 1 89.38 177 CYS B CA 1
ATOM 5798 C C . CYS B 1 177 ? -13.195 20.453 26.828 1 89.38 177 CYS B C 1
ATOM 5800 O O . CYS B 1 177 ? -14.297 20.391 26.281 1 89.38 177 CYS B O 1
ATOM 5802 N N . ALA B 1 178 ? -12.773 19.578 27.672 1 82.69 178 ALA B N 1
ATOM 5803 C CA . ALA B 1 178 ? -13.625 18.469 28.094 1 82.69 178 ALA B CA 1
ATOM 5804 C C . ALA B 1 178 ? -14.883 18.969 28.781 1 82.69 178 ALA B C 1
ATOM 5806 O O . ALA B 1 178 ? -15.953 18.375 28.641 1 82.69 178 ALA B O 1
ATOM 5807 N N . ALA B 1 179 ? -14.695 20.062 29.453 1 79.31 179 ALA B N 1
ATOM 5808 C CA . ALA B 1 179 ? -15.836 20.641 30.156 1 79.31 179 ALA B CA 1
ATOM 5809 C C . ALA B 1 179 ? -16.812 21.281 29.172 1 79.31 179 ALA B C 1
ATOM 5811 O O . ALA B 1 179 ? -18.016 21.312 29.422 1 79.31 179 ALA B O 1
ATOM 5812 N N . GLU B 1 180 ? -16.359 21.734 28.078 1 73.44 180 GLU B N 1
ATOM 5813 C CA . GLU B 1 180 ? -17.172 22.453 27.109 1 73.44 180 GLU B CA 1
ATOM 5814 C C . GLU B 1 180 ? -17.734 21.5 26.047 1 73.44 180 GLU B C 1
ATOM 5816 O O . GLU B 1 180 ? -18.703 21.812 25.375 1 73.44 180 GLU B O 1
ATOM 5821 N N . SER B 1 181 ? -17.031 20.375 25.922 1 70.94 181 SER B N 1
ATOM 5822 C CA . SER B 1 181 ? -17.422 19.5 24.828 1 70.94 181 SER B CA 1
ATOM 5823 C C . SER B 1 181 ? -18.141 18.266 25.328 1 70.94 181 SER B C 1
ATOM 5825 O O . SER B 1 181 ? -18.062 17.922 26.516 1 70.94 181 SER B O 1
ATOM 5827 N N . GLU B 1 182 ? -19 17.797 24.516 1 66.19 182 GLU B N 1
ATOM 5828 C CA . GLU B 1 182 ? -19.609 16.5 24.812 1 66.19 182 GLU B CA 1
ATOM 5829 C C . GLU B 1 182 ? -18.547 15.406 24.922 1 66.19 182 GLU B C 1
ATOM 5831 O O . GLU B 1 182 ? -17.5 15.492 24.281 1 66.19 182 GLU B O 1
ATOM 5836 N N . SER B 1 183 ? -18.516 14.57 26.016 1 61.78 183 SER B N 1
ATOM 5837 C CA . SER B 1 183 ? -17.562 13.547 26.453 1 61.78 183 SER B CA 1
ATOM 5838 C C . SER B 1 183 ? -17.031 12.75 25.266 1 61.78 183 SER B C 1
ATOM 5840 O O . SER B 1 183 ? -15.977 12.117 25.359 1 61.78 183 SER B O 1
ATOM 5842 N N . SER B 1 184 ? -17.422 13.094 24.031 1 75.88 184 SER B N 1
ATOM 5843 C CA . SER B 1 184 ? -17.047 12.148 22.984 1 75.88 184 SER B CA 1
ATOM 5844 C C . SER B 1 184 ? -16.516 12.867 21.734 1 75.88 184 SER B C 1
ATOM 5846 O O . SER B 1 184 ? -16.562 12.32 20.641 1 75.88 184 SER B O 1
ATOM 5848 N N . ASN B 1 185 ? -15.875 14.086 21.969 1 87.88 185 ASN B N 1
ATOM 5849 C CA . ASN B 1 185 ? -15.336 14.75 20.781 1 87.88 185 ASN B CA 1
ATOM 5850 C C . ASN B 1 185 ? -13.984 14.172 20.375 1 87.88 185 ASN B C 1
ATOM 5852 O O . ASN B 1 185 ? -13.023 14.234 21.156 1 87.88 185 ASN B O 1
ATOM 5856 N N . PRO B 1 186 ? -13.93 13.594 19.188 1 90.88 186 PRO B N 1
ATOM 5857 C CA . PRO B 1 186 ? -12.711 12.875 18.797 1 90.88 186 PRO B CA 1
ATOM 5858 C C . PRO B 1 186 ? -11.5 13.805 18.656 1 90.88 186 PRO B C 1
ATOM 5860 O O . PRO B 1 186 ? -10.359 13.359 18.828 1 90.88 186 PRO B O 1
ATOM 5863 N N . LEU B 1 187 ? -11.68 15.078 18.453 1 91.44 187 LEU B N 1
ATOM 5864 C CA . LEU B 1 187 ? -10.57 16.016 18.344 1 91.44 187 LEU B CA 1
ATOM 5865 C C . LEU B 1 187 ? -9.93 16.266 19.703 1 91.44 187 LEU B C 1
ATOM 5867 O O . LEU B 1 187 ? -8.711 16.453 19.797 1 91.44 187 LEU B O 1
ATOM 5871 N N . VAL B 1 188 ? -10.719 16.312 20.688 1 91.56 188 VAL B N 1
ATOM 5872 C CA . VAL B 1 188 ? -10.227 16.469 22.047 1 91.56 188 VAL B CA 1
ATOM 5873 C C . VAL B 1 188 ? -9.484 15.211 22.469 1 91.56 188 VAL B C 1
ATOM 5875 O O . VAL B 1 188 ? -8.391 15.281 23.031 1 91.56 188 VAL B O 1
ATOM 5878 N N . LEU B 1 189 ? -10.102 14.086 22.125 1 92.5 189 LEU B N 1
ATOM 5879 C CA . LEU B 1 189 ? -9.516 12.797 22.484 1 92.5 189 LEU B CA 1
ATOM 5880 C C . LEU B 1 189 ? -8.141 12.633 21.828 1 92.5 189 LEU B C 1
ATOM 5882 O O . LEU B 1 189 ? -7.227 12.07 22.438 1 92.5 189 LEU B O 1
ATOM 5886 N N . MET B 1 190 ? -7.996 13.117 20.656 1 93.69 190 MET B N 1
ATOM 5887 C CA . MET B 1 190 ? -6.734 13 19.938 1 93.69 190 MET B CA 1
ATOM 5888 C C . MET B 1 190 ? -5.625 13.766 20.641 1 93.69 190 MET B C 1
ATOM 5890 O O . MET B 1 190 ? -4.488 13.289 20.719 1 93.69 190 MET B O 1
ATOM 5894 N N . ARG B 1 191 ? -5.945 14.914 21.094 1 93.12 191 ARG B N 1
ATOM 5895 C CA . ARG B 1 191 ? -4.949 15.703 21.812 1 93.12 191 ARG B CA 1
ATOM 5896 C C . ARG B 1 191 ? -4.637 15.094 23.172 1 93.12 191 ARG B C 1
ATOM 5898 O O . ARG B 1 191 ? -3.502 15.164 23.641 1 93.12 191 ARG B O 1
ATOM 5905 N N . GLU B 1 192 ? -5.656 14.57 23.781 1 91.31 192 GLU B N 1
ATOM 5906 C CA . GLU B 1 192 ? -5.414 13.844 25.016 1 91.31 192 GLU B CA 1
ATOM 5907 C C . GLU B 1 192 ? -4.469 12.672 24.797 1 91.31 192 GLU B C 1
ATOM 5909 O O . GLU B 1 192 ? -3.547 12.445 25.578 1 91.31 192 GLU B O 1
ATOM 5914 N N . ALA B 1 193 ? -4.73 11.984 23.719 1 94 193 ALA B N 1
ATOM 5915 C CA . ALA B 1 193 ? -3.879 10.844 23.375 1 94 193 ALA B CA 1
ATOM 5916 C C . ALA B 1 193 ? -2.436 11.289 23.156 1 94 193 ALA B C 1
ATOM 5918 O O . ALA B 1 193 ? -1.501 10.633 23.625 1 94 193 ALA B O 1
ATOM 5919 N N . LYS B 1 194 ? -2.277 12.375 22.484 1 92.31 194 LYS B N 1
ATOM 5920 C CA . LYS B 1 194 ? -0.938 12.883 22.188 1 92.31 194 LYS B CA 1
ATOM 5921 C C . LYS B 1 194 ? -0.204 13.273 23.469 1 92.31 194 LYS B C 1
ATOM 5923 O O . LYS B 1 194 ? 0.983 12.977 23.625 1 92.31 194 LYS B O 1
ATOM 5928 N N . ILE B 1 195 ? -0.881 13.883 24.328 1 89.94 195 ILE B N 1
ATOM 5929 C CA . ILE B 1 195 ? -0.289 14.297 25.594 1 89.94 195 ILE B CA 1
ATOM 5930 C C . ILE B 1 195 ? 0.082 13.07 26.422 1 89.94 195 ILE B C 1
ATOM 5932 O O . ILE B 1 195 ? 1.156 13.023 27.031 1 89.94 195 ILE B O 1
ATOM 5936 N N . GLU B 1 196 ? -0.79 12.07 26.375 1 90.12 196 GLU B N 1
ATOM 5937 C CA . GLU B 1 196 ? -0.499 10.828 27.094 1 90.12 196 GLU B CA 1
ATOM 5938 C C . GLU B 1 196 ? 0.731 10.133 26.516 1 90.12 196 GLU B C 1
ATOM 5940 O O . GLU B 1 196 ? 1.549 9.586 27.25 1 90.12 196 GLU B O 1
ATOM 5945 N N . ALA B 1 197 ? 0.848 10.156 25.281 1 89.94 197 ALA B N 1
ATOM 5946 C CA . ALA B 1 197 ? 2 9.539 24.641 1 89.94 197 ALA B CA 1
ATOM 5947 C C . ALA B 1 197 ? 3.293 10.266 25 1 89.94 197 ALA B C 1
ATOM 5949 O O . ALA B 1 197 ? 4.316 9.625 25.25 1 89.94 197 ALA B O 1
ATOM 5950 N N . MET B 1 198 ? 3.234 11.562 25.062 1 86.62 198 MET B N 1
ATOM 5951 C CA . MET B 1 198 ? 4.414 12.367 25.359 1 86.62 198 MET B CA 1
ATOM 5952 C C . MET B 1 198 ? 4.84 12.203 26.812 1 86.62 198 MET B C 1
ATOM 5954 O O . MET B 1 198 ? 6.012 12.367 27.141 1 86.62 198 MET B O 1
ATOM 5958 N N . THR B 1 199 ? 3.871 11.836 27.625 1 84.56 199 THR B N 1
ATOM 5959 C CA . THR B 1 199 ? 4.168 11.648 29.047 1 84.56 199 THR B CA 1
ATOM 5960 C C . THR B 1 199 ? 4.582 10.211 29.328 1 84.56 199 THR B C 1
ATOM 5962 O O . THR B 1 199 ? 4.832 9.844 30.469 1 84.56 199 THR B O 1
ATOM 5965 N N . GLY B 1 200 ? 4.551 9.359 28.328 1 84.75 200 GLY B N 1
ATOM 5966 C CA . GLY B 1 200 ? 5.047 7.996 28.453 1 84.75 200 GLY B CA 1
ATOM 5967 C C . GLY B 1 200 ? 3.947 6.984 28.719 1 84.75 200 GLY B C 1
ATOM 5968 O O . GLY B 1 200 ? 4.227 5.809 28.969 1 84.75 200 GLY B O 1
ATOM 5969 N N . ASN B 1 201 ? 2.748 7.422 28.75 1 90.06 201 ASN B N 1
ATOM 5970 C CA . ASN B 1 201 ? 1.631 6.5 28.938 1 90.06 201 ASN B CA 1
ATOM 5971 C C . ASN B 1 201 ? 1.137 5.953 27.594 1 90.06 201 ASN B C 1
ATOM 5973 O O . ASN B 1 201 ? 0.015 6.242 27.172 1 90.06 201 ASN B O 1
ATOM 5977 N N . ASP B 1 202 ? 1.866 5.074 27.062 1 91.5 202 ASP B N 1
ATOM 5978 C CA . ASP B 1 202 ? 1.646 4.617 25.703 1 91.5 202 ASP B CA 1
ATOM 5979 C C . ASP B 1 202 ? 0.385 3.76 25.594 1 91.5 202 ASP B C 1
ATOM 5981 O O . ASP B 1 202 ? -0.358 3.85 24.625 1 91.5 202 ASP B O 1
ATOM 5985 N N . SER B 1 203 ? 0.156 2.875 26.547 1 93.12 203 SER B N 1
ATOM 5986 C CA . SER B 1 203 ? -1.005 1.993 26.484 1 93.12 203 SER B CA 1
ATOM 5987 C C . SER B 1 203 ? -2.305 2.791 26.469 1 93.12 203 SER B C 1
ATOM 5989 O O . SER B 1 203 ? -3.188 2.521 25.656 1 93.12 203 SER B O 1
ATOM 5991 N N . ASN B 1 204 ? -2.326 3.781 27.391 1 94.12 204 ASN B N 1
ATOM 5992 C CA . ASN B 1 204 ? -3.514 4.629 27.422 1 94.12 204 ASN B CA 1
ATOM 5993 C C . ASN B 1 204 ? -3.633 5.461 26.141 1 94.12 204 ASN B C 1
ATOM 5995 O O . ASN B 1 204 ? -4.734 5.668 25.625 1 94.12 204 ASN B O 1
ATOM 5999 N N . ALA B 1 205 ? -2.547 6.02 25.703 1 95.12 205 ALA B N 1
ATOM 6000 C CA . ALA B 1 205 ? -2.537 6.805 24.469 1 95.12 205 ALA B CA 1
ATOM 6001 C C . ALA B 1 205 ? -3.086 5.992 23.297 1 95.12 205 ALA B C 1
ATOM 6003 O O . ALA B 1 205 ? -3.92 6.48 22.531 1 95.12 205 ALA B O 1
ATOM 6004 N N . GLU B 1 206 ? -2.66 4.77 23.172 1 95.5 206 GLU B N 1
ATOM 6005 C CA . GLU B 1 206 ? -3.102 3.914 22.078 1 95.5 206 GLU B CA 1
ATOM 6006 C C . GLU B 1 206 ? -4.602 3.637 22.172 1 95.5 206 GLU B C 1
ATOM 6008 O O . GLU B 1 206 ? -5.297 3.637 21.141 1 95.5 206 GLU B O 1
ATOM 6013 N N . THR B 1 207 ? -5.043 3.357 23.375 1 96.12 207 THR B N 1
ATOM 6014 C CA . THR B 1 207 ? -6.469 3.121 23.578 1 96.12 207 THR B CA 1
ATOM 6015 C C . THR B 1 207 ? -7.285 4.328 23.125 1 96.12 207 THR B C 1
ATOM 6017 O O . THR B 1 207 ? -8.32 4.18 22.484 1 96.12 207 THR B O 1
ATOM 6020 N N . LEU B 1 208 ? -6.809 5.496 23.5 1 94.94 208 LEU B N 1
ATOM 6021 C CA . LEU B 1 208 ? -7.492 6.727 23.125 1 94.94 208 LEU B CA 1
ATOM 6022 C C . LEU B 1 208 ? -7.477 6.918 21.609 1 94.94 208 LEU B C 1
ATOM 6024 O O . LEU B 1 208 ? -8.492 7.293 21.016 1 94.94 208 LEU B O 1
ATOM 6028 N N . TYR B 1 209 ? -6.363 6.668 20.953 1 96.38 209 TYR B N 1
ATOM 6029 C CA . TYR B 1 209 ? -6.285 6.781 19.5 1 96.38 209 TYR B CA 1
ATOM 6030 C C . TYR B 1 209 ? -7.227 5.793 18.828 1 96.38 209 TYR B C 1
ATOM 6032 O O . TYR B 1 209 ? -7.852 6.113 17.812 1 96.38 209 TYR B O 1
ATOM 6040 N N . ILE B 1 210 ? -7.312 4.605 19.328 1 95.31 210 ILE B N 1
ATOM 6041 C CA . ILE B 1 210 ? -8.195 3.594 18.766 1 95.31 210 ILE B CA 1
ATOM 6042 C C . ILE B 1 210 ? -9.648 4.059 18.875 1 95.31 210 ILE B C 1
ATOM 6044 O O . ILE B 1 210 ? -10.438 3.883 17.938 1 95.31 210 ILE B O 1
ATOM 6048 N N . GLN B 1 211 ? -9.969 4.652 19.984 1 94.88 211 GLN B N 1
ATOM 6049 C CA . GLN B 1 211 ? -11.305 5.223 20.141 1 94.88 211 GLN B CA 1
ATOM 6050 C C . GLN B 1 211 ? -11.555 6.309 19.094 1 94.88 211 GLN B C 1
ATOM 6052 O O . GLN B 1 211 ? -12.633 6.371 18.516 1 94.88 211 GLN B O 1
ATOM 6057 N N . CYS B 1 212 ? -10.57 7.129 18.891 1 95.81 212 CYS B N 1
ATOM 6058 C CA . CYS B 1 212 ? -10.672 8.164 17.875 1 95.81 212 CYS B CA 1
ATOM 6059 C C . CYS B 1 212 ? -10.914 7.559 16.5 1 95.81 212 CYS B C 1
ATOM 6061 O O . CYS B 1 212 ? -11.797 8.008 15.758 1 95.81 212 CYS B O 1
ATOM 6063 N N . ILE B 1 213 ? -10.188 6.535 16.188 1 95.69 213 ILE B N 1
ATOM 6064 C CA . ILE B 1 213 ? -10.281 5.875 14.891 1 95.69 213 ILE B CA 1
ATOM 6065 C C . ILE B 1 213 ? -11.695 5.336 14.695 1 95.69 213 ILE B C 1
ATOM 6067 O O . ILE B 1 213 ? -12.289 5.5 13.625 1 95.69 213 ILE B O 1
ATOM 6071 N N . ASN B 1 214 ? -12.211 4.727 15.719 1 93.06 214 ASN B N 1
ATOM 6072 C CA . ASN B 1 214 ? -13.562 4.184 15.641 1 93.06 214 ASN B CA 1
ATOM 6073 C C . ASN B 1 214 ? -14.594 5.277 15.359 1 93.06 214 ASN B C 1
ATOM 6075 O O . ASN B 1 214 ? -15.492 5.098 14.539 1 93.06 214 ASN B O 1
ATOM 6079 N N . ILE B 1 215 ? -14.43 6.395 16.031 1 93.69 215 ILE B N 1
ATOM 6080 C CA . ILE B 1 215 ? -15.359 7.508 15.852 1 93.69 215 ILE B CA 1
ATOM 6081 C C . ILE B 1 215 ? -15.188 8.102 14.461 1 93.69 215 ILE B C 1
ATOM 6083 O O . ILE B 1 215 ? -16.172 8.375 13.766 1 93.69 215 ILE B O 1
ATOM 6087 N N . PHE B 1 216 ? -13.984 8.273 14 1 94.69 216 PHE B N 1
ATOM 6088 C CA . PHE B 1 216 ? -13.719 8.867 12.695 1 94.69 216 PHE B CA 1
ATOM 6089 C C . PHE B 1 216 ? -14.211 7.949 11.578 1 94.69 216 PHE B C 1
ATOM 6091 O O . PHE B 1 216 ? -14.625 8.422 10.523 1 94.69 216 PHE B O 1
ATOM 6098 N N . ASN B 1 217 ? -14.117 6.68 11.812 1 92.38 217 ASN B N 1
ATOM 6099 C CA . ASN B 1 217 ? -14.664 5.742 10.836 1 92.38 217 ASN B CA 1
ATOM 6100 C C . ASN B 1 217 ? -16.156 5.938 10.641 1 92.38 217 ASN B C 1
ATOM 6102 O O . ASN B 1 217 ? -16.656 5.91 9.516 1 92.38 217 ASN B O 1
ATOM 6106 N N . LYS B 1 218 ? -16.828 6.141 11.766 1 88.5 218 LYS B N 1
ATOM 6107 C CA . LYS B 1 218 ? -18.266 6.391 11.688 1 88.5 218 LYS B CA 1
ATOM 6108 C C . LYS B 1 218 ? -18.562 7.695 10.953 1 88.5 218 LYS B C 1
ATOM 6110 O O . LYS B 1 218 ? -19.547 7.789 10.219 1 88.5 218 LYS B O 1
ATOM 6115 N N . MET B 1 219 ? -17.641 8.594 11.148 1 91 219 MET B N 1
ATOM 6116 C CA . MET B 1 219 ? -17.797 9.906 10.523 1 91 219 MET B CA 1
ATOM 6117 C C . MET B 1 219 ? -17.25 9.891 9.102 1 91 219 MET B C 1
ATOM 6119 O O . MET B 1 219 ? -17.359 10.883 8.375 1 91 219 MET B O 1
ATOM 6123 N N . LYS B 1 220 ? -16.609 8.82 8.68 1 88.62 220 LYS B N 1
ATOM 6124 C CA . LYS B 1 220 ? -15.992 8.648 7.367 1 88.62 220 LYS B CA 1
ATOM 6125 C C . LYS B 1 220 ? -14.945 9.734 7.109 1 88.62 220 LYS B C 1
ATOM 6127 O O . LYS B 1 220 ? -14.891 10.305 6.023 1 88.62 220 LYS B O 1
ATOM 6132 N N . ASN B 1 221 ? -14.266 10.125 8.164 1 92.75 221 ASN B N 1
ATOM 6133 C CA . ASN B 1 221 ? -13.18 11.094 8.062 1 92.75 221 ASN B CA 1
ATOM 6134 C C . ASN B 1 221 ? -11.836 10.406 7.871 1 92.75 221 ASN B C 1
ATOM 6136 O O . ASN B 1 221 ? -11.094 10.195 8.836 1 92.75 221 ASN B O 1
ATOM 6140 N N . LEU B 1 222 ? -11.438 10.133 6.695 1 92.19 222 LEU B N 1
ATOM 6141 C CA . LEU B 1 222 ? -10.242 9.375 6.355 1 92.19 222 LEU B CA 1
ATOM 6142 C C . LEU B 1 222 ? -8.984 10.172 6.688 1 92.19 222 LEU B C 1
ATOM 6144 O O . LEU B 1 222 ? -7.938 9.594 6.992 1 92.19 222 LEU B O 1
ATOM 6148 N N . GLU B 1 223 ? -9.055 11.477 6.664 1 93.25 223 GLU B N 1
ATOM 6149 C CA . GLU B 1 223 ? -7.91 12.344 6.934 1 93.25 223 GLU B CA 1
ATOM 6150 C C . GLU B 1 223 ? -7.434 12.195 8.375 1 93.25 223 GLU B C 1
ATOM 6152 O O . GLU B 1 223 ? -6.23 12.125 8.633 1 93.25 223 GLU B O 1
ATOM 6157 N N . LYS B 1 224 ? -8.398 12.094 9.188 1 94.75 224 LYS B N 1
ATOM 6158 C CA . LYS B 1 224 ? -8.023 11.992 10.594 1 94.75 224 LYS B CA 1
ATOM 6159 C C . LYS B 1 224 ? -7.637 10.562 10.953 1 94.75 224 LYS B C 1
ATOM 6161 O O . LYS B 1 224 ? -6.836 10.344 11.867 1 94.75 224 LYS B O 1
ATOM 6166 N N . ILE B 1 225 ? -8.125 9.625 10.188 1 96.5 225 ILE B N 1
ATOM 6167 C CA . ILE B 1 225 ? -7.797 8.227 10.438 1 96.5 225 ILE B CA 1
ATOM 6168 C C . ILE B 1 225 ? -6.309 7.988 10.188 1 96.5 225 ILE B C 1
ATOM 6170 O O . ILE B 1 225 ? -5.617 7.398 11.023 1 96.5 225 ILE B O 1
ATOM 6174 N N . HIS B 1 226 ? -5.855 8.469 9.055 1 97 226 HIS B N 1
ATOM 6175 C CA . HIS B 1 226 ? -4.445 8.227 8.773 1 97 226 HIS B CA 1
ATOM 6176 C C . HIS B 1 226 ? -3.555 8.953 9.773 1 97 226 HIS B C 1
ATOM 6178 O O . HIS B 1 226 ? -2.477 8.469 10.125 1 97 226 HIS B O 1
ATOM 6184 N N . GLU B 1 227 ? -3.939 10.102 10.312 1 95.75 227 GLU B N 1
ATOM 6185 C CA . GLU B 1 227 ? -3.164 10.82 11.32 1 95.75 227 GLU B CA 1
ATOM 6186 C C . GLU B 1 227 ? -3.059 10.023 12.609 1 95.75 227 GLU B C 1
ATOM 6188 O O . GLU B 1 227 ? -1.993 9.969 13.234 1 95.75 227 GLU B O 1
ATOM 6193 N N . CYS B 1 228 ? -4.188 9.445 12.953 1 96.88 228 CYS B N 1
ATOM 6194 C CA . CYS B 1 228 ? -4.184 8.641 14.164 1 96.88 228 CYS B CA 1
ATOM 6195 C C . CYS B 1 228 ? -3.227 7.461 14.039 1 96.88 228 CYS B C 1
ATOM 6197 O O . CYS B 1 228 ? -2.439 7.195 14.945 1 96.88 228 CYS B O 1
ATOM 6199 N N . HIS B 1 229 ? -3.311 6.785 12.914 1 97.31 229 HIS B N 1
ATOM 6200 C CA . HIS B 1 229 ? -2.418 5.652 12.695 1 97.31 229 HIS B CA 1
ATOM 6201 C C . HIS B 1 229 ? -0.96 6.094 12.68 1 97.31 229 HIS B C 1
ATOM 6203 O O . HIS B 1 229 ? -0.085 5.387 13.188 1 97.31 229 HIS B O 1
ATOM 6209 N N . PHE B 1 230 ? -0.712 7.254 12.164 1 97.31 230 PHE B N 1
ATOM 6210 C CA . PHE B 1 230 ? 0.644 7.789 12.125 1 97.31 230 PHE B CA 1
ATOM 6211 C C . PHE B 1 230 ? 1.162 8.055 13.531 1 97.31 230 PHE B C 1
ATOM 6213 O O . PHE B 1 230 ? 2.297 7.699 13.859 1 97.31 230 PHE B O 1
ATOM 6220 N N . GLU B 1 231 ? 0.333 8.617 14.305 1 95.06 231 GLU B N 1
ATOM 6221 C CA . GLU B 1 231 ? 0.731 8.93 15.672 1 95.06 231 GLU B CA 1
ATOM 6222 C C . GLU B 1 231 ? 1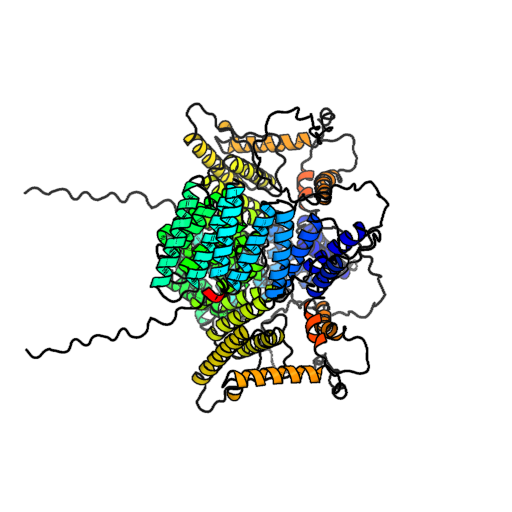 7.664 16.469 1 95.06 231 GLU B C 1
ATOM 6224 O O . GLU B 1 231 ? 1.937 7.613 17.281 1 95.06 231 GLU B O 1
ATOM 6229 N N . ILE B 1 232 ? 0.156 6.668 16.25 1 95.5 232 ILE B N 1
ATOM 6230 C CA . ILE B 1 232 ? 0.384 5.395 16.922 1 95.5 232 ILE B CA 1
ATOM 6231 C C . ILE B 1 232 ? 1.725 4.812 16.484 1 95.5 232 ILE B C 1
ATOM 6233 O O . ILE B 1 232 ? 2.494 4.316 17.312 1 95.5 232 ILE B O 1
ATOM 6237 N N . GLY B 1 233 ? 1.962 4.879 15.172 1 94.69 233 GLY B N 1
ATOM 6238 C CA . GLY B 1 233 ? 3.234 4.398 14.664 1 94.69 233 GLY B CA 1
ATOM 6239 C C . GLY B 1 233 ? 4.43 5.125 15.25 1 94.69 233 GLY B C 1
ATOM 6240 O O . GLY B 1 233 ? 5.422 4.496 15.625 1 94.69 233 GLY B O 1
ATOM 6241 N N . ASN B 1 234 ? 4.32 6.395 15.359 1 90.75 234 ASN B N 1
ATOM 6242 C CA . ASN B 1 234 ? 5.391 7.203 15.93 1 90.75 234 ASN B CA 1
ATOM 6243 C C . ASN B 1 234 ? 5.637 6.855 17.406 1 90.75 234 ASN B C 1
ATOM 6245 O O . ASN B 1 234 ? 6.781 6.844 17.859 1 90.75 234 ASN B O 1
ATOM 6249 N N . MET B 1 235 ? 4.586 6.637 18.062 1 90.75 235 MET B N 1
ATOM 6250 C CA . MET B 1 235 ? 4.691 6.254 19.469 1 90.75 235 MET B CA 1
ATOM 6251 C C . MET B 1 235 ? 5.473 4.953 19.609 1 90.75 235 MET B C 1
ATOM 6253 O O . MET B 1 235 ? 6.297 4.824 20.531 1 90.75 235 MET B O 1
ATOM 6257 N N . HIS B 1 236 ? 5.293 4.023 18.656 1 92.44 236 HIS B N 1
ATOM 6258 C CA . HIS B 1 236 ? 5.922 2.711 18.734 1 92.44 236 HIS B CA 1
ATOM 6259 C C . HIS B 1 236 ? 7.336 2.746 18.156 1 92.44 236 HIS B C 1
ATOM 6261 O O . HIS B 1 236 ? 8.133 1.835 18.406 1 92.44 236 HIS B O 1
ATOM 6267 N N . SER B 1 237 ? 7.715 3.697 17.406 1 90.62 237 SER B N 1
ATOM 6268 C CA . SER B 1 237 ? 8.93 3.717 16.609 1 90.62 237 SER B CA 1
ATOM 6269 C C . SER B 1 237 ? 10.172 3.572 17.469 1 90.62 237 SER B C 1
ATOM 6271 O O . SER B 1 237 ? 11.172 2.99 17.047 1 90.62 237 SER B O 1
ATOM 6273 N N . GLY B 1 238 ? 10.141 4.059 18.719 1 85.44 238 GLY B N 1
ATOM 6274 C CA . GLY B 1 238 ? 11.297 3.988 19.578 1 85.44 238 GLY B CA 1
ATOM 6275 C C . GLY B 1 238 ? 11.438 2.652 20.297 1 85.44 238 GLY B C 1
ATOM 6276 O O . GLY B 1 238 ? 12.539 2.252 20.672 1 85.44 238 GLY B O 1
ATOM 6277 N N . LYS B 1 239 ? 10.383 1.914 20.391 1 86.81 239 LYS B N 1
ATOM 6278 C CA . LYS B 1 239 ? 10.406 0.722 21.234 1 86.81 239 LYS B CA 1
ATOM 6279 C C . LYS B 1 239 ? 10.148 -0.538 20.422 1 86.81 239 LYS B C 1
ATOM 6281 O O . LYS B 1 239 ? 10.828 -1.553 20.594 1 86.81 239 LYS B O 1
ATOM 6286 N N . PHE B 1 240 ? 9.227 -0.467 19.547 1 91.81 240 PHE B N 1
ATOM 6287 C CA . PHE B 1 240 ? 8.805 -1.636 18.781 1 91.81 240 PHE B CA 1
ATOM 6288 C C . PHE B 1 240 ? 8.758 -1.319 17.297 1 91.81 240 PHE B C 1
ATOM 6290 O O . PHE B 1 240 ? 7.82 -0.681 16.812 1 91.81 240 PHE B O 1
ATOM 6297 N N . LEU B 1 241 ? 9.609 -1.864 16.578 1 94.06 241 LEU B N 1
ATOM 6298 C CA . LEU B 1 241 ? 9.766 -1.503 15.18 1 94.06 241 LEU B CA 1
ATOM 6299 C C . LEU B 1 241 ? 8.641 -2.104 14.336 1 94.06 241 LEU B C 1
ATOM 6301 O O . LEU B 1 241 ? 8.07 -1.428 13.477 1 94.06 241 LEU B O 1
ATOM 6305 N N . LEU B 1 242 ? 8.305 -3.369 14.625 1 94.5 242 LEU B N 1
ATOM 6306 C CA . LEU B 1 242 ? 7.34 -4.062 13.781 1 94.5 242 LEU B CA 1
ATOM 6307 C C . LEU B 1 242 ? 5.965 -3.404 13.875 1 94.5 242 LEU B C 1
ATOM 6309 O O . LEU B 1 242 ? 5.359 -3.082 12.852 1 94.5 242 LEU B O 1
ATOM 6313 N N . PRO B 1 243 ? 5.434 -3.141 15.094 1 94.38 243 PRO B N 1
ATOM 6314 C CA . PRO B 1 243 ? 4.16 -2.422 15.164 1 94.38 243 PRO B CA 1
ATOM 6315 C C . PRO B 1 243 ? 4.227 -1.033 14.539 1 94.38 243 PRO B C 1
ATOM 6317 O O . PRO B 1 243 ? 3.254 -0.576 13.93 1 94.38 243 PRO B O 1
ATOM 6320 N N . ALA B 1 244 ? 5.332 -0.396 14.656 1 96.44 244 ALA B N 1
ATOM 6321 C CA . ALA B 1 244 ? 5.508 0.935 14.078 1 96.44 244 ALA B CA 1
ATOM 6322 C C . ALA B 1 244 ? 5.422 0.889 12.555 1 96.44 244 ALA B C 1
ATOM 6324 O O . ALA B 1 244 ? 4.727 1.704 11.945 1 96.44 244 ALA B O 1
ATOM 6325 N N . ILE B 1 245 ? 6.086 -0.118 11.969 1 97 245 ILE B N 1
ATOM 6326 C CA . ILE B 1 245 ? 6.098 -0.26 10.516 1 97 245 ILE B CA 1
ATOM 6327 C C . ILE B 1 245 ? 4.688 -0.558 10.016 1 97 245 ILE B C 1
ATOM 6329 O O . ILE B 1 245 ? 4.215 0.065 9.062 1 97 245 ILE B O 1
ATOM 6333 N N . GLU B 1 246 ? 4.027 -1.464 10.609 1 96.5 246 GLU B N 1
ATOM 6334 C CA . GLU B 1 246 ? 2.682 -1.848 10.188 1 96.5 246 GLU B CA 1
ATOM 6335 C C . GLU B 1 246 ? 1.717 -0.668 10.281 1 96.5 246 GLU B C 1
ATOM 6337 O O . GLU B 1 246 ? 0.909 -0.447 9.383 1 96.5 246 GLU B O 1
ATOM 6342 N N . ARG B 1 247 ? 1.77 0.108 11.391 1 96.81 247 ARG B N 1
ATOM 6343 C CA . ARG B 1 247 ? 0.88 1.251 11.57 1 96.81 247 ARG B CA 1
ATOM 6344 C C . ARG B 1 247 ? 1.182 2.348 10.555 1 96.81 247 ARG B C 1
ATOM 6346 O O . ARG B 1 247 ? 0.267 2.998 10.047 1 96.81 247 ARG B O 1
ATOM 6353 N N . LEU B 1 248 ? 2.43 2.545 10.297 1 97.19 248 LEU B N 1
ATOM 6354 C CA . LEU B 1 248 ? 2.787 3.557 9.305 1 97.19 248 LEU B CA 1
ATOM 6355 C C . LEU B 1 248 ? 2.318 3.145 7.914 1 97.19 248 LEU B C 1
ATOM 6357 O O . LEU B 1 248 ? 1.879 3.988 7.129 1 97.19 248 LEU B O 1
ATOM 6361 N N . LYS B 1 249 ? 2.449 1.875 7.617 1 96.88 249 LYS B N 1
ATOM 6362 C CA . LYS B 1 249 ? 1.931 1.378 6.348 1 96.88 249 LYS B CA 1
ATOM 6363 C C . LYS B 1 249 ? 0.418 1.559 6.262 1 96.88 249 LYS B C 1
ATOM 6365 O O . LYS B 1 249 ? -0.117 1.859 5.191 1 96.88 249 LYS B O 1
ATOM 6370 N N . THR B 1 250 ? -0.252 1.383 7.383 1 97.12 250 THR B N 1
ATOM 6371 C CA . THR B 1 250 ? -1.691 1.613 7.43 1 97.12 250 THR B CA 1
ATOM 6372 C C . THR B 1 250 ? -2.01 3.092 7.223 1 97.12 250 THR B C 1
ATOM 6374 O O . THR B 1 250 ? -2.947 3.434 6.5 1 97.12 250 THR B O 1
ATOM 6377 N N . ALA B 1 251 ? -1.23 3.934 7.906 1 97.94 251 ALA B N 1
ATOM 6378 C CA . ALA B 1 251 ? -1.389 5.371 7.699 1 97.94 251 ALA B CA 1
ATOM 6379 C C . ALA B 1 251 ? -1.207 5.738 6.23 1 97.94 251 ALA B C 1
ATOM 6381 O O . ALA B 1 251 ? -1.976 6.531 5.68 1 97.94 251 ALA B O 1
ATOM 6382 N N . LEU B 1 252 ? -0.205 5.145 5.598 1 97.38 252 LEU B N 1
ATOM 6383 C CA . LEU B 1 252 ? 0.076 5.379 4.184 1 97.38 252 LEU B CA 1
ATOM 6384 C C . LEU B 1 252 ? -1.102 4.945 3.316 1 97.38 252 LEU B C 1
ATOM 6386 O O . LEU B 1 252 ? -1.464 5.641 2.365 1 97.38 252 LEU B O 1
ATOM 6390 N N . TYR B 1 253 ? -1.661 3.807 3.676 1 96.5 253 TYR B N 1
ATOM 6391 C CA . TYR B 1 253 ? -2.828 3.293 2.967 1 96.5 253 TYR B CA 1
ATOM 6392 C C . TYR B 1 253 ? -3.959 4.316 2.967 1 96.5 253 TYR B C 1
ATOM 6394 O O . TYR B 1 253 ? -4.516 4.633 1.915 1 96.5 253 TYR B O 1
ATOM 6402 N N . TYR B 1 254 ? -4.273 4.898 4.082 1 97.12 254 TYR B N 1
ATOM 6403 C CA . TYR B 1 254 ? -5.383 5.84 4.195 1 97.12 254 TYR B CA 1
ATOM 6404 C C . TYR B 1 254 ? -5.016 7.188 3.59 1 97.12 254 TYR B C 1
ATOM 6406 O O . TYR B 1 254 ? -5.875 7.879 3.035 1 97.12 254 TYR B O 1
ATOM 6414 N N . ALA B 1 255 ? -3.795 7.574 3.678 1 96.81 255 ALA B N 1
ATOM 6415 C CA . ALA B 1 255 ? -3.365 8.812 3.041 1 96.81 255 ALA B CA 1
ATOM 6416 C C . ALA B 1 255 ? -3.549 8.75 1.526 1 96.81 255 ALA B C 1
ATOM 6418 O O . ALA B 1 255 ? -3.977 9.719 0.902 1 96.81 255 ALA B O 1
ATOM 6419 N N . LYS B 1 256 ? -3.238 7.59 0.975 1 94.19 256 LYS B N 1
ATOM 6420 C CA . LYS B 1 256 ? -3.426 7.383 -0.458 1 94.19 256 LYS B CA 1
ATOM 6421 C C . LYS B 1 256 ? -4.906 7.402 -0.829 1 94.19 256 LYS B C 1
ATOM 6423 O O . LYS B 1 256 ? -5.285 7.957 -1.86 1 94.19 256 LYS B O 1
ATOM 6428 N N . LYS B 1 257 ? -5.656 6.879 0.063 1 92.12 257 LYS B N 1
ATOM 6429 C CA . LYS B 1 257 ? -7.094 6.805 -0.187 1 92.12 257 LYS B CA 1
ATOM 6430 C C . LYS B 1 257 ? -7.719 8.195 -0.213 1 92.12 257 LYS B C 1
ATOM 6432 O O . LYS B 1 257 ? -8.672 8.438 -0.958 1 92.12 257 LYS B O 1
ATOM 6437 N N . CYS B 1 258 ? -7.199 9.078 0.591 1 92.44 258 CYS B N 1
ATOM 6438 C CA . CYS B 1 258 ? -7.742 10.438 0.625 1 92.44 258 CYS B CA 1
ATOM 6439 C C . CYS B 1 258 ? -7.023 11.336 -0.374 1 92.44 258 CYS B C 1
ATOM 6441 O O . CYS B 1 258 ? -7.293 12.539 -0.438 1 92.44 258 CYS B O 1
ATOM 6443 N N . ASN B 1 259 ? -6.059 10.82 -1.151 1 89.94 259 ASN B N 1
ATOM 6444 C CA . ASN B 1 259 ? -5.305 11.516 -2.186 1 89.94 259 ASN B CA 1
ATOM 6445 C C . ASN B 1 259 ? -4.512 12.688 -1.604 1 89.94 259 ASN B C 1
ATOM 6447 O O . ASN B 1 259 ? -4.457 13.766 -2.201 1 89.94 259 ASN B O 1
ATOM 6451 N N . ASN B 1 260 ? -4.094 12.516 -0.388 1 91.56 260 ASN B N 1
ATOM 6452 C CA . ASN B 1 260 ? -3.188 13.477 0.219 1 91.56 260 ASN B CA 1
ATOM 6453 C C . ASN B 1 260 ? -1.739 13.219 -0.191 1 91.56 260 ASN B C 1
ATOM 6455 O O . ASN B 1 260 ? -1.044 12.422 0.44 1 91.56 260 ASN B O 1
ATOM 6459 N N . LYS B 1 261 ? -1.247 13.852 -1.12 1 88.44 261 LYS B N 1
ATOM 6460 C CA . LYS B 1 261 ? 0.057 13.586 -1.722 1 88.44 261 LYS B CA 1
ATOM 6461 C C . LYS B 1 261 ? 1.187 13.891 -0.743 1 88.44 261 LYS B C 1
ATOM 6463 O O . LYS B 1 261 ? 2.152 13.133 -0.643 1 88.44 261 LYS B O 1
ATOM 6468 N N . ASN B 1 262 ? 1.046 14.953 -0.037 1 87.94 262 ASN B N 1
ATOM 6469 C CA . ASN B 1 262 ? 2.074 15.352 0.918 1 87.94 262 ASN B CA 1
ATOM 6470 C C . ASN B 1 262 ? 2.293 14.281 1.984 1 87.94 262 ASN B C 1
ATOM 6472 O O . ASN B 1 262 ? 3.426 13.859 2.225 1 87.94 262 ASN B O 1
ATOM 6476 N N . LYS B 1 263 ? 1.188 13.875 2.473 1 94.5 263 LYS B N 1
ATOM 6477 C CA . LYS B 1 263 ? 1.289 12.875 3.533 1 94.5 263 LYS B CA 1
ATOM 6478 C C . LYS B 1 263 ? 1.722 11.523 2.977 1 94.5 263 LYS B C 1
ATOM 6480 O O . LYS B 1 263 ? 2.422 10.766 3.648 1 94.5 263 LYS B O 1
ATOM 6485 N N . THR B 1 264 ? 1.317 11.234 1.761 1 96.19 264 THR B N 1
ATOM 6486 C CA . THR B 1 264 ? 1.755 10 1.123 1 96.19 264 THR B CA 1
ATOM 6487 C C . THR B 1 264 ? 3.275 9.961 1.003 1 96.19 264 THR B C 1
ATOM 6489 O O . THR B 1 264 ? 3.904 8.945 1.321 1 96.19 264 THR B O 1
ATOM 6492 N N . ILE B 1 265 ? 3.867 11.047 0.629 1 95.62 265 ILE B N 1
ATOM 6493 C CA . ILE B 1 265 ? 5.316 11.133 0.476 1 95.62 265 ILE B CA 1
ATOM 6494 C C . ILE B 1 265 ? 5.984 11.039 1.846 1 95.62 265 ILE B C 1
ATOM 6496 O O . ILE B 1 265 ? 6.906 10.242 2.043 1 95.62 265 ILE B O 1
ATOM 6500 N N . GLU B 1 266 ? 5.449 11.758 2.744 1 95.56 266 GLU B N 1
ATOM 6501 C CA . GLU B 1 266 ? 6.008 11.797 4.094 1 95.56 266 GLU B CA 1
ATOM 6502 C C . GLU B 1 266 ? 5.984 10.414 4.738 1 95.56 266 GLU B C 1
ATOM 6504 O O . GLU B 1 266 ? 6.984 9.977 5.309 1 95.56 266 GLU B O 1
ATOM 6509 N N . TYR B 1 267 ? 4.84 9.773 4.637 1 97.69 267 TYR B N 1
ATOM 6510 C CA . TYR B 1 267 ? 4.703 8.461 5.258 1 97.69 267 TYR B CA 1
ATOM 6511 C C . TYR B 1 267 ? 5.574 7.43 4.551 1 97.69 267 TYR B C 1
ATOM 6513 O O . TYR B 1 267 ? 6.109 6.52 5.184 1 97.69 267 TYR B O 1
ATOM 6521 N N . THR B 1 268 ? 5.695 7.547 3.234 1 97.62 268 THR B N 1
ATOM 6522 C CA . THR B 1 268 ? 6.555 6.625 2.498 1 97.62 268 THR B CA 1
ATOM 6523 C C . THR B 1 268 ? 8.008 6.762 2.945 1 97.62 268 THR B C 1
ATOM 6525 O O . THR B 1 268 ? 8.719 5.766 3.096 1 97.62 268 THR B O 1
ATOM 6528 N N . ILE B 1 269 ? 8.445 7.953 3.129 1 97.44 269 ILE B N 1
ATOM 6529 C CA . ILE B 1 269 ? 9.789 8.203 3.643 1 97.44 269 ILE B CA 1
ATOM 6530 C C . ILE B 1 269 ? 9.93 7.59 5.031 1 97.44 269 ILE B C 1
ATOM 6532 O O . ILE B 1 269 ? 10.922 6.922 5.324 1 97.44 269 ILE B O 1
ATOM 6536 N N . GLY B 1 270 ? 8.906 7.84 5.832 1 97.31 270 GLY B N 1
ATOM 6537 C CA . GLY B 1 270 ? 8.93 7.273 7.172 1 97.31 270 GLY B CA 1
ATOM 6538 C C . GLY B 1 270 ? 9.031 5.762 7.18 1 97.31 270 GLY B C 1
ATOM 6539 O O . GLY B 1 270 ? 9.781 5.191 7.977 1 97.31 270 GLY B O 1
ATOM 6540 N N . VAL B 1 271 ? 8.289 5.094 6.289 1 97.5 271 VAL B N 1
ATOM 6541 C CA . VAL B 1 271 ? 8.352 3.639 6.176 1 97.5 271 VAL B CA 1
ATOM 6542 C C . VAL B 1 271 ? 9.766 3.211 5.797 1 97.5 271 VAL B C 1
ATOM 6544 O O . VAL B 1 271 ? 10.305 2.264 6.367 1 97.5 271 VAL B O 1
ATOM 6547 N N . SER B 1 272 ? 10.344 3.934 4.855 1 97.88 272 SER B N 1
ATOM 6548 C CA . SER B 1 272 ? 11.695 3.629 4.414 1 97.88 272 SER B CA 1
ATOM 6549 C C . SER B 1 272 ? 12.688 3.729 5.574 1 97.88 272 SER B C 1
ATOM 6551 O O . SER B 1 272 ? 13.531 2.846 5.754 1 97.88 272 SER B O 1
ATOM 6553 N N . GLU B 1 273 ? 12.547 4.703 6.352 1 97.06 273 GLU B N 1
ATOM 6554 C CA . GLU B 1 273 ? 13.453 4.922 7.477 1 97.06 273 GLU B CA 1
ATOM 6555 C C . GLU B 1 273 ? 13.312 3.816 8.516 1 97.06 273 GLU B C 1
ATOM 6557 O O . GLU B 1 273 ? 14.312 3.301 9.023 1 97.06 273 GLU B O 1
ATOM 6562 N N . LEU B 1 274 ? 12.117 3.492 8.828 1 96.94 274 LEU B N 1
ATOM 6563 C CA . LEU B 1 274 ? 11.883 2.447 9.812 1 96.94 274 LEU B CA 1
ATOM 6564 C C . LEU B 1 274 ? 12.398 1.102 9.312 1 96.94 274 LEU B C 1
ATOM 6566 O O . LEU B 1 274 ? 12.945 0.316 10.094 1 96.94 274 LEU B O 1
ATOM 6570 N N . LEU B 1 275 ? 12.18 0.843 8.055 1 97.19 275 LEU B N 1
ATOM 6571 C CA . LEU B 1 275 ? 12.664 -0.402 7.473 1 97.19 275 LEU B CA 1
ATOM 6572 C C . LEU B 1 275 ? 14.188 -0.467 7.531 1 97.19 275 LEU B C 1
ATOM 6574 O O . LEU B 1 275 ? 14.758 -1.528 7.797 1 97.19 275 LEU B O 1
ATOM 6578 N N . SER B 1 276 ? 14.859 0.652 7.301 1 96.56 276 SER B N 1
ATOM 6579 C CA . SER B 1 276 ? 16.312 0.71 7.402 1 96.56 276 SER B CA 1
ATOM 6580 C C . SER B 1 276 ? 16.781 0.409 8.82 1 96.56 276 SER B C 1
ATOM 6582 O O . SER B 1 276 ? 17.781 -0.287 9.016 1 96.56 276 SER B O 1
ATOM 6584 N N . ARG B 1 277 ? 16.062 0.881 9.758 1 95.25 277 ARG B N 1
ATOM 6585 C CA . ARG B 1 277 ? 16.406 0.613 11.156 1 95.25 277 ARG B CA 1
ATOM 6586 C C . ARG B 1 277 ? 16.25 -0.868 11.477 1 95.25 277 ARG B C 1
ATOM 6588 O O . ARG B 1 277 ? 16.938 -1.393 12.352 1 95.25 277 ARG B O 1
ATOM 6595 N N . GLY B 1 278 ? 15.328 -1.481 10.766 1 94.06 278 GLY B N 1
ATOM 6596 C CA . GLY B 1 278 ? 15.109 -2.906 10.961 1 94.06 278 GLY B CA 1
ATOM 6597 C C . GLY B 1 278 ? 15.984 -3.77 10.07 1 94.06 278 GLY B C 1
ATOM 6598 O O . GLY B 1 278 ? 15.711 -4.957 9.891 1 94.06 278 GLY B O 1
ATOM 6599 N N . ASN B 1 279 ? 16.938 -3.203 9.398 1 93.94 279 ASN B N 1
ATOM 6600 C CA . ASN B 1 279 ? 17.922 -3.879 8.547 1 93.94 279 ASN B CA 1
ATOM 6601 C C . ASN B 1 279 ? 17.25 -4.48 7.312 1 93.94 279 ASN B C 1
ATOM 6603 O O . ASN B 1 279 ? 17.703 -5.516 6.809 1 93.94 279 ASN B O 1
ATOM 6607 N N . ARG B 1 280 ? 16.156 -4.055 6.895 1 94.75 280 ARG B N 1
ATOM 6608 C CA . ARG B 1 280 ? 15.508 -4.41 5.633 1 94.75 280 ARG B CA 1
ATOM 6609 C C . ARG B 1 280 ? 15.797 -3.361 4.559 1 94.75 280 ARG B C 1
ATOM 6611 O O . ARG B 1 280 ? 14.883 -2.682 4.09 1 94.75 280 ARG B O 1
ATOM 6618 N N . TYR B 1 281 ? 17 -3.334 4.168 1 96.81 281 TYR B N 1
ATOM 6619 C CA . TYR B 1 281 ? 17.547 -2.225 3.396 1 96.81 281 TYR B CA 1
ATOM 6620 C C . TYR B 1 281 ? 17.016 -2.227 1.972 1 96.81 281 TYR B C 1
ATOM 6622 O O . TYR B 1 281 ? 16.734 -1.169 1.406 1 96.81 281 TYR B O 1
ATOM 6630 N N . ASP B 1 282 ? 16.844 -3.395 1.396 1 95.31 282 ASP B N 1
ATOM 6631 C CA . ASP B 1 282 ? 16.344 -3.461 0.026 1 95.31 282 ASP B CA 1
ATOM 6632 C C . ASP B 1 282 ? 14.93 -2.883 -0.073 1 95.31 282 ASP B C 1
ATOM 6634 O O . ASP B 1 282 ? 14.641 -2.104 -0.982 1 95.31 282 ASP B O 1
ATOM 6638 N N . GLU B 1 283 ? 14.141 -3.283 0.85 1 96 283 GLU B N 1
ATOM 6639 C CA . GLU B 1 283 ? 12.781 -2.766 0.892 1 96 283 GLU B CA 1
ATOM 6640 C C . GLU B 1 283 ? 12.766 -1.268 1.182 1 96 283 GLU B C 1
ATOM 6642 O O . GLU B 1 283 ? 11.969 -0.526 0.604 1 96 283 GLU B O 1
ATOM 6647 N N . ALA B 1 284 ? 13.617 -0.843 2.127 1 98.06 284 ALA B N 1
ATOM 6648 C CA . ALA B 1 284 ? 13.742 0.573 2.465 1 98.06 284 ALA B CA 1
ATOM 6649 C C . ALA B 1 284 ? 14.117 1.398 1.237 1 98.06 284 ALA B C 1
ATOM 6651 O O . ALA B 1 284 ? 13.523 2.449 0.982 1 98.06 284 ALA B O 1
ATOM 6652 N N . PHE B 1 285 ? 15.055 0.887 0.435 1 97.81 285 PHE B N 1
ATOM 6653 C CA . PHE B 1 285 ? 15.508 1.581 -0.767 1 97.81 285 PHE B CA 1
ATOM 6654 C C . PHE B 1 285 ? 14.375 1.68 -1.787 1 97.81 285 PHE B C 1
ATOM 6656 O O . PHE B 1 285 ? 14.18 2.73 -2.402 1 97.81 285 PHE B O 1
ATOM 6663 N N . SER B 1 286 ? 13.695 0.597 -1.933 1 96.31 286 SER B N 1
ATOM 6664 C CA . SER B 1 286 ? 12.57 0.593 -2.865 1 96.31 286 SER B CA 1
ATOM 6665 C C . SER B 1 286 ? 11.539 1.647 -2.488 1 96.31 286 SER B C 1
ATOM 6667 O O . SER B 1 286 ? 11.039 2.373 -3.352 1 96.31 286 SER B O 1
ATOM 6669 N N . ASN B 1 287 ? 11.18 1.768 -1.224 1 97.25 287 ASN B N 1
ATOM 6670 C CA . ASN B 1 287 ? 10.234 2.773 -0.749 1 97.25 287 ASN B CA 1
ATOM 6671 C C . ASN B 1 287 ? 10.781 4.188 -0.936 1 97.25 287 ASN B C 1
ATOM 6673 O O . ASN B 1 287 ? 10.039 5.098 -1.312 1 97.25 287 ASN B O 1
ATOM 6677 N N . ALA B 1 288 ? 12.047 4.367 -0.648 1 97.94 288 ALA B N 1
ATOM 6678 C CA . ALA B 1 288 ? 12.664 5.684 -0.826 1 97.94 288 ALA B CA 1
ATOM 6679 C C . ALA B 1 288 ? 12.594 6.129 -2.283 1 97.94 288 ALA B C 1
ATOM 6681 O O . ALA B 1 288 ? 12.336 7.297 -2.568 1 97.94 288 ALA B O 1
ATOM 6682 N N . LEU B 1 289 ? 12.805 5.184 -3.168 1 96.31 289 LEU B N 1
ATOM 6683 C CA . LEU B 1 289 ? 12.727 5.496 -4.59 1 96.31 289 LEU B CA 1
ATOM 6684 C C . LEU B 1 289 ? 11.305 5.879 -4.988 1 96.31 289 LEU B C 1
ATOM 6686 O O . LEU B 1 289 ? 11.109 6.762 -5.828 1 96.31 289 LEU B O 1
ATOM 6690 N N . ASP B 1 290 ? 10.391 5.215 -4.434 1 95.69 290 ASP B N 1
ATOM 6691 C CA . ASP B 1 290 ? 8.992 5.566 -4.699 1 95.69 290 ASP B CA 1
ATOM 6692 C C . ASP B 1 290 ? 8.68 6.977 -4.207 1 95.69 290 ASP B C 1
ATOM 6694 O O . ASP B 1 290 ? 8.016 7.75 -4.898 1 95.69 290 ASP B O 1
ATOM 6698 N N . ALA B 1 291 ? 9.133 7.273 -3 1 96.81 291 ALA B N 1
ATOM 6699 C CA . ALA B 1 291 ? 8.938 8.617 -2.459 1 96.81 291 ALA B CA 1
ATOM 6700 C C . ALA B 1 291 ? 9.578 9.672 -3.355 1 96.81 291 ALA B C 1
ATOM 6702 O O . ALA B 1 291 ? 9.016 10.742 -3.57 1 96.81 291 ALA B O 1
ATOM 6703 N N . LEU B 1 292 ? 10.758 9.32 -3.867 1 95.88 292 LEU B N 1
ATOM 6704 C CA . LEU B 1 292 ? 11.461 10.242 -4.75 1 95.88 292 LEU B CA 1
ATOM 6705 C C . LEU B 1 292 ? 10.68 10.461 -6.039 1 95.88 292 LEU B C 1
ATOM 6707 O O . LEU B 1 292 ? 10.57 11.594 -6.516 1 95.88 292 LEU B O 1
ATOM 6711 N N . ARG B 1 293 ? 10.164 9.438 -6.57 1 93.56 293 ARG B N 1
ATOM 6712 C CA . ARG B 1 293 ? 9.367 9.539 -7.789 1 93.56 293 ARG B CA 1
ATOM 6713 C C . ARG B 1 293 ? 8.156 10.445 -7.578 1 93.56 293 ARG B C 1
ATOM 6715 O O . ARG B 1 293 ? 7.836 11.266 -8.438 1 93.56 293 ARG B O 1
ATOM 6722 N N . LEU B 1 294 ? 7.574 10.336 -6.465 1 91.25 294 LEU B N 1
ATOM 6723 C CA . LEU B 1 294 ? 6.375 11.117 -6.164 1 91.25 294 LEU B CA 1
ATOM 6724 C C . LEU B 1 294 ? 6.73 12.57 -5.875 1 91.25 294 LEU B C 1
ATOM 6726 O O . LEU B 1 294 ? 5.977 13.477 -6.223 1 91.25 294 LEU B O 1
ATOM 6730 N N . SER B 1 295 ? 7.855 12.781 -5.254 1 90.88 295 SER B N 1
ATOM 6731 C CA . SER B 1 295 ? 8.188 14.109 -4.75 1 90.88 295 SER B CA 1
ATOM 6732 C C . SER B 1 295 ? 8.852 14.961 -5.828 1 90.88 295 SER B C 1
ATOM 6734 O O . SER B 1 295 ? 8.805 16.188 -5.766 1 90.88 295 SER B O 1
ATOM 6736 N N . ARG B 1 296 ? 9.484 14.359 -6.738 1 84.69 296 ARG B N 1
ATOM 6737 C CA . ARG B 1 296 ? 10.281 15.086 -7.719 1 84.69 296 ARG B CA 1
ATOM 6738 C C . ARG B 1 296 ? 9.453 16.172 -8.406 1 84.69 296 ARG B C 1
ATOM 6740 O O . ARG B 1 296 ? 9.945 17.266 -8.656 1 84.69 296 ARG B O 1
ATOM 6747 N N . ASP B 1 297 ? 8.156 15.844 -8.648 1 72.75 297 ASP B N 1
ATOM 6748 C CA . ASP B 1 297 ? 7.32 16.828 -9.328 1 72.75 297 ASP B CA 1
ATOM 6749 C C . ASP B 1 297 ? 6.48 17.625 -8.32 1 72.75 297 ASP B C 1
ATOM 6751 O O . ASP B 1 297 ? 5.695 18.484 -8.703 1 72.75 297 ASP B O 1
ATOM 6755 N N . TYR B 1 298 ? 6.781 17.359 -7.125 1 75.19 298 TYR B N 1
ATOM 6756 C CA . TYR B 1 298 ? 5.844 17.906 -6.148 1 75.19 298 TYR B CA 1
ATOM 6757 C C . TYR B 1 298 ? 6.562 18.828 -5.16 1 75.19 298 TYR B C 1
ATOM 6759 O O . TYR B 1 298 ? 6.074 19.906 -4.852 1 75.19 298 TYR B O 1
ATOM 6767 N N . SER B 1 299 ? 7.691 18.438 -4.645 1 79.81 299 SER B N 1
ATOM 6768 C CA . SER B 1 299 ? 8.383 19.172 -3.596 1 79.81 299 SER B CA 1
ATOM 6769 C C . SER B 1 299 ? 9.875 18.859 -3.592 1 79.81 299 SER B C 1
ATOM 6771 O O . SER B 1 299 ? 10.273 17.703 -3.408 1 79.81 299 SER B O 1
ATOM 6773 N N . ASP B 1 300 ? 10.656 19.891 -3.652 1 81.81 300 ASP B N 1
ATOM 6774 C CA . ASP B 1 300 ? 12.102 19.719 -3.621 1 81.81 300 ASP B CA 1
ATOM 6775 C C . ASP B 1 300 ? 12.578 19.266 -2.244 1 81.81 300 ASP B C 1
ATOM 6777 O O . ASP B 1 300 ? 13.508 18.469 -2.135 1 81.81 300 ASP B O 1
ATOM 6781 N N . GLN B 1 301 ? 11.922 19.797 -1.337 1 85.12 301 GLN B N 1
ATOM 6782 C CA . GLN B 1 301 ? 12.289 19.438 0.025 1 85.12 301 GLN B CA 1
ATOM 6783 C C . GLN B 1 301 ? 12.07 17.953 0.273 1 85.12 301 GLN B C 1
ATOM 6785 O O . GLN B 1 301 ? 12.961 17.266 0.787 1 85.12 301 GLN B O 1
ATOM 6790 N N . TYR B 1 302 ? 10.953 17.484 -0.175 1 90.19 302 TYR B N 1
ATOM 6791 C CA . TYR B 1 302 ? 10.648 16.062 0.01 1 90.19 302 TYR B CA 1
ATOM 6792 C C . TYR B 1 302 ? 11.547 15.195 -0.862 1 90.19 302 TYR B C 1
ATOM 6794 O O . TYR B 1 302 ? 11.891 14.078 -0.484 1 90.19 302 TYR B O 1
ATOM 6802 N N . SER B 1 303 ? 11.891 15.805 -1.938 1 92.62 303 SER B N 1
ATOM 6803 C CA . SER B 1 303 ? 12.82 15.07 -2.781 1 92.62 303 SER B CA 1
ATOM 6804 C C . SER B 1 303 ? 14.156 14.852 -2.072 1 92.62 303 SER B C 1
ATOM 6806 O O . SER B 1 303 ? 14.727 13.758 -2.137 1 92.62 303 SER B O 1
ATOM 6808 N N . ILE B 1 304 ? 14.617 15.844 -1.438 1 94.81 304 ILE B N 1
ATOM 6809 C CA . ILE B 1 304 ? 15.883 15.742 -0.724 1 94.81 304 ILE B CA 1
ATOM 6810 C C . ILE B 1 304 ? 15.75 14.742 0.42 1 94.81 304 ILE B C 1
ATOM 6812 O O . ILE B 1 304 ? 16.625 13.898 0.62 1 94.81 304 ILE B O 1
ATOM 6816 N N . TYR B 1 305 ? 14.648 14.781 1.119 1 95.56 305 TYR B N 1
ATOM 6817 C CA . TYR B 1 305 ? 14.414 13.82 2.189 1 95.56 305 TYR B CA 1
ATOM 6818 C C . TYR B 1 305 ? 14.383 12.398 1.645 1 95.56 305 TYR B C 1
ATOM 6820 O O . TYR B 1 305 ? 14.883 11.469 2.281 1 95.56 305 TYR B O 1
ATOM 6828 N N . SER B 1 306 ? 13.758 12.227 0.522 1 96.88 306 SER B N 1
ATOM 6829 C CA . SER B 1 306 ? 13.711 10.914 -0.111 1 96.88 306 SER B CA 1
ATOM 6830 C C . SER B 1 306 ? 15.109 10.422 -0.472 1 96.88 306 SER B C 1
ATOM 6832 O O . SER B 1 306 ? 15.406 9.234 -0.334 1 96.88 306 SER B O 1
ATOM 6834 N N . ILE B 1 307 ? 15.891 11.328 -0.903 1 97.06 307 ILE B N 1
ATOM 6835 C CA . ILE B 1 307 ? 17.266 10.992 -1.282 1 97.06 307 ILE B CA 1
ATOM 6836 C C . ILE B 1 307 ? 18.062 10.586 -0.045 1 97.06 307 ILE B C 1
ATOM 6838 O O . ILE B 1 307 ? 18.828 9.625 -0.088 1 97.06 307 ILE B O 1
ATOM 6842 N N . ILE B 1 308 ? 17.875 11.242 0.988 1 97.56 308 ILE B N 1
ATOM 6843 C CA . ILE B 1 308 ? 18.547 10.914 2.236 1 97.56 308 ILE B CA 1
ATOM 6844 C C . ILE B 1 308 ? 18.141 9.516 2.689 1 97.56 308 ILE B C 1
ATOM 6846 O O . ILE B 1 308 ? 18.984 8.703 3.076 1 97.56 308 ILE B O 1
ATOM 6850 N N . ALA B 1 309 ? 16.859 9.234 2.607 1 97.62 309 ALA B N 1
ATOM 6851 C CA . ALA B 1 309 ? 16.375 7.902 2.969 1 97.62 309 ALA B CA 1
ATOM 6852 C C . ALA B 1 309 ? 16.984 6.832 2.066 1 97.62 309 ALA B C 1
ATOM 6854 O O . ALA B 1 309 ? 17.344 5.754 2.533 1 97.62 309 ALA B O 1
ATOM 6855 N N . ALA B 1 310 ? 17.031 7.148 0.823 1 97.62 310 ALA B N 1
ATOM 6856 C CA . ALA B 1 310 ? 17.641 6.215 -0.122 1 97.62 310 ALA B CA 1
ATOM 6857 C C . ALA B 1 310 ? 19.094 5.969 0.216 1 97.62 310 ALA B C 1
ATOM 6859 O O . ALA B 1 310 ? 19.562 4.824 0.211 1 97.62 310 ALA B O 1
ATOM 6860 N N . ALA B 1 311 ? 19.797 7.02 0.507 1 97.44 311 ALA B N 1
ATOM 6861 C CA . ALA B 1 311 ? 21.203 6.914 0.851 1 97.44 311 ALA B CA 1
ATOM 6862 C C . ALA B 1 311 ? 21.406 6.059 2.098 1 97.44 311 ALA B C 1
ATOM 6864 O O . ALA B 1 311 ? 22.328 5.23 2.152 1 97.44 311 ALA B O 1
ATOM 6865 N N . ASP B 1 312 ? 20.578 6.219 3.072 1 97.19 312 ASP B N 1
ATOM 6866 C CA . ASP B 1 312 ? 20.656 5.43 4.297 1 97.19 312 ASP B CA 1
ATOM 6867 C C . ASP B 1 312 ? 20.5 3.939 4.004 1 97.19 312 ASP B C 1
ATOM 6869 O O . ASP B 1 312 ? 21.266 3.117 4.527 1 97.19 312 ASP B O 1
ATOM 6873 N N . ALA B 1 313 ? 19.531 3.656 3.215 1 97.38 313 ALA B N 1
ATOM 6874 C CA . ALA B 1 313 ? 19.312 2.26 2.848 1 97.38 313 ALA B CA 1
ATOM 6875 C C . ALA B 1 313 ? 20.5 1.693 2.092 1 97.38 313 ALA B C 1
ATOM 6877 O O . ALA B 1 313 ? 20.938 0.572 2.359 1 97.38 313 ALA B O 1
ATOM 6878 N N . LEU B 1 314 ? 21.062 2.482 1.233 1 96.94 314 LEU B N 1
ATOM 6879 C CA . LEU B 1 314 ? 22.172 2.039 0.398 1 96.94 314 LEU B CA 1
ATOM 6880 C C . LEU B 1 314 ? 23.438 1.868 1.229 1 96.94 314 LEU B C 1
ATOM 6882 O O . LEU B 1 314 ? 24.266 0.991 0.943 1 96.94 314 LEU B O 1
ATOM 6886 N N . ILE B 1 315 ? 23.625 2.697 2.18 1 96.06 315 ILE B N 1
ATOM 6887 C CA . ILE B 1 315 ? 24.766 2.541 3.084 1 96.06 315 ILE B CA 1
ATOM 6888 C C . ILE B 1 315 ? 24.688 1.191 3.791 1 96.06 315 ILE B C 1
ATOM 6890 O O . ILE B 1 315 ? 25.688 0.491 3.93 1 96.06 315 ILE B O 1
ATOM 6894 N N . GLY B 1 316 ? 23.453 0.855 4.219 1 94.81 316 GLY B N 1
ATOM 6895 C CA . GLY B 1 316 ? 23.25 -0.453 4.82 1 94.81 316 GLY B CA 1
ATOM 6896 C C . GLY B 1 316 ? 23.562 -1.6 3.879 1 94.81 316 GLY B C 1
ATOM 6897 O O . GLY B 1 316 ? 24.047 -2.648 4.309 1 94.81 316 GLY B O 1
ATOM 6898 N N . LEU B 1 317 ? 23.281 -1.426 2.572 1 94.5 317 LEU B N 1
ATOM 6899 C CA . LEU B 1 317 ? 23.531 -2.441 1.554 1 94.5 317 LEU B CA 1
ATOM 6900 C C . LEU B 1 317 ? 25 -2.406 1.097 1 94.5 317 LEU B C 1
ATOM 6902 O O . LEU B 1 317 ? 25.422 -3.24 0.294 1 94.5 317 LEU B O 1
ATOM 6906 N N . LYS B 1 318 ? 25.766 -1.396 1.552 1 93.94 318 LYS B N 1
ATOM 6907 C CA . LYS B 1 318 ? 27.172 -1.203 1.223 1 93.94 318 LYS B CA 1
ATOM 6908 C C . LYS B 1 318 ? 27.359 -0.951 -0.27 1 93.94 318 LYS B C 1
ATOM 6910 O O . LYS B 1 318 ? 28.297 -1.477 -0.881 1 93.94 318 LYS B O 1
ATOM 6915 N N . LEU B 1 319 ? 26.422 -0.322 -0.855 1 94.94 319 LEU B N 1
ATOM 6916 C CA . LEU B 1 319 ? 26.516 0.116 -2.244 1 94.94 319 LEU B CA 1
ATOM 6917 C C . LEU B 1 319 ? 26.906 1.589 -2.326 1 94.94 319 LEU B C 1
ATOM 6919 O O . LEU B 1 319 ? 26.078 2.434 -2.684 1 94.94 319 LEU B O 1
ATOM 6923 N N . TYR B 1 320 ? 28.156 1.889 -2.201 1 95.31 320 TYR B N 1
ATOM 6924 C CA . TYR B 1 320 ? 28.656 3.234 -1.938 1 95.31 320 TYR B CA 1
ATOM 6925 C C . TYR B 1 320 ? 28.625 4.086 -3.203 1 95.31 320 TYR B C 1
ATOM 6927 O O . TYR B 1 320 ? 28.406 5.297 -3.137 1 95.31 320 TYR B O 1
ATOM 6935 N N . GLU B 1 321 ? 28.812 3.477 -4.34 1 93.56 321 GLU B N 1
ATOM 6936 C CA . GLU B 1 321 ? 28.766 4.242 -5.582 1 93.56 321 GLU B CA 1
ATOM 6937 C C . GLU B 1 321 ? 27.375 4.82 -5.82 1 93.56 321 GLU B C 1
ATOM 6939 O O . GLU B 1 321 ? 27.234 5.941 -6.32 1 93.56 321 GLU B O 1
ATOM 6944 N N . LYS B 1 322 ? 26.422 4.059 -5.473 1 94.56 322 LYS B N 1
ATOM 6945 C CA . LYS B 1 322 ? 25.047 4.543 -5.59 1 94.56 322 LYS B CA 1
ATOM 6946 C C . LYS B 1 322 ? 24.766 5.621 -4.547 1 94.56 322 LYS B C 1
ATOM 6948 O O . LYS B 1 322 ? 24.016 6.566 -4.82 1 94.56 322 LYS B O 1
ATOM 6953 N N . VAL B 1 323 ? 25.344 5.469 -3.357 1 97 323 VAL B N 1
ATOM 6954 C CA . VAL B 1 323 ? 25.203 6.48 -2.316 1 97 323 VAL B CA 1
ATOM 6955 C C . VAL B 1 323 ? 25.734 7.824 -2.826 1 97 323 VAL B C 1
ATOM 6957 O O . VAL B 1 323 ? 25.062 8.852 -2.701 1 97 323 VAL B O 1
ATOM 6960 N N . ALA B 1 324 ? 26.875 7.742 -3.395 1 95.25 324 ALA B N 1
ATOM 6961 C CA . ALA B 1 324 ? 27.5 8.961 -3.908 1 95.25 324 ALA B CA 1
ATOM 6962 C C . ALA B 1 324 ? 26.609 9.633 -4.949 1 95.25 324 ALA B C 1
ATOM 6964 O O . ALA B 1 324 ? 26.469 10.859 -4.949 1 95.25 324 ALA B O 1
ATOM 6965 N N . TYR B 1 325 ? 26.078 8.859 -5.797 1 94.19 325 TYR B N 1
ATOM 6966 C CA . TYR B 1 325 ? 25.203 9.398 -6.836 1 94.19 325 TYR B CA 1
ATOM 6967 C C . TYR B 1 325 ? 24.047 10.18 -6.223 1 94.19 325 TYR B C 1
ATOM 6969 O O . TYR B 1 325 ? 23.812 11.336 -6.578 1 94.19 325 TYR B O 1
ATOM 6977 N N . PHE B 1 326 ? 23.344 9.586 -5.328 1 96.06 326 PHE B N 1
ATOM 6978 C CA . PHE B 1 326 ? 22.156 10.203 -4.758 1 96.06 326 PHE B CA 1
ATOM 6979 C C . PHE B 1 326 ? 22.531 11.414 -3.912 1 96.06 326 PHE B C 1
ATOM 6981 O O . PHE B 1 326 ? 21.828 12.438 -3.949 1 96.06 326 PHE B O 1
ATOM 6988 N N . ILE B 1 327 ? 23.578 11.305 -3.203 1 96.44 327 ILE B N 1
ATOM 6989 C CA . ILE B 1 327 ? 23.969 12.414 -2.336 1 96.44 327 ILE B CA 1
ATOM 6990 C C . ILE B 1 327 ? 24.406 13.602 -3.184 1 96.44 327 ILE B C 1
ATOM 6992 O O . ILE B 1 327 ? 24.125 14.758 -2.84 1 96.44 327 ILE B O 1
ATOM 6996 N N . VAL B 1 328 ? 25.062 13.32 -4.25 1 94 328 VAL B N 1
ATOM 6997 C CA . VAL B 1 328 ? 25.469 14.406 -5.141 1 94 328 VAL B CA 1
ATOM 6998 C C . VAL B 1 328 ? 24.219 15.109 -5.695 1 94 328 VAL B C 1
ATOM 7000 O O . VAL B 1 328 ? 24.125 16.328 -5.664 1 94 328 VAL B O 1
ATOM 7003 N N . ILE B 1 329 ? 23.281 14.375 -6.168 1 93.62 329 ILE B N 1
ATOM 7004 C CA . ILE B 1 329 ? 22.062 14.938 -6.711 1 93.62 329 ILE B CA 1
ATOM 7005 C C . ILE B 1 329 ? 21.312 15.711 -5.621 1 93.62 329 ILE B C 1
ATOM 7007 O O . ILE B 1 329 ? 20.812 16.812 -5.863 1 93.62 329 ILE B O 1
ATOM 7011 N N . GLY B 1 330 ? 21.234 15.125 -4.457 1 94.88 330 GLY B N 1
ATOM 7012 C CA . GLY B 1 330 ? 20.594 15.797 -3.344 1 94.88 330 GLY B CA 1
ATOM 7013 C C . GLY B 1 330 ? 21.266 17.094 -2.953 1 94.88 330 GLY B C 1
ATOM 7014 O O . GLY B 1 330 ? 20.609 18.094 -2.662 1 94.88 330 GLY B O 1
ATOM 7015 N N . SER B 1 331 ? 22.562 17.062 -2.99 1 95 331 SER B N 1
ATOM 7016 C CA . SER B 1 331 ? 23.328 18.25 -2.633 1 95 331 SER B CA 1
ATOM 7017 C C . SER B 1 331 ? 23.156 19.359 -3.668 1 95 331 SER B C 1
ATOM 7019 O O . SER B 1 331 ? 23.094 20.531 -3.318 1 95 331 SER B O 1
ATOM 7021 N N . LEU B 1 332 ? 23.109 18.953 -4.871 1 91.94 332 LEU B N 1
ATOM 7022 C CA . LEU B 1 332 ? 22.844 19.922 -5.93 1 91.94 332 LEU B CA 1
ATOM 7023 C C . LEU B 1 332 ? 21.484 20.578 -5.734 1 91.94 332 LEU B C 1
ATOM 7025 O O . LEU B 1 332 ? 21.359 21.797 -5.832 1 91.94 332 LEU B O 1
ATOM 7029 N N . LEU B 1 333 ? 20.594 19.75 -5.422 1 89.69 333 LEU B N 1
ATOM 7030 C CA . LEU B 1 333 ? 19.234 20.25 -5.203 1 89.69 333 LEU B CA 1
ATOM 7031 C C . LEU B 1 333 ? 19.188 21.156 -3.977 1 89.69 333 LEU B C 1
ATOM 7033 O O . LEU B 1 333 ? 18.516 22.188 -3.994 1 89.69 333 LEU B O 1
ATOM 7037 N N . ALA B 1 334 ? 19.828 20.734 -2.947 1 91.12 334 ALA B N 1
ATOM 7038 C CA . ALA B 1 334 ? 19.859 21.531 -1.726 1 91.12 334 ALA B CA 1
ATOM 7039 C C . ALA B 1 334 ? 20.531 22.875 -1.974 1 91.12 334 ALA B C 1
ATOM 7041 O O . ALA B 1 334 ? 20.125 23.891 -1.402 1 91.12 334 ALA B O 1
ATOM 7042 N N . LYS B 1 335 ? 21.484 22.922 -2.791 1 89.12 335 LYS B N 1
ATOM 7043 C CA . LYS B 1 335 ? 22.172 24.156 -3.121 1 89.12 335 LYS B CA 1
ATOM 7044 C C . LYS B 1 335 ? 21.297 25.078 -3.953 1 89.12 335 LYS B C 1
ATOM 7046 O O . LYS B 1 335 ? 21.234 26.281 -3.691 1 89.12 335 LYS B O 1
ATOM 7051 N N . VAL B 1 336 ? 20.656 24.531 -4.898 1 82.06 336 VAL B N 1
ATOM 7052 C CA . VAL B 1 336 ? 19.797 25.312 -5.785 1 82.06 336 VAL B CA 1
ATOM 7053 C C . VAL B 1 336 ? 18.641 25.891 -4.992 1 82.06 336 VAL B C 1
ATOM 7055 O O . VAL B 1 336 ? 18.203 27.016 -5.25 1 82.06 336 VAL B O 1
ATOM 7058 N N . THR B 1 337 ? 18.188 25.156 -4.059 1 78.75 337 THR B N 1
ATOM 7059 C CA . THR B 1 337 ? 17.062 25.609 -3.268 1 78.75 337 THR B CA 1
ATOM 7060 C C . THR B 1 337 ? 17.531 26.359 -2.031 1 78.75 337 THR B C 1
ATOM 7062 O O . THR B 1 337 ? 16.719 26.75 -1.185 1 78.75 337 THR B O 1
ATOM 7065 N N . ASP B 1 338 ? 18.781 26.5 -1.85 1 81.75 338 ASP B N 1
ATOM 7066 C CA . ASP B 1 338 ? 19.406 27.219 -0.752 1 81.75 338 ASP B CA 1
ATOM 7067 C C . ASP B 1 338 ? 18.984 26.656 0.6 1 81.75 338 ASP B C 1
ATOM 7069 O O . ASP B 1 338 ? 18.547 27.406 1.484 1 81.75 338 ASP B O 1
ATOM 7073 N N . ASN B 1 339 ? 18.953 25.453 0.667 1 85.12 339 ASN B N 1
ATOM 7074 C CA . ASN B 1 339 ? 18.641 24.781 1.92 1 85.12 339 ASN B CA 1
ATOM 7075 C C . ASN B 1 339 ? 19.891 24.281 2.629 1 85.12 339 ASN B C 1
ATOM 7077 O O . ASN B 1 339 ? 20.328 23.141 2.424 1 85.12 339 ASN B O 1
ATOM 7081 N N . ALA B 1 340 ? 20.438 25 3.541 1 87.25 340 ALA B N 1
ATOM 7082 C CA . ALA B 1 340 ? 21.719 24.734 4.184 1 87.25 340 ALA B CA 1
ATOM 7083 C C . ALA B 1 340 ? 21.641 23.547 5.141 1 87.25 340 ALA B C 1
ATOM 7085 O O . ALA B 1 340 ? 22.578 22.766 5.25 1 87.25 340 ALA B O 1
ATOM 7086 N N . LYS B 1 341 ? 20.531 23.469 5.797 1 88.38 341 LYS B N 1
ATOM 7087 C CA . LYS B 1 341 ? 20.359 22.406 6.777 1 88.38 341 LYS B CA 1
ATOM 7088 C C . LYS B 1 341 ? 20.375 21.031 6.105 1 88.38 341 LYS B C 1
ATOM 7090 O O . LYS B 1 341 ? 21.047 20.109 6.582 1 88.38 341 LYS B O 1
ATOM 7095 N N . LEU B 1 342 ? 19.672 20.953 5.02 1 91.06 342 LEU B N 1
ATOM 7096 C CA . LEU B 1 342 ? 19.609 19.688 4.312 1 91.06 342 LEU B CA 1
ATOM 7097 C C . LEU B 1 342 ? 20.938 19.375 3.619 1 91.06 342 LEU B C 1
ATOM 7099 O O . LEU B 1 342 ? 21.328 18.219 3.512 1 91.06 342 LEU B O 1
ATOM 7103 N N . PHE B 1 343 ? 21.609 20.438 3.219 1 94.75 343 PHE B N 1
ATOM 7104 C CA . PHE B 1 343 ? 22.922 20.25 2.629 1 94.75 343 PHE B CA 1
ATOM 7105 C C . PHE B 1 343 ? 23.891 19.641 3.637 1 94.75 343 PHE B C 1
ATOM 7107 O O . PHE B 1 343 ? 24.656 18.734 3.297 1 94.75 343 PHE B O 1
ATOM 7114 N N . GLU B 1 344 ? 23.781 20.078 4.793 1 95.38 344 GLU B N 1
ATOM 7115 C CA . GLU B 1 344 ? 24.641 19.562 5.848 1 95.38 344 GLU B CA 1
ATOM 7116 C C . GLU B 1 344 ? 24.328 18.094 6.152 1 95.38 344 GLU B C 1
ATOM 7118 O O . GLU B 1 344 ? 25.219 17.297 6.402 1 95.38 344 GLU B O 1
ATOM 7123 N N . LYS B 1 345 ? 23.078 17.797 6.176 1 94.88 345 LYS B N 1
ATOM 7124 C CA . LYS B 1 345 ? 22.672 16.422 6.414 1 94.88 345 LYS B CA 1
ATOM 7125 C C . LYS B 1 345 ? 23.219 15.492 5.336 1 94.88 345 LYS B C 1
ATOM 7127 O O . LYS B 1 345 ? 23.656 14.375 5.629 1 94.88 345 LYS B O 1
ATOM 7132 N N . LEU B 1 346 ? 23.172 15.922 4.16 1 96.88 346 LEU B N 1
ATOM 7133 C CA . LEU B 1 346 ? 23.672 15.148 3.037 1 96.88 346 LEU B CA 1
ATOM 7134 C C . LEU B 1 346 ? 25.188 14.961 3.143 1 96.88 346 LEU B C 1
ATOM 7136 O O . LEU B 1 346 ? 25.703 13.883 2.867 1 96.88 346 LEU B O 1
ATOM 7140 N N . TYR B 1 347 ? 25.812 15.969 3.59 1 96.69 347 TYR B N 1
ATOM 7141 C CA . TYR B 1 347 ? 27.25 15.883 3.803 1 96.69 347 TYR B CA 1
ATOM 7142 C C . TYR B 1 347 ? 27.594 14.82 4.852 1 96.69 347 TYR B C 1
ATOM 7144 O O . TYR B 1 347 ? 28.484 14.008 4.656 1 96.69 347 TYR B O 1
ATOM 7152 N N . LYS B 1 348 ? 26.859 14.82 5.879 1 95.56 348 LYS B N 1
ATOM 7153 C CA . LYS B 1 348 ? 27.109 13.852 6.941 1 95.56 348 LYS B CA 1
ATOM 7154 C C . LYS B 1 348 ? 26.969 12.422 6.43 1 95.56 348 LYS B C 1
ATOM 7156 O O . LYS B 1 348 ? 27.688 11.523 6.871 1 95.56 348 LYS B O 1
ATOM 7161 N N . LYS B 1 349 ? 26.094 12.281 5.508 1 95.5 349 LYS B N 1
ATOM 7162 C CA . LYS B 1 349 ? 25.844 10.945 4.969 1 95.5 349 LYS B CA 1
ATOM 7163 C C . LYS B 1 349 ? 27 10.492 4.078 1 95.5 349 LYS B C 1
ATOM 7165 O O . LYS B 1 349 ? 27.422 9.336 4.145 1 95.5 349 LYS B O 1
ATOM 7170 N N . ILE B 1 350 ? 27.469 11.398 3.264 1 95.44 350 ILE B N 1
ATOM 7171 C CA . ILE B 1 350 ? 28.562 11.016 2.375 1 95.44 350 ILE B CA 1
ATOM 7172 C C . ILE B 1 350 ? 29.844 10.828 3.182 1 95.44 350 ILE B C 1
ATOM 7174 O O . ILE B 1 350 ? 30.672 9.977 2.859 1 95.44 350 ILE B O 1
ATOM 7178 N N . ASP B 1 351 ? 29.969 11.617 4.176 1 94 351 ASP B N 1
ATOM 7179 C CA . ASP B 1 351 ? 31.109 11.445 5.078 1 94 351 ASP B CA 1
ATOM 7180 C C . ASP B 1 351 ? 31.078 10.07 5.738 1 94 351 ASP B C 1
ATOM 7182 O O . ASP B 1 351 ? 32.094 9.367 5.754 1 94 351 ASP B O 1
ATOM 7186 N N . ALA B 1 352 ? 29.953 9.711 6.207 1 92.19 352 ALA B N 1
ATOM 7187 C CA . ALA B 1 352 ? 29.781 8.406 6.84 1 92.19 352 ALA B CA 1
ATOM 7188 C C . ALA B 1 352 ? 30.062 7.277 5.848 1 92.19 352 ALA B C 1
ATOM 7190 O O . ALA B 1 352 ? 30.688 6.277 6.195 1 92.19 352 ALA B O 1
ATOM 7191 N N . ALA B 1 353 ? 29.578 7.418 4.672 1 93.94 353 ALA B N 1
ATOM 7192 C CA . ALA B 1 353 ? 29.734 6.387 3.646 1 93.94 353 ALA B CA 1
ATOM 7193 C C . ALA B 1 353 ? 31.203 6.215 3.268 1 93.94 353 ALA B C 1
ATOM 7195 O O . ALA B 1 353 ? 31.688 5.09 3.1 1 93.94 353 ALA B O 1
ATOM 7196 N N . THR B 1 354 ? 31.922 7.309 3.141 1 92.88 354 THR B N 1
ATOM 7197 C CA . THR B 1 354 ? 33.344 7.246 2.752 1 92.88 354 THR B CA 1
ATOM 7198 C C . THR B 1 354 ? 34.188 6.637 3.869 1 92.88 354 THR B C 1
ATOM 7200 O O . THR B 1 354 ? 35.125 5.898 3.604 1 92.88 354 THR B O 1
ATOM 7203 N N . ILE B 1 355 ? 33.844 6.961 5.047 1 91 355 ILE B N 1
ATOM 7204 C CA . ILE B 1 355 ? 34.562 6.395 6.188 1 91 355 ILE B CA 1
ATOM 7205 C C . ILE B 1 355 ? 34.312 4.887 6.242 1 91 355 ILE B C 1
ATOM 7207 O O . ILE B 1 355 ? 35.281 4.117 6.461 1 91 355 ILE B O 1
ATOM 7211 N N . GLN B 1 356 ? 33.125 4.504 6.051 1 92.25 356 GLN B N 1
ATOM 7212 C CA . GLN B 1 356 ? 32.812 3.08 6.066 1 92.25 356 GLN B CA 1
ATOM 7213 C C . GLN B 1 356 ? 33.531 2.346 4.938 1 92.25 356 GLN B C 1
ATOM 7215 O O . GLN B 1 356 ? 34.062 1.246 5.141 1 92.25 356 GLN B O 1
ATOM 7220 N N . MET B 1 357 ? 33.531 2.957 3.805 1 92.62 357 MET B N 1
ATOM 7221 C CA . MET B 1 357 ? 34.219 2.346 2.672 1 92.62 357 MET B CA 1
ATOM 7222 C C . MET B 1 357 ? 35.719 2.238 2.941 1 92.62 357 MET B C 1
ATOM 7224 O O . MET B 1 357 ? 36.344 1.224 2.623 1 92.62 357 MET B O 1
ATOM 7228 N N . ARG B 1 358 ? 36.281 3.244 3.5 1 91.31 358 ARG B N 1
ATOM 7229 C CA . ARG B 1 358 ? 37.688 3.26 3.83 1 91.31 358 ARG B CA 1
ATOM 7230 C C . ARG B 1 358 ? 38.062 2.115 4.773 1 91.31 358 ARG B C 1
ATOM 7232 O O . ARG B 1 358 ? 39.094 1.471 4.613 1 91.31 358 ARG B O 1
ATOM 7239 N N . ASN B 1 359 ? 37.188 1.865 5.695 1 91.38 359 ASN B N 1
ATOM 7240 C CA . ASN B 1 359 ? 37.438 0.811 6.68 1 91.38 359 ASN B CA 1
ATOM 7241 C C . ASN B 1 359 ? 37.375 -0.573 6.039 1 91.38 359 ASN B C 1
ATOM 7243 O O . ASN B 1 359 ? 37.938 -1.526 6.555 1 91.38 359 ASN B O 1
ATOM 7247 N N . GLU B 1 360 ? 36.719 -0.685 4.914 1 91.06 360 GLU B N 1
ATOM 7248 C CA . GLU B 1 360 ? 36.562 -1.979 4.258 1 91.06 360 GLU B CA 1
ATOM 7249 C C . GLU B 1 360 ? 37.688 -2.223 3.24 1 91.06 360 GLU B C 1
ATOM 7251 O O . GLU B 1 360 ? 37.938 -3.367 2.871 1 91.06 360 GLU B O 1
ATOM 7256 N N . LEU B 1 361 ? 38.281 -1.157 2.83 1 89.69 361 LEU B N 1
ATOM 7257 C CA . LEU B 1 361 ? 39.344 -1.258 1.833 1 89.69 361 LEU B CA 1
ATOM 7258 C C . LEU B 1 361 ? 40.688 -1.494 2.498 1 89.69 361 LEU B C 1
ATOM 7260 O O . LEU B 1 361 ? 40.906 -1.14 3.662 1 89.69 361 LEU B O 1
ATOM 7264 N N . ALA B 1 362 ? 41.531 -2.184 1.723 1 88 362 ALA B N 1
ATOM 7265 C CA . ALA B 1 362 ? 42.906 -2.383 2.193 1 88 362 ALA B CA 1
ATOM 7266 C C . ALA B 1 362 ? 43.656 -1.051 2.348 1 88 362 ALA B C 1
ATOM 7268 O O . ALA B 1 362 ? 43.219 -0.042 1.77 1 88 362 ALA B O 1
ATOM 7269 N N . GLU B 1 363 ? 44.594 -0.981 3.213 1 83.44 363 GLU B N 1
ATOM 7270 C CA . GLU B 1 363 ? 45.312 0.234 3.588 1 83.44 363 GLU B CA 1
ATOM 7271 C C . GLU B 1 363 ? 45.875 0.958 2.359 1 83.44 363 GLU B C 1
ATOM 7273 O O . GLU B 1 363 ? 45.875 2.189 2.316 1 83.44 363 GLU B O 1
ATOM 7278 N N . ASN B 1 364 ? 46.188 0.272 1.307 1 84.25 364 ASN B N 1
ATOM 7279 C CA . ASN B 1 364 ? 46.844 0.901 0.156 1 84.25 364 ASN B CA 1
ATOM 7280 C C . ASN B 1 364 ? 45.812 1.271 -0.919 1 84.25 364 ASN B C 1
ATOM 7282 O O . ASN B 1 364 ? 46.156 1.876 -1.933 1 84.25 364 ASN B O 1
ATOM 7286 N N . GLU B 1 365 ? 44.562 0.97 -0.714 1 88.12 365 GLU B N 1
ATOM 7287 C CA . GLU B 1 365 ? 43.562 1.253 -1.733 1 88.12 365 GLU B CA 1
ATOM 7288 C C . GLU B 1 365 ? 42.875 2.592 -1.477 1 88.12 365 GLU B C 1
ATOM 7290 O O . GLU B 1 365 ? 42.562 2.932 -0.331 1 88.12 365 GLU B O 1
ATOM 7295 N N . LYS B 1 366 ? 42.781 3.363 -2.535 1 87.5 366 LYS B N 1
ATOM 7296 C CA . LYS B 1 366 ? 42.156 4.676 -2.428 1 87.5 366 LYS B CA 1
ATOM 7297 C C . LYS B 1 366 ? 40.656 4.578 -2.57 1 87.5 366 LYS B C 1
ATOM 7299 O O . LYS B 1 366 ? 40.125 3.689 -3.256 1 87.5 366 LYS B O 1
ATOM 7304 N N . VAL B 1 367 ? 40 5.508 -1.82 1 91.19 367 VAL B N 1
ATOM 7305 C CA . VAL B 1 367 ? 38.531 5.578 -1.888 1 91.19 367 VAL B CA 1
ATOM 7306 C C . VAL B 1 367 ? 38.094 6.387 -3.113 1 91.19 367 VAL B C 1
ATOM 7308 O O . VAL B 1 367 ? 38.375 7.582 -3.199 1 91.19 367 VAL B O 1
ATOM 7311 N N . GLU B 1 368 ? 37.625 5.719 -4.121 1 90.75 368 GLU B N 1
ATOM 7312 C CA . GLU B 1 368 ? 37.094 6.336 -5.328 1 90.75 368 GLU B CA 1
ATOM 7313 C C . GLU B 1 368 ? 35.656 5.859 -5.613 1 90.75 368 GLU B C 1
ATOM 7315 O O . GLU B 1 368 ? 35.438 4.676 -5.875 1 90.75 368 GLU B O 1
ATOM 7320 N N . LEU B 1 369 ? 34.75 6.867 -5.547 1 92.56 369 LEU B N 1
ATOM 7321 C CA . LEU B 1 369 ? 33.375 6.52 -5.766 1 92.56 369 LEU B CA 1
ATOM 7322 C C . LEU B 1 369 ? 32.875 7.035 -7.117 1 92.56 369 LEU B C 1
ATOM 7324 O O . LEU B 1 369 ? 32.688 8.242 -7.293 1 92.56 369 LEU B O 1
ATOM 7328 N N . HIS B 1 370 ? 32.656 6.102 -8.016 1 91 370 HIS B N 1
ATOM 7329 C CA . HIS B 1 370 ? 32.062 6.441 -9.297 1 91 370 HIS B CA 1
ATOM 7330 C C . HIS B 1 370 ? 30.531 6.52 -9.172 1 91 370 HIS B C 1
ATOM 7332 O O . HIS B 1 370 ? 29.906 5.664 -8.539 1 91 370 HIS B O 1
ATOM 7338 N N . LEU B 1 371 ? 29.984 7.551 -9.711 1 90.5 371 LEU B N 1
ATOM 7339 C CA . LEU B 1 371 ? 28.547 7.746 -9.586 1 90.5 371 LEU B CA 1
ATOM 7340 C C . LEU B 1 371 ? 27.781 6.703 -10.406 1 90.5 371 LEU B C 1
ATOM 7342 O O . LEU B 1 371 ? 28.031 6.539 -11.602 1 90.5 371 LEU B O 1
ATOM 7346 N N . ASP B 1 372 ? 26.875 5.953 -9.695 1 90.62 372 ASP B N 1
ATOM 7347 C CA . ASP B 1 372 ? 26.031 4.938 -10.328 1 90.62 372 ASP B CA 1
ATOM 7348 C C . ASP B 1 372 ? 24.547 5.27 -10.156 1 90.62 372 ASP B C 1
ATOM 7350 O O . ASP B 1 372 ? 23.969 5.004 -9.109 1 90.62 372 ASP B O 1
ATOM 7354 N N . GLY B 1 373 ? 23.953 5.809 -11.211 1 88.94 373 GLY B N 1
ATOM 7355 C CA . GLY B 1 373 ? 22.547 6.195 -11.164 1 88.94 373 GLY B CA 1
ATOM 7356 C C . GLY B 1 373 ? 21.641 5.18 -11.82 1 88.94 373 GLY B C 1
ATOM 7357 O O . GLY B 1 373 ? 20.516 5.512 -12.227 1 88.94 373 GLY B O 1
ATOM 7358 N N . SER B 1 374 ? 21.969 3.922 -11.852 1 86.5 374 SER B N 1
ATOM 7359 C CA . SER B 1 374 ? 21.25 2.91 -12.625 1 86.5 374 SER B CA 1
ATOM 7360 C C . SER B 1 374 ? 19.859 2.648 -12.039 1 86.5 374 SER B C 1
ATOM 7362 O O . SER B 1 374 ? 18.938 2.271 -12.766 1 86.5 374 SER B O 1
ATOM 7364 N N . ASP B 1 375 ? 19.703 3.006 -10.797 1 86.62 375 ASP B N 1
ATOM 7365 C CA . ASP B 1 375 ? 18.422 2.699 -10.156 1 86.62 375 ASP B CA 1
ATOM 7366 C C . ASP B 1 375 ? 17.469 3.889 -10.234 1 86.62 375 ASP B C 1
ATOM 7368 O O . ASP B 1 375 ? 16.281 3.75 -9.969 1 86.62 375 ASP B O 1
ATOM 7372 N N . ASP B 1 376 ? 18.047 4.949 -10.562 1 87.44 376 ASP B N 1
ATOM 7373 C CA . ASP B 1 376 ? 17.203 6.137 -10.711 1 87.44 376 ASP B CA 1
ATOM 7374 C C . ASP B 1 376 ? 16.5 6.148 -12.062 1 87.44 376 ASP B C 1
ATOM 7376 O O . ASP B 1 376 ? 17.141 5.957 -13.102 1 87.44 376 ASP B O 1
ATOM 7380 N N . TRP B 1 377 ? 15.211 6.312 -12.016 1 81.56 377 TRP B N 1
ATOM 7381 C CA . TRP B 1 377 ? 14.469 6.297 -13.273 1 81.56 377 TRP B CA 1
ATOM 7382 C C . TRP B 1 377 ? 14.781 7.543 -14.094 1 81.56 377 TRP B C 1
ATOM 7384 O O . TRP B 1 377 ? 14.547 7.562 -15.305 1 81.56 377 TRP B O 1
ATOM 7394 N N . MET B 1 378 ? 15.297 8.625 -13.438 1 82.12 378 MET B N 1
ATOM 7395 C CA . MET B 1 378 ? 15.766 9.844 -14.102 1 82.12 378 MET B CA 1
ATOM 7396 C C . MET B 1 378 ? 17.203 10.164 -13.703 1 82.12 378 MET B C 1
ATOM 7398 O O . MET B 1 378 ? 17.453 11.133 -12.984 1 82.12 378 MET B O 1
ATOM 7402 N N . PRO B 1 379 ? 18.062 9.398 -14.281 1 80.06 379 PRO B N 1
ATOM 7403 C CA . PRO B 1 379 ? 19.438 9.586 -13.82 1 80.06 379 PRO B CA 1
ATOM 7404 C C . PRO B 1 379 ? 20.047 10.906 -14.297 1 80.06 379 PRO B C 1
ATOM 7406 O O . PRO B 1 379 ? 19.703 11.391 -15.383 1 80.06 379 PRO B O 1
ATOM 7409 N N . PHE B 1 380 ? 20.828 11.336 -13.406 1 76.56 380 PHE B N 1
ATOM 7410 C CA . PHE B 1 380 ? 21.625 12.523 -13.672 1 76.56 380 PHE B CA 1
ATOM 7411 C C . PHE B 1 380 ? 22.781 12.195 -14.625 1 76.56 380 PHE B C 1
ATOM 7413 O O . PHE B 1 380 ? 23.391 11.133 -14.523 1 76.56 380 PHE B O 1
ATOM 7420 N N . GLU B 1 381 ? 22.797 12.961 -15.781 1 68.06 381 GLU B N 1
ATOM 7421 C CA . GLU B 1 381 ? 23.906 12.758 -16.703 1 68.06 381 GLU B CA 1
ATOM 7422 C C . GLU B 1 381 ? 25.25 13.008 -16.031 1 68.06 381 GLU B C 1
ATOM 7424 O O . GLU B 1 381 ? 25.516 14.117 -15.562 1 68.06 381 GLU B O 1
ATOM 7429 N N . ASP B 1 382 ? 25.922 11.984 -15.781 1 64.31 382 ASP B N 1
ATOM 7430 C CA . ASP B 1 382 ? 27.172 12 -15.016 1 64.31 382 ASP B CA 1
ATOM 7431 C C . ASP B 1 382 ? 28.344 12.445 -15.891 1 64.31 382 ASP B C 1
ATOM 7433 O O . ASP B 1 382 ? 28.562 11.898 -16.969 1 64.31 382 ASP B O 1
ATOM 7437 N N . VAL B 1 383 ? 29.062 13.562 -15.703 1 63.06 383 VAL B N 1
ATOM 7438 C CA . VAL B 1 383 ? 30.188 14.117 -16.438 1 63.06 383 VAL B CA 1
ATOM 7439 C C . VAL B 1 383 ? 31.484 13.422 -16.031 1 63.06 383 VAL B C 1
ATOM 7441 O O . VAL B 1 383 ? 32.562 14.016 -16.078 1 63.06 383 VAL B O 1
ATOM 7444 N N . GLY B 1 384 ? 31.266 12.102 -15.539 1 70.88 384 GLY B N 1
ATOM 7445 C CA . GLY B 1 384 ? 32.469 11.383 -15.172 1 70.88 384 GLY B CA 1
ATOM 7446 C C . GLY B 1 384 ? 33.031 11.781 -13.812 1 70.88 384 GLY B C 1
ATOM 7447 O O . GLY B 1 384 ? 34.219 11.75 -13.578 1 70.88 384 GLY B O 1
ATOM 7448 N N . THR B 1 385 ? 32.156 12.18 -12.984 1 82.25 385 THR B N 1
ATOM 7449 C CA . THR B 1 385 ? 32.562 12.664 -11.664 1 82.25 385 THR B CA 1
ATOM 7450 C C . THR B 1 385 ? 32.875 11.5 -10.727 1 82.25 385 THR B C 1
ATOM 7452 O O . THR B 1 385 ? 32.125 10.516 -10.688 1 82.25 385 THR B O 1
ATOM 7455 N N . VAL B 1 386 ? 34.125 11.648 -10.117 1 89.88 386 VAL B N 1
ATOM 7456 C CA . VAL B 1 386 ? 34.562 10.672 -9.125 1 89.88 386 VAL B CA 1
ATOM 7457 C C . VAL B 1 386 ? 34.719 11.352 -7.766 1 89.88 386 VAL B C 1
ATOM 7459 O O . VAL B 1 386 ? 35.344 12.398 -7.656 1 89.88 386 VAL B O 1
ATOM 7462 N N . ILE B 1 387 ? 34.125 10.797 -6.777 1 92.06 387 ILE B N 1
ATOM 7463 C CA . ILE B 1 387 ? 34.188 11.359 -5.434 1 92.06 387 ILE B CA 1
ATOM 7464 C C . ILE B 1 387 ? 35.281 10.641 -4.637 1 92.06 387 ILE B C 1
ATOM 7466 O O . ILE B 1 387 ? 35.312 9.406 -4.57 1 92.06 387 ILE B O 1
ATOM 7470 N N . ARG B 1 388 ? 36.188 11.469 -4.09 1 91 388 ARG B N 1
ATOM 7471 C CA . ARG B 1 388 ? 37.312 10.961 -3.307 1 91 388 ARG B CA 1
ATOM 7472 C C . ARG B 1 388 ? 37.25 11.461 -1.868 1 91 388 ARG B C 1
ATOM 7474 O O . ARG B 1 388 ? 36.406 12.305 -1.536 1 91 388 ARG B O 1
ATOM 7481 N N . LEU B 1 389 ? 38.031 10.914 -1.044 1 88.69 389 LEU B N 1
ATOM 7482 C CA . LEU B 1 389 ? 38.062 11.289 0.367 1 88.69 389 LEU B CA 1
ATOM 7483 C C . LEU B 1 389 ? 38.406 12.766 0.536 1 88.69 389 LEU B C 1
ATOM 7485 O O . LEU B 1 389 ? 37.906 13.414 1.467 1 88.69 389 LEU B O 1
ATOM 7489 N N . GLU B 1 390 ? 39.156 13.258 -0.357 1 87.06 390 GLU B N 1
ATOM 7490 C CA . GLU B 1 390 ? 39.594 14.656 -0.297 1 87.06 390 GLU B CA 1
ATOM 7491 C C . GLU B 1 390 ? 38.438 15.602 -0.541 1 87.06 390 GLU B C 1
ATOM 7493 O O . GLU B 1 390 ? 38.438 16.75 -0.099 1 87.06 390 GLU B O 1
ATOM 7498 N N . HIS B 1 391 ? 37.438 15.078 -1.193 1 89.94 391 HIS B N 1
ATOM 7499 C CA . HIS B 1 391 ? 36.312 15.922 -1.545 1 89.94 391 HIS B CA 1
ATOM 7500 C C . HIS B 1 391 ? 35.344 16.062 -0.371 1 89.94 391 HIS B C 1
ATOM 7502 O O . HIS B 1 391 ? 34.469 16.922 -0.382 1 89.94 391 HIS B O 1
ATOM 7508 N N . VAL B 1 392 ? 35.5 15.172 0.754 1 91.19 392 VAL B N 1
ATOM 7509 C CA . VAL B 1 392 ? 34.469 15.102 1.795 1 91.19 392 VAL B CA 1
ATOM 7510 C C . VAL B 1 392 ? 35.125 15.336 3.162 1 91.19 392 VAL B C 1
ATOM 7512 O O . VAL B 1 392 ? 34.562 14.93 4.188 1 91.19 392 VAL B O 1
ATOM 7515 N N . THR B 1 393 ? 36.188 15.977 3.248 1 90 393 THR B N 1
ATOM 7516 C CA . THR B 1 393 ? 36.938 16.156 4.5 1 90 393 THR B CA 1
ATOM 7517 C C . THR B 1 393 ? 36.156 17.109 5.426 1 90 393 THR B C 1
ATOM 7519 O O . THR B 1 393 ? 36.094 16.875 6.633 1 90 393 THR B O 1
ATOM 7522 N N . THR B 1 394 ? 35.719 18.188 4.82 1 93.25 394 THR B N 1
ATOM 7523 C CA . THR B 1 394 ? 34.938 19.156 5.574 1 93.25 394 THR B CA 1
ATOM 7524 C C . THR B 1 394 ? 33.688 19.562 4.793 1 93.25 394 THR B C 1
ATOM 7526 O O . THR B 1 394 ? 33.562 19.266 3.604 1 93.25 394 THR B O 1
ATOM 7529 N N . LEU B 1 395 ? 32.75 20.219 5.504 1 95.19 395 LEU B N 1
ATOM 7530 C CA . LEU B 1 395 ? 31.547 20.719 4.879 1 95.19 395 LEU B CA 1
ATOM 7531 C C . LEU B 1 395 ? 31.875 21.719 3.781 1 95.19 395 LEU B C 1
ATOM 7533 O O . LEU B 1 395 ? 31.219 21.766 2.742 1 95.19 395 LEU B O 1
ATOM 7537 N N . GLU B 1 396 ? 32.906 22.516 4.035 1 93.69 396 GLU B N 1
ATOM 7538 C CA . GLU B 1 396 ? 33.312 23.531 3.074 1 93.69 396 GLU B CA 1
ATOM 7539 C C . GLU B 1 396 ? 33.906 22.906 1.821 1 93.69 396 GLU B C 1
ATOM 7541 O O . GLU B 1 396 ? 33.656 23.359 0.706 1 93.69 396 GLU B O 1
ATOM 7546 N N . THR B 1 397 ? 34.688 21.922 2.021 1 94.81 397 THR B N 1
ATOM 7547 C CA . THR B 1 397 ? 35.281 21.25 0.873 1 94.81 397 THR B CA 1
ATOM 7548 C C . THR B 1 397 ? 34.188 20.594 0.023 1 94.81 397 THR B C 1
ATOM 7550 O O . THR B 1 397 ? 34.281 20.578 -1.206 1 94.81 397 THR B O 1
ATOM 7553 N N . TRP B 1 398 ? 33.25 20.062 0.716 1 95.75 398 TRP B N 1
ATOM 7554 C CA . TRP B 1 398 ? 32.125 19.438 0.005 1 95.75 398 TRP B CA 1
ATOM 7555 C C . TRP B 1 398 ? 31.344 20.484 -0.8 1 95.75 398 TRP B C 1
ATOM 7557 O O . TRP B 1 398 ? 30.953 20.219 -1.94 1 95.75 398 TRP B O 1
ATOM 7567 N N . ARG B 1 399 ? 31.156 21.625 -0.255 1 94.81 399 ARG B N 1
ATOM 7568 C CA . ARG B 1 399 ? 30.484 22.703 -0.948 1 94.81 399 ARG B CA 1
ATOM 7569 C C . ARG B 1 399 ? 31.219 23.094 -2.225 1 94.81 399 ARG B C 1
ATOM 7571 O O . ARG B 1 399 ? 30.594 23.359 -3.256 1 94.81 399 ARG B O 1
ATOM 7578 N N . GLN B 1 400 ? 32.531 23.109 -2.09 1 92.44 400 GLN B N 1
ATOM 7579 C CA . GLN B 1 400 ? 33.344 23.438 -3.244 1 92.44 400 GLN B CA 1
ATOM 7580 C C . GLN B 1 400 ? 33.25 22.359 -4.324 1 92.44 400 GLN B C 1
ATOM 7582 O O . GLN B 1 400 ? 33.219 22.672 -5.516 1 92.44 400 GLN B O 1
ATOM 7587 N N . THR B 1 401 ? 33.25 21.203 -3.842 1 92.25 401 THR B N 1
ATOM 7588 C CA . THR B 1 401 ? 33.125 20.078 -4.777 1 92.25 401 THR B CA 1
ATOM 7589 C C . THR B 1 401 ? 31.828 20.156 -5.562 1 92.25 401 THR B C 1
ATOM 7591 O O . THR B 1 401 ? 31.828 20.016 -6.785 1 92.25 401 THR B O 1
ATOM 7594 N N . ILE B 1 402 ? 30.734 20.391 -4.887 1 93.19 402 ILE B N 1
ATOM 7595 C CA . ILE B 1 402 ? 29.422 20.438 -5.508 1 93.19 402 ILE B CA 1
ATOM 7596 C C . ILE B 1 402 ? 29.312 21.641 -6.426 1 93.19 402 ILE B C 1
ATOM 7598 O O . ILE B 1 402 ? 28.734 21.562 -7.508 1 93.19 402 ILE B O 1
ATOM 7602 N N . THR B 1 403 ? 29.891 22.703 -6.023 1 91.12 403 THR B N 1
ATOM 7603 C CA . THR B 1 403 ? 29.922 23.891 -6.875 1 91.12 403 THR B CA 1
ATOM 7604 C C . THR B 1 403 ? 30.703 23.625 -8.156 1 91.12 403 THR B C 1
ATOM 7606 O O . THR B 1 403 ? 30.328 24.078 -9.234 1 91.12 403 THR B O 1
ATOM 7609 N N . GLY B 1 404 ? 31.797 22.906 -7.918 1 86.69 404 GLY B N 1
ATOM 7610 C CA . GLY B 1 404 ? 32.594 22.516 -9.078 1 86.69 404 GLY B CA 1
ATOM 7611 C C . GLY B 1 404 ? 31.812 21.656 -10.062 1 86.69 404 GLY B C 1
ATOM 7612 O O . GLY B 1 404 ? 31.953 21.828 -11.273 1 86.69 404 GLY B O 1
ATOM 7613 N N . ILE B 1 405 ? 31.047 20.797 -9.523 1 86.5 405 ILE B N 1
ATOM 7614 C CA . ILE B 1 405 ? 30.234 19.906 -10.367 1 86.5 405 ILE B CA 1
ATOM 7615 C C . ILE B 1 405 ? 29.172 20.734 -11.102 1 86.5 405 ILE B C 1
ATOM 7617 O O . ILE B 1 405 ? 28.906 20.484 -12.281 1 86.5 405 ILE B O 1
ATOM 7621 N N . MET B 1 406 ? 28.609 21.641 -10.445 1 85.62 406 MET B N 1
ATOM 7622 C CA . MET B 1 406 ? 27.578 22.5 -11.023 1 85.62 406 MET B CA 1
ATOM 7623 C C . MET B 1 406 ? 28.141 23.344 -12.164 1 85.62 406 MET B C 1
ATOM 7625 O O . MET B 1 406 ? 27.5 23.516 -13.195 1 85.62 406 MET B O 1
ATOM 7629 N N . GLU B 1 407 ? 29.297 23.828 -11.969 1 82 407 GLU B N 1
ATOM 7630 C CA . GLU B 1 407 ? 29.969 24.656 -12.961 1 82 407 GLU B CA 1
ATOM 7631 C C . GLU B 1 407 ? 30.375 23.844 -14.18 1 82 407 GLU B C 1
ATOM 7633 O O . GLU B 1 407 ? 30.266 24.312 -15.32 1 82 407 GLU B O 1
ATOM 7638 N N . LYS B 1 408 ? 30.828 22.641 -13.898 1 77.19 408 LYS B N 1
ATOM 7639 C CA . LYS B 1 408 ? 31.219 21.766 -15 1 77.19 408 LYS B CA 1
ATOM 7640 C C . LYS B 1 408 ? 30.016 21.438 -15.875 1 77.19 408 LYS B C 1
ATOM 7642 O O . LYS B 1 408 ? 30.125 21.359 -17.094 1 77.19 408 LYS B O 1
ATOM 7647 N N . LYS B 1 409 ? 28.922 21.328 -15.336 1 71.56 409 LYS B N 1
ATOM 7648 C CA . LYS B 1 409 ? 27.719 21 -16.078 1 71.56 409 LYS B CA 1
ATOM 7649 C C . LYS B 1 409 ? 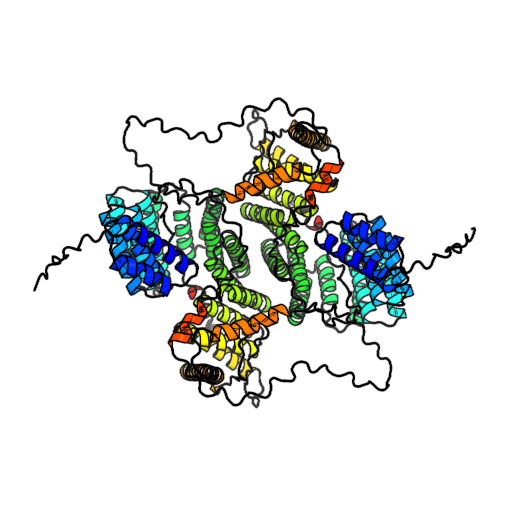27.219 22.219 -16.875 1 71.56 409 LYS B C 1
ATOM 7651 O O . LYS B 1 409 ? 26.734 22.062 -18 1 71.56 409 LYS B O 1
ATOM 7656 N N . LYS B 1 410 ? 27.328 23.406 -16.359 1 65.81 410 LYS B N 1
ATOM 7657 C CA . LYS B 1 410 ? 26.969 24.625 -17.047 1 65.81 410 LYS B CA 1
ATOM 7658 C C . LYS B 1 410 ? 27.859 24.859 -18.266 1 65.81 410 LYS B C 1
ATOM 7660 O O . LYS B 1 410 ? 27.375 25.297 -19.312 1 65.81 410 LYS B O 1
ATOM 7665 N N . LYS B 1 411 ? 29.062 24.656 -18.219 1 60.31 411 LYS B N 1
ATOM 7666 C CA . LYS B 1 411 ? 30.016 24.828 -19.312 1 60.31 411 LYS B CA 1
ATOM 7667 C C . LYS B 1 411 ? 29.781 23.812 -20.422 1 60.31 411 LYS B C 1
ATOM 7669 O O . LYS B 1 411 ? 29.922 24.125 -21.609 1 60.31 411 LYS B O 1
ATOM 7674 N N . ALA B 1 412 ? 29.312 22.734 -20.188 1 57.03 412 ALA B N 1
ATOM 7675 C CA . ALA B 1 412 ? 29.062 21.688 -21.188 1 57.03 412 ALA B CA 1
ATOM 7676 C C . ALA B 1 412 ? 27.797 21.984 -21.969 1 57.03 412 ALA B C 1
ATOM 7678 O O . ALA B 1 412 ? 27.672 21.562 -23.125 1 57.03 412 ALA B O 1
ATOM 7679 N N . ALA B 1 413 ? 26.75 22.859 -21.703 1 51.22 413 ALA B N 1
ATOM 7680 C CA . ALA B 1 413 ? 25.484 23.188 -22.344 1 51.22 413 ALA B CA 1
ATOM 7681 C C . ALA B 1 413 ? 25.625 24.422 -23.234 1 51.22 413 ALA B C 1
ATOM 7683 O O . ALA B 1 413 ? 24.688 24.797 -23.953 1 51.22 413 ALA B O 1
ATOM 7684 N N . GLU B 1 414 ? 26.516 25.391 -23.578 1 43.16 414 GLU B N 1
ATOM 7685 C CA . GLU B 1 414 ? 26.625 26.594 -24.391 1 43.16 414 GLU B CA 1
ATOM 7686 C C . GLU B 1 414 ? 26.672 26.266 -25.875 1 43.16 414 GLU B C 1
ATOM 7688 O O . GLU B 1 414 ? 27.656 25.703 -26.359 1 43.16 414 GLU B O 1
ATOM 7693 N N . PRO B 1 415 ? 25.453 26.141 -26.875 1 40.53 415 PRO B N 1
ATOM 7694 C CA . PRO B 1 415 ? 25.531 26.203 -28.344 1 40.53 415 PRO B CA 1
ATOM 7695 C C . PRO B 1 415 ? 26.172 27.484 -28.859 1 40.53 415 PRO B C 1
ATOM 7697 O O . PRO B 1 415 ? 26.312 28.453 -28.094 1 40.53 415 PRO B O 1
ATOM 7700 N N . ALA B 1 416 ? 26.203 27.734 -30.703 1 34.12 416 ALA B N 1
ATOM 7701 C CA . ALA B 1 416 ? 26.281 28.875 -31.594 1 34.12 416 ALA B CA 1
ATOM 7702 C C . ALA B 1 416 ? 25.344 29.984 -31.141 1 34.12 416 ALA B C 1
ATOM 7704 O O . ALA B 1 416 ? 24.422 29.75 -30.359 1 34.12 416 ALA B O 1
ATOM 7705 N N . PRO B 1 417 ? 25.078 31.156 -32.312 1 31.52 417 PRO B N 1
ATOM 7706 C CA . PRO B 1 417 ? 24.375 32.406 -32.062 1 31.52 417 PRO B CA 1
ATOM 7707 C C . PRO B 1 417 ? 23.062 32.219 -31.297 1 31.52 417 PRO B C 1
ATOM 7709 O O . PRO B 1 417 ? 22.562 31.078 -31.188 1 31.52 417 PRO B O 1
ATOM 7712 N N . GLU B 1 418 ? 22.188 33.438 -31.266 1 32.41 418 GLU B N 1
ATOM 7713 C CA . GLU B 1 418 ? 21.172 34.062 -30.406 1 32.41 418 GLU B CA 1
ATOM 7714 C C . GLU B 1 418 ? 19.891 33.25 -30.391 1 32.41 418 GLU B C 1
ATOM 7716 O O . GLU B 1 418 ? 18.828 33.75 -30.047 1 32.41 418 GLU B O 1
ATOM 7721 N N . GLN B 1 419 ? 19.75 32.156 -31.266 1 29.86 419 GLN B N 1
ATOM 7722 C CA . GLN B 1 419 ? 18.312 31.953 -31.297 1 29.86 419 GLN B CA 1
ATOM 7723 C C . GLN B 1 419 ? 17.75 31.812 -29.875 1 29.86 419 GLN B C 1
ATOM 7725 O O . GLN B 1 419 ? 18.469 31.422 -28.953 1 29.86 419 GLN B O 1
ATOM 7730 N N . SER B 1 420 ? 16.375 32.281 -29.641 1 28.44 420 SER B N 1
ATOM 7731 C CA . SER B 1 420 ? 15.641 32.594 -28.422 1 28.44 420 SER B CA 1
ATOM 7732 C C . SER B 1 420 ? 15.781 31.469 -27.391 1 28.44 420 SER B C 1
ATOM 7734 O O . SER B 1 420 ? 15.898 30.297 -27.75 1 28.44 420 SER B O 1
ATOM 7736 N N . GLU B 1 421 ? 16.172 31.875 -26.188 1 29.22 421 GLU B N 1
ATOM 7737 C CA . GLU B 1 421 ? 16.516 31.312 -24.891 1 29.22 421 GLU B CA 1
ATOM 7738 C C . GLU B 1 421 ? 15.594 30.156 -24.531 1 29.22 421 GLU B C 1
ATOM 7740 O O . GLU B 1 421 ? 15.828 29.453 -23.547 1 29.22 421 GLU B O 1
ATOM 7745 N N . ASP B 1 422 ? 14.438 30.219 -25.328 1 30.69 422 ASP B N 1
ATOM 7746 C CA . ASP B 1 422 ? 13.32 29.422 -24.812 1 30.69 422 ASP B CA 1
ATOM 7747 C C . ASP B 1 422 ? 13.539 27.938 -25.047 1 30.69 422 ASP B C 1
ATOM 7749 O O . ASP B 1 422 ? 12.875 27.094 -24.438 1 30.69 422 ASP B O 1
ATOM 7753 N N . ASP B 1 423 ? 14.352 27.672 -26.188 1 28.88 423 ASP B N 1
ATOM 7754 C CA . ASP B 1 423 ? 14.211 26.359 -26.812 1 28.88 423 ASP B CA 1
ATOM 7755 C C . ASP B 1 423 ? 15 25.297 -26.047 1 28.88 423 ASP B C 1
ATOM 7757 O O . ASP B 1 423 ? 14.914 24.109 -26.359 1 28.88 423 ASP B O 1
ATOM 7761 N N . PHE B 1 424 ? 15.992 25.75 -25.391 1 28.58 424 PHE B N 1
ATOM 7762 C CA . PHE B 1 424 ? 16.969 24.688 -25.172 1 28.58 424 PHE B CA 1
ATOM 7763 C C . PHE B 1 424 ? 16.422 23.641 -24.203 1 28.58 424 PHE B C 1
ATOM 7765 O O . PHE B 1 424 ? 16.578 22.438 -24.438 1 28.58 424 PHE B O 1
ATOM 7772 N N . PHE B 1 425 ? 15.953 24.172 -23.062 1 29.73 425 PHE B N 1
ATOM 7773 C CA . PHE B 1 425 ? 15.57 23.125 -22.125 1 29.73 425 PHE B CA 1
ATOM 7774 C C . PHE B 1 425 ? 14.422 22.297 -22.672 1 29.73 425 PHE B C 1
ATOM 7776 O O . PHE B 1 425 ? 14.266 21.125 -22.312 1 29.73 425 PHE B O 1
ATOM 7783 N N . ASN B 1 426 ? 13.773 22.984 -23.703 1 30.81 426 ASN B N 1
ATOM 7784 C CA . ASN B 1 426 ? 12.75 22.203 -24.391 1 30.81 426 ASN B CA 1
ATOM 7785 C C . ASN B 1 426 ? 13.359 21.016 -25.125 1 30.81 426 ASN B C 1
ATOM 7787 O O . ASN B 1 426 ? 12.75 19.953 -25.203 1 30.81 426 ASN B O 1
ATOM 7791 N N . LEU B 1 427 ? 14.555 21.344 -25.656 1 28.56 427 LEU B N 1
ATOM 7792 C CA . LEU B 1 427 ? 15.133 20.297 -26.5 1 28.56 427 LEU B CA 1
ATOM 7793 C C . LEU B 1 427 ? 15.547 19.094 -25.656 1 28.56 427 LEU B C 1
ATOM 7795 O O . LEU B 1 427 ? 15.297 17.953 -26.031 1 28.56 427 LEU B O 1
ATOM 7799 N N . ILE B 1 428 ? 16.297 19.422 -24.594 1 29.61 428 ILE B N 1
ATOM 7800 C CA . ILE B 1 428 ? 16.797 18.219 -23.953 1 29.61 428 ILE B CA 1
ATOM 7801 C C . ILE B 1 428 ? 15.633 17.391 -23.422 1 29.61 428 ILE B C 1
ATOM 7803 O O . ILE B 1 428 ? 15.617 16.156 -23.562 1 29.61 428 ILE B O 1
ATOM 7807 N N . MET B 1 429 ? 14.695 18.172 -22.828 1 28.69 429 MET B N 1
ATOM 7808 C CA . MET B 1 429 ? 13.586 17.359 -22.328 1 28.69 429 MET B CA 1
ATOM 7809 C C . MET B 1 429 ? 12.789 16.75 -23.469 1 28.69 429 MET B C 1
ATOM 7811 O O . MET B 1 429 ? 12.133 15.727 -23.297 1 28.69 429 MET B O 1
ATOM 7815 N N . LYS B 1 430 ? 12.805 17.484 -24.625 1 29.08 430 LYS B N 1
ATOM 7816 C CA . LYS B 1 430 ? 12.164 16.906 -25.812 1 29.08 430 LYS B CA 1
ATOM 7817 C C . LYS B 1 430 ? 12.93 15.688 -26.312 1 29.08 430 LYS B C 1
ATOM 7819 O O . LYS B 1 430 ? 12.359 14.797 -26.953 1 29.08 430 LYS B O 1
ATOM 7824 N N . LEU B 1 431 ? 14.273 15.859 -26.328 1 28.2 431 LEU B N 1
ATOM 7825 C CA . LEU B 1 431 ? 14.938 14.695 -26.906 1 28.2 431 LEU B CA 1
ATOM 7826 C C . LEU B 1 431 ? 14.57 13.43 -26.141 1 28.2 431 LEU B C 1
ATOM 7828 O O . LEU B 1 431 ? 14.406 12.359 -26.734 1 28.2 431 LEU B O 1
ATOM 7832 N N . ASN B 1 432 ? 14.578 13.578 -24.812 1 27.34 432 ASN B N 1
ATOM 7833 C CA . ASN B 1 432 ? 14.297 12.312 -24.141 1 27.34 432 ASN B CA 1
ATOM 7834 C C . ASN B 1 432 ? 12.836 11.891 -24.312 1 27.34 432 ASN B C 1
ATOM 7836 O O . ASN B 1 432 ? 12.461 10.773 -23.969 1 27.34 432 ASN B O 1
ATOM 7840 N N . SER B 1 433 ? 12.047 12.93 -24.719 1 26.7 433 SER B N 1
ATOM 7841 C CA . SER B 1 433 ? 10.688 12.461 -24.984 1 26.7 433 SER B CA 1
ATOM 7842 C C . SER B 1 433 ? 10.633 11.633 -26.25 1 26.7 433 SER B C 1
ATOM 7844 O O . SER B 1 433 ? 9.641 10.945 -26.516 1 26.7 433 SER B O 1
ATOM 7846 N N . ARG B 1 434 ? 11.539 11.984 -27.172 1 26.36 434 ARG B N 1
ATOM 7847 C CA . ARG B 1 434 ? 11.43 11.211 -28.406 1 26.36 434 ARG B CA 1
ATOM 7848 C C . ARG B 1 434 ? 11.742 9.742 -28.156 1 26.36 434 ARG B C 1
ATOM 7850 O O . ARG B 1 434 ? 11.414 8.883 -28.984 1 26.36 434 ARG B O 1
ATOM 7857 N N . MET B 1 435 ? 12.828 9.602 -27.328 1 23.23 435 MET B N 1
ATOM 7858 C CA . MET B 1 435 ? 13.164 8.18 -27.297 1 23.23 435 MET B CA 1
ATOM 7859 C C . MET B 1 435 ? 12.023 7.367 -26.688 1 23.23 435 MET B C 1
ATOM 7861 O O . MET B 1 435 ? 12.078 6.137 -26.656 1 23.23 435 MET B O 1
ATOM 7865 N N . GLU B 1 436 ? 11.141 8.125 -26.016 1 24 436 GLU B N 1
ATOM 7866 C CA . GLU B 1 436 ? 10.102 7.23 -25.516 1 24 436 GLU B CA 1
ATOM 7867 C C . GLU B 1 436 ? 9.328 6.586 -26.672 1 24 436 GLU B C 1
ATOM 7869 O O . GLU B 1 436 ? 8.531 5.668 -26.453 1 24 436 GLU B O 1
ATOM 7874 N N . THR B 1 437 ? 9.336 7.293 -27.766 1 22.73 437 THR B N 1
ATOM 7875 C CA . THR B 1 437 ? 8.492 6.594 -28.734 1 22.73 437 THR B CA 1
ATOM 7876 C C . THR B 1 437 ? 9.133 5.27 -29.156 1 22.73 437 THR B C 1
ATOM 7878 O O . THR B 1 437 ? 8.438 4.352 -29.594 1 22.73 437 THR B O 1
ATOM 7881 N N . GLN B 1 438 ? 10.484 5.316 -29.422 1 21.19 438 GLN B N 1
ATOM 7882 C CA . GLN B 1 438 ? 11.047 4.133 -30.078 1 21.19 438 GLN B CA 1
ATOM 7883 C C . GLN B 1 438 ? 11.125 2.961 -29.094 1 21.19 438 GLN B C 1
ATOM 7885 O O . GLN B 1 438 ? 11.781 1.956 -29.391 1 21.19 438 GLN B O 1
ATOM 7890 N N . ARG B 1 439 ? 10.992 3.154 -27.859 1 19.86 439 ARG B N 1
ATOM 7891 C CA . ARG B 1 439 ? 11.172 1.919 -27.109 1 19.86 439 ARG B CA 1
ATOM 7892 C C . ARG B 1 439 ? 10.242 0.824 -27.609 1 19.86 439 ARG B C 1
ATOM 7894 O O . ARG B 1 439 ? 9.031 0.887 -27.406 1 19.86 439 ARG B O 1
ATOM 7901 N N . ALA B 1 440 ? 10.516 0.338 -28.812 1 19.58 440 ALA B N 1
ATOM 7902 C CA . ALA B 1 440 ? 10.109 -0.885 -29.5 1 19.58 440 ALA B CA 1
ATOM 7903 C C . ALA B 1 440 ? 9.961 -2.045 -28.516 1 19.58 440 ALA B C 1
ATOM 7905 O O . ALA B 1 440 ? 10.477 -1.988 -27.406 1 19.58 440 ALA B O 1
ATOM 7906 N N . GLU B 1 441 ? 9.328 -3.207 -29.062 1 19.25 441 GLU B N 1
ATOM 7907 C CA . GLU B 1 441 ? 8.953 -4.574 -28.719 1 19.25 441 GLU B CA 1
ATOM 7908 C C . GLU B 1 441 ? 10.164 -5.367 -28.234 1 19.25 441 GLU B C 1
ATOM 7910 O O . GLU B 1 441 ? 11.102 -5.613 -28.984 1 19.25 441 GLU B O 1
ATOM 7915 N N . LEU B 1 442 ? 10.797 -4.988 -27.219 1 18.31 442 LEU B N 1
ATOM 7916 C CA . LEU B 1 442 ? 11.953 -5.801 -26.844 1 18.31 442 LEU B CA 1
ATOM 7917 C C . LEU B 1 442 ? 11.648 -7.285 -27.031 1 18.31 442 LEU B C 1
ATOM 7919 O O . LEU B 1 442 ? 10.609 -7.77 -26.562 1 18.31 442 LEU B O 1
ATOM 7923 N N . PRO B 1 443 ? 12.25 -7.883 -28.047 1 19.89 443 PRO B N 1
ATOM 7924 C CA . PRO B 1 443 ? 12.102 -9.312 -28.328 1 19.89 443 PRO B CA 1
ATOM 7925 C C . PRO B 1 443 ? 12.352 -10.18 -27.094 1 19.89 443 PRO B C 1
ATOM 7927 O O . PRO B 1 443 ? 13.062 -9.766 -26.172 1 19.89 443 PRO B O 1
ATOM 7930 N N . GLN B 1 444 ? 11.305 -10.93 -26.766 1 20.44 444 GLN B N 1
ATOM 7931 C CA . GLN B 1 444 ? 11.328 -12 -25.781 1 20.44 444 GLN B CA 1
ATOM 7932 C C . GLN B 1 444 ? 12.625 -12.797 -25.859 1 20.44 444 GLN B C 1
ATOM 7934 O O . GLN B 1 444 ? 12.875 -13.5 -26.828 1 20.44 444 GLN B O 1
ATOM 7939 N N . ILE B 1 445 ? 13.789 -12.195 -25.594 1 19.62 445 ILE B N 1
ATOM 7940 C CA . ILE B 1 445 ? 15.086 -12.859 -25.625 1 19.62 445 ILE B CA 1
ATOM 7941 C C . ILE B 1 445 ? 15 -14.188 -24.875 1 19.62 445 ILE B C 1
ATOM 7943 O O . ILE B 1 445 ? 14.695 -14.227 -23.688 1 19.62 445 ILE B O 1
ATOM 7947 N N . ASN B 1 446 ? 14.82 -15.328 -25.719 1 19.78 446 ASN B N 1
ATOM 7948 C CA . ASN B 1 446 ? 14.875 -16.766 -25.484 1 19.78 446 ASN B CA 1
ATOM 7949 C C . ASN B 1 446 ? 16.203 -17.188 -24.875 1 19.78 446 ASN B C 1
ATOM 7951 O O . ASN B 1 446 ? 17.25 -17.094 -25.531 1 19.78 446 ASN B O 1
ATOM 7955 N N . PHE B 1 447 ? 16.547 -16.875 -23.719 1 18.41 447 PHE B N 1
ATOM 7956 C CA . PHE B 1 447 ? 17.844 -17.266 -23.188 1 18.41 447 PHE B CA 1
ATOM 7957 C C . PHE B 1 447 ? 18.047 -18.781 -23.297 1 18.41 447 PHE B C 1
ATOM 7959 O O . PHE B 1 447 ? 17.406 -19.547 -22.562 1 18.41 447 PHE B O 1
ATOM 7966 N N . SER B 1 448 ? 18.266 -19.359 -24.625 1 20.19 448 SER B N 1
ATOM 7967 C CA . SER B 1 448 ? 18.703 -20.734 -24.844 1 20.19 448 SER B CA 1
ATOM 7968 C C . SER B 1 448 ? 20.016 -21.016 -24.125 1 20.19 448 SER B C 1
ATOM 7970 O O . SER B 1 448 ? 20.844 -20.125 -23.938 1 20.19 448 SER B O 1
ATOM 7972 N N . ARG B 1 449 ? 20 -22.156 -23.469 1 20 449 ARG B N 1
ATOM 7973 C CA . ARG B 1 449 ? 21.141 -22.734 -22.781 1 20 449 ARG B CA 1
ATOM 7974 C C . ARG B 1 449 ? 22.344 -22.875 -23.719 1 20 449 ARG B C 1
ATOM 7976 O O . ARG B 1 449 ? 22.188 -23.312 -24.859 1 20 449 ARG B O 1
ATOM 7983 N N . PRO B 1 450 ? 23.562 -22.125 -23.656 1 21.69 450 PRO B N 1
ATOM 7984 C CA . PRO B 1 450 ? 24.797 -22.25 -24.438 1 21.69 450 PRO B CA 1
ATOM 7985 C C . PRO B 1 450 ? 25.312 -23.688 -24.5 1 21.69 450 PRO B C 1
ATOM 7987 O O . PRO B 1 450 ? 25.656 -24.266 -23.469 1 21.69 450 PRO B O 1
ATOM 7990 N N . VAL B 1 451 ? 24.703 -24.609 -25.25 1 20.22 451 VAL B N 1
ATOM 7991 C CA . VAL B 1 451 ? 25.438 -25.859 -25.422 1 20.22 451 VAL B CA 1
ATOM 7992 C C . VAL B 1 451 ? 26.812 -25.594 -26.016 1 20.22 451 VAL B C 1
ATOM 7994 O O . VAL B 1 451 ? 26.969 -24.688 -26.828 1 20.22 451 VAL B O 1
ATOM 7997 N N . THR B 1 452 ? 27.922 -26.266 -25.609 1 20.14 452 THR B N 1
ATOM 7998 C CA . THR B 1 452 ? 29.359 -26.172 -25.859 1 20.14 452 THR B CA 1
ATOM 7999 C C . THR B 1 452 ? 29.688 -26.5 -27.312 1 20.14 452 THR B C 1
ATOM 8001 O O . THR B 1 452 ? 30.859 -26.703 -27.656 1 20.14 452 THR B O 1
ATOM 8004 N N . ARG B 1 453 ? 28.797 -26.484 -28.406 1 22.97 453 ARG B N 1
ATOM 8005 C CA . ARG B 1 453 ? 29.406 -27.094 -29.594 1 22.97 453 ARG B CA 1
ATOM 8006 C C . ARG B 1 453 ? 30.719 -26.391 -29.938 1 22.97 453 ARG B C 1
ATOM 8008 O O . ARG B 1 453 ? 30.922 -25.234 -29.609 1 22.97 453 ARG B O 1
ATOM 8015 N N . PRO B 1 454 ? 31.766 -27.094 -30.75 1 21.23 454 PRO B N 1
ATOM 8016 C CA . PRO B 1 454 ? 33.156 -26.828 -31.141 1 21.23 454 PRO B CA 1
ATOM 8017 C C . PRO B 1 454 ? 33.312 -25.484 -31.859 1 21.23 454 PRO B C 1
ATOM 8019 O O . PRO B 1 454 ? 32.312 -24.875 -32.25 1 21.23 454 PRO B O 1
ATOM 8022 N N . GLN B 1 455 ? 34.469 -25.25 -32.719 1 20.52 455 GLN B N 1
ATOM 8023 C CA . GLN B 1 455 ? 35.469 -24.188 -33 1 20.52 455 GLN B CA 1
ATOM 8024 C C . GLN B 1 455 ? 34.906 -23.172 -34 1 20.52 455 GLN B C 1
ATOM 8026 O O . GLN B 1 455 ? 35.344 -22.016 -34.031 1 20.52 455 GLN B O 1
ATOM 8031 N N . SER B 1 456 ? 34.219 -23.641 -35.094 1 20.89 456 SER B N 1
ATOM 8032 C CA . SER B 1 456 ? 34.656 -23.078 -36.375 1 20.89 456 SER B CA 1
ATOM 8033 C C . SER B 1 456 ? 34.375 -21.578 -36.438 1 20.89 456 SER B C 1
ATOM 8035 O O . SER B 1 456 ? 33.625 -21.047 -35.625 1 20.89 456 SER B O 1
ATOM 8037 N N . SER B 1 457 ? 34.562 -20.906 -37.812 1 20.56 457 SER B N 1
ATOM 8038 C CA . SER B 1 457 ? 35 -19.578 -38.25 1 20.56 457 SER B CA 1
ATOM 8039 C C . SER B 1 457 ? 33.906 -18.547 -37.969 1 20.56 457 SER B C 1
ATOM 8041 O O . SER B 1 457 ? 32.844 -18.578 -38.562 1 20.56 457 SER B O 1
ATOM 8043 N N . LEU B 1 458 ? 33.688 -18.344 -36.875 1 21.02 458 LEU B N 1
ATOM 8044 C CA . LEU B 1 458 ? 32.562 -17.625 -36.312 1 21.02 458 LEU B CA 1
ATOM 8045 C C . LEU B 1 458 ? 32.531 -16.188 -36.844 1 21.02 458 LEU B C 1
ATOM 8047 O O . LEU B 1 458 ? 33.375 -15.375 -36.531 1 21.02 458 LEU B O 1
ATOM 8051 N N . SER B 1 459 ? 32.125 -16.125 -38.188 1 18.27 459 SER B N 1
ATOM 8052 C CA . SER B 1 459 ? 32.219 -14.914 -39 1 18.27 459 SER B CA 1
ATOM 8053 C C . SER B 1 459 ? 31.766 -13.688 -38.219 1 18.27 459 SER B C 1
ATOM 8055 O O . SER B 1 459 ? 30.969 -13.805 -37.281 1 18.27 459 SER B O 1
ATOM 8057 N N . LYS B 1 460 ? 32.438 -12.531 -38.438 1 23.38 460 LYS B N 1
ATOM 8058 C CA . LYS B 1 460 ? 32.531 -11.188 -37.875 1 23.38 460 LYS B CA 1
ATOM 8059 C C . LYS B 1 460 ? 31.125 -10.578 -37.719 1 23.38 460 LYS B C 1
ATOM 8061 O O . LYS B 1 460 ? 30.562 -10.07 -38.719 1 23.38 460 LYS B O 1
ATOM 8066 N N . GLN B 1 461 ? 30.203 -11.312 -37.438 1 19.23 461 GLN B N 1
ATOM 8067 C CA . GLN B 1 461 ? 28.969 -10.57 -37.719 1 19.23 461 GLN B CA 1
ATOM 8068 C C . GLN B 1 461 ? 29 -9.203 -37.031 1 19.23 461 GLN B C 1
ATOM 8070 O O . GLN B 1 461 ? 29.312 -9.102 -35.844 1 19.23 461 GLN B O 1
ATOM 8075 N N . LYS B 1 462 ? 29.016 -8.109 -37.844 1 22.48 462 LYS B N 1
ATOM 8076 C CA . LYS B 1 462 ? 29.219 -6.688 -37.562 1 22.48 462 LYS B CA 1
ATOM 8077 C C . LYS B 1 462 ? 28.406 -6.234 -36.375 1 22.48 462 LYS B C 1
ATOM 8079 O O . LYS B 1 462 ? 27.281 -6.676 -36.156 1 22.48 462 LYS B O 1
ATOM 8084 N N . SER B 1 463 ? 29.156 -5.949 -35.25 1 19.95 463 SER B N 1
ATOM 8085 C CA . SER B 1 463 ? 28.969 -5.242 -33.969 1 19.95 463 SER B CA 1
ATOM 8086 C C . SER B 1 463 ? 28.172 -3.961 -34.188 1 19.95 463 SER B C 1
ATOM 8088 O O . SER B 1 463 ? 28.609 -3.037 -34.844 1 19.95 463 SER B O 1
ATOM 8090 N N . SER B 1 464 ? 26.906 -4.156 -34.719 1 20.05 464 SER B N 1
ATOM 8091 C CA . SER B 1 464 ? 26.234 -2.961 -35.219 1 20.05 464 SER B CA 1
ATOM 8092 C C . SER B 1 464 ? 26.359 -1.807 -34.219 1 20.05 464 SER B C 1
ATOM 8094 O O . SER B 1 464 ? 25.859 -1.891 -33.094 1 20.05 464 SER B O 1
ATOM 8096 N N . ARG B 1 465 ? 27.531 -1.277 -34.156 1 22.59 465 ARG B N 1
ATOM 8097 C CA . ARG B 1 465 ? 28.109 -0.09 -33.531 1 22.59 465 ARG B CA 1
ATOM 8098 C C . ARG B 1 465 ? 27.172 1.109 -33.656 1 22.59 465 ARG B C 1
ATOM 8100 O O . ARG B 1 465 ? 27.078 1.709 -34.75 1 22.59 465 ARG B O 1
ATOM 8107 N N . ILE B 1 466 ? 26.031 0.84 -33.062 1 20.17 466 ILE B N 1
ATOM 8108 C CA . ILE B 1 466 ? 25.016 1.84 -33.375 1 20.17 466 ILE B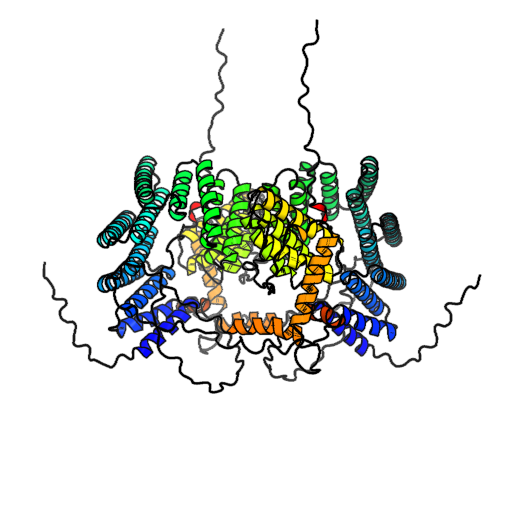 CA 1
ATOM 8109 C C . ILE B 1 466 ? 25.578 3.24 -33.156 1 20.17 466 ILE B C 1
ATOM 8111 O O . ILE B 1 466 ? 25.094 4.211 -33.75 1 20.17 466 ILE B O 1
ATOM 8115 N N . LEU B 1 467 ? 26.5 3.215 -32.094 1 18.28 467 LEU B N 1
ATOM 8116 C CA . LEU B 1 467 ? 26.688 4.613 -31.75 1 18.28 467 LEU B CA 1
ATOM 8117 C C . LEU B 1 467 ? 27.594 5.316 -32.75 1 18.28 467 LEU B C 1
ATOM 8119 O O . LEU B 1 467 ? 28.812 5.219 -32.688 1 18.28 467 LEU B O 1
ATOM 8123 N N . PRO B 1 468 ? 27.359 5.078 -33.938 1 21.11 468 PRO B N 1
ATOM 8124 C CA . PRO B 1 468 ? 28.484 5.613 -34.719 1 21.11 468 PRO B CA 1
ATOM 8125 C C . PRO B 1 468 ? 28.953 6.98 -34.219 1 21.11 468 PRO B C 1
ATOM 8127 O O . PRO B 1 468 ? 30.141 7.191 -33.969 1 21.11 468 PRO B O 1
ATOM 8130 N N . GLY B 1 469 ? 28.141 7.938 -34.625 1 19.75 469 GLY B N 1
ATOM 8131 C CA . GLY B 1 469 ? 28.641 9.164 -35.25 1 19.75 469 GLY B CA 1
ATOM 8132 C C . GLY B 1 469 ? 29.094 10.195 -34.219 1 19.75 469 GLY B C 1
ATOM 8133 O O . GLY B 1 469 ? 29.625 11.242 -34.594 1 19.75 469 GLY B O 1
ATOM 8134 N N . LEU B 1 470 ? 28.531 10.188 -32.938 1 18.41 470 LEU B N 1
ATOM 8135 C CA . LEU B 1 470 ? 28.516 11.555 -32.438 1 18.41 470 LEU B CA 1
ATOM 8136 C C . LEU B 1 470 ? 29.906 11.992 -32.031 1 18.41 470 LEU B C 1
ATOM 8138 O O . LEU B 1 470 ? 30.25 11.992 -30.844 1 18.41 470 LEU B O 1
ATOM 8142 N N . ARG B 1 471 ? 30.906 11.281 -32.406 1 20.83 471 ARG B N 1
ATOM 8143 C CA . ARG B 1 471 ? 32.219 11.727 -31.953 1 20.83 471 ARG B CA 1
ATOM 8144 C C . ARG B 1 471 ? 32.438 13.211 -32.219 1 20.83 471 ARG B C 1
ATOM 8146 O O . ARG B 1 471 ? 33.156 13.891 -31.484 1 20.83 471 ARG B O 1
ATOM 8153 N N . ALA B 1 472 ? 32.125 13.562 -33.375 1 20.2 472 ALA B N 1
ATOM 8154 C CA . ALA B 1 472 ? 33.031 14.594 -33.906 1 20.2 472 ALA B CA 1
ATOM 8155 C C . ALA B 1 472 ? 32.875 15.891 -33.094 1 20.2 472 ALA B C 1
ATOM 8157 O O . ALA B 1 472 ? 33.875 16.562 -32.844 1 20.2 472 ALA B O 1
ATOM 8158 N N . SER B 1 473 ? 31.641 16.5 -32.969 1 19.11 473 SER B N 1
ATOM 8159 C CA . SER B 1 473 ? 31.625 17.953 -32.969 1 19.11 473 SER B CA 1
ATOM 8160 C C . SER B 1 473 ? 31.906 18.5 -31.578 1 19.11 473 SER B C 1
ATOM 8162 O O . SER B 1 473 ? 30.984 18.641 -30.766 1 19.11 473 SER B O 1
ATOM 8164 N N . VAL B 1 474 ? 32.719 17.891 -30.75 1 20.16 474 VAL B N 1
ATOM 8165 C CA . VAL B 1 474 ? 33.062 18.266 -29.391 1 20.16 474 VAL B CA 1
ATOM 8166 C C . VAL B 1 474 ? 33.656 19.688 -29.375 1 20.16 474 VAL B C 1
ATOM 8168 O O . VAL B 1 474 ? 33.656 20.344 -28.344 1 20.16 474 VAL B O 1
ATOM 8171 N N . ALA B 1 475 ? 34.281 20.141 -30.375 1 21.14 475 ALA B N 1
ATOM 8172 C CA . ALA B 1 475 ? 35.219 21.234 -30.172 1 21.14 475 ALA B CA 1
ATOM 8173 C C . ALA B 1 475 ? 34.5 22.516 -29.75 1 21.14 475 ALA B C 1
ATOM 8175 O O . ALA B 1 475 ? 35.031 23.281 -28.938 1 21.14 475 ALA B O 1
ATOM 8176 N N . LYS B 1 476 ? 33.438 22.922 -30.406 1 22.61 476 LYS B N 1
ATOM 8177 C CA . LYS B 1 476 ? 33.156 24.359 -30.5 1 22.61 476 LYS B CA 1
ATOM 8178 C C . LYS B 1 476 ? 32.438 24.859 -29.25 1 22.61 476 LYS B C 1
ATOM 8180 O O . LYS B 1 476 ? 32.281 26.062 -29.062 1 22.61 476 LYS B O 1
ATOM 8185 N N . PHE B 1 477 ? 31.656 23.984 -28.5 1 19.98 477 PHE B N 1
ATOM 8186 C CA . PHE B 1 477 ? 30.609 24.672 -27.75 1 19.98 477 PHE B CA 1
ATOM 8187 C C . PHE B 1 477 ? 31.172 25.266 -26.469 1 19.98 477 PHE B C 1
ATOM 8189 O O . PHE B 1 477 ? 31.125 24.625 -25.406 1 19.98 477 PHE B O 1
ATOM 8196 N N . LYS B 1 478 ? 32.312 25.797 -26.344 1 21.86 478 LYS B N 1
ATOM 8197 C CA . LYS B 1 478 ? 33 26.391 -25.203 1 21.86 478 LYS B CA 1
ATOM 8198 C C . LYS B 1 478 ? 32.125 27.453 -24.547 1 21.86 478 LYS B C 1
ATOM 8200 O O . LYS B 1 478 ? 32.094 27.562 -23.312 1 21.86 478 LYS B O 1
ATOM 8205 N N . ASP B 1 479 ? 31.703 28.5 -25.234 1 21.58 479 ASP B N 1
ATOM 8206 C CA . ASP B 1 479 ? 31.594 29.844 -24.703 1 21.58 479 ASP B CA 1
ATOM 8207 C C . ASP B 1 479 ? 30.234 30.094 -24.062 1 21.58 479 ASP B C 1
ATOM 8209 O O . ASP B 1 479 ? 29.812 31.234 -23.875 1 21.58 479 ASP B O 1
ATOM 8213 N N . LEU B 1 480 ? 29.266 29.062 -23.875 1 22.81 480 LEU B N 1
ATOM 8214 C CA . LEU B 1 480 ? 27.906 29.562 -23.641 1 22.81 480 LEU B CA 1
ATOM 8215 C C . LEU B 1 480 ? 27.734 29.984 -22.172 1 22.81 480 LEU B C 1
ATOM 8217 O O . LEU B 1 480 ? 27.969 29.188 -21.266 1 22.81 480 LEU B O 1
ATOM 8221 N N . LYS B 1 481 ? 27.672 31.281 -21.781 1 24.77 481 LYS B N 1
ATOM 8222 C CA . LYS B 1 481 ? 27.516 32.031 -20.547 1 24.77 481 LYS B CA 1
ATOM 8223 C C . LYS B 1 481 ? 26.156 31.766 -19.906 1 24.77 481 LYS B C 1
ATOM 8225 O O . LYS B 1 481 ? 25.109 32.062 -20.5 1 24.77 481 LYS B O 1
ATOM 8230 N N . VAL B 1 482 ? 25.969 30.719 -19.109 1 24.59 482 VAL B N 1
ATOM 8231 C CA . VAL B 1 482 ? 24.75 30.219 -18.484 1 24.59 482 VAL B CA 1
ATOM 8232 C C . VAL B 1 482 ? 24.297 31.172 -17.375 1 24.59 482 VAL B C 1
ATOM 8234 O O . VAL B 1 482 ? 25.016 31.344 -16.391 1 24.59 482 VAL B O 1
ATOM 8237 N N . ASP B 1 483 ? 23.594 32.312 -17.625 1 23.36 483 ASP B N 1
ATOM 8238 C CA . ASP B 1 483 ? 23.109 33.25 -16.609 1 23.36 483 ASP B CA 1
ATOM 8239 C C . ASP B 1 483 ? 22.156 32.562 -15.641 1 23.36 483 ASP B C 1
ATOM 8241 O O . ASP B 1 483 ? 21.531 31.562 -15.977 1 23.36 483 ASP B O 1
ATOM 8245 N N . ALA B 1 484 ? 22 33.094 -14.438 1 24.58 484 ALA B N 1
ATOM 8246 C CA . ALA B 1 484 ? 21.359 32.719 -13.18 1 24.58 484 ALA B CA 1
ATOM 8247 C C . ALA B 1 484 ? 19.875 32.469 -13.367 1 24.58 484 ALA B C 1
ATOM 8249 O O . ALA B 1 484 ? 19.297 31.578 -12.75 1 24.58 484 ALA B O 1
ATOM 8250 N N . LYS B 1 485 ? 19.156 33.281 -14.102 1 29.61 485 LYS B N 1
ATOM 8251 C CA . LYS B 1 485 ? 17.719 33.312 -14.273 1 29.61 485 LYS B CA 1
ATOM 8252 C C . LYS B 1 485 ? 17.219 32.031 -14.938 1 29.61 485 LYS B C 1
ATOM 8254 O O . LYS B 1 485 ? 16.062 31.625 -14.742 1 29.61 485 LYS B O 1
ATOM 8259 N N . THR B 1 486 ? 18.078 31.359 -15.742 1 28.28 486 THR B N 1
ATOM 8260 C CA . THR B 1 486 ? 17.75 30.172 -16.547 1 28.28 486 THR B CA 1
ATOM 8261 C C . THR B 1 486 ? 17.562 28.953 -15.664 1 28.28 486 THR B C 1
ATOM 8263 O O . THR B 1 486 ? 16.859 28.016 -16.047 1 28.28 486 THR B O 1
ATOM 8266 N N . LEU B 1 487 ? 18.109 28.953 -14.578 1 25.94 487 LEU B N 1
ATOM 8267 C CA . LEU B 1 487 ? 17.953 27.844 -13.648 1 25.94 487 LEU B CA 1
ATOM 8268 C C . LEU B 1 487 ? 16.531 27.781 -13.109 1 25.94 487 LEU B C 1
ATOM 8270 O O . LEU B 1 487 ? 15.945 26.703 -12.984 1 25.94 487 LEU B O 1
ATOM 8274 N N . LYS B 1 488 ? 15.812 28.859 -12.867 1 26.5 488 LYS B N 1
ATOM 8275 C CA . LYS B 1 488 ? 14.531 28.891 -12.172 1 26.5 488 LYS B CA 1
ATOM 8276 C C . LYS B 1 488 ? 13.398 28.438 -13.094 1 26.5 488 LYS B C 1
ATOM 8278 O O . LYS B 1 488 ? 12.469 27.766 -12.648 1 26.5 488 LYS B O 1
ATOM 8283 N N . GLY B 1 489 ? 13.367 28.797 -14.352 1 27.5 489 GLY B N 1
ATOM 8284 C CA . GLY B 1 489 ? 12.289 28.516 -15.297 1 27.5 489 GLY B CA 1
ATOM 8285 C C . GLY B 1 489 ? 12.117 27.047 -15.594 1 27.5 489 GLY B C 1
ATOM 8286 O O . GLY B 1 489 ? 11.047 26.625 -16.031 1 27.5 489 GLY B O 1
ATOM 8287 N N . TYR B 1 490 ? 13.164 26.203 -15.508 1 29.56 490 TYR B N 1
ATOM 8288 C CA . TYR B 1 490 ? 13.172 24.812 -15.961 1 29.56 490 TYR B CA 1
ATOM 8289 C C . TYR B 1 490 ? 12.242 23.953 -15.102 1 29.56 490 TYR B C 1
ATOM 8291 O O . TYR B 1 490 ? 11.68 22.969 -15.578 1 29.56 490 TYR B O 1
ATOM 8299 N N . LEU B 1 491 ? 11.93 24.266 -13.922 1 25.11 491 LEU B N 1
ATOM 8300 C CA . LEU B 1 491 ? 11.117 23.422 -13.047 1 25.11 491 LEU B CA 1
ATOM 8301 C C . LEU B 1 491 ? 9.633 23.594 -13.375 1 25.11 491 LEU B C 1
ATOM 8303 O O . LEU B 1 491 ? 8.836 22.672 -13.141 1 25.11 491 LEU B O 1
ATOM 8307 N N . LYS B 1 492 ? 9.016 24.656 -13.914 1 25.69 492 LYS B N 1
ATOM 8308 C CA . LYS B 1 492 ? 7.586 24.938 -13.961 1 25.69 492 LYS B CA 1
ATOM 8309 C C . LYS B 1 492 ? 6.953 24.391 -15.234 1 25.69 492 LYS B C 1
ATOM 8311 O O . LYS B 1 492 ? 5.746 24.141 -15.281 1 25.69 492 LYS B O 1
ATOM 8316 N N . LYS B 1 493 ? 7.539 24.234 -16.406 1 27.03 493 LYS B N 1
ATOM 8317 C CA . LYS B 1 493 ? 6.801 24.281 -17.672 1 27.03 493 LYS B CA 1
ATOM 8318 C C . LYS B 1 493 ? 6.211 22.922 -18.016 1 27.03 493 LYS B C 1
ATOM 8320 O O . LYS B 1 493 ? 5.559 22.766 -19.047 1 27.03 493 LYS B O 1
ATOM 8325 N N . ARG B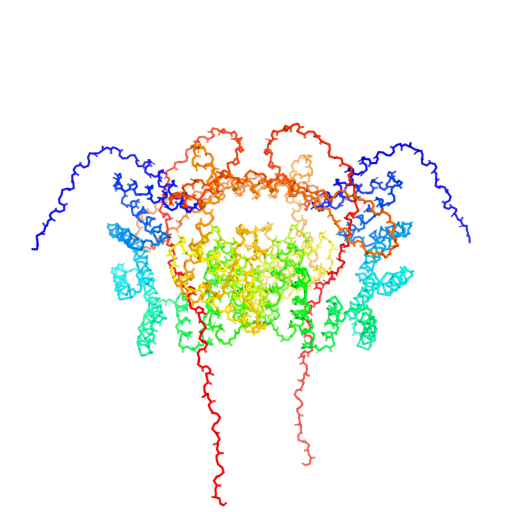 1 494 ? 6.332 21.812 -17.391 1 25.7 494 ARG B N 1
ATOM 8326 C CA . ARG B 1 494 ? 5.996 20.594 -18.125 1 25.7 494 ARG B CA 1
ATOM 8327 C C . ARG B 1 494 ? 4.484 20.375 -18.156 1 25.7 494 ARG B C 1
ATOM 8329 O O . ARG B 1 494 ? 4.012 19.359 -18.656 1 25.7 494 ARG B O 1
ATOM 8336 N N . GLY B 1 495 ? 3.562 21.188 -17.641 1 21.17 495 GLY B N 1
ATOM 8337 C CA . GLY B 1 495 ? 2.184 20.734 -17.547 1 21.17 495 GLY B CA 1
ATOM 8338 C C . GLY B 1 495 ? 1.418 20.891 -18.844 1 21.17 495 GLY B C 1
ATOM 8339 O O . GLY B 1 495 ? 0.261 20.469 -18.953 1 21.17 495 GLY B O 1
ATOM 8340 N N . LYS B 1 496 ? 1.707 21.688 -19.828 1 22.77 496 LYS B N 1
ATOM 8341 C CA . LYS B 1 496 ? 0.623 22.109 -20.719 1 22.77 496 LYS B CA 1
ATOM 8342 C C . LYS B 1 496 ? 0.456 21.125 -21.875 1 22.77 496 LYS B C 1
ATOM 8344 O O . LYS B 1 496 ? 0.959 21.375 -22.969 1 22.77 496 LYS B O 1
ATOM 8349 N N . ALA B 1 497 ? 0.713 19.859 -21.969 1 21.44 497 ALA B N 1
ATOM 8350 C CA . ALA B 1 497 ? 0.462 19.281 -23.297 1 21.44 497 ALA B CA 1
ATOM 8351 C C . ALA B 1 497 ? -1.008 19.422 -23.688 1 21.44 497 ALA B C 1
ATOM 8353 O O . ALA B 1 497 ? -1.897 19.078 -22.906 1 21.44 497 ALA B O 1
ATOM 8354 N N . LYS B 1 498 ? -1.348 20.359 -24.656 1 21.5 498 LYS B N 1
ATOM 8355 C CA . LYS B 1 498 ? -2.543 20.812 -25.359 1 21.5 498 LYS B CA 1
ATOM 8356 C C . LYS B 1 498 ? -3.191 19.688 -26.141 1 21.5 498 LYS B C 1
ATOM 8358 O O . LYS B 1 498 ? -2.6 19.156 -27.094 1 21.5 498 LYS B O 1
ATOM 8363 N N . SER B 1 499 ? -3.742 18.578 -25.672 1 18.7 499 SER B N 1
ATOM 8364 C CA . SER B 1 499 ? -4.551 17.75 -26.562 1 18.7 499 SER B CA 1
ATOM 8365 C C . SER B 1 499 ? -5.699 18.547 -27.172 1 18.7 499 SER B C 1
ATOM 8367 O O . SER B 1 499 ? -6.465 19.203 -26.453 1 18.7 499 SER B O 1
ATOM 8369 N N . LYS B 1 500 ? -5.52 19.125 -28.375 1 20.02 500 LYS B N 1
ATOM 8370 C CA . LYS B 1 500 ? -6.406 19.906 -29.234 1 20.02 500 LYS B CA 1
ATOM 8371 C C . LYS B 1 500 ? -7.652 19.109 -29.609 1 20.02 500 LYS B C 1
ATOM 8373 O O . LYS B 1 500 ? -7.738 18.562 -30.719 1 20.02 500 LYS B O 1
ATOM 8378 N N . VAL B 1 501 ? -8.219 18.125 -28.938 1 19.12 501 VAL B N 1
ATOM 8379 C CA . VAL B 1 501 ? -9.438 17.625 -29.562 1 19.12 501 VAL B CA 1
ATOM 8380 C C . VAL B 1 501 ? -10.453 18.766 -29.703 1 19.12 501 VAL B C 1
ATOM 8382 O O . VAL B 1 501 ? -10.766 19.438 -28.719 1 19.12 501 VAL B O 1
ATOM 8385 N N . SER B 1 502 ? -10.453 19.375 -30.906 1 18.45 502 SER B N 1
ATOM 8386 C CA . SER B 1 502 ? -11.336 20.406 -31.453 1 18.45 502 SER B CA 1
ATOM 8387 C C . SER B 1 502 ? -12.797 20.031 -31.266 1 18.45 502 SER B C 1
ATOM 8389 O O . SER B 1 502 ? -13.305 19.141 -31.969 1 18.45 502 SER B O 1
ATOM 8391 N N . LEU B 1 503 ? -13.25 19.484 -30.125 1 17.67 503 LEU B N 1
ATOM 8392 C CA . LEU B 1 503 ? -14.695 19.312 -30.031 1 17.67 503 LEU B CA 1
ATOM 8393 C C . LEU B 1 503 ? -15.43 20.594 -30.391 1 17.67 503 LEU B C 1
ATOM 8395 O O . LEU B 1 503 ? -15.008 21.688 -30.016 1 17.67 503 LEU B O 1
ATOM 8399 N N . ASN B 1 504 ? -16.141 20.578 -31.531 1 17.89 504 ASN B N 1
ATOM 8400 C CA . ASN B 1 504 ? -17.109 21.5 -32.094 1 17.89 504 ASN B CA 1
ATOM 8401 C C . ASN B 1 504 ? -17.984 22.125 -31.016 1 17.89 504 ASN B C 1
ATOM 8403 O O . ASN B 1 504 ? -18.438 21.438 -30.094 1 17.89 504 ASN B O 1
ATOM 8407 N N . SER B 1 505 ? -17.828 23.453 -30.859 1 18.72 505 SER B N 1
ATOM 8408 C CA . SER B 1 505 ? -18.203 24.578 -30.016 1 18.72 505 SER B CA 1
ATOM 8409 C C . SER B 1 505 ? -19.719 24.766 -29.969 1 18.72 505 SER B C 1
ATOM 8411 O O . SER B 1 505 ? -20.219 25.828 -29.625 1 18.72 505 SER B O 1
ATOM 8413 N N . ASP B 1 506 ? -20.516 23.719 -30.391 1 17.86 506 ASP B N 1
ATOM 8414 C CA . ASP B 1 506 ? -21.844 24.297 -30.594 1 17.86 506 ASP B CA 1
ATOM 8415 C C . ASP B 1 506 ? -22.297 25.078 -29.375 1 17.86 506 ASP B C 1
ATOM 8417 O O . ASP B 1 506 ? -21.797 24.859 -28.266 1 17.86 506 ASP B O 1
ATOM 8421 N N . SER B 1 507 ? -23.328 26.016 -29.484 1 17.78 507 SER B N 1
ATOM 8422 C CA . SER B 1 507 ? -23.922 27.266 -29.047 1 17.78 507 SER B CA 1
ATOM 8423 C C . SER B 1 507 ? -24.594 27.125 -27.688 1 17.78 507 SER B C 1
ATOM 8425 O O . SER B 1 507 ? -25.172 28.078 -27.156 1 17.78 507 SER B O 1
ATOM 8427 N N . LEU B 1 508 ? -24.641 25.938 -27.062 1 17.22 508 LEU B N 1
ATOM 8428 C CA . LEU B 1 508 ? -25.75 26.109 -26.125 1 17.22 508 LEU B CA 1
ATOM 8429 C C . LEU B 1 508 ? -25.422 27.141 -25.047 1 17.22 508 LEU B C 1
ATOM 8431 O O . LEU B 1 508 ? -24.516 26.906 -24.234 1 17.22 508 LEU B O 1
ATOM 8435 N N . SER B 1 509 ? -25.5 28.5 -25.25 1 16.88 509 SER B N 1
ATOM 8436 C CA . SER B 1 509 ? -25.297 29.781 -24.594 1 16.88 509 SER B CA 1
ATOM 8437 C C . SER B 1 509 ? -25.938 29.812 -23.219 1 16.88 509 SER B C 1
ATOM 8439 O O . SER B 1 509 ? -25.75 30.766 -22.453 1 16.88 509 SER B O 1
ATOM 8441 N N . GLN B 1 510 ? -26.938 29 -22.953 1 16.97 510 GLN B N 1
ATOM 8442 C CA . GLN B 1 510 ? -27.938 29.734 -22.172 1 16.97 510 GLN B CA 1
ATOM 8443 C C . GLN B 1 510 ? -27.391 30.125 -20.812 1 16.97 510 GLN B C 1
ATOM 8445 O O . GLN B 1 510 ? -26.391 29.562 -20.344 1 16.97 510 GLN B O 1
ATOM 8450 N N . ASP B 1 511 ? -28.281 30.453 -19.75 1 17.16 511 ASP B N 1
ATOM 8451 C CA . ASP B 1 511 ? -28.594 31.375 -18.656 1 17.16 511 ASP B CA 1
ATOM 8452 C C . ASP B 1 511 ? -27.953 30.906 -17.344 1 17.16 511 ASP B C 1
ATOM 8454 O O . ASP B 1 511 ? -28.453 29.969 -16.719 1 17.16 511 ASP B O 1
ATOM 8458 N N . ILE B 1 512 ? -26.641 30.625 -17.359 1 17.7 512 ILE B N 1
ATOM 8459 C CA . ILE B 1 512 ? -25.953 30.188 -16.156 1 17.7 512 ILE B CA 1
ATOM 8460 C C . ILE B 1 512 ? -25.953 31.312 -15.117 1 17.7 512 ILE B C 1
ATOM 8462 O O . ILE B 1 512 ? -25.156 32.25 -15.211 1 17.7 512 ILE B O 1
ATOM 8466 N N . ALA B 1 513 ? -27.109 31.859 -14.781 1 16.47 513 ALA B N 1
ATOM 8467 C CA . ALA B 1 513 ? -27.094 33.031 -13.883 1 16.47 513 ALA B CA 1
ATOM 8468 C C . ALA B 1 513 ? -26.188 32.75 -12.688 1 16.47 513 ALA B C 1
ATOM 8470 O O . ALA B 1 513 ? -25.812 31.625 -12.406 1 16.47 513 ALA B O 1
ATOM 8471 N N . GLU B 1 514 ? -26.328 33.594 -11.492 1 17.14 514 GLU B N 1
ATOM 8472 C CA . GLU B 1 514 ? -25.672 34.5 -10.555 1 17.14 514 GLU B CA 1
ATOM 8473 C C . GLU B 1 514 ? -25.125 33.75 -9.344 1 17.14 514 GLU B C 1
ATOM 8475 O O . GLU B 1 514 ? -24.203 34.219 -8.68 1 17.14 514 GLU B O 1
ATOM 8480 N N . ASP B 1 515 ? -25.703 32.625 -8.766 1 17.55 515 ASP B N 1
ATOM 8481 C CA . ASP B 1 515 ? -25.609 32.688 -7.312 1 17.55 515 ASP B CA 1
ATOM 8482 C C . ASP B 1 515 ? -24.219 32.25 -6.84 1 17.55 515 ASP B C 1
ATOM 8484 O O . ASP B 1 515 ? -23.844 31.078 -7.039 1 17.55 515 ASP B O 1
ATOM 8488 N N . SER B 1 516 ? -23.109 33.094 -6.762 1 18.61 516 SER B N 1
ATOM 8489 C CA . SER B 1 516 ? -21.703 33.219 -6.418 1 18.61 516 SER B CA 1
ATOM 8490 C C . SER B 1 516 ? -21.422 32.688 -5.016 1 18.61 516 SER B C 1
ATOM 8492 O O . SER B 1 516 ? -20.312 32.875 -4.488 1 18.61 516 SER B O 1
ATOM 8494 N N . SER B 1 517 ? -22.359 32.219 -4.191 1 18.56 517 SER B N 1
ATOM 8495 C CA . SER B 1 517 ? -22.062 32.438 -2.779 1 18.56 517 SER B CA 1
ATOM 8496 C C . SER B 1 517 ? -20.828 31.641 -2.348 1 18.56 517 SER B C 1
ATOM 8498 O O . SER B 1 517 ? -20.406 30.703 -3.043 1 18.56 517 SER B O 1
ATOM 8500 N N . VAL B 1 518 ? -20.297 31.703 -0.94 1 17.89 518 VAL B N 1
ATOM 8501 C CA . VAL B 1 518 ? -19.172 31.828 -0.023 1 17.89 518 VAL B CA 1
ATOM 8502 C C . VAL B 1 518 ? -18.641 30.438 0.318 1 17.89 518 VAL B C 1
ATOM 8504 O O . VAL B 1 518 ? -18.969 29.875 1.372 1 17.89 518 VAL B O 1
ATOM 8507 N N . ALA B 1 519 ? -18.922 29.344 -0.308 1 18.55 519 ALA B N 1
ATOM 8508 C CA . ALA B 1 519 ? -18.562 28.141 0.428 1 18.55 519 ALA B CA 1
ATOM 8509 C C . ALA B 1 519 ? -17.047 28 0.565 1 18.55 519 ALA B C 1
ATOM 8511 O O . ALA B 1 519 ? -16.391 27.422 -0.3 1 18.55 519 ALA B O 1
ATOM 8512 N N . GLU B 1 520 ? -16.156 29.062 0.869 1 19.7 520 GLU B N 1
ATOM 8513 C CA . GLU B 1 520 ? -14.703 29.062 0.916 1 19.7 520 GLU B CA 1
ATOM 8514 C C . GLU B 1 520 ? -14.188 28.172 2.049 1 19.7 520 GLU B C 1
ATOM 8516 O O . GLU B 1 520 ? -12.984 28.109 2.293 1 19.7 520 GLU B O 1
ATOM 8521 N N . THR B 1 521 ? -14.992 27.547 3.004 1 18.55 521 THR B N 1
ATOM 8522 C CA . THR B 1 521 ? -14.461 27.531 4.359 1 18.55 521 THR B CA 1
ATOM 8523 C C . THR B 1 521 ? -13.102 26.828 4.395 1 18.55 521 THR B C 1
ATOM 8525 O O . THR B 1 521 ? -12.727 26.141 3.445 1 18.55 521 THR B O 1
ATOM 8528 N N . ILE B 1 522 ? -12.68 26.062 5.715 1 17.86 522 ILE B N 1
ATOM 8529 C CA . ILE B 1 522 ? -11.648 26.031 6.738 1 17.86 522 ILE B CA 1
ATOM 8530 C C . ILE B 1 522 ? -10.633 24.938 6.402 1 17.86 522 ILE B C 1
ATOM 8532 O O . ILE B 1 522 ? -10.977 23.75 6.371 1 17.86 522 ILE B O 1
ATOM 8536 N N . CYS B 1 523 ? -9.836 25.062 5.449 1 19.78 523 CYS B N 1
ATOM 8537 C CA . CYS B 1 523 ? -8.641 24.234 5.277 1 19.78 523 CYS B CA 1
ATOM 8538 C C . CYS B 1 523 ? -7.898 24.062 6.598 1 19.78 523 CYS B C 1
ATOM 8540 O O . CYS B 1 523 ? -7.438 25.047 7.184 1 19.78 523 CYS B O 1
ATOM 8542 N N . SER B 1 524 ? -8.273 23.109 7.52 1 20.42 524 SER B N 1
ATOM 8543 C CA . SER B 1 524 ? -7.641 22.797 8.797 1 20.42 524 SER B CA 1
ATOM 8544 C C . SER B 1 524 ? -6.121 22.766 8.664 1 20.42 524 SER B C 1
ATOM 8546 O O . SER B 1 524 ? -5.586 22.219 7.699 1 20.42 524 SER B O 1
ATOM 8548 N N . ALA B 1 525 ? -5.316 23.688 9.242 1 21.08 525 ALA B N 1
ATOM 8549 C CA . ALA B 1 525 ? -3.93 24.062 9.484 1 21.08 525 ALA B CA 1
ATOM 8550 C C . ALA B 1 525 ? -3.127 22.906 10.055 1 21.08 525 ALA B C 1
ATOM 8552 O O . ALA B 1 525 ? -1.989 23.094 10.5 1 21.08 525 ALA B O 1
ATOM 8553 N N . GLY B 1 526 ? -3.68 21.703 10.289 1 21.31 526 GLY B N 1
ATOM 8554 C CA . GLY B 1 526 ? -2.912 20.922 11.25 1 21.31 526 GLY B CA 1
ATOM 8555 C C . GLY B 1 526 ? -1.47 20.703 10.828 1 21.31 526 GLY B C 1
ATOM 8556 O O . GLY B 1 526 ? -0.547 20.969 11.602 1 21.31 526 GLY B O 1
ATOM 8557 N N . ASP B 1 527 ? -1.201 19.766 9.945 1 22.2 527 ASP B N 1
ATOM 8558 C CA . ASP B 1 527 ? -0.191 18.75 10.188 1 22.2 527 ASP B CA 1
ATOM 8559 C C . ASP B 1 527 ? 1.193 19.219 9.758 1 22.2 527 ASP B C 1
ATOM 8561 O O . ASP B 1 527 ? 1.688 18.844 8.695 1 22.2 527 ASP B O 1
ATOM 8565 N N . VAL B 1 528 ? 1.52 20.438 9.828 1 20.53 528 VAL B N 1
ATOM 8566 C CA . VAL B 1 528 ? 2.896 20.625 9.383 1 20.53 528 VAL B CA 1
ATOM 8567 C C . VAL B 1 528 ? 3.852 19.938 10.352 1 20.53 528 VAL B C 1
ATOM 8569 O O . VAL B 1 528 ? 4.289 20.531 11.336 1 20.53 528 VAL B O 1
ATOM 8572 N N . ALA B 1 529 ? 3.492 18.922 11.047 1 22.67 529 ALA B N 1
ATOM 8573 C CA . ALA B 1 529 ? 4.492 18.328 11.922 1 22.67 529 ALA B CA 1
ATOM 8574 C C . ALA B 1 529 ? 5.746 17.938 11.141 1 22.67 529 ALA B C 1
ATOM 8576 O O . ALA B 1 529 ? 5.66 17.297 10.086 1 22.67 529 ALA B O 1
ATOM 8577 N N . SER B 1 530 ? 6.836 18.688 11.289 1 23.28 530 SER B N 1
ATOM 8578 C CA . SER B 1 530 ? 8.188 18.625 10.742 1 23.28 530 SER B CA 1
ATOM 8579 C C . SER B 1 530 ? 8.758 17.219 10.828 1 23.28 530 SER B C 1
ATOM 8581 O O . SER B 1 530 ? 8.484 16.484 11.789 1 23.28 530 SER B O 1
ATOM 8583 N N . CYS B 1 531 ? 9.203 16.641 9.789 1 23.72 531 CYS B N 1
ATOM 8584 C CA . CYS B 1 531 ? 9.961 15.406 9.562 1 23.72 531 CYS B CA 1
ATOM 8585 C C . CYS B 1 531 ? 11.156 15.32 10.5 1 23.72 531 CYS B C 1
ATOM 8587 O O . CYS B 1 531 ? 11.906 14.352 10.461 1 23.72 531 CYS B O 1
ATOM 8589 N N . ASP B 1 532 ? 11.469 16.312 11.305 1 24.72 532 ASP B N 1
ATOM 8590 C CA . ASP B 1 532 ? 12.688 16.203 12.109 1 24.72 532 ASP B CA 1
ATOM 8591 C C . ASP B 1 532 ? 12.523 15.148 13.203 1 24.72 532 ASP B C 1
ATOM 8593 O O . ASP B 1 532 ? 13.484 14.844 13.914 1 24.72 532 ASP B O 1
ATOM 8597 N N . SER B 1 533 ? 11.383 14.875 13.617 1 26.28 533 SER B N 1
ATOM 8598 C CA . SER B 1 533 ? 11.273 14.125 14.867 1 26.28 533 SER B CA 1
ATOM 8599 C C . SER B 1 533 ? 11.688 12.672 14.688 1 26.28 533 SER B C 1
ATOM 8601 O O . SER B 1 533 ? 11.641 11.883 15.625 1 26.28 533 SER B O 1
ATOM 8603 N N . ILE B 1 534 ? 11.766 12.227 13.539 1 24.19 534 ILE B N 1
ATOM 8604 C CA . ILE B 1 534 ? 12.18 10.82 13.531 1 24.19 534 ILE B CA 1
ATOM 8605 C C . ILE B 1 534 ? 13.633 10.711 13.977 1 24.19 534 ILE B C 1
ATOM 8607 O O . ILE B 1 534 ? 14.227 9.633 13.93 1 24.19 534 ILE B O 1
ATOM 8611 N N . SER B 1 535 ? 14.375 11.789 14.367 1 24.23 535 SER B N 1
ATOM 8612 C CA . SER B 1 535 ? 15.789 11.562 14.648 1 24.23 535 SER B CA 1
ATOM 8613 C C . SER B 1 535 ? 15.977 10.609 15.828 1 24.23 535 SER B C 1
ATOM 8615 O O . SER B 1 535 ? 15.18 10.625 16.766 1 24.23 535 SER B O 1
ATOM 8617 N N . LEU B 1 536 ? 17.125 9.711 15.812 1 22.77 536 LEU B N 1
ATOM 8618 C CA . LEU B 1 536 ? 17.781 8.602 16.469 1 22.77 536 LEU B CA 1
ATOM 8619 C C . LEU B 1 536 ? 18.203 8.977 17.891 1 22.77 536 LEU B C 1
ATOM 8621 O O . LEU B 1 536 ? 18.984 9.914 18.078 1 22.77 536 LEU B O 1
ATOM 8625 N N . ASN B 1 537 ? 17.359 8.961 18.844 1 21.23 537 ASN B N 1
ATOM 8626 C CA . ASN B 1 537 ? 17.844 8.852 20.219 1 21.23 537 ASN B CA 1
ATOM 8627 C C . ASN B 1 537 ? 18.859 7.719 20.359 1 21.23 537 ASN B C 1
ATOM 8629 O O . ASN B 1 537 ? 18.484 6.566 20.594 1 21.23 537 ASN B O 1
ATOM 8633 N N . LYS B 1 538 ? 19.953 7.59 19.625 1 24.34 538 LYS B N 1
ATOM 8634 C CA . LYS B 1 538 ? 21.047 6.648 19.844 1 24.34 538 LYS B CA 1
ATOM 8635 C C . LYS B 1 538 ? 21.656 6.824 21.234 1 24.34 538 LYS B C 1
ATOM 8637 O O . LYS B 1 538 ? 22.547 6.074 21.625 1 24.34 538 LYS B O 1
ATOM 8642 N N . GLU B 1 539 ? 21.625 7.941 21.984 1 22.59 539 GLU B N 1
ATOM 8643 C CA . GLU B 1 539 ? 22.734 8.102 22.922 1 22.59 539 GLU B CA 1
ATOM 8644 C C . GLU B 1 539 ? 22.609 7.125 24.094 1 22.59 539 GLU B C 1
ATOM 8646 O O . GLU B 1 539 ? 23.609 6.738 24.703 1 22.59 539 GLU B O 1
ATOM 8651 N N . ASN B 1 540 ? 21.562 6.914 24.781 1 21.62 540 ASN B N 1
ATOM 8652 C CA . ASN B 1 540 ? 21.734 6.566 26.188 1 21.62 540 ASN B CA 1
ATOM 8653 C C . ASN B 1 540 ? 22.188 5.117 26.359 1 21.62 540 ASN B C 1
ATOM 8655 O O . ASN B 1 540 ? 22.078 4.555 27.453 1 21.62 540 ASN B O 1
ATOM 8659 N N . ILE B 1 541 ? 22.344 4.281 25.422 1 22.59 541 ILE B N 1
ATOM 8660 C CA . ILE B 1 541 ? 22.547 2.906 25.844 1 22.59 541 ILE B CA 1
ATOM 8661 C C . ILE B 1 541 ? 23.969 2.742 26.375 1 22.59 541 ILE B C 1
ATOM 8663 O O . ILE B 1 541 ? 24.562 1.662 26.266 1 22.59 541 ILE B O 1
ATOM 8667 N N . GLU B 1 542 ? 24.781 3.803 26.703 1 20.5 542 GLU B N 1
ATOM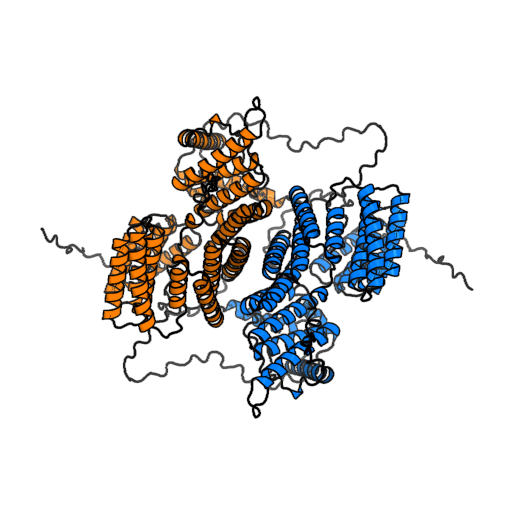 8668 C CA . GLU B 1 542 ? 26.141 3.418 27.078 1 20.5 542 GLU B CA 1
ATOM 8669 C C . GLU B 1 542 ? 26.141 2.49 28.281 1 20.5 542 GLU B C 1
ATOM 8671 O O . GLU B 1 542 ? 26.75 1.418 28.25 1 20.5 542 GLU B O 1
ATOM 8676 N N . ASN B 1 543 ? 26.625 2.998 29.547 1 19.8 543 ASN B N 1
ATOM 8677 C CA . ASN B 1 543 ? 27.641 2.584 30.5 1 19.8 543 ASN B CA 1
ATOM 8678 C C . ASN B 1 543 ? 27.062 1.684 31.578 1 19.8 543 ASN B C 1
ATOM 8680 O O . ASN B 1 543 ? 26.938 2.098 32.75 1 19.8 543 ASN B O 1
ATOM 8684 N N . ARG B 1 544 ? 25.953 1.059 31.562 1 20.39 544 ARG B N 1
ATOM 8685 C CA . ARG B 1 544 ? 25.734 0.368 32.812 1 20.39 544 ARG B CA 1
ATOM 8686 C C . ARG B 1 544 ? 26.828 -0.659 33.094 1 20.39 544 ARG B C 1
ATOM 8688 O O . ARG B 1 544 ? 26.984 -1.619 32.344 1 20.39 544 ARG B O 1
ATOM 8695 N N . GLU B 1 545 ? 28.016 -0.29 33.844 1 19.81 545 GLU B N 1
ATOM 8696 C CA . GLU B 1 545 ? 29.109 -1.069 34.406 1 19.81 545 GLU B CA 1
ATOM 8697 C C . GLU B 1 545 ? 28.562 -2.234 35.25 1 19.81 545 GLU B C 1
ATOM 8699 O O . GLU B 1 545 ? 27.562 -2.094 35.938 1 19.81 545 GLU B O 1
ATOM 8704 N N . PRO B 1 546 ? 28.891 -3.439 34.906 1 21.61 546 PRO B N 1
ATOM 8705 C CA . PRO B 1 546 ? 28.641 -4.621 35.719 1 21.61 546 PRO B CA 1
ATOM 8706 C C . PRO B 1 546 ? 29.203 -4.484 37.125 1 21.61 546 PRO B C 1
ATOM 8708 O O . PRO B 1 546 ? 30.312 -4.004 37.312 1 21.61 546 PRO B O 1
ATOM 8711 N N . SER B 1 547 ? 28.531 -4.012 38.219 1 19.16 547 SER B N 1
ATOM 8712 C CA . SER B 1 547 ? 28.938 -3.996 39.625 1 19.16 547 SER B CA 1
ATOM 8713 C C . SER B 1 547 ? 29.516 -5.344 40.062 1 19.16 547 SER B C 1
ATOM 8715 O O . SER B 1 547 ? 28.828 -6.371 39.969 1 19.16 547 SER B O 1
ATOM 8717 N N . THR B 1 548 ? 30.844 -5.621 39.938 1 20.3 548 THR B N 1
ATOM 8718 C CA . THR B 1 548 ? 31.719 -6.645 40.5 1 20.3 548 THR B CA 1
ATOM 8719 C C . THR B 1 548 ? 31.594 -6.668 42.031 1 20.3 548 THR B C 1
ATOM 8721 O O . THR B 1 548 ? 31.969 -5.703 42.688 1 20.3 548 THR B O 1
ATOM 8724 N N . SER B 1 549 ? 30.562 -7.16 42.656 1 19.34 549 SER B N 1
ATOM 8725 C CA . SER B 1 549 ? 30.516 -7.48 44.094 1 19.34 549 SER B CA 1
ATOM 8726 C C . SER B 1 549 ? 31.703 -8.336 44.5 1 19.34 549 SER B C 1
ATOM 8728 O O . SER B 1 549 ? 31.969 -9.383 43.906 1 19.34 549 SER B O 1
ATOM 8730 N N . GLY B 1 550 ? 32.844 -7.777 45.031 1 20.73 550 GLY B N 1
ATOM 8731 C CA . GLY B 1 550 ? 34.062 -8.195 45.75 1 20.73 550 GLY B CA 1
ATOM 8732 C C . GLY B 1 550 ? 33.75 -9.156 46.906 1 20.73 550 GLY B C 1
ATOM 8733 O O . GLY B 1 550 ? 32.656 -9.203 47.406 1 20.73 550 GLY B O 1
ATOM 8734 N N . PRO B 1 551 ? 34.438 -10.406 46.969 1 24.22 551 PRO B N 1
ATOM 8735 C CA . PRO B 1 551 ? 34.594 -11.352 48.094 1 24.22 551 PRO B CA 1
ATOM 8736 C C . PRO B 1 551 ? 35.031 -10.664 49.375 1 24.22 551 PRO B C 1
ATOM 8738 O O . PRO B 1 551 ? 35.938 -9.836 49.375 1 24.22 551 PRO B O 1
ATOM 8741 N N . SER B 1 552 ? 34.219 -10.227 50.219 1 20.14 552 SER B N 1
ATOM 8742 C CA . SER B 1 552 ? 34.531 -9.969 51.625 1 20.14 552 SER B CA 1
ATOM 8743 C C . SER B 1 552 ? 35.219 -11.18 52.25 1 20.14 552 SER B C 1
ATOM 8745 O O . SER B 1 552 ? 34.844 -12.328 51.969 1 20.14 552 SER B O 1
ATOM 8747 N N . GLN B 1 553 ? 36.438 -11.039 52.906 1 20.08 553 GLN B N 1
ATOM 8748 C CA . GLN B 1 553 ? 37.312 -11.648 53.906 1 20.08 553 GLN B CA 1
ATOM 8749 C C . GLN B 1 553 ? 36.531 -12.062 55.156 1 20.08 553 GLN B C 1
ATOM 8751 O O . GLN B 1 553 ? 35.875 -11.227 55.781 1 20.08 553 GLN B O 1
ATOM 8756 N N . ARG B 1 554 ? 36 -13.32 55.219 1 17.92 554 ARG B N 1
ATOM 8757 C CA . ARG B 1 554 ? 36.5 -14.156 56.344 1 17.92 554 ARG B CA 1
ATOM 8758 C C . ARG B 1 554 ? 37.781 -14.859 55.938 1 17.92 554 ARG B C 1
ATOM 8760 O O . ARG B 1 554 ? 37.969 -15.273 54.812 1 17.92 554 ARG B O 1
#

Radius of gyration: 35.22 Å; Cα contacts (8 Å, |Δi|>4): 1111; chains: 2; bounding box: 94×118×108 Å

InterPro domains:
  IPR003109 GoLoco motif [PS50877] (421-442)
  IPR011990 Tetratricopeptide-like helical domain superfamily [G3DSA:1.25.40.10] (18-326)
  IPR011990 Tetratricopeptide-like helical domain superfamily [SSF48452] (27-155)
  IPR011990 Tetratricopeptide-like helical domain superfamily [SSF48452] (182-302)

Foldseek 3Di:
DDPPDPPPPPPPPPPVPPVVVLVVLLVVLVVCVVLVVLVVSLVSLVVSVVSDDPPLVVNLVSLQSNLVSCVVLVVLVSSLVSLVSSLVSCVVVVPLQSNLQSLLSNLLSCLVVVNLVVSLVSLVVNLVSCVVVPPLVSNLVSLLSNLQSLLSNLVVDPDPVVNVVSLVVSVVSLVVSCVSDDVQDLSSLLSVLSSCLVVPNLVVSLVSLVSSLVVCVVVVPLVVNLVSLQSNLVSCLQPHLVSNLVSLVVSLVSCVVVPPLVSNLLSLLVNLQSCLVVLVLVVSLVSLLVSLVSCLLPPLVSNLSSLLSNLSSVLSVLVLLQNVQSLLVSLLSCVLSVPVVSNVSSLVSNLVSQVVVCVVDDPPDFDKHHHDCPPHPDGDPAPGDIDGPQCRVDSVSVVVVSVVRVVVVVQQQAADDDDDLQCRLVVVVVVVVVVVVPPDDPPPPPPPDPDPDDDDDPDCPDPPPPPPDPPPDRPHRGDRDNDDVSSPNSSRPPPDPDPPPVPDPDDPPDDPDDPPDDPPHRPPSPDPPDSPVVDDPPPDPDDPDDPPPDPPDD/DDPPDPPPPPPPPPPVPPVVVLVVLLVVLVVCVVLVVLVVSLVSLVVSVVSDDPPLVVNLVSLQSNLVSCVVLVVLVSSLVSLVSSLVSCVVVVPLQSNLQSLLSNLLSCLVVVNLVVSLVSLVVNLVSCVVVPPLVSNLVSLLSNLQSLLSNLVVDDDPVVSVVSLVVSVVSLVVSCVSDDVQDLSSLLSVLSSCLVVPNLVVSLVSLVSSLVVCVVVVPLVVNLVSLQSNLVSCLVPHLVSNLVSLVVSLVSCVVVVPLVSNLLSLLVNLQSCLVVLVLVVSLVSLLVSLVSCVLPPLVSNLSSLLSNLSSVLSVLVLLQNVQSLLVSLLSCVLSVPVVSNVSSLVSNLVSQVVVCVVDDPPDFDKHHHDCPPHPDGDPDPRDIDGPQCRVDSVSVVVVSVVVVVVVLQQQADDDDDDPPCDLVVVVVVVVVVVVPPDDPPPPPPPDPDPDDDDDPDCPDPPPVVPDPPDDRPDRGPRPRDDVSVPVSSRPPPDPPPPPVPDPDDPPDDPDDDPDDPPDHPDSPDPPDSPPVDDPPPDPDDPPDPPPDDDDD